Protein AF-0000000067511865 (afdb_homodimer)

Solvent-accessible surface area (backbone atoms only — not comparable to full-atom values): 41512 Å² total; per-residue (Å²): 137,79,81,76,77,80,75,75,76,64,61,72,59,68,72,46,49,68,58,39,79,61,38,37,38,50,24,30,25,44,46,56,54,15,34,46,28,30,48,46,25,30,57,17,45,14,31,28,53,20,11,53,32,47,61,48,27,24,49,44,41,24,45,54,22,56,47,18,50,12,46,25,36,45,42,26,54,44,46,17,48,11,30,15,61,11,76,57,53,48,68,36,25,24,68,71,24,46,66,44,37,89,55,41,61,48,48,52,75,34,23,37,29,37,40,53,52,44,40,54,36,34,52,49,17,41,30,46,28,50,26,46,39,13,40,58,73,38,52,27,65,73,41,46,54,54,40,41,35,48,41,33,46,70,41,42,15,31,44,37,4,18,51,74,31,67,6,50,42,28,74,69,60,42,69,51,51,51,27,5,50,55,30,26,25,26,23,7,33,30,10,46,44,46,13,64,74,71,45,56,55,92,49,62,93,76,48,88,85,54,54,63,33,62,68,39,21,47,50,9,37,52,40,32,57,60,9,40,41,18,43,35,14,34,52,54,64,35,71,46,69,51,14,51,45,7,33,52,21,57,56,40,4,16,52,29,5,30,51,46,42,41,50,50,30,34,72,74,71,68,50,68,51,70,68,56,46,33,49,22,37,52,25,8,44,31,18,35,27,13,22,22,42,28,35,48,63,68,52,26,30,48,50,7,39,57,41,32,51,65,23,53,52,45,46,60,50,39,72,76,50,84,62,39,40,69,61,42,28,29,29,34,26,17,46,10,4,49,49,13,26,43,48,28,11,35,52,17,27,33,94,64,42,74,75,46,40,1,38,81,64,75,26,57,62,37,30,54,40,24,47,50,49,48,49,52,37,44,54,47,25,35,52,46,42,49,52,46,52,53,54,46,44,76,76,38,68,46,59,49,50,74,66,42,44,68,72,13,40,12,48,70,45,23,71,42,67,42,61,46,85,76,80,42,60,69,46,71,67,78,63,75,67,70,78,67,72,78,72,68,76,74,81,76,78,128,137,84,81,74,80,78,73,73,80,64,80,70,66,73,74,66,81,72,75,42,78,63,37,36,69,32,23,36,52,36,45,57,52,15,33,56,28,31,48,47,26,30,62,17,44,15,31,28,52,22,11,52,32,47,59,49,29,23,49,44,42,25,45,52,23,55,46,19,59,53,48,25,36,52,42,26,54,42,45,18,47,10,28,14,60,11,76,55,52,49,66,36,24,24,70,70,24,44,69,43,39,91,55,43,66,50,47,51,76,34,22,36,30,45,55,53,53,53,40,55,36,34,53,51,17,39,30,45,26,51,26,48,38,12,40,57,72,35,52,26,65,72,40,46,53,56,40,41,36,48,40,32,46,68,42,42,15,28,45,37,5,19,50,66,29,49,6,51,42,30,74,68,61,44,70,52,52,50,26,4,51,53,30,26,24,25,23,8,34,30,9,46,43,48,12,63,75,72,43,55,57,91,49,62,94,54,34,42,82,51,41,24,28,44,63,38,22,46,50,9,39,46,41,31,56,49,10,41,42,19,44,35,13,34,51,39,66,34,33,33,41,34,14,36,44,5,30,37,18,56,56,40,5,17,14,26,4,29,40,46,42,41,50,50,30,34,73,74,71,64,28,45,38,69,68,57,44,33,48,22,38,52,24,9,45,31,20,34,25,13,22,20,41,29,36,49,61,67,52,27,30,49,50,8,37,57,40,32,53,64,24,54,52,44,46,60,51,40,74,74,49,83,64,37,39,68,60,40,29,29,28,35,26,18,46,11,5,48,48,13,25,41,48,28,12,35,51,17,27,33,94,64,38,75,73,47,39,2,37,80,64,76,26,56,63,36,31,53,40,25,47,51,49,47,49,52,37,46,52,50,25,34,53,47,43,48,51,45,51,53,53,47,44,72,76,37,68,47,57,50,50,71,66,40,43,70,71,14,39,12,47,70,73,65,72,43,73,74,74,79,85,74,79,66,74,74,72,69,64,76,67,74,68,74,77,68,73,76,76,69,79,78,76,75,88,121

pLDDT: mean 91.92, std 18.59, range [20.36, 99.0]

Foldseek 3Di:
DDPPPPPPPPPPPPPPDPQDPQADPQLAVLLVVLLVLLLLLLLLVLLQLLQFFDQLQSVVLSVLSVLLCPLLLVLLQQALVQQQAAPDAQQTGDCCCHNHPPQAQHDDRRGRSVSVSSSVSSLLSNLLSLLSLQVTLWFFSVLSSQLSNVCSRPQLSRLNNNCPRVHVLVVLVQFALQDLLSRQQLSLLLNQLNLVVRFAFPCQPPDDTGRPHLVSSLSSLVSNLSSLLSRQLCSVSGPDLLSVQLNLLSVQLLVLQLVLQQVVCCVPPVDGDSSSSSLSSLLSSSLCRRQSRFAGSVLSSVSSNVSNPQLVVVVVVCSVDRRCSPNSSNSRRNSSSLSSLLSSQAGGDCVRRVRDGHDPHPCPVNSVSSVVSSVVSSVSSNVVSNVSSVVSCVVDPGTDDPVCSVSHCCCVNPVDRPDDDDDDDPPPPPPPPPPPPPPPPDPDDD/DPPPPPPPPPPPPPPPDPQAPQADPQLQVLLVVLLVLLLLLLLLVLLQLLQFFDQLFSVVLSVLSVLLCPLLLVLLQQALVQQQAAPDAQQTGDCCCHNHHPQASHDDRRGRSVSVSSSVSSLLSNLLSLLSLQVTLWFFSVLSSQLSNVCSRPQLSRLSNNCPRVHDLVVLVQFALQDLQSRQQLSLLLNQLNLVVQFAFPCQPPDDGGRPHLVSSVSSLVSNLSSLLSRQLCSVSGPDLLSVQLNLLSVQQLVLQLVLQQVVCCVPPVDRDSSSSSLSSLLSSSLCRSQSSFAGSVLSSVSSNVSNPQLVVVVVVVSVDRRCSPNSSNSRRNSSSLSSLLSSQAGGDCVRRVRDGHPVHPCPVNSVSSVVSSVVSSVSSNVVSNVSSVVSCVVDPGTDDSVCSVSHCCCVNPVDGPDDDDDPPPPPPVPPPPPPPPPPPPDPPD

InterPro domains:
  IPR001905 Ammonium transporter [PTHR43029] (19-421)
  IPR001905 Ammonium transporter [TIGR00836] (27-419)
  IPR018047 Ammonium transporter, conserved site [PS01219] (176-201)
  IPR024041 Ammonium transporter AmtB-like domain [PF00909] (29-419)
  IPR029020 Ammonium/urea transporter [G3DSA:1.10.3430.10] (16-430)

Secondary structure (DSSP, 8-state):
------------------PPTT--HHHHHHHHHHHHHHHHHHHHHHHHHHHHS-GGGHHHHHHHHHHIIIIIHHHIIIIIHHHHHSS--SS---STTGGGTT-SSSEETTEEHHHHHHHHHHHHHHHHHHGGGGTTTTB-HHHHHHHHHHHIIIIIHHHHHHHHSS-HHHHHT---SSSIIIIIIHHHHHHHHHHHHH---TTTTTS----S-HHHHHHHHHHHHHHHHHHHHHTT-SSSHHHHHHHHHHHHHHHHHHHHHHHHHHHHHS---HHHHHHHHHHHHHHHTTTTTTS-HHHHHHHHHHHHHHHHHHHHHHTTSS---TT-HIIIIIIHHHHHHHHHHHH--HHHHSS---GGGT-HHHHHHHHHHHHHHHHHHHHHHHHHHHHHHHHS-SB--HHHHHH-HIIIIIS--SB--SS-----------------------/------------------PPTT--HHHHHHHHHHHHHHHHHHHHHHHHHHHHS-GGGHHHHHHHHHHIIIIIHHHIIIIIHHHHHSS--SSS--STTGGGTT-SSSEETTEEHHHHHHHHHHHHHHHHHHGGGGTTTTB-HHHHHHHHHHHIIIIIHHHHHHHTSS-HHHHHT---SSSIIIIIIHHHHHHHHHHHHH---TTTTTS----SBHHHHHHHHHHHHHHHHHHHHHTT-SSSHHHHHHHHHHHHHHHHHHHHHHHHHHHHHS---HHHHHHHHHHHHHHHTTTTTTS-HHHHHHHHHHHHHHHHHHHHHHTTSS---TT-HIIIIIIHHHHHHHHHHHH--HHHHSS---GGGT-THHHHHHHHHHHHHHHHHHHHHHHHHHHHHHHS-SB--HHHHHH-HIIIIIS--S---SS-----------------------

Nearest PDB structures (foldseek):
  2nuu-assembly2_D  TM=9.699E-01  e=5.573E-34  Escherichia coli
  1u77-assembly1_A  TM=9.489E-01  e=6.480E-30  Escherichia coli
  2nmr-assembly1_A  TM=9.582E-01  e=2.452E-29  Escherichia coli
  8qj4-assembly1_A  TM=8.995E-01  e=1.285E-23  Shewanella denitrificans OS217
  8qpf-assembly1_B  TM=8.823E-01  e=5.844E-23  Shewanella denitrificans

Radius of gyration: 29.56 Å; Cα contacts (8 Å, |Δi|>4): 1950; chains: 2; bounding box: 105×87×107 Å

Structure (mmCIF, N/CA/C/O backbone):
data_AF-0000000067511865-model_v1
#
loop_
_entity.id
_entity.type
_entity.pdbx_description
1 polymer 'Ammonium transporter'
#
loop_
_atom_site.group_PDB
_atom_site.id
_atom_site.type_symbol
_atom_site.label_atom_id
_atom_site.label_alt_id
_atom_site.label_comp_id
_atom_site.label_asym_id
_atom_site.label_entity_id
_atom_site.label_seq_id
_atom_site.pdbx_PDB_ins_code
_atom_site.Cartn_x
_atom_site.Cartn_y
_atom_site.Cartn_z
_atom_site.occupancy
_atom_site.B_iso_or_equiv
_atom_site.auth_seq_id
_atom_site.auth_comp_id
_atom_site.auth_asym_id
_atom_site.auth_atom_id
_atom_site.pdbx_PDB_model_num
ATOM 1 N N . MET A 1 1 ? -32.438 -49.469 -18.641 1 20.36 1 MET A N 1
ATOM 2 C CA . MET A 1 1 ? -31.125 -49.031 -19.094 1 20.36 1 MET A CA 1
ATOM 3 C C . MET A 1 1 ? -30.875 -47.594 -18.672 1 20.36 1 MET A C 1
ATOM 5 O O . MET A 1 1 ? -31.438 -46.656 -19.25 1 20.36 1 MET A O 1
ATOM 9 N N . ARG A 1 2 ? -30.734 -47.281 -17.375 1 21.78 2 ARG A N 1
ATOM 10 C CA . ARG A 1 2 ? -30.984 -46.156 -16.469 1 21.78 2 ARG A CA 1
ATOM 11 C C . ARG A 1 2 ? -29.938 -45.062 -16.656 1 21.78 2 ARG A C 1
ATOM 13 O O . ARG A 1 2 ? -28.75 -45.312 -16.469 1 21.78 2 ARG A O 1
ATOM 20 N N . LYS A 1 3 ? -30.234 -44.125 -17.609 1 24.47 3 LYS A N 1
ATOM 21 C CA . LYS A 1 3 ? -29.469 -42.969 -18.094 1 24.47 3 LYS A CA 1
ATOM 22 C C . LYS A 1 3 ? -28.875 -42.188 -16.922 1 24.47 3 LYS A C 1
ATOM 24 O O . LYS A 1 3 ? -29.625 -41.594 -16.141 1 24.47 3 LYS A O 1
ATOM 29 N N . GLY A 1 4 ? -27.828 -42.75 -16.297 1 24.19 4 GLY A N 1
ATOM 30 C CA . GLY A 1 4 ? -27.188 -42.219 -15.109 1 24.19 4 GLY A CA 1
ATOM 31 C C . GLY A 1 4 ? -26.688 -40.812 -15.297 1 24.19 4 GLY A C 1
ATOM 32 O O . GLY A 1 4 ? -25.859 -40.531 -16.172 1 24.19 4 GLY A O 1
ATOM 33 N N . THR A 1 5 ? -27.484 -39.75 -15.133 1 25.23 5 THR A N 1
ATOM 34 C CA . THR A 1 5 ? -27.406 -38.312 -15.273 1 25.23 5 THR A CA 1
ATOM 35 C C . THR A 1 5 ? -26.25 -37.75 -14.445 1 25.23 5 THR A C 1
ATOM 37 O O . THR A 1 5 ? -26.25 -37.875 -13.219 1 25.23 5 THR A O 1
ATOM 40 N N . LEU A 1 6 ? -24.984 -37.969 -14.875 1 26.02 6 LEU A N 1
ATOM 41 C CA . LEU A 1 6 ? -23.766 -37.438 -14.273 1 26.02 6 LEU A CA 1
ATOM 42 C C . LEU A 1 6 ? -23.859 -35.938 -14.031 1 26.02 6 LEU A C 1
ATOM 44 O O . LEU A 1 6 ? -23.969 -35.156 -14.977 1 26.02 6 LEU A O 1
ATOM 48 N N . ASN A 1 7 ? -24.609 -35.531 -12.984 1 25.77 7 ASN A N 1
ATOM 49 C CA . ASN A 1 7 ? -24.781 -34.188 -12.43 1 25.77 7 ASN A CA 1
ATOM 50 C C . ASN A 1 7 ? -23.438 -33.469 -12.305 1 25.77 7 ASN A C 1
ATOM 52 O O . ASN A 1 7 ? -22.5 -34 -11.695 1 25.77 7 ASN A O 1
ATOM 56 N N . GLY A 1 8 ? -22.938 -32.844 -13.344 1 25.5 8 GLY A N 1
ATOM 57 C CA . GLY A 1 8 ? -21.859 -31.891 -13.469 1 25.5 8 GLY A CA 1
ATOM 58 C C . GLY A 1 8 ? -21.703 -31 -12.242 1 25.5 8 GLY A C 1
ATOM 59 O O . GLY A 1 8 ? -22.641 -30.312 -11.844 1 25.5 8 GLY A O 1
ATOM 60 N N . ILE A 1 9 ? -20.938 -31.453 -11.258 1 26.92 9 ILE A N 1
ATOM 61 C CA . ILE A 1 9 ? -20.531 -30.688 -10.086 1 26.92 9 ILE A CA 1
ATOM 62 C C . ILE A 1 9 ? -20.031 -29.312 -10.523 1 26.92 9 ILE A C 1
ATOM 64 O O . ILE A 1 9 ? -19.016 -29.203 -11.203 1 26.92 9 ILE A O 1
ATOM 68 N N . ALA A 1 10 ? -20.828 -28.328 -10.969 1 27.38 10 ALA A N 1
ATOM 69 C CA . ALA A 1 10 ? -20.672 -26.891 -11.133 1 27.38 10 ALA A CA 1
ATOM 70 C C . ALA A 1 10 ? -19.672 -26.328 -10.133 1 27.38 10 ALA A C 1
ATOM 72 O O . ALA A 1 10 ? -19.516 -26.875 -9.039 1 27.38 10 ALA A O 1
ATOM 73 N N . ALA A 1 11 ? -18.562 -25.719 -10.617 1 32.41 11 ALA A N 1
ATOM 74 C CA . ALA A 1 11 ? -17.75 -24.75 -9.883 1 32.41 11 ALA A CA 1
ATOM 75 C C . ALA A 1 11 ? -18.562 -24.062 -8.797 1 32.41 11 ALA A C 1
ATOM 77 O O . ALA A 1 11 ? -19.469 -23.281 -9.094 1 32.41 11 ALA A O 1
ATOM 78 N N . LEU A 1 12 ? -19 -24.781 -7.785 1 32.34 12 LEU A N 1
ATOM 79 C CA . LEU A 1 12 ? -19.594 -24.156 -6.609 1 32.34 12 LEU A CA 1
ATOM 80 C C . LEU A 1 12 ? -18.906 -22.828 -6.301 1 32.34 12 LEU A C 1
ATOM 82 O O . LEU A 1 12 ? -17.75 -22.797 -5.898 1 32.34 12 LEU A O 1
ATOM 86 N N . GLY A 1 13 ? -18.984 -21.859 -7.184 1 36.5 13 GLY A N 1
ATOM 87 C CA . GLY A 1 13 ? -18.797 -20.5 -6.695 1 36.5 13 GLY A CA 1
ATOM 88 C C . GLY A 1 13 ? -18.984 -20.375 -5.195 1 36.5 13 GLY A C 1
ATOM 89 O O . GLY A 1 13 ? -19.984 -20.859 -4.648 1 36.5 13 GLY A O 1
ATOM 90 N N . LEU A 1 14 ? -17.938 -20.453 -4.48 1 38.44 14 LEU A N 1
ATOM 91 C CA . LEU A 1 14 ? -18.094 -20.094 -3.076 1 38.44 14 LEU A CA 1
ATOM 92 C C . LEU A 1 14 ? -19.266 -19.141 -2.887 1 38.44 14 LEU A C 1
ATOM 94 O O . LEU A 1 14 ? -19.281 -18.047 -3.459 1 38.44 14 LEU A O 1
ATOM 98 N N . SER A 1 15 ? -20.453 -19.672 -2.961 1 41.84 15 SER A N 1
ATOM 99 C CA . SER A 1 15 ? -21.516 -18.828 -2.441 1 41.84 15 SER A CA 1
ATOM 100 C C . SER A 1 15 ? -20.984 -17.891 -1.36 1 41.84 15 SER A C 1
ATOM 102 O O . SER A 1 15 ? -20.562 -18.328 -0.294 1 41.84 15 SER A O 1
ATOM 104 N N . GLY A 1 16 ? -20.281 -16.891 -1.847 1 51.94 16 GLY A N 1
ATOM 105 C CA . GLY A 1 16 ? -19.844 -15.875 -0.91 1 51.94 16 GLY A CA 1
ATOM 106 C C . GLY A 1 16 ? -20.828 -15.625 0.216 1 51.94 16 GLY A C 1
ATOM 107 O O . GLY A 1 16 ? -22.016 -15.93 0.086 1 51.94 16 GLY A O 1
ATOM 108 N N . LEU A 1 17 ? -20.438 -15.758 1.463 1 56 17 LEU A N 1
ATOM 109 C CA . LEU A 1 17 ? -21.281 -15.344 2.584 1 56 17 LEU A CA 1
ATOM 110 C C . LEU A 1 17 ? -22.125 -14.125 2.221 1 56 17 LEU A C 1
ATOM 112 O O . LEU A 1 17 ? -21.578 -13.117 1.746 1 56 17 LEU A O 1
ATOM 116 N N . ALA A 1 18 ? -23.5 -14.398 2.033 1 63.53 18 ALA A N 1
ATOM 117 C CA . ALA A 1 18 ? -24.453 -13.32 1.812 1 63.53 18 ALA A CA 1
ATOM 118 C C . ALA A 1 18 ? -24.234 -12.172 2.795 1 63.53 18 ALA A C 1
ATOM 120 O O . ALA A 1 18 ? -23.719 -12.383 3.895 1 63.53 18 ALA A O 1
ATOM 121 N N . LEU A 1 19 ? -24.438 -11.047 2.275 1 72.69 19 LEU A N 1
ATOM 122 C CA . LEU A 1 19 ? -24.375 -9.883 3.145 1 72.69 19 LEU A CA 1
ATOM 123 C C . LEU A 1 19 ? -25.281 -10.047 4.355 1 72.69 19 LEU A C 1
ATOM 125 O O . LEU A 1 19 ? -26.406 -10.547 4.234 1 72.69 19 LEU A O 1
ATOM 129 N N . ALA A 1 20 ? -24.625 -9.727 5.461 1 78.69 20 ALA A N 1
ATOM 130 C CA . ALA A 1 20 ? -25.406 -9.703 6.691 1 78.69 20 ALA A CA 1
ATOM 131 C C . ALA A 1 20 ? -26.562 -8.719 6.586 1 78.69 20 ALA A C 1
ATOM 133 O O . ALA A 1 20 ? -26.547 -7.82 5.734 1 78.69 20 ALA A O 1
ATOM 134 N N . GLU A 1 21 ? -27.531 -8.898 7.453 1 85.12 21 GLU A N 1
ATOM 135 C CA . GLU A 1 21 ? -28.641 -7.945 7.5 1 85.12 21 GLU A CA 1
ATOM 136 C C . GLU A 1 21 ? -28.141 -6.527 7.75 1 85.12 21 GLU A C 1
ATOM 138 O O . GLU A 1 21 ? -27.297 -6.305 8.617 1 85.12 21 GLU A O 1
ATOM 143 N N . GLY A 1 22 ? -28.516 -5.633 6.891 1 91 22 GLY A N 1
ATOM 144 C CA . GLY A 1 22 ? -28.156 -4.234 7.059 1 91 22 GLY A CA 1
ATOM 145 C C . GLY A 1 22 ? -26.984 -3.803 6.191 1 91 22 GLY A C 1
ATOM 146 O O . GLY A 1 22 ? -26.75 -2.605 6.023 1 91 22 GLY A O 1
ATOM 147 N N . VAL A 1 23 ? -26.297 -4.742 5.598 1 94.56 23 VAL A N 1
ATOM 148 C CA . VAL A 1 23 ? -25.156 -4.41 4.758 1 94.56 23 VAL A CA 1
ATOM 149 C C . VAL A 1 23 ? -25.625 -4.191 3.318 1 94.56 23 VAL A C 1
ATOM 151 O O . VAL A 1 23 ? -26.422 -4.965 2.795 1 94.56 23 VAL A O 1
ATOM 154 N N . ASP A 1 24 ? -25.141 -3.107 2.736 1 97.31 24 ASP A N 1
ATOM 155 C CA . ASP A 1 24 ? -25.5 -2.734 1.37 1 97.31 24 ASP A CA 1
ATOM 156 C C . ASP A 1 24 ? -24.328 -2.992 0.414 1 97.31 24 ASP A C 1
ATOM 158 O O . ASP A 1 24 ? -23.188 -2.631 0.705 1 97.31 24 ASP A O 1
ATOM 162 N N . GLY A 1 25 ? -24.656 -3.619 -0.767 1 97.12 25 GLY A N 1
ATOM 163 C CA . GLY A 1 25 ? -23.625 -3.992 -1.723 1 97.12 25 GLY A CA 1
ATOM 164 C C . GLY A 1 25 ? -22.906 -2.799 -2.311 1 97.12 25 GLY A C 1
ATOM 165 O O . GLY A 1 25 ? -21.672 -2.818 -2.445 1 97.12 25 GLY A O 1
ATOM 166 N N . ALA A 1 26 ? -23.641 -1.792 -2.678 1 97.81 26 ALA A N 1
ATOM 167 C CA . ALA A 1 26 ? -23.047 -0.608 -3.285 1 97.81 26 ALA A CA 1
ATOM 168 C C . ALA A 1 26 ? -22.141 0.125 -2.289 1 97.81 26 ALA A C 1
ATOM 170 O O . ALA A 1 26 ? -21.047 0.566 -2.637 1 97.81 26 ALA A O 1
ATOM 171 N N . ASP A 1 27 ? -22.672 0.258 -1.037 1 98.56 27 ASP A N 1
ATOM 172 C CA . ASP A 1 27 ? -21.875 0.878 0.018 1 98.56 27 ASP A CA 1
ATOM 173 C C . ASP A 1 27 ? -20.594 0.089 0.276 1 98.56 27 ASP A C 1
ATOM 175 O O . ASP A 1 27 ? -19.516 0.671 0.4 1 98.56 27 ASP A O 1
ATOM 179 N N . THR A 1 28 ? -20.734 -1.203 0.286 1 98.38 28 THR A N 1
ATOM 180 C CA . THR A 1 28 ? -19.594 -2.07 0.524 1 98.38 28 THR A CA 1
ATOM 181 C C . THR A 1 28 ? -18.562 -1.938 -0.604 1 98.38 28 THR A C 1
ATOM 183 O O . THR A 1 28 ? -17.375 -1.777 -0.352 1 98.38 28 THR A O 1
ATOM 186 N N . ALA A 1 29 ? -18.984 -1.932 -1.829 1 98.56 29 ALA A N 1
ATOM 187 C CA . ALA A 1 29 ? -18.078 -1.791 -2.971 1 98.56 29 ALA A CA 1
ATOM 188 C C . ALA A 1 29 ? -17.312 -0.481 -2.898 1 98.56 29 ALA A C 1
ATOM 190 O O . ALA A 1 29 ? -16.094 -0.464 -3.09 1 98.56 29 ALA A O 1
ATOM 191 N N . TRP A 1 30 ? -17.984 0.585 -2.578 1 98.69 30 TRP A N 1
ATOM 192 C CA . TRP A 1 30 ? -17.344 1.891 -2.502 1 98.69 30 TRP A CA 1
ATOM 193 C C . TRP A 1 30 ? -16.312 1.924 -1.375 1 98.69 30 TRP A C 1
ATOM 195 O O . TRP A 1 30 ? -15.211 2.453 -1.546 1 98.69 30 TRP A O 1
ATOM 205 N N . MET A 1 31 ? -16.656 1.324 -0.281 1 98.75 31 MET A N 1
ATOM 206 C CA . MET A 1 31 ? -15.766 1.375 0.87 1 98.75 31 MET A CA 1
ATOM 207 C C . MET A 1 31 ? -14.547 0.489 0.647 1 98.75 31 MET A C 1
ATOM 209 O O . MET A 1 31 ? -13.445 0.805 1.113 1 98.75 31 MET A O 1
ATOM 213 N N . LEU A 1 32 ? -14.719 -0.639 -0.098 1 98.75 32 LEU A N 1
ATOM 214 C CA . LEU A 1 32 ? -13.562 -1.434 -0.488 1 98.75 32 LEU A CA 1
ATOM 215 C C . LEU A 1 32 ? -12.586 -0.605 -1.323 1 98.75 32 LEU A C 1
ATOM 217 O O . LEU A 1 32 ? -11.398 -0.532 -1.009 1 98.75 32 LEU A O 1
ATOM 221 N N . VAL A 1 33 ? -13.086 0.104 -2.266 1 98.75 33 VAL A N 1
ATOM 222 C CA . VAL A 1 33 ? -12.266 0.914 -3.16 1 98.75 33 VAL A CA 1
ATOM 223 C C . VAL A 1 33 ? -11.625 2.059 -2.379 1 98.75 33 VAL A C 1
ATOM 225 O O . VAL A 1 33 ? -10.422 2.311 -2.506 1 98.75 33 VAL A O 1
ATOM 228 N N . SER A 1 34 ? -12.406 2.707 -1.564 1 98.88 34 SER A N 1
ATOM 229 C CA . SER A 1 34 ? -11.93 3.85 -0.796 1 98.88 34 SER A CA 1
ATOM 230 C C . SER A 1 34 ? -10.805 3.447 0.152 1 98.88 34 SER A C 1
ATOM 232 O O . SER A 1 34 ? -9.805 4.16 0.279 1 98.88 34 SER A O 1
ATOM 234 N N . THR A 1 35 ? -10.977 2.35 0.802 1 98.88 35 THR A N 1
ATOM 235 C CA . THR A 1 35 ? -9.961 1.886 1.747 1 98.88 35 THR A CA 1
ATOM 236 C C . THR A 1 35 ? -8.641 1.618 1.037 1 98.88 35 THR A C 1
ATOM 238 O O . THR A 1 35 ? -7.574 1.987 1.537 1 98.88 35 THR A O 1
ATOM 241 N N . ALA A 1 36 ? -8.68 1.009 -0.104 1 98.88 36 ALA A N 1
ATOM 242 C CA . ALA A 1 36 ? -7.473 0.757 -0.891 1 98.88 36 ALA A CA 1
ATOM 243 C C . ALA A 1 36 ? -6.793 2.064 -1.288 1 98.88 36 ALA A C 1
ATOM 245 O O . ALA A 1 36 ? -5.566 2.184 -1.215 1 98.88 36 ALA A O 1
ATOM 246 N N . LEU A 1 37 ? -7.594 2.998 -1.707 1 98.81 37 LEU A N 1
ATOM 247 C CA . LEU A 1 37 ? -7.074 4.301 -2.109 1 98.81 37 LEU A CA 1
ATOM 248 C C . LEU A 1 37 ? -6.352 4.98 -0.95 1 98.81 37 LEU A C 1
ATOM 250 O O . LEU A 1 37 ? -5.266 5.535 -1.129 1 98.81 37 LEU A O 1
ATOM 254 N N . VAL A 1 38 ? -6.938 4.91 0.215 1 98.88 38 VAL A N 1
ATOM 255 C CA . VAL A 1 38 ? -6.348 5.594 1.361 1 98.88 38 VAL A CA 1
ATOM 256 C C . VAL A 1 38 ? -5.059 4.887 1.778 1 98.88 38 VAL A C 1
ATOM 258 O O . VAL A 1 38 ? -4.078 5.535 2.148 1 98.88 38 VAL A O 1
ATOM 261 N N . LEU A 1 39 ? -5.027 3.596 1.73 1 98.81 39 LEU A N 1
ATOM 262 C CA . LEU A 1 39 ? -3.797 2.904 2.1 1 98.81 39 LEU A CA 1
ATOM 263 C C . LEU A 1 39 ? -2.654 3.295 1.167 1 98.81 39 LEU A C 1
ATOM 265 O O . LEU A 1 39 ? -1.503 3.395 1.598 1 98.81 39 LEU A O 1
ATOM 269 N N . LEU A 1 40 ? -2.934 3.541 -0.083 1 98.75 40 LEU A N 1
ATOM 270 C CA . LEU A 1 40 ? -1.941 3.93 -1.078 1 98.75 40 LEU A CA 1
ATOM 271 C C . LEU A 1 40 ? -1.312 5.273 -0.723 1 98.75 40 LEU A C 1
ATOM 273 O O . LEU A 1 40 ? -0.195 5.57 -1.15 1 98.75 40 LEU A O 1
ATOM 277 N N . MET A 1 41 ? -1.939 6.035 0.067 1 98.88 41 MET A N 1
ATOM 278 C CA . MET A 1 41 ? -1.468 7.375 0.398 1 98.88 41 MET A CA 1
ATOM 279 C C . MET A 1 41 ? -0.187 7.312 1.224 1 98.88 41 MET A C 1
ATOM 281 O O . MET A 1 41 ? 0.654 8.211 1.141 1 98.88 41 MET A O 1
ATOM 285 N N . THR A 1 42 ? -0.02 6.262 1.973 1 98.88 42 THR A N 1
ATOM 286 C CA . THR A 1 42 ? 1.161 6.195 2.824 1 98.88 42 THR A CA 1
ATOM 287 C C . THR A 1 42 ? 2.416 5.957 1.99 1 98.88 42 THR A C 1
ATOM 289 O O . THR A 1 42 ? 3.406 6.676 2.131 1 98.88 42 THR A O 1
ATOM 292 N N . PRO A 1 43 ? 2.428 4.992 1.075 1 98.88 43 PRO A N 1
ATOM 293 C CA . PRO A 1 43 ? 3.562 4.941 0.151 1 98.88 43 PRO A CA 1
ATOM 294 C C . PRO A 1 43 ? 3.691 6.203 -0.699 1 98.88 43 PRO A C 1
ATOM 296 O O . PRO A 1 43 ? 4.801 6.594 -1.065 1 98.88 43 PRO A O 1
ATOM 299 N N . ALA A 1 44 ? 2.562 6.801 -1.077 1 98.94 44 ALA A N 1
ATOM 300 C CA . ALA A 1 44 ? 2.611 8.062 -1.807 1 98.94 44 ALA A CA 1
ATOM 301 C C . ALA A 1 44 ? 3.361 9.125 -1.01 1 98.94 44 ALA A C 1
ATOM 303 O O . ALA A 1 44 ? 4.168 9.875 -1.568 1 98.94 44 ALA A O 1
ATOM 304 N N . LEU A 1 45 ? 3.111 9.148 0.242 1 98.94 45 LEU A N 1
ATOM 305 C CA . LEU A 1 45 ? 3.809 10.062 1.138 1 98.94 45 LEU A CA 1
ATOM 306 C C . LEU A 1 45 ? 5.305 9.781 1.149 1 98.94 45 LEU A C 1
ATOM 308 O O . LEU A 1 45 ? 6.117 10.703 1.2 1 98.94 45 LEU A O 1
ATOM 312 N N . ALA A 1 46 ? 5.648 8.523 1.133 1 98.94 46 ALA A N 1
ATOM 313 C CA . ALA A 1 46 ? 7.055 8.133 1.083 1 98.94 46 ALA A CA 1
ATOM 314 C C . ALA A 1 46 ? 7.762 8.766 -0.111 1 98.94 46 ALA A C 1
ATOM 316 O O . ALA A 1 46 ? 8.898 9.234 0.008 1 98.94 46 ALA A O 1
ATOM 317 N N . PHE A 1 47 ? 7.109 8.805 -1.189 1 98.88 47 PHE A N 1
ATOM 318 C CA . PHE A 1 47 ? 7.711 9.375 -2.389 1 98.88 47 PHE A CA 1
ATOM 319 C C . PHE A 1 47 ? 7.688 10.898 -2.332 1 98.88 47 PHE A C 1
ATOM 321 O O . PHE A 1 47 ? 8.633 11.555 -2.775 1 98.88 47 PHE A O 1
ATOM 328 N N . PHE A 1 48 ? 6.633 11.445 -1.796 1 98.88 48 PHE A N 1
ATOM 329 C CA . PHE A 1 48 ? 6.547 12.891 -1.623 1 98.88 48 PHE A CA 1
ATOM 330 C C . PHE A 1 48 ? 7.691 13.406 -0.757 1 98.88 48 PHE A C 1
ATOM 332 O O . PHE A 1 48 ? 8.453 14.273 -1.179 1 98.88 48 PHE A O 1
ATOM 339 N N . TYR A 1 49 ? 7.848 12.805 0.451 1 98.88 49 TYR A N 1
ATOM 340 C CA . TYR A 1 49 ? 8.898 13.203 1.385 1 98.88 49 TYR A CA 1
ATOM 341 C C . TYR A 1 49 ? 10.273 12.766 0.878 1 98.88 49 TYR A C 1
ATOM 343 O O . TYR A 1 49 ? 11.242 13.516 0.985 1 98.88 49 TYR A O 1
ATOM 351 N N . GLY A 1 50 ? 10.289 11.562 0.315 1 98.81 50 GLY A N 1
ATOM 352 C CA . GLY A 1 50 ? 11.562 11.023 -0.152 1 98.81 50 GLY A CA 1
ATOM 353 C C . GLY A 1 50 ? 12.219 11.883 -1.215 1 98.81 50 GLY A C 1
ATOM 354 O O . GLY A 1 50 ? 13.445 12.008 -1.245 1 98.81 50 GLY A O 1
ATOM 355 N N . GLY A 1 51 ? 11.406 12.438 -2.076 1 98.62 51 GLY A N 1
ATOM 356 C CA . GLY A 1 51 ? 11.938 13.289 -3.131 1 98.62 51 GLY A CA 1
ATOM 357 C C . GLY A 1 51 ? 12.469 14.609 -2.621 1 98.62 51 GLY A C 1
ATOM 358 O O . GLY A 1 51 ? 13.312 15.242 -3.268 1 98.62 51 GLY A O 1
ATOM 359 N N . LEU A 1 52 ? 12.102 15.031 -1.461 1 98.5 52 LEU A N 1
ATOM 360 C CA . LEU A 1 52 ? 12.383 16.375 -0.952 1 98.5 52 LEU A CA 1
ATOM 361 C C . LEU A 1 52 ? 13.664 16.375 -0.118 1 98.5 52 LEU A C 1
ATOM 363 O O . LEU A 1 52 ? 14.172 17.453 0.23 1 98.5 52 LEU A O 1
ATOM 367 N N . VAL A 1 53 ? 14.211 15.227 0.219 1 98.5 53 VAL A N 1
ATOM 368 C CA . VAL A 1 53 ? 15.406 15.164 1.06 1 98.5 53 VAL A CA 1
ATOM 369 C C . VAL A 1 53 ? 16.641 14.914 0.193 1 98.5 53 VAL A C 1
ATOM 371 O O . VAL A 1 53 ? 16.516 14.68 -1.011 1 98.5 53 VAL A O 1
ATOM 374 N N . ARG A 1 54 ? 17.812 15.047 0.85 1 97.44 54 ARG A N 1
ATOM 375 C CA . ARG A 1 54 ? 19.062 14.711 0.17 1 97.44 54 ARG A CA 1
ATOM 376 C C . ARG A 1 54 ? 19.141 13.219 -0.135 1 97.44 54 ARG A C 1
ATOM 378 O O . ARG A 1 54 ? 18.641 12.398 0.634 1 97.44 54 ARG A O 1
ATOM 385 N N . SER A 1 55 ? 19.766 12.852 -1.174 1 97.31 55 SER A N 1
ATOM 386 C CA . SER A 1 55 ? 19.797 11.484 -1.679 1 97.31 55 SER A CA 1
ATOM 387 C C . SER A 1 55 ? 20.312 10.516 -0.623 1 97.31 55 SER A C 1
ATOM 389 O O . SER A 1 55 ? 19.875 9.359 -0.556 1 97.31 55 SER A O 1
ATOM 391 N N . LYS A 1 56 ? 21.219 10.922 0.236 1 97.06 56 LYS A N 1
ATOM 392 C CA . LYS A 1 56 ? 21.828 10.062 1.238 1 97.06 56 LYS A CA 1
ATOM 393 C C . LYS A 1 56 ? 20.859 9.711 2.352 1 97.06 56 LYS A C 1
ATOM 395 O O . LYS A 1 56 ? 21.172 8.914 3.238 1 97.06 56 LYS A O 1
ATOM 400 N N . ASN A 1 57 ? 19.609 10.328 2.33 1 98.5 57 ASN A N 1
ATOM 401 C CA . ASN A 1 57 ? 18.578 10.102 3.348 1 98.5 57 ASN A CA 1
ATOM 402 C C . ASN A 1 57 ? 17.266 9.648 2.727 1 98.5 57 ASN A C 1
ATOM 404 O O . ASN A 1 57 ? 16.234 9.602 3.404 1 98.5 57 ASN A O 1
ATOM 408 N N . ALA A 1 58 ? 17.266 9.359 1.438 1 98.56 58 ALA A N 1
ATOM 409 C CA . ALA A 1 58 ? 16.031 9.055 0.703 1 98.56 58 ALA A CA 1
ATOM 410 C C . ALA A 1 58 ? 15.375 7.789 1.247 1 98.56 58 ALA A C 1
ATOM 412 O O . ALA A 1 58 ? 14.172 7.781 1.53 1 98.56 58 ALA A O 1
ATOM 413 N N . LEU A 1 59 ? 16.141 6.754 1.471 1 98.56 59 LEU A N 1
ATOM 414 C CA . LEU A 1 59 ? 15.578 5.48 1.903 1 98.56 59 LEU A CA 1
ATOM 415 C C . LEU A 1 59 ? 15.055 5.57 3.332 1 98.56 59 LEU A C 1
ATOM 417 O O . LEU A 1 59 ? 13.977 5.047 3.639 1 98.56 59 LEU A O 1
ATOM 421 N N . ASN A 1 60 ? 15.844 6.168 4.152 1 98.81 60 ASN A N 1
ATOM 422 C CA . ASN A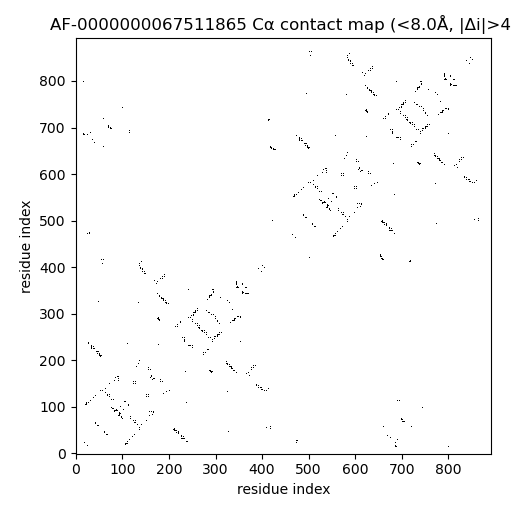 1 60 ? 15.375 6.336 5.527 1 98.81 60 ASN A CA 1
ATOM 423 C C . ASN A 1 60 ? 14.047 7.082 5.582 1 98.81 60 ASN A C 1
ATOM 425 O O . ASN A 1 60 ? 13.148 6.695 6.332 1 98.81 60 ASN A O 1
ATOM 429 N N . THR A 1 61 ? 13.977 8.133 4.844 1 98.88 61 THR A N 1
ATOM 430 C CA . THR A 1 61 ? 12.758 8.93 4.805 1 98.88 61 THR A CA 1
ATOM 431 C C . THR A 1 61 ? 11.578 8.094 4.316 1 98.88 61 THR A C 1
ATOM 433 O O . THR A 1 61 ? 10.5 8.133 4.906 1 98.88 61 THR A O 1
ATOM 436 N N . MET A 1 62 ? 11.773 7.34 3.275 1 98.88 62 MET A N 1
ATOM 437 C CA . MET A 1 62 ? 10.719 6.48 2.75 1 98.88 62 MET A CA 1
ATOM 438 C C . MET A 1 62 ? 10.344 5.395 3.754 1 98.88 62 MET A C 1
ATOM 440 O O . MET A 1 62 ? 9.164 5.117 3.971 1 98.88 62 MET A O 1
ATOM 444 N N . MET A 1 63 ? 11.32 4.832 4.359 1 98.81 63 MET A N 1
ATOM 445 C CA . MET A 1 63 ? 11.109 3.76 5.328 1 98.81 63 MET A CA 1
ATOM 446 C C . MET A 1 63 ? 10.297 4.258 6.52 1 98.81 63 MET A C 1
ATOM 448 O O . MET A 1 63 ? 9.539 3.498 7.121 1 98.81 63 MET A O 1
ATOM 452 N N . MET A 1 64 ? 10.438 5.484 6.879 1 98.88 64 MET A N 1
ATOM 453 C CA . MET A 1 64 ? 9.656 6.039 7.98 1 98.88 64 MET A CA 1
ATOM 454 C C . MET A 1 64 ? 8.164 6.016 7.66 1 98.88 64 MET A C 1
ATOM 456 O O . MET A 1 64 ? 7.336 5.816 8.547 1 98.88 64 MET A O 1
ATOM 460 N N . SER A 1 65 ? 7.809 6.188 6.406 1 98.81 65 SER A N 1
ATOM 461 C CA . SER A 1 65 ? 6.418 6.047 5.992 1 98.81 65 SER A CA 1
ATOM 462 C C . SER A 1 65 ? 5.984 4.586 5.988 1 98.81 65 SER A C 1
ATOM 464 O O . SER A 1 65 ? 4.926 4.242 6.52 1 98.81 65 SER A O 1
ATOM 466 N N . PHE A 1 66 ? 6.805 3.723 5.438 1 98.75 66 PHE A N 1
ATOM 467 C CA . PHE A 1 66 ? 6.457 2.311 5.336 1 98.75 66 PHE A CA 1
ATOM 468 C C . PHE A 1 66 ? 6.348 1.678 6.715 1 98.75 66 PHE A C 1
ATOM 470 O O . PHE A 1 66 ? 5.543 0.766 6.926 1 98.75 66 PHE A O 1
ATOM 477 N N . ALA A 1 67 ? 7.117 2.148 7.629 1 98.81 67 ALA A N 1
ATOM 478 C CA . ALA A 1 67 ? 7.066 1.644 9 1 98.81 67 ALA A CA 1
ATOM 479 C C . ALA A 1 67 ? 5.68 1.848 9.609 1 98.81 67 ALA A C 1
ATOM 481 O O . ALA A 1 67 ? 5.223 1.033 10.414 1 98.81 67 ALA A O 1
ATOM 482 N N . ALA A 1 68 ? 5.043 2.924 9.234 1 98.94 68 ALA A N 1
ATOM 483 C CA . ALA A 1 68 ? 3.711 3.207 9.766 1 98.94 68 ALA A CA 1
ATOM 484 C C . ALA A 1 68 ? 2.713 2.131 9.344 1 98.94 68 ALA A C 1
ATOM 486 O O . ALA A 1 68 ? 1.811 1.778 10.102 1 98.94 68 ALA A O 1
ATOM 487 N N . LEU A 1 69 ? 2.824 1.591 8.102 1 98.88 69 LEU A N 1
ATOM 488 C CA . LEU A 1 69 ? 1.95 0.524 7.625 1 98.88 69 LEU A CA 1
ATOM 489 C C . LEU A 1 69 ? 1.989 -0.671 8.57 1 98.88 69 LEU A C 1
ATOM 491 O O . LEU A 1 69 ? 0.964 -1.312 8.812 1 98.88 69 LEU A O 1
ATOM 495 N N . ALA A 1 70 ? 3.139 -0.891 9.125 1 98.81 70 ALA A N 1
ATOM 496 C CA . ALA A 1 70 ? 3.359 -2.074 9.953 1 98.81 70 ALA A CA 1
ATOM 497 C C . ALA A 1 70 ? 3.047 -1.784 11.422 1 98.81 70 ALA A C 1
ATOM 499 O O . ALA A 1 70 ? 2.111 -2.354 11.984 1 98.81 70 ALA A O 1
ATOM 500 N N . PHE A 1 71 ? 3.703 -0.865 12 1 98.88 71 PHE A N 1
ATOM 501 C CA . PHE A 1 71 ? 3.688 -0.67 13.438 1 98.88 71 PHE A CA 1
ATOM 502 C C . PHE A 1 71 ? 2.395 0.002 13.883 1 98.88 71 PHE A C 1
ATOM 504 O O . PHE A 1 71 ? 1.771 -0.42 14.859 1 98.88 71 PHE A O 1
ATOM 511 N N . VAL A 1 72 ? 2.01 1.006 13.156 1 98.94 72 VAL A N 1
ATOM 512 C CA . VAL A 1 72 ? 0.745 1.655 13.492 1 98.94 72 VAL A CA 1
ATOM 513 C C . VAL A 1 72 ? -0.42 0.768 13.055 1 98.94 72 VAL A C 1
ATOM 515 O O . VAL A 1 72 ? -1.438 0.688 13.75 1 98.94 72 VAL A O 1
ATOM 518 N N . GLY A 1 73 ? -0.281 0.1 11.836 1 98.88 73 GLY A N 1
ATOM 519 C CA . GLY A 1 73 ? -1.328 -0.793 11.367 1 98.88 73 GLY A CA 1
ATOM 520 C C . GLY A 1 73 ? -1.646 -1.907 12.352 1 98.88 73 GLY A C 1
ATOM 521 O O . GLY A 1 73 ? -2.809 -2.119 12.703 1 98.88 73 GLY A O 1
ATOM 522 N N . VAL A 1 74 ? -0.629 -2.58 12.82 1 98.94 74 VAL A N 1
ATOM 523 C CA . VAL A 1 74 ? -0.815 -3.678 13.758 1 98.94 74 VAL A CA 1
ATOM 524 C C . VAL A 1 74 ? -1.279 -3.129 15.109 1 98.94 74 VAL A C 1
ATOM 526 O O . VAL A 1 74 ? -2.174 -3.693 15.742 1 98.94 74 VAL A O 1
ATOM 529 N N . GLY A 1 75 ? -0.726 -1.987 15.547 1 98.94 75 GLY A N 1
ATOM 530 C CA . GLY A 1 75 ? -1.166 -1.352 16.781 1 98.94 75 GLY A CA 1
ATOM 531 C C . GLY A 1 75 ? -2.631 -0.954 16.75 1 98.94 75 GLY A C 1
ATOM 532 O O . GLY A 1 75 ? -3.332 -1.091 17.766 1 98.94 75 GLY A O 1
ATOM 533 N N . TRP A 1 76 ? -3.039 -0.46 15.617 1 98.88 76 TRP A N 1
ATOM 534 C CA . TRP A 1 76 ? -4.434 -0.075 15.438 1 98.88 76 TRP A CA 1
ATOM 535 C C . TRP A 1 76 ? -5.359 -1.271 15.633 1 98.88 76 TRP A C 1
ATOM 537 O O . TRP A 1 76 ? -6.344 -1.188 16.375 1 98.88 76 TRP A O 1
ATOM 547 N N . ALA A 1 77 ? -5.02 -2.359 15 1 98.88 77 ALA A N 1
ATOM 548 C CA . ALA A 1 77 ? -5.863 -3.551 15.047 1 98.88 77 ALA A CA 1
ATOM 549 C C . ALA A 1 77 ? -5.938 -4.125 16.453 1 98.88 77 ALA A C 1
ATOM 551 O O . ALA A 1 77 ? -7.012 -4.508 16.922 1 98.88 77 ALA A O 1
ATOM 552 N N . LEU A 1 78 ? -4.855 -4.117 17.156 1 98.81 78 LEU A N 1
ATOM 553 C CA . LEU A 1 78 ? -4.781 -4.84 18.422 1 98.81 78 LEU A CA 1
ATOM 554 C C . LEU A 1 78 ? -5.301 -3.982 19.578 1 98.81 78 LEU A C 1
ATOM 556 O O . LEU A 1 78 ? -5.824 -4.508 20.562 1 98.81 78 LEU A O 1
ATOM 560 N N . LEU A 1 79 ? -5.125 -2.639 19.438 1 98.88 79 LEU A N 1
ATOM 561 C CA . LEU A 1 79 ? -5.453 -1.81 20.594 1 98.88 79 LEU A CA 1
ATOM 562 C C . LEU A 1 79 ? -6.039 -0.472 20.156 1 98.88 79 LEU A C 1
ATOM 564 O O . LEU A 1 79 ? -6.973 0.037 20.781 1 98.88 79 LEU A O 1
ATOM 568 N N . GLY A 1 80 ? -5.574 0.137 19.156 1 98.94 80 GLY A N 1
ATOM 569 C CA . GLY A 1 80 ? -5.961 1.479 18.75 1 98.94 80 GLY A CA 1
ATOM 570 C C . GLY A 1 80 ? -7.434 1.6 18.406 1 98.94 80 GLY A C 1
ATOM 571 O O . GLY A 1 80 ? -8.086 2.576 18.781 1 98.94 80 GLY A O 1
ATOM 572 N N . TYR A 1 81 ? -7.945 0.574 17.734 1 98.88 81 TYR A N 1
ATOM 573 C CA . TYR A 1 81 ? -9.336 0.619 17.281 1 98.88 81 TYR A CA 1
ATOM 574 C C . TYR A 1 81 ? -10.281 0.739 18.469 1 98.88 81 TYR A C 1
ATOM 576 O O . TYR A 1 81 ? -11.203 1.561 18.453 1 98.88 81 TYR A O 1
ATOM 584 N N . THR A 1 82 ? -10.039 -0.08 19.484 1 98.88 82 THR A N 1
ATOM 585 C CA . THR A 1 82 ? -10.945 -0.078 20.641 1 98.88 82 THR A CA 1
ATOM 586 C C . THR A 1 82 ? -10.82 1.222 21.422 1 98.88 82 THR A C 1
ATOM 588 O O . THR A 1 82 ? -11.805 1.717 21.969 1 98.88 82 THR A O 1
ATOM 591 N N . LEU A 1 83 ? -9.656 1.834 21.422 1 98.88 83 LEU A N 1
ATOM 592 C CA . LEU A 1 83 ? -9.461 3.109 22.109 1 98.88 83 LEU A CA 1
ATOM 593 C C . LEU A 1 83 ? -10.203 4.227 21.391 1 98.88 83 LEU A C 1
ATOM 595 O O . LEU A 1 83 ? -10.656 5.188 22.016 1 98.88 83 LEU A O 1
ATOM 599 N N . ALA A 1 84 ? -10.375 4.098 20.125 1 98.88 84 ALA A N 1
ATOM 600 C CA . ALA A 1 84 ? -11 5.141 19.312 1 98.88 84 ALA A CA 1
ATOM 601 C C . ALA A 1 84 ? -12.508 4.926 19.203 1 98.88 84 ALA A C 1
ATOM 603 O O . ALA A 1 84 ? -13.281 5.879 19.297 1 98.88 84 ALA A O 1
ATOM 604 N N . PHE A 1 85 ? -12.953 3.594 19.047 1 98.56 85 PHE A N 1
ATOM 605 C CA . PHE A 1 85 ? -14.336 3.383 18.641 1 98.56 85 PHE A CA 1
ATOM 606 C C . PHE A 1 85 ? -15.047 2.42 19.578 1 98.56 85 PHE A C 1
ATOM 608 O O . PHE A 1 85 ? -16.219 2.098 19.391 1 98.56 85 PHE A O 1
ATOM 615 N N . GLY A 1 86 ? -14.305 1.915 20.594 1 98.25 86 GLY A N 1
ATOM 616 C CA . GLY A 1 86 ? -15 1.162 21.625 1 98.25 86 GLY A CA 1
ATOM 617 C C . GLY A 1 86 ? -15.945 2.012 22.453 1 98.25 86 GLY A C 1
ATOM 618 O O . GLY A 1 86 ? -15.727 3.215 22.609 1 98.25 86 GLY A O 1
ATOM 619 N N . GLU A 1 87 ? -16.984 1.373 22.953 1 96.94 87 GLU A N 1
ATOM 620 C CA . GLU A 1 87 ? -17.875 2.096 23.844 1 96.94 87 GLU A CA 1
ATOM 621 C C . GLU A 1 87 ? -17.156 2.539 25.109 1 96.94 87 GLU A C 1
ATOM 623 O O . GLU A 1 87 ? -16.562 1.719 25.812 1 96.94 87 GLU A O 1
ATOM 628 N N . GLY A 1 88 ? -17.156 3.865 25.234 1 96.5 88 GLY A N 1
ATOM 629 C CA . GLY A 1 88 ? -16.438 4.383 26.391 1 96.5 88 GLY A CA 1
ATOM 630 C C . GLY A 1 88 ? -16.953 5.734 26.859 1 96.5 88 GLY A C 1
ATOM 631 O O . GLY A 1 88 ? -18.125 6.051 26.672 1 96.5 88 GLY A O 1
ATOM 632 N N . GLY A 1 89 ? -16.062 6.457 27.609 1 96.88 89 GLY A N 1
ATOM 633 C CA . GLY A 1 89 ? -16.406 7.777 28.125 1 96.88 89 GLY A CA 1
ATOM 634 C C . GLY A 1 89 ? -16.109 8.891 27.125 1 96.88 89 GLY A C 1
ATOM 635 O O . GLY A 1 89 ? -15.805 8.625 25.969 1 96.88 89 GLY A O 1
ATOM 636 N N . PRO A 1 90 ? -16.234 10.07 27.562 1 97.88 90 PRO A N 1
ATOM 637 C CA . PRO A 1 90 ? -16.062 11.211 26.672 1 97.88 90 PRO A CA 1
ATOM 638 C C . PRO A 1 90 ? -14.609 11.391 26.219 1 97.88 90 PRO A C 1
ATOM 640 O O . PRO A 1 90 ? -14.352 12.008 25.188 1 97.88 90 PRO A O 1
ATOM 643 N N . LEU A 1 91 ? -13.703 10.805 26.922 1 98.19 91 LEU A N 1
ATOM 644 C CA . LEU A 1 91 ? -12.305 11.125 26.641 1 98.19 91 LEU A CA 1
ATOM 645 C C . LEU A 1 91 ? -11.602 9.945 25.984 1 98.19 91 LEU A C 1
ATOM 647 O O . LEU A 1 91 ? -10.547 10.117 25.359 1 98.19 91 LEU A O 1
ATOM 651 N N . LEU A 1 92 ? -12.156 8.758 26.109 1 98.25 92 LEU A N 1
ATOM 652 C CA . LEU A 1 92 ? -11.484 7.574 25.594 1 98.25 92 LEU A CA 1
ATOM 653 C C . LEU A 1 92 ? -12.469 6.43 25.391 1 98.25 92 LEU A C 1
ATOM 655 O O . LEU A 1 92 ? -13.414 6.27 26.156 1 98.25 92 LEU A O 1
ATOM 659 N N . GLY A 1 93 ? -12.211 5.664 24.344 1 97.81 93 GLY A N 1
ATOM 660 C CA . GLY A 1 93 ? -13.016 4.473 24.125 1 97.81 93 GLY A CA 1
ATOM 661 C C . GLY A 1 93 ? -12.688 3.35 25.094 1 97.81 93 GLY A C 1
ATOM 662 O O . GLY A 1 93 ? -11.617 3.336 25.688 1 97.81 93 GLY A O 1
ATOM 663 N N . GLY A 1 94 ? -13.617 2.42 25.234 1 97.5 94 GLY A N 1
ATOM 664 C CA . GLY A 1 94 ? -13.43 1.274 26.109 1 97.5 94 GLY A CA 1
ATOM 665 C C . GLY A 1 94 ? -12.641 0.153 25.469 1 97.5 94 GLY A C 1
ATOM 666 O O . GLY A 1 94 ? -12.188 0.282 24.328 1 97.5 94 GLY A O 1
ATOM 667 N N . LEU A 1 95 ? -12.422 -0.913 26.125 1 98.12 95 LEU A N 1
ATOM 668 C CA . LEU A 1 95 ? -11.578 -2.014 25.688 1 98.12 95 LEU A CA 1
ATOM 669 C C . LEU A 1 95 ? -12.414 -3.168 25.156 1 98.12 95 LEU A C 1
ATOM 671 O O . LEU A 1 95 ? -11.945 -4.309 25.094 1 98.12 95 LEU A O 1
ATOM 675 N N . GLY A 1 96 ? -13.633 -2.896 24.766 1 98.19 96 GLY A N 1
ATOM 676 C CA . GLY A 1 96 ? -14.562 -3.92 24.297 1 98.19 96 GLY A CA 1
ATOM 677 C C . GLY A 1 96 ? -14.109 -4.602 23.031 1 98.19 96 GLY A C 1
ATOM 678 O O . GLY A 1 96 ? -14.492 -5.742 22.766 1 98.19 96 GLY A O 1
ATOM 679 N N . HIS A 1 97 ? -13.305 -3.924 22.219 1 98.5 97 HIS A N 1
ATOM 680 C CA . HIS A 1 97 ? -12.836 -4.477 20.953 1 98.5 97 HIS A CA 1
ATOM 681 C C . HIS A 1 97 ? -11.352 -4.812 21.016 1 98.5 97 HIS A C 1
ATOM 683 O O . HIS A 1 97 ? -10.695 -4.969 19.984 1 98.5 97 HIS A O 1
ATOM 689 N N . LEU A 1 98 ? -10.82 -4.98 22.25 1 98.5 98 LEU A N 1
ATOM 690 C CA . LEU A 1 98 ? -9.422 -5.367 22.422 1 98.5 98 LEU A CA 1
ATOM 691 C C . LEU A 1 98 ? -9.117 -6.641 21.656 1 98.5 98 LEU A C 1
ATOM 693 O O . LEU A 1 98 ? -9.883 -7.605 21.703 1 98.5 98 LEU A O 1
ATOM 697 N N . PHE A 1 99 ? -8.008 -6.656 20.844 1 98.31 99 PHE A N 1
ATOM 698 C CA . PHE A 1 99 ? -7.59 -7.789 20.031 1 98.31 99 PHE A CA 1
ATOM 699 C C . PHE A 1 99 ? -8.68 -8.172 19.031 1 98.31 99 PHE A C 1
ATOM 701 O O . PHE A 1 99 ? -8.906 -9.359 18.781 1 98.31 99 PHE A O 1
ATOM 708 N N . LEU A 1 100 ? -9.508 -7.188 18.578 1 98.25 100 LEU A N 1
ATOM 709 C CA . LEU A 1 100 ? -10.484 -7.305 17.5 1 98.25 100 LEU A CA 1
ATOM 710 C C . LEU A 1 100 ? -11.703 -8.102 17.953 1 98.25 100 LEU A C 1
ATOM 712 O O . LEU A 1 100 ? -12.453 -8.625 17.125 1 98.25 100 LEU A O 1
ATOM 716 N N . ARG A 1 101 ? -11.875 -8.172 19.281 1 97.81 101 ARG A N 1
ATOM 717 C CA . ARG A 1 101 ? -13.078 -8.828 19.797 1 97.81 101 ARG A CA 1
ATOM 718 C C . ARG A 1 101 ? -14.336 -8.125 19.297 1 97.81 101 ARG A C 1
ATOM 720 O O . ARG A 1 101 ? -14.461 -6.906 19.406 1 97.81 101 ARG A O 1
ATOM 727 N N . GLY A 1 102 ? -15.211 -8.906 18.781 1 97 102 GLY A N 1
ATOM 728 C CA . GLY A 1 102 ? -16.5 -8.383 18.375 1 97 102 GLY A CA 1
ATOM 729 C C . GLY A 1 102 ? -16.453 -7.617 17.062 1 97 102 GLY A C 1
ATOM 730 O O . GLY A 1 102 ? -17.422 -6.953 16.688 1 97 102 GLY A O 1
ATOM 731 N N . VAL A 1 103 ? -15.383 -7.602 16.359 1 97.88 103 VAL A N 1
ATOM 732 C CA . VAL A 1 103 ? -15.25 -6.941 15.062 1 97.88 103 VAL A CA 1
ATOM 733 C C . VAL A 1 103 ? -15.328 -7.977 13.945 1 97.88 103 VAL A C 1
ATOM 735 O O . VAL A 1 103 ? -14.32 -8.586 13.578 1 97.88 103 VAL A O 1
ATOM 738 N N . GLY A 1 104 ? -16.594 -8.117 13.438 1 97 104 GLY A N 1
ATOM 739 C CA . GLY A 1 104 ? -16.797 -9.188 12.469 1 97 104 GLY A CA 1
ATOM 740 C C . GLY A 1 104 ? -17.469 -8.727 11.195 1 97 104 GLY A C 1
ATOM 741 O O . GLY A 1 104 ? -17.125 -7.672 10.656 1 97 104 GLY A O 1
ATOM 742 N N . LEU A 1 105 ? -18.297 -9.578 10.711 1 96.62 105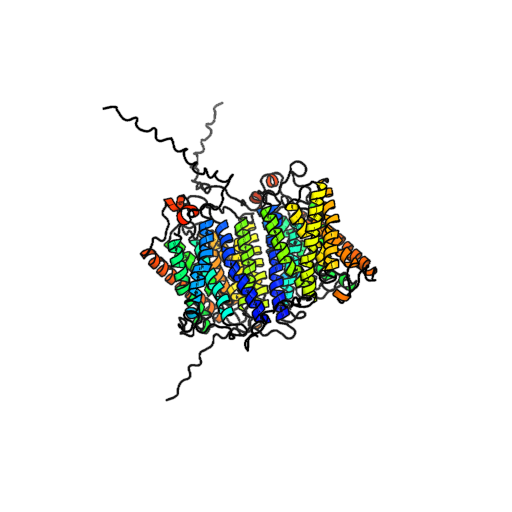 LEU A N 1
ATOM 743 C CA . LEU A 1 105 ? -18.906 -9.352 9.414 1 96.62 105 LEU A CA 1
ATOM 744 C C . LEU A 1 105 ? -20.297 -8.727 9.57 1 96.62 105 LEU A C 1
ATOM 746 O O . LEU A 1 105 ? -20.969 -8.438 8.578 1 96.62 105 LEU A O 1
ATOM 750 N N . GLU A 1 106 ? -20.641 -8.453 10.844 1 95.56 106 GLU A N 1
ATOM 751 C CA . GLU A 1 106 ? -21.906 -7.781 11.102 1 95.56 106 GLU A CA 1
ATOM 752 C C . GLU A 1 106 ? -21.875 -6.336 10.602 1 95.56 106 GLU A C 1
ATOM 754 O O . GLU A 1 106 ? -20.812 -5.789 10.344 1 95.56 106 GLU A O 1
ATOM 759 N N . ALA A 1 107 ? -23.047 -5.758 10.516 1 96 107 ALA A N 1
ATOM 760 C CA . ALA A 1 107 ? -23.172 -4.418 9.953 1 96 107 ALA A CA 1
ATOM 761 C C . ALA A 1 107 ? -22.688 -3.359 10.93 1 96 107 ALA A C 1
ATOM 763 O O . ALA A 1 107 ? -22.984 -3.42 12.125 1 96 107 ALA A O 1
ATOM 764 N N . GLN A 1 108 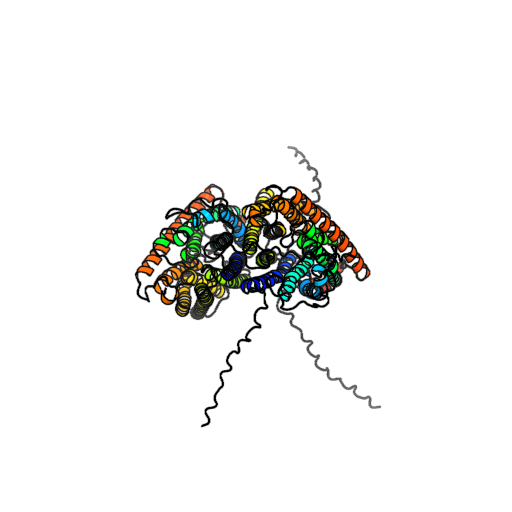? -21.906 -2.506 10.578 1 96.12 108 GLN A N 1
ATOM 765 C CA . GLN A 1 108 ? -21.594 -1.185 11.117 1 96.12 108 GLN A CA 1
ATOM 766 C C . GLN A 1 108 ? -22.078 -0.082 10.172 1 96.12 108 GLN A C 1
ATOM 768 O O . GLN A 1 108 ? -21.375 0.277 9.227 1 96.12 108 GLN A O 1
ATOM 773 N N . GLY A 1 109 ? -23.297 0.428 10.492 1 96 109 GLY A N 1
ATOM 774 C CA . GLY A 1 109 ? -24 1.148 9.445 1 96 109 GLY A CA 1
ATOM 775 C C . GLY A 1 109 ? -24.484 0.249 8.328 1 96 109 GLY A C 1
ATOM 776 O O . GLY A 1 109 ? -25.188 -0.735 8.57 1 96 109 GLY A O 1
ATOM 777 N N . THR A 1 110 ? -23.953 0.514 7.141 1 97.81 110 THR A N 1
ATOM 778 C CA . THR A 1 110 ? -24.406 -0.283 6.008 1 97.81 110 THR A CA 1
ATOM 779 C C . THR A 1 110 ? -23.25 -1.081 5.41 1 97.81 110 THR A C 1
ATOM 781 O O . THR A 1 110 ? -23.344 -1.56 4.277 1 97.81 110 THR A O 1
ATOM 784 N N . ILE A 1 111 ? -22.109 -1.178 6.156 1 98.06 111 ILE A N 1
ATOM 785 C CA . ILE A 1 111 ? -20.969 -1.955 5.676 1 98.06 111 ILE A CA 1
ATOM 786 C C . ILE A 1 111 ? -20.531 -2.939 6.754 1 98.06 111 ILE A C 1
ATOM 788 O O . ILE A 1 111 ? -20.844 -2.77 7.93 1 98.06 111 ILE A O 1
ATOM 792 N N . PRO A 1 112 ? -19.781 -3.977 6.367 1 98.12 112 PRO A N 1
ATOM 793 C CA . PRO A 1 112 ? -19.266 -4.891 7.395 1 98.12 112 PRO A CA 1
ATOM 794 C C . PRO A 1 112 ? -18.344 -4.199 8.391 1 98.12 112 PRO A C 1
ATOM 796 O O . PRO A 1 112 ? -17.531 -3.354 8 1 98.12 112 PRO A O 1
ATOM 799 N N . HIS A 1 113 ? -18.438 -4.582 9.664 1 98.31 113 HIS A N 1
ATOM 800 C CA . HIS A 1 113 ? -17.672 -3.979 10.75 1 98.31 113 HIS A CA 1
ATOM 801 C C . HIS A 1 113 ? -16.172 -4.094 10.492 1 98.31 113 HIS A C 1
ATOM 803 O O . HIS A 1 113 ? -15.414 -3.156 10.766 1 98.31 113 HIS A O 1
ATOM 809 N N . VAL A 1 114 ? -15.703 -5.176 9.898 1 98.5 114 VAL A N 1
ATOM 810 C CA . VAL A 1 114 ? -14.281 -5.395 9.633 1 98.5 114 VAL A CA 1
ATOM 811 C C . VAL A 1 114 ? -13.789 -4.398 8.594 1 98.5 114 VAL A C 1
ATOM 813 O O . VAL A 1 114 ? -12.641 -3.955 8.641 1 98.5 114 VAL A O 1
ATOM 816 N N . LEU A 1 115 ? -14.648 -4.066 7.68 1 98.69 115 LEU A N 1
ATOM 817 C CA . LEU A 1 115 ? -14.273 -3.09 6.664 1 98.69 115 LEU A CA 1
ATOM 818 C C . LEU A 1 115 ? -14.156 -1.694 7.266 1 98.69 115 LEU A C 1
ATOM 820 O O . LEU A 1 115 ? -13.281 -0.918 6.875 1 98.69 115 LEU A O 1
ATOM 824 N N . PHE A 1 116 ? -15.07 -1.351 8.211 1 98.75 116 PHE A N 1
ATOM 825 C CA . PHE A 1 116 ? -14.961 -0.086 8.93 1 98.75 116 PHE A CA 1
ATOM 826 C C . PHE A 1 116 ? -13.641 -0.003 9.695 1 98.75 116 PHE A C 1
ATOM 828 O O . PHE A 1 116 ? -12.977 1.032 9.672 1 98.75 116 PHE A O 1
ATOM 835 N N . LEU A 1 117 ? -13.25 -1.075 10.32 1 98.81 117 LEU A N 1
ATOM 836 C CA . LEU A 1 117 ? -11.969 -1.171 11.008 1 98.81 117 LEU A CA 1
ATOM 837 C C . LEU A 1 117 ? -10.812 -0.876 10.047 1 98.81 117 LEU A C 1
ATOM 839 O O . LEU A 1 117 ? -9.914 -0.105 10.375 1 98.81 117 LEU A O 1
ATOM 843 N N . ALA A 1 118 ? -10.852 -1.509 8.922 1 98.88 118 ALA A N 1
ATOM 844 C CA . ALA A 1 118 ? -9.781 -1.351 7.945 1 98.88 118 ALA A CA 1
ATOM 845 C C . ALA A 1 118 ? -9.703 0.087 7.441 1 98.88 118 ALA A C 1
ATOM 847 O O . ALA A 1 118 ? -8.625 0.671 7.367 1 98.88 118 ALA A O 1
ATOM 848 N N . PHE A 1 119 ? -10.883 0.616 7.105 1 98.88 119 PHE A N 1
ATOM 849 C CA . PHE A 1 119 ? -10.945 1.976 6.582 1 98.88 119 PHE A CA 1
ATOM 850 C C . PHE A 1 119 ? -10.375 2.969 7.586 1 98.88 119 PHE A C 1
ATOM 852 O O . PHE A 1 119 ? -9.484 3.76 7.25 1 98.88 119 PHE A O 1
ATOM 859 N N . GLN A 1 120 ? -10.773 2.918 8.805 1 98.88 120 GLN A N 1
ATOM 860 C CA . GLN A 1 120 ? -10.312 3.828 9.844 1 98.88 120 GLN A CA 1
ATOM 861 C C . GLN A 1 120 ? -8.836 3.592 10.172 1 98.88 120 GLN A C 1
ATOM 863 O O . GLN A 1 120 ? -8.117 4.523 10.531 1 98.88 120 GLN A O 1
ATOM 868 N N . GLY A 1 121 ? -8.43 2.348 10.008 1 98.94 121 GLY A N 1
ATOM 869 C CA . GLY A 1 121 ? -7.031 2.039 10.242 1 98.94 121 GLY A CA 1
ATOM 870 C C . GLY A 1 121 ? -6.09 2.762 9.297 1 98.94 121 GLY A C 1
ATOM 871 O O . GLY A 1 121 ? -4.98 3.139 9.68 1 98.94 121 GLY A O 1
ATOM 872 N N . THR A 1 122 ? -6.52 2.943 8.047 1 98.88 122 THR A N 1
ATOM 873 C CA . THR A 1 122 ? -5.684 3.65 7.086 1 98.88 122 THR A CA 1
ATOM 874 C C . THR A 1 122 ? -5.477 5.102 7.508 1 98.88 122 THR A C 1
ATOM 876 O O . THR A 1 122 ? -4.43 5.691 7.23 1 98.88 122 THR A O 1
ATOM 879 N N . PHE A 1 123 ? -6.441 5.699 8.258 1 98.88 123 PHE A N 1
ATOM 880 C CA . PHE A 1 123 ? -6.297 7.051 8.781 1 98.88 123 PHE A CA 1
ATOM 881 C C . PHE A 1 123 ? -5.242 7.094 9.883 1 98.88 123 PHE A C 1
ATOM 883 O O . PHE A 1 123 ? -4.402 7.992 9.914 1 98.88 123 PHE A O 1
ATOM 890 N N . ALA A 1 124 ? -5.324 6.117 10.734 1 98.94 124 ALA A N 1
ATOM 891 C CA . ALA A 1 124 ? -4.328 6.051 11.797 1 98.94 124 ALA A CA 1
ATOM 892 C C . ALA A 1 124 ? -2.918 5.941 11.227 1 98.94 124 ALA A C 1
ATOM 894 O O . ALA A 1 124 ? -2.006 6.645 11.672 1 98.94 124 ALA A O 1
ATOM 895 N N . ILE A 1 125 ? -2.768 5.109 10.25 1 98.94 125 ILE A N 1
ATOM 896 C CA . ILE A 1 125 ? -1.478 4.824 9.633 1 98.94 125 ILE A CA 1
ATOM 897 C C . ILE A 1 125 ? -0.917 6.094 9 1 98.94 125 ILE A C 1
ATOM 899 O O . ILE A 1 125 ? 0.198 6.516 9.32 1 98.94 125 ILE A O 1
ATOM 903 N N . ILE A 1 126 ? -1.665 6.73 8.164 1 98.88 126 ILE A N 1
ATOM 904 C CA . ILE A 1 126 ? -1.142 7.859 7.406 1 98.88 126 ILE A CA 1
ATOM 905 C C . ILE A 1 126 ? -0.92 9.047 8.336 1 98.88 126 ILE A C 1
ATOM 907 O O . ILE A 1 126 ? 0.018 9.828 8.148 1 98.88 126 ILE A O 1
ATOM 911 N N . THR A 1 127 ? -1.798 9.227 9.344 1 98.94 127 THR A N 1
ATOM 912 C CA . THR A 1 127 ? -1.645 10.344 10.258 1 98.94 127 THR A CA 1
ATOM 913 C C . THR A 1 127 ? -0.301 10.281 10.977 1 98.94 127 THR A C 1
ATOM 915 O O . THR A 1 127 ? 0.422 11.273 11.055 1 98.94 127 THR A O 1
ATOM 918 N N . ALA A 1 128 ? -0.022 9.117 11.461 1 98.94 128 ALA A N 1
ATOM 919 C CA . ALA A 1 128 ? 1.255 8.945 12.148 1 98.94 128 ALA A CA 1
ATOM 920 C C . ALA A 1 128 ? 2.426 9.172 11.195 1 98.94 128 ALA A C 1
ATOM 922 O O . ALA A 1 128 ? 3.436 9.773 11.57 1 98.94 128 ALA A O 1
ATOM 923 N N . ALA A 1 129 ? 2.312 8.703 10 1 98.94 129 ALA A N 1
ATOM 924 C CA . ALA A 1 129 ? 3.387 8.812 9.016 1 98.94 129 ALA A CA 1
ATOM 925 C C . ALA A 1 129 ? 3.672 10.266 8.672 1 98.94 129 ALA A C 1
ATOM 927 O O . ALA A 1 129 ? 4.812 10.633 8.375 1 98.94 129 ALA A O 1
ATOM 928 N N . LEU A 1 130 ? 2.648 11.117 8.711 1 98.94 130 LEU A N 1
ATOM 929 C CA . LEU A 1 130 ? 2.791 12.523 8.344 1 98.94 130 LEU A CA 1
ATOM 930 C C . LEU A 1 130 ? 3.846 13.203 9.203 1 98.94 130 LEU A C 1
ATOM 932 O O . LEU A 1 130 ? 4.59 14.062 8.727 1 98.94 130 LEU A O 1
ATOM 936 N N . VAL A 1 131 ? 3.994 12.805 10.406 1 98.94 131 VAL A N 1
ATOM 937 C CA . VAL A 1 131 ? 4.852 13.477 11.375 1 98.94 131 VAL A CA 1
ATOM 938 C C . VAL A 1 131 ? 6.309 13.375 10.938 1 98.94 131 VAL A C 1
ATOM 940 O O . VAL A 1 131 ? 7.105 14.281 11.188 1 98.94 131 VAL A O 1
ATOM 943 N N . SER A 1 132 ? 6.648 12.336 10.211 1 98.88 132 SER A N 1
ATOM 944 C CA . SER A 1 132 ? 8.039 12.039 9.859 1 98.88 132 SER A CA 1
ATOM 945 C C . SER A 1 132 ? 8.648 13.164 9.031 1 98.88 132 SER A C 1
ATOM 947 O O . SER A 1 132 ? 9.852 13.406 9.094 1 98.88 132 SER A O 1
ATOM 949 N N . GLY A 1 133 ? 7.824 13.93 8.312 1 98.81 133 GLY A N 1
ATOM 950 C CA . GLY A 1 133 ? 8.328 14.984 7.445 1 98.81 133 GLY A CA 1
ATOM 951 C C . GLY A 1 133 ? 9.133 16.031 8.188 1 98.81 133 GLY A C 1
ATOM 952 O O . GLY A 1 133 ? 10 16.688 7.605 1 98.81 133 GLY A O 1
ATOM 953 N N . ALA A 1 134 ? 8.875 16.188 9.461 1 98.75 134 ALA A N 1
ATOM 954 C CA . ALA A 1 134 ? 9.57 17.188 10.266 1 98.75 134 ALA A CA 1
ATOM 955 C C . ALA A 1 134 ? 10.812 16.594 10.922 1 98.75 134 ALA A C 1
ATOM 957 O O . ALA A 1 134 ? 11.672 17.344 11.406 1 98.75 134 ALA A O 1
ATOM 958 N N . LEU A 1 135 ? 10.953 15.281 10.906 1 98.75 135 LEU A N 1
ATOM 959 C CA . LEU A 1 135 ? 11.945 14.594 11.734 1 98.75 135 LEU A CA 1
ATOM 960 C C . LEU A 1 135 ? 13.039 13.984 10.867 1 98.75 135 LEU A C 1
ATOM 962 O O . LEU A 1 135 ? 14.078 13.562 11.375 1 98.75 135 LEU A O 1
ATOM 966 N N . VAL A 1 136 ? 12.938 14.008 9.602 1 98.62 136 VAL A N 1
ATOM 967 C CA . VAL A 1 136 ? 13.781 13.289 8.648 1 98.62 136 VAL A CA 1
ATOM 968 C C . VAL A 1 136 ? 15.211 13.797 8.727 1 98.62 136 VAL A C 1
ATOM 970 O O . VAL A 1 136 ? 15.453 14.922 9.188 1 98.62 136 VAL A O 1
ATOM 973 N N . GLU A 1 137 ? 16.156 13.031 8.352 1 98.19 137 GLU A N 1
ATOM 974 C CA . GLU A 1 137 ? 17.578 13.281 8.18 1 98.19 137 GLU A CA 1
ATOM 975 C C . GLU A 1 137 ? 18.281 13.414 9.523 1 98.19 137 GLU A C 1
ATOM 977 O O . GLU A 1 137 ? 19.484 13.68 9.578 1 98.19 137 GLU A O 1
ATOM 982 N N . ARG A 1 138 ? 17.516 13.164 10.703 1 97.62 138 ARG A N 1
ATOM 983 C CA . ARG A 1 138 ? 18.297 13.242 11.93 1 97.62 138 ARG A CA 1
ATOM 984 C C . ARG A 1 138 ? 17.703 12.344 13.016 1 97.62 138 ARG A C 1
ATOM 986 O O . ARG A 1 138 ? 18.406 11.969 13.961 1 97.62 138 ARG A O 1
ATOM 993 N N . MET A 1 139 ? 16.422 11.992 12.977 1 98.69 139 MET A N 1
ATOM 994 C CA . MET A 1 139 ? 15.883 11.086 13.992 1 98.69 139 MET A CA 1
ATOM 995 C C . MET A 1 139 ? 16.328 9.648 13.719 1 98.69 139 MET A C 1
ATOM 997 O O . MET A 1 139 ? 16.281 9.188 12.578 1 98.69 139 MET A O 1
ATOM 1001 N N . ARG A 1 140 ? 16.703 8.992 14.781 1 98.75 140 ARG A N 1
ATOM 1002 C CA . ARG A 1 140 ? 17.078 7.59 14.641 1 98.75 140 ARG A CA 1
ATOM 1003 C C . ARG A 1 140 ? 15.859 6.727 14.32 1 98.75 140 ARG A C 1
ATOM 1005 O O . ARG A 1 140 ? 14.781 6.93 14.883 1 98.75 140 ARG A O 1
ATOM 1012 N N . PHE A 1 141 ? 16.109 5.73 13.453 1 98.5 141 PHE A N 1
ATOM 1013 C CA . PHE A 1 141 ? 15 4.922 12.961 1 98.5 141 PHE A CA 1
ATOM 1014 C C . PHE A 1 141 ? 14.375 4.113 14.094 1 98.5 141 PHE A C 1
ATOM 1016 O O . PHE A 1 141 ? 13.156 4.074 14.242 1 98.5 141 PHE A O 1
ATOM 1023 N N . PRO A 1 142 ? 15.102 3.418 15.008 1 98.31 142 PRO A N 1
ATOM 1024 C CA . PRO A 1 142 ? 14.477 2.68 16.109 1 98.31 142 PRO A CA 1
ATOM 1025 C C . PRO A 1 142 ? 13.68 3.586 17.047 1 98.31 142 PRO A C 1
ATOM 1027 O O . PRO A 1 142 ? 12.625 3.184 17.562 1 98.31 142 PRO A O 1
ATOM 1030 N N . ALA A 1 143 ? 14.195 4.75 17.328 1 98.75 143 ALA A N 1
ATOM 1031 C CA . ALA A 1 143 ? 13.453 5.711 18.141 1 98.75 143 ALA A CA 1
ATOM 1032 C C . ALA A 1 143 ? 12.133 6.09 17.469 1 98.75 143 ALA A C 1
ATOM 1034 O O . ALA A 1 143 ? 11.102 6.195 18.141 1 98.75 143 ALA A O 1
ATOM 1035 N N . TYR A 1 144 ? 12.234 6.328 16.188 1 98.81 144 TYR A N 1
ATOM 1036 C CA . TYR A 1 144 ? 11.039 6.668 15.43 1 98.81 144 TYR A CA 1
ATOM 1037 C C . TYR A 1 144 ? 10 5.555 15.516 1 98.81 144 TYR A C 1
ATOM 1039 O O . TYR A 1 144 ? 8.805 5.82 15.664 1 98.81 144 TYR A O 1
ATOM 1047 N N . LEU A 1 145 ? 10.406 4.258 15.398 1 98.81 145 LEU A N 1
ATOM 1048 C CA . LEU A 1 145 ? 9.484 3.129 15.477 1 98.81 145 LEU A CA 1
ATOM 1049 C C . LEU A 1 145 ? 8.727 3.137 16.797 1 98.81 145 LEU A C 1
ATOM 1051 O O . LEU A 1 145 ? 7.512 2.955 16.828 1 98.81 145 LEU A O 1
ATOM 1055 N N . ALA A 1 146 ? 9.414 3.33 17.875 1 98.75 146 ALA A N 1
ATOM 1056 C CA . ALA A 1 146 ? 8.789 3.379 19.188 1 98.75 146 ALA A CA 1
ATOM 1057 C C . ALA A 1 146 ? 7.828 4.562 19.297 1 98.75 146 ALA A C 1
ATOM 1059 O O . ALA A 1 146 ? 6.699 4.41 19.766 1 98.75 146 ALA A O 1
ATOM 1060 N N . PHE A 1 147 ? 8.312 5.695 18.859 1 98.81 147 PHE A N 1
ATOM 1061 C CA . PHE A 1 147 ? 7.52 6.918 18.938 1 98.81 147 PHE A CA 1
ATOM 1062 C C . PHE A 1 147 ? 6.223 6.777 18.156 1 98.81 147 PHE A C 1
ATOM 1064 O O . PHE A 1 147 ? 5.141 7.066 18.672 1 98.81 147 PHE A O 1
ATOM 1071 N N . LEU A 1 148 ? 6.34 6.406 16.875 1 98.25 148 LEU A N 1
ATOM 1072 C CA . LEU A 1 148 ? 5.156 6.398 16.016 1 98.25 148 LEU A CA 1
ATOM 1073 C C . LEU A 1 148 ? 4.121 5.406 16.531 1 98.25 148 LEU A C 1
ATOM 1075 O O . LEU A 1 148 ? 2.916 5.645 16.422 1 98.25 148 LEU A O 1
ATOM 1079 N N . THR A 1 149 ? 4.566 4.203 17.062 1 98.69 149 THR A N 1
ATOM 1080 C CA . THR A 1 149 ? 3.658 3.203 17.609 1 98.69 149 THR A CA 1
ATOM 1081 C C . THR A 1 149 ? 2.879 3.771 18.797 1 98.69 149 THR A C 1
ATOM 1083 O O . THR A 1 149 ? 1.65 3.691 18.828 1 98.69 149 THR A O 1
ATOM 1086 N N . LEU A 1 150 ? 3.588 4.391 19.688 1 98.88 150 LEU A N 1
ATOM 1087 C CA . LEU A 1 150 ? 2.965 4.957 20.875 1 98.88 150 LEU A CA 1
ATOM 1088 C C . LEU A 1 150 ? 2.074 6.141 20.516 1 98.88 150 LEU A C 1
ATOM 1090 O O . LEU A 1 150 ? 0.994 6.305 21.078 1 98.88 150 LEU A O 1
ATOM 1094 N N . TRP A 1 151 ? 2.555 6.938 19.625 1 98.94 151 TRP A N 1
ATOM 1095 C CA . TRP A 1 151 ? 1.812 8.125 19.219 1 98.94 151 TRP A CA 1
ATOM 1096 C C . TRP A 1 151 ? 0.482 7.742 18.578 1 98.94 151 TRP A C 1
ATOM 1098 O O . TRP A 1 151 ? -0.542 8.383 18.828 1 98.94 151 TRP A O 1
ATOM 1108 N N . GLY A 1 152 ? 0.46 6.707 17.688 1 98.94 152 GLY A N 1
ATOM 1109 C CA . GLY A 1 152 ? -0.779 6.219 17.109 1 98.94 152 GLY A CA 1
ATOM 1110 C C . GLY A 1 152 ? -1.785 5.754 18.141 1 98.94 152 GLY A C 1
ATOM 1111 O O . GLY A 1 152 ? -2.988 5.977 17.984 1 98.94 152 GLY A O 1
ATOM 1112 N N . LEU A 1 153 ? -1.286 5.199 19.234 1 98.88 153 LEU A N 1
ATOM 1113 C CA . LEU A 1 153 ? -2.148 4.602 20.234 1 98.88 153 LEU A CA 1
ATOM 1114 C C . LEU A 1 153 ? -2.637 5.656 21.234 1 98.88 153 LEU A C 1
ATOM 1116 O O . LEU A 1 153 ? -3.803 5.648 21.625 1 98.88 153 LEU A O 1
ATOM 1120 N N . PHE A 1 154 ? -1.776 6.648 21.531 1 98.88 154 PHE A N 1
ATOM 1121 C CA . PHE A 1 154 ? -2.094 7.445 22.719 1 98.88 154 PHE A CA 1
ATOM 1122 C C . PHE A 1 154 ? -2.363 8.898 22.328 1 98.88 154 PHE A C 1
ATOM 1124 O O . PHE A 1 154 ? -2.797 9.695 23.172 1 98.88 154 PHE A O 1
ATOM 1131 N N . VAL A 1 155 ? -2.104 9.227 21.125 1 98.94 155 VAL A N 1
ATOM 1132 C CA . VAL A 1 155 ? -2.43 10.578 20.703 1 98.94 155 VAL A CA 1
ATOM 1133 C C . VAL A 1 155 ? -3.49 10.531 19.594 1 98.94 155 VAL A C 1
ATOM 1135 O O . VAL A 1 155 ? -4.555 11.133 19.734 1 98.94 155 VAL A O 1
ATOM 1138 N N . TYR A 1 156 ? -3.256 9.758 18.578 1 98.94 156 TYR A N 1
ATOM 1139 C CA . TYR A 1 156 ? -4.219 9.703 17.484 1 98.94 156 TYR A CA 1
ATOM 1140 C C . TYR A 1 156 ? -5.539 9.102 17.953 1 98.94 156 TYR A C 1
ATOM 1142 O O . TYR A 1 156 ? -6.605 9.672 17.719 1 98.94 156 TYR A O 1
ATOM 1150 N N . ALA A 1 157 ? -5.508 7.91 18.594 1 98.94 157 ALA A N 1
ATOM 1151 C CA . ALA A 1 157 ? -6.715 7.156 18.891 1 98.94 157 ALA A CA 1
ATOM 1152 C C . ALA A 1 157 ? -7.641 7.949 19.812 1 98.94 157 ALA A C 1
ATOM 1154 O O . ALA A 1 157 ? -8.844 8.047 19.562 1 98.94 157 ALA A O 1
ATOM 1155 N N . PRO A 1 158 ? -7.105 8.586 20.859 1 98.88 158 PRO A N 1
ATOM 1156 C CA . PRO A 1 158 ? -7.996 9.398 21.703 1 98.88 158 PRO A CA 1
ATOM 1157 C C . PRO A 1 158 ? -8.625 10.562 20.938 1 98.88 158 PRO A C 1
ATOM 1159 O O . PRO A 1 158 ? -9.812 10.844 21.109 1 98.88 158 PRO A O 1
ATOM 1162 N N . LEU A 1 159 ? -7.852 11.219 20.125 1 98.94 159 LEU A N 1
ATOM 1163 C CA . LEU A 1 159 ? -8.398 12.344 19.375 1 98.94 159 LEU A CA 1
ATOM 1164 C C . LEU A 1 159 ? -9.477 11.875 18.406 1 98.94 159 LEU A C 1
ATOM 1166 O O . LEU A 1 159 ? -10.477 12.57 18.188 1 98.94 159 LEU A O 1
ATOM 1170 N N . ALA A 1 160 ? -9.234 10.719 17.781 1 98.94 160 ALA A N 1
ATOM 1171 C CA . ALA A 1 160 ? -10.266 10.125 16.938 1 98.94 160 ALA A CA 1
ATOM 1172 C C . ALA A 1 160 ? -11.539 9.844 17.719 1 98.94 160 ALA A C 1
ATOM 1174 O O . ALA A 1 160 ? -12.648 10.07 17.234 1 98.94 160 ALA A O 1
ATOM 1175 N N . HIS A 1 161 ? -11.367 9.375 18.938 1 98.88 161 HIS A N 1
ATOM 1176 C CA . HIS A 1 161 ? -12.516 9.117 19.797 1 98.88 161 HIS A CA 1
ATOM 1177 C C . HIS A 1 161 ? -13.273 10.398 20.109 1 98.88 161 HIS A C 1
ATOM 1179 O O . HIS A 1 161 ? -14.508 10.414 20.094 1 98.88 161 HIS A O 1
ATOM 1185 N N . TRP A 1 162 ? -12.57 11.477 20.391 1 98.88 162 TRP A N 1
ATOM 1186 C CA . TRP A 1 162 ? -13.18 12.742 20.781 1 98.88 162 TRP A CA 1
ATOM 1187 C C . TRP A 1 162 ? -14.125 13.242 19.688 1 98.88 162 TRP A C 1
ATOM 1189 O O . TRP A 1 162 ? -15.172 13.828 20 1 98.88 162 TRP A O 1
ATOM 1199 N N . VAL A 1 163 ? -13.742 12.977 18.469 1 98.75 163 VAL A N 1
ATOM 1200 C CA . VAL A 1 163 ? -14.469 13.602 17.359 1 98.75 163 VAL A CA 1
ATOM 1201 C C . VAL A 1 163 ? -15.422 12.586 16.734 1 98.75 163 VAL A C 1
ATOM 1203 O O . VAL A 1 163 ? -16.578 12.898 16.469 1 98.75 163 VAL A O 1
ATOM 1206 N N . TRP A 1 164 ? -14.898 11.344 16.547 1 98.38 164 TRP A N 1
ATOM 1207 C CA . TRP A 1 164 ? -15.648 10.422 15.711 1 98.38 164 TRP A CA 1
ATOM 1208 C C . TRP A 1 164 ? -16.141 9.219 16.516 1 98.38 164 TRP A C 1
ATOM 1210 O O . TRP A 1 164 ? -17.016 8.477 16.062 1 98.38 164 TRP A O 1
ATOM 1220 N N . GLY A 1 165 ? -15.578 9.023 17.703 1 98.38 165 GLY A N 1
ATOM 1221 C CA . GLY A 1 165 ? -15.812 7.785 18.422 1 98.38 165 GLY A CA 1
ATOM 1222 C C . GLY A 1 165 ? -16.781 7.941 19.578 1 98.38 165 GLY A C 1
ATOM 1223 O O . GLY A 1 165 ? -16.781 7.121 20.5 1 98.38 165 GLY A O 1
ATOM 1224 N N . GLY A 1 166 ? -17.531 9.062 19.578 1 98 166 GLY A N 1
ATOM 1225 C CA . GLY A 1 166 ? -18.5 9.281 20.641 1 98 166 GLY A CA 1
ATOM 1226 C C . GLY A 1 166 ? -17.953 10.125 21.781 1 98 166 GLY A C 1
ATOM 1227 O O . GLY A 1 166 ? -18.484 10.094 22.891 1 98 166 GLY A O 1
ATOM 1228 N N . GLY A 1 167 ? -16.938 10.875 21.547 1 98.56 167 GLY A N 1
ATOM 1229 C CA . GLY A 1 167 ? -16.297 11.688 22.578 1 98.56 167 GLY A CA 1
ATOM 1230 C C . GLY A 1 167 ? -16.891 13.078 22.688 1 98.56 167 GLY A C 1
ATOM 1231 O O . GLY A 1 167 ? -17.938 13.359 22.094 1 98.56 167 GLY A O 1
ATOM 1232 N N . PHE A 1 168 ? -16.266 13.875 23.453 1 98.56 168 PHE A N 1
ATOM 1233 C CA . PHE A 1 168 ? -16.859 15.133 23.891 1 98.56 168 PHE A CA 1
ATOM 1234 C C . PHE A 1 168 ? -16.906 16.141 22.75 1 98.56 168 PHE A C 1
ATOM 1236 O O . PHE A 1 168 ? -17.812 16.984 22.703 1 98.56 168 PHE A O 1
ATOM 1243 N N . LEU A 1 169 ? -15.977 16.125 21.812 1 98.81 169 LEU A N 1
ATOM 1244 C CA . LEU A 1 169 ? -15.992 17.094 20.734 1 98.81 169 LEU A CA 1
ATOM 1245 C C . LEU A 1 169 ? -17.109 16.781 19.75 1 98.81 169 LEU A C 1
ATOM 1247 O O . LEU A 1 169 ? -17.766 17.688 19.219 1 98.81 169 LEU A O 1
ATOM 1251 N N . GLY A 1 170 ? -17.234 15.5 19.469 1 98.19 170 GLY A N 1
ATOM 1252 C CA . GLY A 1 170 ? -18.391 15.125 18.672 1 98.19 170 GLY A CA 1
ATOM 1253 C C . GLY A 1 170 ? -19.703 15.539 19.297 1 98.19 170 GLY A C 1
ATOM 1254 O O . GLY A 1 170 ? -20.594 16.047 18.609 1 98.19 170 GLY A O 1
ATOM 1255 N N . ALA A 1 171 ? -19.828 15.328 20.594 1 98 171 ALA A N 1
ATOM 1256 C CA . ALA A 1 171 ? -21.031 15.688 21.328 1 98 171 ALA A CA 1
ATOM 1257 C C . ALA A 1 171 ? -21.25 17.203 21.312 1 98 171 ALA A C 1
ATOM 1259 O O . ALA A 1 171 ? -22.391 17.672 21.297 1 98 171 ALA A O 1
ATOM 1260 N N . LEU A 1 172 ? -20.172 17.922 21.234 1 98.31 172 LEU A N 1
ATOM 1261 C CA . LEU A 1 172 ? -20.234 19.375 21.203 1 98.31 172 LEU A CA 1
ATOM 1262 C C . LEU A 1 172 ? -20.719 19.875 19.859 1 98.31 172 LEU A C 1
ATOM 1264 O O . LEU A 1 172 ? -21.172 21.016 19.719 1 98.31 172 LEU A O 1
ATOM 1268 N N . GLY A 1 173 ? -20.609 19.031 18.859 1 98.38 173 GLY A N 1
ATOM 1269 C CA . GLY A 1 173 ? -21.047 19.391 17.516 1 98.38 173 GLY A CA 1
ATOM 1270 C C . GLY A 1 173 ? -19.906 19.766 16.594 1 98.38 173 GLY A C 1
ATOM 1271 O O . GLY A 1 173 ? -20.125 20.453 15.586 1 98.38 173 GLY A O 1
ATOM 1272 N N . ALA A 1 174 ? -18.734 19.375 16.969 1 98.75 174 ALA A N 1
ATOM 1273 C CA . ALA A 1 174 ? -17.594 19.656 16.094 1 98.75 174 ALA A CA 1
ATOM 1274 C C . ALA A 1 174 ? -17.75 18.953 14.75 1 98.75 174 ALA A C 1
ATOM 1276 O O . ALA A 1 174 ? -18.125 17.781 14.68 1 98.75 174 ALA A O 1
ATOM 1277 N N . LEU A 1 175 ? -17.5 19.766 13.672 1 98.75 175 LEU A N 1
ATOM 1278 C CA . LEU A 1 175 ? -17.562 19.234 12.32 1 98.75 175 LEU A CA 1
ATOM 1279 C C . LEU A 1 175 ? -16.156 18.922 11.797 1 98.75 175 LEU A C 1
ATOM 1281 O O . LEU A 1 175 ? -15.344 19.828 11.617 1 98.75 175 LEU A O 1
ATOM 1285 N N . ASP A 1 176 ? -15.891 17.688 11.562 1 98.81 176 ASP A N 1
ATOM 1286 C CA . ASP A 1 176 ? -14.656 17.188 10.977 1 98.81 176 ASP A CA 1
ATOM 1287 C C . ASP A 1 176 ? -14.93 15.977 10.086 1 98.81 176 ASP A C 1
ATOM 1289 O O . ASP A 1 176 ? -14.797 14.828 10.523 1 98.81 176 ASP A O 1
ATOM 1293 N N . PHE A 1 177 ? -15.219 16.234 8.867 1 98.75 177 PHE A N 1
ATOM 1294 C CA . PHE A 1 177 ? -15.789 15.242 7.969 1 98.75 177 PHE A CA 1
ATOM 1295 C C . PHE A 1 177 ? -14.828 14.07 7.789 1 98.75 177 PHE A C 1
ATOM 1297 O O . PHE A 1 177 ? -15.25 12.906 7.812 1 98.75 177 PHE A O 1
ATOM 1304 N N . ALA A 1 178 ? -13.523 14.422 7.547 1 98.75 178 ALA A N 1
ATOM 1305 C CA . ALA A 1 178 ? -12.586 13.352 7.215 1 98.75 178 ALA A CA 1
ATOM 1306 C C . ALA A 1 178 ? -11.273 13.516 7.965 1 98.75 178 ALA A C 1
ATOM 1308 O O . ALA A 1 178 ? -10.359 12.695 7.82 1 98.75 178 ALA A O 1
ATOM 1309 N N . GLY A 1 179 ? -11.062 14.586 8.672 1 98.75 179 GLY A N 1
ATOM 1310 C CA . GLY A 1 179 ? -9.883 14.57 9.523 1 98.75 179 GLY A CA 1
ATOM 1311 C C . GLY A 1 179 ? -9.023 15.812 9.375 1 98.75 179 GLY A C 1
ATOM 1312 O O . GLY A 1 179 ? -7.797 15.719 9.328 1 98.75 179 GLY A O 1
ATOM 1313 N N . GLY A 1 180 ? -9.648 16.969 9.242 1 98.62 180 GLY A N 1
ATOM 1314 C CA . GLY A 1 180 ? -8.875 18.188 9.406 1 98.62 180 GLY A CA 1
ATOM 1315 C C . GLY A 1 180 ? -8.289 18.344 10.797 1 98.62 180 GLY A C 1
ATOM 1316 O O . GLY A 1 180 ? -7.121 18.703 10.953 1 98.62 180 GLY A O 1
ATOM 1317 N N . THR A 1 181 ? -9.078 18.047 11.75 1 98.69 181 THR A N 1
ATOM 1318 C CA . THR A 1 181 ? -8.695 18.141 13.156 1 98.69 181 THR A CA 1
ATOM 1319 C C . THR A 1 181 ? -7.988 16.875 13.609 1 98.69 181 THR A C 1
ATOM 1321 O O . THR A 1 181 ? -6.84 16.922 14.055 1 98.69 181 THR A O 1
ATOM 1324 N N . VAL A 1 182 ? -8.57 15.742 13.398 1 98.94 182 VAL A N 1
ATOM 1325 C CA . VAL A 1 182 ? -8.102 14.469 13.93 1 98.94 182 VAL A CA 1
ATOM 1326 C C . VAL A 1 182 ? -6.793 14.07 13.242 1 98.94 182 VAL A C 1
ATOM 1328 O O . VAL A 1 182 ? -5.902 13.492 13.875 1 98.94 182 VAL A O 1
ATOM 1331 N N . VAL A 1 183 ? -6.66 14.414 11.953 1 98.94 183 VAL A N 1
ATOM 1332 C CA . VAL A 1 183 ? -5.52 13.938 11.18 1 98.94 183 VAL A CA 1
ATOM 1333 C C . VAL A 1 183 ? -4.512 15.07 11 1 98.94 183 VAL A C 1
ATOM 1335 O O . VAL A 1 183 ? -3.389 15 11.5 1 98.94 183 VAL A O 1
ATOM 1338 N N . HIS A 1 184 ? -4.902 16.141 10.367 1 98.94 184 HIS A N 1
ATOM 1339 C CA . HIS A 1 184 ? -3.939 17.109 9.836 1 98.94 184 HIS A CA 1
ATOM 1340 C C . HIS A 1 184 ? -3.447 18.047 10.938 1 98.94 184 HIS A C 1
ATOM 1342 O O . HIS A 1 184 ? -2.24 18.25 11.094 1 98.94 184 HIS A O 1
ATOM 1348 N N . ILE A 1 185 ? -4.352 18.641 11.734 1 98.94 185 ILE A N 1
ATOM 1349 C CA . ILE A 1 185 ? -3.902 19.469 12.844 1 98.94 185 ILE A CA 1
ATOM 1350 C C . ILE A 1 185 ? -3.072 18.625 13.812 1 98.94 185 ILE A C 1
ATOM 1352 O O . ILE A 1 185 ? -2.008 19.062 14.258 1 98.94 185 ILE A O 1
ATOM 1356 N N . ASN A 1 186 ? -3.551 17.438 14.094 1 98.94 186 ASN A N 1
ATOM 1357 C CA . ASN A 1 186 ? -2.859 16.484 14.969 1 98.94 186 ASN A CA 1
ATOM 1358 C C . ASN A 1 186 ? -1.425 16.25 14.508 1 98.94 186 ASN A C 1
ATOM 1360 O O . ASN A 1 186 ? -0.475 16.578 15.219 1 98.94 186 ASN A O 1
ATOM 1364 N N . ALA A 1 187 ? -1.251 15.836 13.312 1 98.94 187 ALA A N 1
ATOM 1365 C CA . ALA A 1 187 ? 0.066 15.508 12.773 1 98.94 187 ALA A CA 1
ATOM 1366 C C . ALA A 1 187 ? 0.93 16.75 12.633 1 98.94 187 ALA A C 1
ATOM 1368 O O . ALA A 1 187 ? 2.139 16.703 12.867 1 98.94 187 ALA A O 1
ATOM 1369 N N . GLY A 1 188 ? 0.309 17.859 12.164 1 98.94 188 GLY A N 1
ATOM 1370 C CA . GLY A 1 188 ? 1.054 19.094 12.008 1 98.94 188 GLY A CA 1
ATOM 1371 C C . GLY A 1 188 ? 1.634 19.625 13.305 1 98.94 188 GLY A C 1
ATOM 1372 O O . GLY A 1 188 ? 2.793 20.047 13.352 1 98.94 188 GLY A O 1
ATOM 1373 N N . VAL A 1 189 ? 0.864 19.562 14.328 1 98.94 189 VAL A N 1
ATOM 1374 C CA . VAL A 1 189 ? 1.32 20.031 15.633 1 98.94 189 VAL A CA 1
ATOM 1375 C C . VAL A 1 189 ? 2.375 19.062 16.188 1 98.94 189 VAL A C 1
ATOM 1377 O O . VAL A 1 189 ? 3.379 19.5 16.75 1 98.94 189 VAL A O 1
ATOM 1380 N N . ALA A 1 190 ? 2.117 17.812 16.062 1 98.94 190 ALA A N 1
ATOM 1381 C CA . ALA A 1 190 ? 3.107 16.812 16.469 1 98.94 190 ALA A CA 1
ATOM 1382 C C . ALA A 1 190 ? 4.438 17.047 15.75 1 98.94 190 ALA A C 1
ATOM 1384 O O . ALA A 1 190 ? 5.504 16.922 16.359 1 98.94 190 ALA A O 1
ATOM 1385 N N . ALA A 1 191 ? 4.371 17.359 14.492 1 98.94 191 ALA A N 1
ATOM 1386 C CA . ALA A 1 191 ? 5.559 17.641 13.695 1 98.94 191 ALA A CA 1
ATOM 1387 C C . ALA A 1 19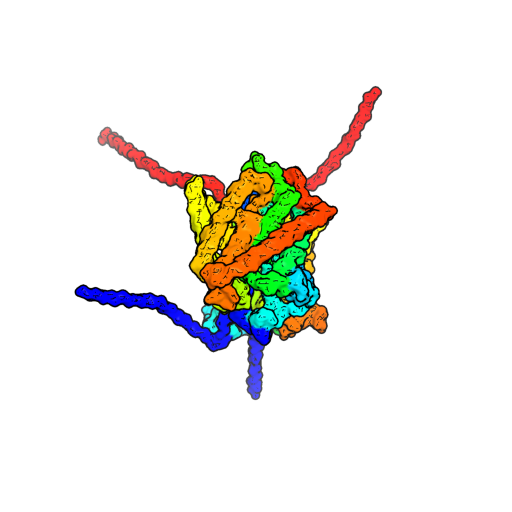1 ? 6.32 18.844 14.25 1 98.94 191 ALA A C 1
ATOM 1389 O O . ALA A 1 191 ? 7.547 18.812 14.359 1 98.94 191 ALA A O 1
ATOM 1390 N N . LEU A 1 192 ? 5.609 19.859 14.547 1 98.81 192 LEU A N 1
ATOM 1391 C CA . LEU A 1 192 ? 6.215 21.062 15.117 1 98.81 192 LEU A CA 1
ATOM 1392 C C . LEU A 1 192 ? 6.918 20.75 16.438 1 98.81 192 LEU A C 1
ATOM 1394 O O . LEU A 1 192 ? 8.07 21.141 16.641 1 98.81 192 LEU A O 1
ATOM 1398 N N . VAL A 1 193 ? 6.223 20.016 17.297 1 98.94 193 VAL A N 1
ATOM 1399 C CA . VAL A 1 193 ? 6.797 19.656 18.594 1 98.94 193 VAL A CA 1
ATOM 1400 C C . VAL A 1 193 ? 8.016 18.75 18.391 1 98.94 193 VAL A C 1
ATOM 1402 O O . VAL A 1 193 ? 9.039 18.906 19.047 1 98.94 193 VAL A O 1
ATOM 1405 N N . GLY A 1 194 ? 7.902 17.812 17.484 1 98.88 194 GLY A N 1
ATOM 1406 C CA . GLY A 1 194 ? 9.031 16.953 17.172 1 98.88 194 GLY A CA 1
ATOM 1407 C C . GLY A 1 194 ? 10.25 17.703 16.688 1 98.88 194 GLY A C 1
ATOM 1408 O O . GLY A 1 194 ? 11.367 17.438 17.125 1 98.88 194 GLY A O 1
ATOM 1409 N N . ALA A 1 195 ? 10.031 18.672 15.789 1 98.69 195 ALA A N 1
ATOM 1410 C CA . ALA A 1 195 ? 11.117 19.5 15.273 1 98.69 195 ALA A CA 1
ATOM 1411 C C . ALA A 1 195 ? 11.789 20.281 16.406 1 98.69 195 ALA A C 1
ATOM 1413 O O . ALA A 1 195 ? 13.008 20.422 16.422 1 98.69 195 ALA A O 1
ATOM 1414 N N . LEU A 1 196 ? 11.016 20.734 17.328 1 98.5 196 LEU A N 1
ATOM 1415 C CA . LEU A 1 196 ? 11.531 21.531 18.438 1 98.5 196 LEU A CA 1
ATOM 1416 C C . LEU A 1 196 ? 12.328 20.656 19.406 1 98.5 196 LEU A C 1
ATOM 1418 O O . LEU A 1 196 ? 13.375 21.078 19.906 1 98.5 196 LEU A O 1
ATOM 1422 N N . VAL A 1 197 ? 11.859 19.484 19.656 1 98.62 197 VAL A N 1
ATOM 1423 C CA . VAL A 1 197 ? 12.5 18.578 20.609 1 98.62 197 VAL A CA 1
ATOM 1424 C C . VAL A 1 197 ? 13.805 18.047 20 1 98.62 197 VAL A C 1
ATOM 1426 O O . VAL A 1 197 ? 14.82 17.969 20.703 1 98.62 197 VAL A O 1
ATOM 1429 N N . LEU A 1 198 ? 13.828 17.719 18.719 1 98.19 198 LEU A N 1
ATOM 1430 C CA . LEU A 1 198 ? 14.992 17.141 18.062 1 98.19 198 LEU A CA 1
ATOM 1431 C C . LEU A 1 198 ? 16.031 18.203 17.75 1 98.19 198 LEU A C 1
ATOM 1433 O O . LEU A 1 198 ? 17.219 17.906 17.656 1 98.19 198 LEU A O 1
ATOM 1437 N N . GLY A 1 199 ? 15.539 19.469 17.547 1 97.69 199 GLY A N 1
ATOM 1438 C CA . GLY A 1 199 ? 16.438 20.516 17.078 1 97.69 199 GLY A CA 1
ATOM 1439 C C . GLY A 1 199 ? 16.688 20.469 15.586 1 97.69 199 GLY A C 1
ATOM 1440 O O . GLY A 1 199 ? 16.266 19.531 14.906 1 97.69 199 GLY A O 1
ATOM 1441 N N . ALA A 1 200 ? 17.484 21.422 15.156 1 97.31 200 ALA A N 1
ATOM 1442 C CA . ALA A 1 200 ? 17.719 21.578 13.719 1 97.31 200 ALA A CA 1
ATOM 1443 C C . ALA A 1 200 ? 18.75 20.578 13.211 1 97.31 200 ALA A C 1
ATOM 1445 O O . ALA A 1 200 ? 19.656 20.188 13.945 1 97.31 200 ALA A O 1
ATOM 1446 N N . ARG A 1 201 ? 18.641 20.172 11.938 1 96.31 201 ARG A N 1
ATOM 1447 C CA . ARG A 1 201 ? 19.672 19.391 11.266 1 96.31 201 ARG A CA 1
ATOM 1448 C C . ARG A 1 201 ? 21.016 20.125 11.273 1 96.31 201 ARG A C 1
ATOM 1450 O O . ARG A 1 201 ? 21.047 21.359 11.273 1 96.31 201 ARG A O 1
ATOM 1457 N N . LYS A 1 202 ? 22 19.391 11.195 1 91.56 202 LYS A N 1
ATOM 1458 C CA . LYS A 1 202 ? 23.359 19.906 11.352 1 91.56 202 LYS A CA 1
ATOM 1459 C C . LYS A 1 202 ? 23.656 20.984 10.32 1 91.56 202 LYS A C 1
ATOM 1461 O O . LYS A 1 202 ? 24.312 21.984 10.633 1 91.56 202 LYS A O 1
ATOM 1466 N N . ASP A 1 203 ? 23.109 20.828 9.172 1 92.31 203 ASP A N 1
ATOM 1467 C CA . ASP A 1 203 ? 23.469 21.719 8.07 1 92.31 203 ASP A CA 1
ATOM 1468 C C . ASP A 1 203 ? 22.422 22.828 7.887 1 92.31 203 ASP A C 1
ATOM 1470 O O . ASP A 1 203 ? 22.594 23.703 7.047 1 92.31 203 ASP A O 1
ATOM 1474 N N . TYR A 1 204 ? 21.469 22.812 8.68 1 93.56 204 TYR A N 1
ATOM 1475 C CA . TYR A 1 204 ? 20.391 23.781 8.523 1 93.56 204 TYR A CA 1
ATOM 1476 C C . TYR A 1 204 ? 20.891 25.203 8.773 1 93.56 204 TYR A C 1
ATOM 1478 O O . TYR A 1 204 ? 21.516 25.469 9.797 1 93.56 204 TYR A O 1
ATOM 1486 N N . GLY A 1 205 ? 20.609 26.047 7.836 1 90.5 205 GLY A N 1
ATOM 1487 C CA . GLY A 1 205 ? 21.047 27.422 7.949 1 90.5 205 GLY A CA 1
ATOM 1488 C C . GLY A 1 205 ? 22.469 27.641 7.5 1 90.5 205 GLY A C 1
ATOM 1489 O O . GLY A 1 205 ? 22.922 28.781 7.363 1 90.5 205 GLY A O 1
ATOM 1490 N N . ARG A 1 206 ? 23.188 26.578 7.281 1 89 206 ARG A N 1
ATOM 1491 C CA . ARG A 1 206 ? 24.594 26.672 6.883 1 89 206 ARG A CA 1
ATOM 1492 C C . ARG A 1 206 ? 24.75 26.359 5.402 1 89 206 ARG A C 1
ATOM 1494 O O . ARG A 1 206 ? 25.578 26.969 4.719 1 89 206 ARG A O 1
ATOM 1501 N N . GLN A 1 207 ? 24.047 25.391 5.016 1 90.06 207 GLN A N 1
ATOM 1502 C CA . GLN A 1 207 ? 24.031 24.984 3.613 1 90.06 207 GLN A CA 1
ATOM 1503 C C . GLN A 1 207 ? 22.609 24.797 3.105 1 90.06 207 GLN A C 1
ATOM 1505 O O . GLN A 1 207 ? 21.703 24.484 3.881 1 90.06 207 GLN A O 1
ATOM 1510 N N . ALA A 1 208 ? 22.562 25 1.821 1 88.06 208 ALA A N 1
ATOM 1511 C CA . ALA A 1 208 ? 21.266 24.766 1.217 1 88.06 208 ALA A CA 1
ATOM 1512 C C . ALA A 1 208 ? 20.938 23.266 1.184 1 88.06 208 ALA A C 1
ATOM 1514 O O . ALA A 1 208 ? 21.75 22.453 0.745 1 88.06 208 ALA A O 1
ATOM 1515 N N . ILE A 1 209 ? 19.875 22.953 1.703 1 91.56 209 ILE A N 1
ATOM 1516 C CA . ILE A 1 209 ? 19.375 21.578 1.636 1 91.56 209 ILE A CA 1
ATOM 1517 C C . ILE A 1 209 ? 18.344 21.469 0.512 1 91.56 209 ILE A C 1
ATOM 1519 O O . ILE A 1 209 ? 17.219 21.969 0.625 1 91.56 209 ILE A O 1
ATOM 1523 N N . LEU A 1 210 ? 18.75 20.766 -0.596 1 93.5 210 LEU A N 1
ATOM 1524 C CA . LEU A 1 210 ? 17.938 20.75 -1.808 1 93.5 210 LEU A CA 1
ATOM 1525 C C . LEU A 1 210 ? 17.312 19.375 -2.027 1 93.5 210 LEU A C 1
ATOM 1527 O O . LEU A 1 210 ? 17.922 18.359 -1.723 1 93.5 210 LEU A O 1
ATOM 1531 N N . PRO A 1 211 ? 16.047 19.391 -2.574 1 97.19 211 PRO A N 1
ATOM 1532 C CA . PRO A 1 211 ? 15.453 18.109 -2.971 1 97.19 211 PRO A CA 1
ATOM 1533 C C . PRO A 1 211 ? 16.281 17.375 -4.016 1 97.19 211 PRO A C 1
ATOM 1535 O O . PRO A 1 211 ? 16.734 17.969 -4.992 1 97.19 211 PRO A O 1
ATOM 1538 N N . HIS A 1 212 ? 16.469 16.062 -3.861 1 97.25 212 HIS A N 1
ATOM 1539 C CA . HIS A 1 212 ? 17.328 15.328 -4.793 1 97.25 212 HIS A CA 1
ATOM 1540 C C . HIS A 1 212 ? 16.531 14.82 -5.992 1 97.25 212 HIS A C 1
ATOM 1542 O O . HIS A 1 212 ? 17.109 14.508 -7.035 1 97.25 212 HIS A O 1
ATOM 1548 N N . ASN A 1 213 ? 15.172 14.734 -5.855 1 98.25 213 ASN A N 1
ATOM 1549 C CA . ASN A 1 213 ? 14.352 14.141 -6.902 1 98.25 213 ASN A CA 1
ATOM 1550 C C . ASN A 1 213 ? 12.945 14.742 -6.918 1 98.25 213 ASN A C 1
ATOM 1552 O O . ASN A 1 213 ? 11.992 14.109 -6.465 1 98.25 213 ASN A O 1
ATOM 1556 N N . VAL A 1 214 ? 12.773 15.859 -7.539 1 98.38 214 VAL A N 1
ATOM 1557 C CA . VAL A 1 214 ? 11.523 16.625 -7.535 1 98.38 214 VAL A CA 1
ATOM 1558 C C . VAL A 1 214 ? 10.438 15.836 -8.273 1 98.38 214 VAL A C 1
ATOM 1560 O O . VAL A 1 214 ? 9.273 15.867 -7.879 1 98.38 214 VAL A O 1
ATOM 1563 N N . PRO A 1 215 ? 10.789 15.102 -9.32 1 98.19 215 PRO A N 1
ATOM 1564 C CA . PRO A 1 215 ? 9.773 14.258 -9.961 1 98.19 215 PRO A CA 1
ATOM 1565 C C . PRO A 1 215 ? 9.141 13.258 -8.992 1 98.19 215 PRO A C 1
ATOM 1567 O O . PRO A 1 215 ? 7.945 12.977 -9.094 1 98.19 215 PRO A O 1
ATOM 1570 N N . PHE A 1 216 ? 9.891 12.703 -8.016 1 98.56 216 PHE A N 1
ATOM 1571 C CA . PHE A 1 216 ? 9.32 11.836 -6.992 1 98.56 216 PHE A CA 1
ATOM 1572 C C . PHE A 1 216 ? 8.305 12.586 -6.145 1 98.56 216 PHE A C 1
ATOM 1574 O O . PHE A 1 216 ? 7.246 12.047 -5.801 1 98.56 216 PHE A O 1
ATOM 1581 N N . THR A 1 217 ? 8.641 13.805 -5.809 1 98.75 217 THR A N 1
ATOM 1582 C CA . THR A 1 217 ? 7.727 14.641 -5.039 1 98.75 217 THR A CA 1
ATOM 1583 C C . THR A 1 217 ? 6.422 14.859 -5.801 1 98.75 217 THR A C 1
ATOM 1585 O O . THR A 1 217 ? 5.336 14.758 -5.227 1 98.75 217 THR A O 1
ATOM 1588 N N . LEU A 1 218 ? 6.531 15.109 -7.086 1 98.75 218 LEU A N 1
ATOM 1589 C CA . LEU A 1 218 ? 5.348 15.297 -7.918 1 98.75 218 LEU A CA 1
ATOM 1590 C C . LEU A 1 218 ? 4.539 14 -8.008 1 98.75 218 LEU A C 1
ATOM 1592 O O . LEU A 1 218 ? 3.307 14.031 -7.977 1 98.75 218 LEU A O 1
ATOM 1596 N N . LEU A 1 219 ? 5.246 12.875 -8.117 1 98.62 219 LEU A N 1
ATOM 1597 C CA . LEU A 1 219 ? 4.57 11.586 -8.102 1 98.62 219 LEU A CA 1
ATOM 1598 C C . LEU A 1 219 ? 3.805 11.391 -6.793 1 98.62 219 LEU A C 1
ATOM 1600 O O . LEU A 1 219 ? 2.639 10.992 -6.809 1 98.62 219 LEU A O 1
ATOM 1604 N N . GLY A 1 220 ? 4.5 11.656 -5.723 1 98.81 220 GLY A N 1
ATOM 1605 C CA . GLY A 1 220 ? 3.857 11.555 -4.426 1 98.81 220 GLY A CA 1
ATOM 1606 C C . GLY A 1 220 ? 2.619 12.422 -4.301 1 98.81 220 GLY A C 1
ATOM 1607 O O . GLY A 1 220 ? 1.574 11.953 -3.84 1 98.81 220 GLY A O 1
ATOM 1608 N N . ALA A 1 221 ? 2.727 13.633 -4.727 1 98.81 221 ALA A N 1
ATOM 1609 C CA . ALA A 1 221 ? 1.591 14.547 -4.664 1 98.81 221 ALA A CA 1
ATOM 1610 C C . ALA A 1 221 ? 0.423 14.031 -5.496 1 98.81 221 ALA A C 1
ATOM 1612 O O . ALA A 1 221 ? -0.732 14.094 -5.07 1 98.81 221 ALA A O 1
ATOM 1613 N N . ALA A 1 222 ? 0.717 13.539 -6.691 1 98.75 222 ALA A N 1
ATOM 1614 C CA . ALA A 1 222 ? -0.308 13 -7.582 1 98.75 222 ALA A CA 1
ATOM 1615 C C . ALA A 1 222 ? -1.011 11.805 -6.949 1 98.75 222 ALA A C 1
ATOM 1617 O O . ALA A 1 222 ? -2.24 11.719 -6.973 1 98.75 222 ALA A O 1
ATOM 1618 N N . LEU A 1 223 ? -0.258 10.898 -6.367 1 98.81 223 LEU A N 1
ATOM 1619 C CA . LEU A 1 223 ? -0.838 9.703 -5.766 1 98.81 223 LEU A CA 1
ATOM 1620 C C . LEU A 1 223 ? -1.566 10.039 -4.473 1 98.81 223 LEU A C 1
ATOM 1622 O O . LEU A 1 223 ? -2.568 9.406 -4.133 1 98.81 223 LEU A O 1
ATOM 1626 N N . LEU A 1 224 ? -1.077 11.016 -3.771 1 98.88 224 LEU A N 1
ATOM 1627 C CA . LEU A 1 224 ? -1.818 11.508 -2.611 1 98.88 224 LEU A CA 1
ATOM 1628 C C . LEU A 1 224 ? -3.186 12.039 -3.027 1 98.88 224 LEU A C 1
ATOM 1630 O O . LEU A 1 224 ? -4.203 11.695 -2.422 1 98.88 224 LEU A O 1
ATOM 1634 N N . TRP A 1 225 ? -3.213 12.898 -4.051 1 98.88 225 TRP A N 1
ATOM 1635 C CA . TRP A 1 225 ? -4.484 13.43 -4.527 1 98.88 225 TRP A CA 1
ATOM 1636 C C . TRP A 1 225 ? -5.414 12.297 -4.965 1 98.88 225 TRP A C 1
ATOM 1638 O O . TRP A 1 225 ? -6.598 12.289 -4.621 1 98.88 225 TRP A O 1
ATOM 1648 N N . PHE A 1 226 ? -4.871 11.305 -5.648 1 98.81 226 PHE A N 1
ATOM 1649 C CA . PHE A 1 226 ? -5.621 10.133 -6.082 1 98.81 226 PHE A CA 1
ATOM 1650 C C . PHE A 1 226 ? -6.219 9.398 -4.891 1 98.81 226 PHE A C 1
ATOM 1652 O O . PHE A 1 226 ? -7.41 9.086 -4.879 1 98.81 226 PHE A O 1
ATOM 1659 N N . GLY A 1 227 ? -5.41 9.148 -3.873 1 98.88 227 GLY A N 1
ATOM 1660 C CA . GLY A 1 227 ? -5.879 8.461 -2.678 1 98.88 227 GLY A CA 1
ATOM 1661 C C . GLY A 1 227 ? -6.859 9.289 -1.862 1 98.88 227 GLY A C 1
ATOM 1662 O O . GLY A 1 227 ? -7.746 8.742 -1.206 1 98.88 227 GLY A O 1
ATOM 1663 N N . TRP A 1 228 ? -6.773 10.602 -1.955 1 98.88 228 TRP A N 1
ATOM 1664 C CA . TRP A 1 228 ? -7.578 11.508 -1.143 1 98.88 228 TRP A CA 1
ATOM 1665 C C . TRP A 1 228 ? -9.047 11.453 -1.556 1 98.88 228 TRP A C 1
ATOM 1667 O O . TRP A 1 228 ? -9.93 11.828 -0.781 1 98.88 228 TRP A O 1
ATOM 1677 N N . PHE A 1 229 ? -9.32 10.992 -2.799 1 98.88 229 PHE A N 1
ATOM 1678 C CA . PHE A 1 229 ? -10.703 10.789 -3.211 1 98.88 229 PHE A CA 1
ATOM 1679 C C . PHE A 1 229 ? -11.383 9.742 -2.338 1 98.88 229 PHE A C 1
ATOM 1681 O O . PHE A 1 229 ? -12.57 9.859 -2.027 1 98.88 229 PHE A O 1
ATOM 1688 N N . GLY A 1 230 ? -10.609 8.703 -2.023 1 98.88 230 GLY A N 1
ATOM 1689 C CA . GLY A 1 230 ? -11.125 7.734 -1.073 1 98.88 230 GLY A CA 1
ATOM 1690 C C . GLY A 1 230 ? -11.164 8.25 0.352 1 98.88 230 GLY A C 1
ATOM 1691 O O . GLY A 1 230 ? -12.086 7.949 1.108 1 98.88 230 GLY A O 1
ATOM 1692 N N . PHE A 1 231 ? -10.195 9.031 0.691 1 98.81 231 PHE A N 1
ATOM 1693 C CA . PHE A 1 231 ? -10.047 9.594 2.031 1 98.81 231 PHE A CA 1
ATOM 1694 C C . PHE A 1 231 ? -11.258 10.438 2.396 1 98.81 231 PHE A C 1
ATOM 1696 O O . PHE A 1 231 ? -11.961 10.141 3.367 1 98.81 231 PHE A O 1
ATOM 1703 N N . ASN A 1 232 ? -11.562 11.43 1.561 1 98.88 232 ASN A N 1
ATOM 1704 C CA . ASN A 1 232 ? -12.711 12.297 1.811 1 98.88 232 ASN A CA 1
ATOM 1705 C C . ASN A 1 232 ? -14.016 11.625 1.393 1 98.88 232 ASN A C 1
ATOM 1707 O O . ASN A 1 232 ? -14.961 11.562 2.178 1 98.88 232 ASN A O 1
ATOM 1711 N N . GLY A 1 233 ? -14.086 11.086 0.187 1 98.88 233 GLY A N 1
ATOM 1712 C CA . GLY A 1 233 ? -15.305 10.453 -0.295 1 98.88 233 GLY A CA 1
ATOM 1713 C C . GLY A 1 233 ? -15.734 9.266 0.543 1 98.88 233 GLY A C 1
ATOM 1714 O O . GLY A 1 233 ? -16.938 9.062 0.781 1 98.88 233 GLY A O 1
ATOM 1715 N N . GLY A 1 234 ? -14.758 8.508 0.963 1 98.88 234 GLY A N 1
ATOM 1716 C CA . GLY A 1 234 ? -15.047 7.328 1.762 1 98.88 234 GLY A CA 1
ATOM 1717 C C . GLY A 1 234 ? -15.531 7.66 3.162 1 98.88 234 GLY A C 1
ATOM 1718 O O . GLY A 1 234 ? -16.172 6.836 3.812 1 98.88 234 GLY A O 1
ATOM 1719 N N . SER A 1 235 ? -15.273 8.836 3.609 1 98.75 235 SER A N 1
ATOM 1720 C CA . SER A 1 235 ? -15.672 9.234 4.957 1 98.75 235 SER A CA 1
ATOM 1721 C C . SER A 1 235 ? -17.172 9.461 5.047 1 98.75 235 SER A C 1
ATOM 1723 O O . SER A 1 235 ? -17.719 9.656 6.137 1 98.75 235 SER A O 1
ATOM 1725 N N . ALA A 1 236 ? -17.906 9.344 3.889 1 98.5 236 ALA A N 1
ATOM 1726 C CA . ALA A 1 236 ? -19.359 9.266 3.891 1 98.5 236 ALA A CA 1
ATOM 1727 C C . ALA A 1 236 ? -19.828 7.883 4.312 1 98.5 236 ALA A C 1
ATOM 1729 O O . ALA A 1 236 ? -21.016 7.691 4.625 1 98.5 236 ALA A O 1
ATOM 1730 N N . LEU A 1 237 ? -18.953 6.906 4.238 1 98.19 237 LEU A N 1
ATOM 1731 C CA . LEU A 1 237 ? -19.156 5.52 4.652 1 98.19 237 LEU A CA 1
ATOM 1732 C C . LEU A 1 237 ? -20.25 4.855 3.82 1 98.19 237 LEU A C 1
ATOM 1734 O O . LEU A 1 237 ? -20.891 3.902 4.273 1 98.19 237 LEU A O 1
ATOM 1738 N N . ALA A 1 238 ? -20.562 5.395 2.645 1 98 238 ALA A N 1
ATOM 1739 C CA . ALA A 1 238 ? -21.578 4.875 1.729 1 98 238 ALA A CA 1
ATOM 1740 C C . ALA A 1 238 ? -21.406 5.465 0.333 1 98 238 ALA A C 1
ATOM 1742 O O . ALA A 1 238 ? -20.75 6.492 0.162 1 98 238 ALA A O 1
ATOM 1743 N N . ALA A 1 239 ? -21.938 4.777 -0.603 1 98.31 239 ALA A N 1
ATOM 1744 C CA . ALA A 1 239 ? -22.062 5.328 -1.95 1 98.31 239 ALA A CA 1
ATOM 1745 C C . ALA A 1 239 ? -23.312 6.203 -2.066 1 98.31 239 ALA A C 1
ATOM 1747 O O . ALA A 1 239 ? -24.297 5.805 -2.686 1 98.31 239 ALA A O 1
ATOM 1748 N N . ASN A 1 240 ? -23.281 7.375 -1.55 1 98 240 ASN A N 1
ATOM 1749 C CA . ASN A 1 240 ? -24.469 8.234 -1.444 1 98 240 ASN A CA 1
ATOM 1750 C C . ASN A 1 240 ? -24.141 9.672 -1.844 1 98 240 ASN A C 1
ATOM 1752 O O . ASN A 1 240 ? -23.094 9.938 -2.43 1 98 240 ASN A O 1
ATOM 1756 N N . ALA A 1 241 ? -25.062 10.523 -1.607 1 97.94 241 ALA A N 1
ATOM 1757 C CA . ALA A 1 241 ? -24.953 11.922 -2.008 1 97.94 241 ALA A CA 1
ATOM 1758 C C . ALA A 1 241 ? -23.812 12.617 -1.271 1 97.94 241 ALA A C 1
ATOM 1760 O O . ALA A 1 241 ? -23.109 13.445 -1.848 1 97.94 241 ALA A O 1
ATOM 1761 N N . SER A 1 242 ? -23.641 12.344 -0.029 1 98.25 242 SER A N 1
ATOM 1762 C CA . SER A 1 242 ? -22.562 12.93 0.753 1 98.25 242 SER A CA 1
ATOM 1763 C C . SER A 1 242 ? -21.203 12.531 0.194 1 98.25 242 SER A C 1
ATOM 1765 O O . SER A 1 242 ? -20.266 13.344 0.17 1 98.25 242 SER A O 1
ATOM 1767 N N . ALA A 1 243 ? -21.062 11.312 -0.189 1 98.75 243 ALA A N 1
ATOM 1768 C CA . ALA A 1 243 ? -19.828 10.844 -0.813 1 98.75 243 ALA A CA 1
ATOM 1769 C C . ALA A 1 243 ? -19.531 11.609 -2.102 1 98.75 243 ALA A C 1
ATOM 1771 O O . ALA A 1 243 ? -18.406 12.016 -2.35 1 98.75 243 ALA A O 1
ATOM 1772 N N . ALA A 1 244 ? -20.578 11.781 -2.902 1 98.75 244 ALA A N 1
ATOM 1773 C CA . ALA A 1 244 ? -20.422 12.5 -4.164 1 98.75 244 ALA A CA 1
ATOM 1774 C C . ALA A 1 244 ? -19.984 13.945 -3.926 1 98.75 244 ALA A C 1
ATOM 1776 O O . ALA A 1 244 ? -19.125 14.461 -4.633 1 98.75 244 ALA A O 1
ATOM 1777 N N . LEU A 1 245 ? -20.578 14.539 -2.959 1 98.81 245 LEU A N 1
ATOM 1778 C CA . LEU A 1 245 ? -20.234 15.914 -2.611 1 98.81 245 LEU A CA 1
ATOM 1779 C C . LEU A 1 245 ? -18.781 16 -2.148 1 98.81 245 LEU A C 1
ATOM 1781 O O . LEU A 1 245 ? -18.031 16.859 -2.623 1 98.81 245 LEU A O 1
ATOM 1785 N N . ALA A 1 246 ? -18.438 15.164 -1.204 1 98.94 246 ALA A N 1
ATOM 1786 C CA . ALA A 1 246 ? -17.078 15.164 -0.679 1 98.94 246 ALA A CA 1
ATOM 1787 C C . ALA A 1 246 ? -16.062 14.906 -1.789 1 98.94 246 ALA A C 1
ATOM 1789 O O . ALA A 1 246 ? -14.992 15.508 -1.807 1 98.94 246 ALA A O 1
ATOM 1790 N N . PHE A 1 247 ? -16.422 14.016 -2.693 1 98.81 247 PHE A N 1
ATOM 1791 C CA . PHE A 1 247 ? -15.57 13.664 -3.828 1 98.81 247 PHE A CA 1
ATOM 1792 C C . PHE A 1 247 ? -15.344 14.875 -4.73 1 98.81 247 PHE A C 1
ATOM 1794 O O . PHE A 1 247 ? -14.203 15.18 -5.09 1 98.81 247 PHE A O 1
ATOM 1801 N N . ALA A 1 248 ? -16.375 15.578 -5.078 1 98.88 248 ALA A N 1
ATOM 1802 C CA . ALA A 1 248 ? -16.297 16.75 -5.934 1 98.88 248 ALA A CA 1
ATOM 1803 C C . ALA A 1 248 ? -15.469 17.859 -5.273 1 98.88 248 ALA A C 1
ATOM 1805 O O . ALA A 1 248 ? -14.633 18.5 -5.926 1 98.88 248 ALA A O 1
ATOM 1806 N N . ASN A 1 249 ? -15.68 18.047 -4.02 1 98.94 249 ASN A N 1
ATOM 1807 C CA . ASN A 1 249 ? -14.969 19.094 -3.289 1 98.94 249 ASN A CA 1
ATOM 1808 C C . ASN A 1 249 ? -13.484 18.766 -3.162 1 98.94 249 ASN A C 1
ATOM 1810 O O . ASN A 1 249 ? -12.648 19.656 -3.105 1 98.94 249 ASN A O 1
ATOM 1814 N N . THR A 1 250 ? -13.172 17.469 -3.113 1 98.88 250 THR A N 1
ATOM 1815 C CA . THR A 1 250 ? -11.781 17.016 -3.066 1 98.88 250 THR A CA 1
ATOM 1816 C C . THR A 1 250 ? -11.078 17.297 -4.391 1 98.88 250 THR A C 1
ATOM 1818 O O . THR A 1 250 ? -9.852 17.422 -4.43 1 98.88 250 THR A O 1
ATOM 1821 N N . MET A 1 251 ? -11.805 17.438 -5.445 1 98.88 251 MET A N 1
ATOM 1822 C CA . MET A 1 251 ? -11.25 17.812 -6.738 1 98.88 251 MET A CA 1
ATOM 1823 C C . MET A 1 251 ? -11.078 19.328 -6.824 1 98.88 251 MET A C 1
ATOM 1825 O O . MET A 1 251 ? -10.023 19.812 -7.25 1 98.88 251 MET A O 1
ATOM 1829 N N . LEU A 1 252 ? -12.023 20.047 -6.332 1 98.94 252 LEU A N 1
ATOM 1830 C CA . LEU A 1 252 ? -12.141 21.469 -6.609 1 98.94 252 LEU A CA 1
ATOM 1831 C C . LEU A 1 252 ? -11.234 22.281 -5.684 1 98.94 252 LEU A C 1
ATOM 1833 O O . LEU A 1 252 ? -10.594 23.234 -6.121 1 98.94 252 LEU A O 1
ATOM 1837 N N . ALA A 1 253 ? -11.164 21.938 -4.465 1 98.94 253 ALA A N 1
ATOM 1838 C CA . ALA A 1 253 ? -10.445 22.75 -3.492 1 98.94 253 ALA A CA 1
ATOM 1839 C C . ALA A 1 253 ? -8.945 22.766 -3.799 1 98.94 253 ALA A C 1
ATOM 1841 O O . ALA A 1 253 ? -8.344 23.844 -3.9 1 98.94 253 ALA A O 1
ATOM 1842 N N . PRO A 1 254 ? -8.305 21.656 -3.951 1 98.94 254 PRO A N 1
ATOM 1843 C CA . PRO A 1 254 ? -6.879 21.719 -4.266 1 98.94 254 PRO A CA 1
ATOM 1844 C C . PRO A 1 254 ? -6.598 22.391 -5.602 1 98.94 254 PRO A C 1
ATOM 1846 O O . PRO A 1 254 ? -5.551 23.031 -5.77 1 98.94 254 PRO A O 1
ATOM 1849 N N . ALA A 1 255 ? -7.484 22.281 -6.562 1 98.94 255 ALA A N 1
ATOM 1850 C CA . ALA A 1 255 ? -7.332 23 -7.82 1 98.94 255 ALA A CA 1
ATOM 1851 C C . ALA A 1 255 ? -7.246 24.516 -7.574 1 98.94 255 ALA A C 1
ATOM 1853 O O . ALA A 1 255 ? -6.398 25.188 -8.156 1 98.94 255 ALA A O 1
ATOM 1854 N N . ALA A 1 256 ? -8.086 24.938 -6.727 1 98.94 256 ALA A N 1
ATOM 1855 C CA . ALA A 1 256 ? -8.094 26.359 -6.395 1 98.94 256 ALA A CA 1
ATOM 1856 C C . ALA A 1 256 ? -6.832 26.75 -5.633 1 98.94 256 ALA A C 1
ATOM 1858 O O . ALA A 1 256 ? -6.27 27.828 -5.863 1 98.94 256 ALA A O 1
ATOM 1859 N N . THR A 1 257 ? -6.406 25.953 -4.695 1 98.94 257 THR A N 1
ATOM 1860 C CA . THR A 1 257 ? -5.191 26.234 -3.939 1 98.94 257 THR A CA 1
ATOM 1861 C C . THR A 1 257 ? -3.98 26.297 -4.863 1 98.94 257 THR A C 1
ATOM 1863 O O . THR A 1 257 ? -3.145 27.188 -4.75 1 98.94 257 THR A O 1
ATOM 1866 N N . LEU A 1 258 ? -3.879 25.312 -5.738 1 98.88 258 LEU A N 1
ATOM 1867 C CA . LEU A 1 258 ? -2.781 25.25 -6.699 1 98.88 258 LEU A CA 1
ATOM 1868 C C . LEU A 1 258 ? -2.766 26.5 -7.586 1 98.88 258 LEU A C 1
ATOM 1870 O O . LEU A 1 258 ? -1.7 27.047 -7.875 1 98.88 258 LEU A O 1
ATOM 1874 N N . LEU A 1 259 ? -3.939 26.922 -8 1 98.88 259 LEU A N 1
ATOM 1875 C CA . LEU A 1 259 ? -4.062 28.125 -8.812 1 98.88 259 LEU A CA 1
ATOM 1876 C C . LEU A 1 259 ? -3.539 29.344 -8.062 1 98.88 259 LEU A C 1
ATOM 1878 O O . LEU A 1 259 ? -2.672 30.062 -8.562 1 98.88 259 LEU A O 1
ATOM 1882 N N . VAL A 1 260 ? -3.988 29.562 -6.883 1 98.94 260 VAL A N 1
ATOM 1883 C CA . VAL A 1 260 ? -3.619 30.734 -6.102 1 98.94 260 VAL A CA 1
ATOM 1884 C C . VAL A 1 260 ? -2.137 30.672 -5.742 1 98.94 260 VAL A C 1
ATOM 1886 O O . VAL A 1 260 ? -1.431 31.688 -5.82 1 98.94 260 VAL A O 1
ATOM 1889 N N . TRP A 1 261 ? -1.682 29.547 -5.363 1 98.81 261 TRP A N 1
ATOM 1890 C CA . TRP A 1 261 ? -0.282 29.359 -4.996 1 98.81 261 TRP A CA 1
ATOM 1891 C C . TRP A 1 261 ? 0.636 29.688 -6.168 1 98.81 261 TRP A C 1
ATOM 1893 O O . TRP A 1 261 ? 1.657 30.359 -5.996 1 98.81 261 TRP A O 1
ATOM 1903 N N . THR A 1 262 ? 0.267 29.188 -7.32 1 98.75 262 THR A N 1
ATOM 1904 C CA . THR A 1 262 ? 1.041 29.453 -8.531 1 98.75 262 THR A CA 1
ATOM 1905 C C . THR A 1 262 ? 1.09 30.953 -8.82 1 98.75 262 THR A C 1
ATOM 1907 O O . THR A 1 262 ? 2.145 31.484 -9.172 1 98.75 262 THR A O 1
ATOM 1910 N N . LEU A 1 263 ? 0.014 31.594 -8.688 1 98.75 263 LEU A N 1
ATOM 1911 C CA . LEU A 1 263 ? -0.031 33.031 -8.906 1 98.75 263 LEU A CA 1
ATOM 1912 C C . LEU A 1 263 ? 0.811 33.781 -7.863 1 98.75 263 LEU A C 1
ATOM 1914 O O . LEU A 1 263 ? 1.484 34.75 -8.18 1 98.75 263 LEU A O 1
ATOM 1918 N N . LEU A 1 264 ? 0.773 33.344 -6.641 1 98.56 264 LEU A N 1
ATOM 1919 C CA . LEU A 1 264 ? 1.602 33.938 -5.598 1 98.56 264 LEU A CA 1
ATOM 1920 C C . LEU A 1 264 ? 3.082 33.781 -5.934 1 98.56 264 LEU A C 1
ATOM 1922 O O . LEU A 1 264 ? 3.852 34.75 -5.777 1 98.56 264 LEU A O 1
ATOM 1926 N N . ASP A 1 265 ? 3.471 32.625 -6.398 1 97.88 265 ASP A N 1
ATOM 1927 C CA . ASP A 1 265 ? 4.852 32.406 -6.812 1 97.88 265 ASP A CA 1
ATOM 1928 C C . ASP A 1 265 ? 5.258 33.375 -7.93 1 97.88 265 ASP A C 1
ATOM 1930 O O . ASP A 1 265 ? 6.32 34 -7.863 1 97.88 265 ASP A O 1
ATOM 1934 N N . LEU A 1 266 ? 4.41 33.469 -8.906 1 98.19 266 LEU A N 1
ATOM 1935 C CA . LEU A 1 266 ? 4.703 34.312 -10.062 1 98.19 266 LEU A CA 1
ATOM 1936 C C . LEU A 1 266 ? 4.781 35.781 -9.672 1 98.19 266 LEU A C 1
ATOM 1938 O O . LEU A 1 266 ? 5.66 36.5 -10.141 1 98.19 266 LEU A O 1
ATOM 1942 N N . LEU A 1 267 ? 3.938 36.188 -8.875 1 98.12 267 LEU A N 1
ATOM 1943 C CA . LEU A 1 267 ? 3.883 37.594 -8.477 1 98.12 267 LEU A CA 1
ATOM 1944 C C . LEU A 1 267 ? 5.059 37.938 -7.574 1 98.12 267 LEU A C 1
ATOM 1946 O O . LEU A 1 267 ? 5.598 39.031 -7.656 1 98.12 267 LEU A O 1
ATOM 1950 N N . ARG A 1 268 ? 5.445 37.031 -6.777 1 97.31 268 ARG A N 1
ATOM 1951 C CA . ARG A 1 268 ? 6.492 37.312 -5.801 1 97.31 268 ARG A CA 1
ATOM 1952 C C . ARG A 1 268 ? 7.875 37.125 -6.41 1 97.31 268 ARG A C 1
ATOM 1954 O O . ARG A 1 268 ? 8.781 37.938 -6.16 1 97.31 268 ARG A O 1
ATOM 1961 N N . THR A 1 269 ? 8.094 36.094 -7.191 1 96.75 269 THR A N 1
ATOM 1962 C CA . THR A 1 269 ? 9.445 35.75 -7.602 1 96.75 269 THR A CA 1
ATOM 1963 C C . THR A 1 269 ? 9.555 35.688 -9.117 1 96.75 269 THR A C 1
ATOM 1965 O O . THR A 1 269 ? 10.656 35.594 -9.664 1 96.75 269 THR A O 1
ATOM 1968 N N . GLY A 1 270 ? 8.43 35.719 -9.758 1 98.06 270 GLY A N 1
ATOM 1969 C CA . GLY A 1 270 ? 8.43 35.625 -11.211 1 98.06 270 GLY A CA 1
ATOM 1970 C C . GLY A 1 270 ? 8.539 34.188 -11.711 1 98.06 270 GLY A C 1
ATOM 1971 O O . GLY A 1 270 ? 8.555 33.938 -12.922 1 98.06 270 GLY A O 1
ATOM 1972 N N . LYS A 1 271 ? 8.578 33.219 -10.766 1 98.12 271 LYS A N 1
ATOM 1973 C CA . LYS A 1 271 ? 8.75 31.828 -11.141 1 98.12 271 LYS A CA 1
ATOM 1974 C C . LYS A 1 271 ? 7.816 30.938 -10.344 1 98.12 271 LYS A C 1
ATOM 1976 O O . LYS A 1 271 ? 7.785 30.984 -9.109 1 98.12 271 LYS A O 1
ATOM 1981 N N . ALA A 1 272 ? 7.102 30.078 -11.039 1 98.06 272 ALA A N 1
ATOM 1982 C CA . ALA A 1 272 ? 6.32 29.016 -10.398 1 98.06 272 ALA A CA 1
ATOM 1983 C C . ALA A 1 272 ? 7.156 27.75 -10.227 1 98.06 272 ALA A C 1
ATOM 1985 O O . ALA A 1 272 ? 7.766 27.266 -11.18 1 98.06 272 ALA A O 1
ATOM 1986 N N . THR A 1 273 ? 7.207 27.234 -9.094 1 97.88 273 THR A N 1
ATOM 1987 C CA . THR A 1 273 ? 8.102 26.109 -8.805 1 97.88 273 THR A CA 1
ATOM 1988 C C . THR A 1 273 ? 7.324 24.797 -8.727 1 97.88 273 THR A C 1
ATOM 1990 O O . THR A 1 273 ? 6.148 24.797 -8.352 1 97.88 273 THR A O 1
ATOM 1993 N N . ALA A 1 274 ? 7.934 23.656 -9.047 1 98.44 274 ALA A N 1
ATOM 1994 C CA . ALA A 1 274 ? 7.324 22.344 -8.977 1 98.44 274 ALA A CA 1
ATOM 1995 C C . ALA A 1 274 ? 7.082 21.922 -7.527 1 98.44 274 ALA A C 1
ATOM 1997 O O . ALA A 1 274 ? 6.039 21.344 -7.207 1 98.44 274 ALA A O 1
ATOM 1998 N N . VAL A 1 275 ? 8 22.203 -6.691 1 98.06 275 VAL A N 1
ATOM 1999 C CA . VAL A 1 275 ? 7.848 21.875 -5.281 1 98.06 275 VAL A CA 1
ATOM 2000 C C . VAL A 1 275 ? 6.688 22.656 -4.684 1 98.06 275 VAL A C 1
ATOM 2002 O O . VAL A 1 275 ? 5.902 22.125 -3.896 1 98.06 275 VAL A O 1
ATOM 2005 N N . GLY A 1 276 ? 6.625 23.938 -5.062 1 98.12 276 GLY A N 1
ATOM 2006 C CA . GLY A 1 276 ? 5.492 24.734 -4.641 1 98.12 276 GLY A CA 1
ATOM 2007 C C . GLY A 1 276 ? 4.156 24.172 -5.086 1 98.12 276 GLY A C 1
ATOM 2008 O O . GLY A 1 276 ? 3.201 24.141 -4.309 1 98.12 276 GLY A O 1
ATOM 2009 N N . ALA A 1 277 ? 4.074 23.781 -6.316 1 98.62 277 ALA A N 1
ATOM 2010 C CA . ALA A 1 277 ? 2.85 23.203 -6.855 1 98.62 277 ALA A CA 1
ATOM 2011 C C . ALA A 1 277 ? 2.455 21.938 -6.086 1 98.62 277 ALA A C 1
ATOM 2013 O O . ALA A 1 277 ? 1.283 21.75 -5.75 1 98.62 277 ALA A O 1
ATOM 2014 N N . ALA A 1 278 ? 3.438 21.078 -5.852 1 98.81 278 ALA A N 1
ATOM 2015 C CA . ALA A 1 278 ? 3.176 19.859 -5.09 1 98.81 278 ALA A CA 1
ATOM 2016 C C . ALA A 1 278 ? 2.674 20.188 -3.688 1 98.81 278 ALA A C 1
ATOM 2018 O O . ALA A 1 278 ? 1.732 19.547 -3.195 1 98.81 278 ALA A O 1
ATOM 2019 N N . THR A 1 279 ? 3.229 21.125 -3.053 1 98.75 279 THR A N 1
ATOM 2020 C CA . THR A 1 279 ? 2.834 21.562 -1.72 1 98.75 279 THR A CA 1
ATOM 2021 C C . THR A 1 279 ? 1.42 22.141 -1.736 1 98.75 279 THR A C 1
ATOM 2023 O O . THR A 1 279 ? 0.619 21.859 -0.843 1 98.75 279 THR A O 1
ATOM 2026 N N . ALA A 1 280 ? 1.161 22.906 -2.727 1 98.88 280 ALA A N 1
ATOM 2027 C CA . ALA A 1 280 ? -0.153 23.531 -2.865 1 98.88 280 ALA A CA 1
ATOM 2028 C C . ALA A 1 280 ? -1.252 22.469 -2.963 1 98.88 280 ALA A C 1
ATOM 2030 O O . ALA A 1 280 ? -2.326 22.641 -2.377 1 98.88 280 ALA A O 1
ATOM 2031 N N . ILE A 1 281 ? -0.996 21.453 -3.738 1 98.94 281 ILE A N 1
ATOM 2032 C CA . ILE A 1 281 ? -1.952 20.359 -3.865 1 98.94 281 ILE A CA 1
ATOM 2033 C C . ILE A 1 281 ? -2.266 19.781 -2.484 1 98.94 281 ILE A C 1
ATOM 2035 O O . ILE A 1 281 ? -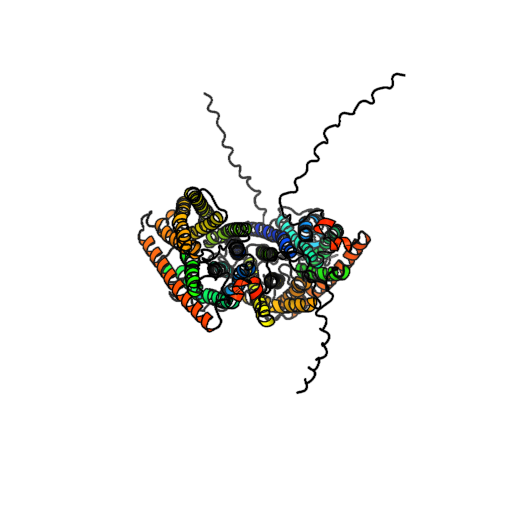3.434 19.656 -2.109 1 98.94 281 ILE A O 1
ATOM 2039 N N . VAL A 1 282 ? -1.289 19.516 -1.698 1 98.94 282 VAL A N 1
ATOM 2040 C CA . VAL A 1 282 ? -1.462 18.906 -0.383 1 98.94 282 VAL A CA 1
ATOM 2041 C C . VAL A 1 282 ? -2.193 19.875 0.542 1 98.94 282 VAL A C 1
ATOM 2043 O O . VAL A 1 282 ? -3.121 19.484 1.254 1 98.94 282 VAL A O 1
ATOM 2046 N N . VAL A 1 283 ? -1.823 21.125 0.503 1 98.94 283 VAL A N 1
ATOM 2047 C CA . VAL A 1 283 ? -2.449 22.125 1.357 1 98.94 283 VAL A CA 1
ATOM 2048 C C . VAL A 1 283 ? -3.941 22.219 1.04 1 98.94 283 VAL A C 1
ATOM 2050 O O . VAL A 1 283 ? -4.773 22.297 1.949 1 98.94 283 VAL A O 1
ATOM 2053 N N . GLY A 1 284 ? -4.273 22.297 -0.22 1 98.94 284 GLY A N 1
ATOM 2054 C CA . GLY A 1 284 ? -5.672 22.344 -0.614 1 98.94 284 GLY A CA 1
ATOM 2055 C C . GLY A 1 284 ? -6.469 21.141 -0.164 1 98.94 284 GLY A C 1
ATOM 2056 O O . GLY A 1 284 ? -7.609 21.266 0.288 1 98.94 284 GLY A O 1
ATOM 2057 N N . LEU A 1 285 ? -5.891 19.969 -0.346 1 98.94 285 LEU A N 1
ATOM 2058 C CA . LEU A 1 285 ? -6.523 18.734 0.108 1 98.94 285 LEU A CA 1
ATOM 2059 C C . LEU A 1 285 ? -6.738 18.75 1.618 1 98.94 285 LEU A C 1
ATOM 2061 O O . LEU A 1 285 ? -7.809 18.391 2.104 1 98.94 285 LEU A O 1
ATOM 2065 N N . VAL A 1 286 ? -5.73 19.203 2.355 1 98.94 286 VAL A N 1
ATOM 2066 C CA . VAL A 1 286 ? -5.781 19.297 3.812 1 98.94 286 VAL A CA 1
ATOM 2067 C C . VAL A 1 286 ? -6.895 20.266 4.23 1 98.94 286 VAL A C 1
ATOM 2069 O O . VAL A 1 286 ? -7.699 19.938 5.109 1 98.94 286 VAL A O 1
ATOM 2072 N N . ALA A 1 287 ? -7.008 21.312 3.59 1 98.94 287 ALA A N 1
ATOM 2073 C CA . ALA A 1 287 ? -7.918 22.375 3.988 1 98.94 287 ALA A CA 1
ATOM 2074 C C . ALA A 1 287 ? -9.375 21.969 3.779 1 98.94 287 ALA A C 1
ATOM 2076 O O . ALA A 1 287 ? -10.25 22.359 4.551 1 98.94 287 ALA A O 1
ATOM 2077 N N . VAL A 1 288 ? -9.633 21.203 2.76 1 98.94 288 VAL A N 1
ATOM 2078 C CA . VAL A 1 288 ? -11.023 20.891 2.451 1 98.94 288 VAL A CA 1
ATOM 2079 C C . VAL A 1 288 ? -11.453 19.641 3.229 1 98.94 288 VAL A C 1
ATOM 2081 O O . VAL A 1 288 ? -12.648 19.375 3.352 1 98.94 288 VAL A O 1
ATOM 2084 N N . THR A 1 289 ? -10.562 18.922 3.816 1 98.94 289 THR A N 1
ATOM 2085 C CA . THR A 1 289 ? -10.789 17.625 4.422 1 98.94 289 THR A CA 1
ATOM 2086 C C . THR A 1 289 ? -11.828 17.719 5.531 1 98.94 289 THR A C 1
ATOM 2088 O O . THR A 1 289 ? -12.773 16.922 5.574 1 98.94 289 THR A O 1
ATOM 2091 N N . PRO A 1 290 ? -11.797 18.703 6.438 1 98.88 290 PRO A N 1
ATOM 2092 C CA . PRO A 1 290 ? -12.836 18.766 7.465 1 98.88 290 PRO A CA 1
ATOM 2093 C C . PRO A 1 290 ? -14.188 19.219 6.91 1 98.88 290 PRO A C 1
ATOM 2095 O O . PRO A 1 290 ? -15.227 19 7.543 1 98.88 290 PRO A O 1
ATOM 2098 N N . ALA A 1 291 ? -14.25 19.781 5.754 1 98.88 291 ALA A N 1
ATOM 2099 C CA . ALA A 1 291 ? -15.438 20.438 5.207 1 98.88 291 ALA A CA 1
ATOM 2100 C C . ALA A 1 291 ? -16 19.656 4.027 1 98.88 291 ALA A C 1
ATOM 2102 O O . ALA A 1 291 ? -17.094 19.953 3.541 1 98.88 291 ALA A O 1
ATOM 2103 N N . ALA A 1 292 ? -15.312 18.625 3.584 1 98.88 292 ALA A N 1
ATOM 2104 C CA . ALA A 1 292 ? -15.516 18.016 2.27 1 98.88 292 ALA A CA 1
ATOM 2105 C C . ALA A 1 292 ? -16.969 17.625 2.068 1 98.88 292 ALA A C 1
ATOM 2107 O O . ALA A 1 292 ? -17.5 17.734 0.959 1 98.88 292 ALA A O 1
ATOM 2108 N N . GLY A 1 293 ? -17.656 17.219 3.082 1 98.75 293 GLY A N 1
ATOM 2109 C CA . GLY A 1 293 ? -19.047 16.812 2.975 1 98.75 293 GLY A CA 1
ATOM 2110 C C . GLY A 1 293 ? -20 17.812 3.588 1 98.75 293 GLY A C 1
ATOM 2111 O O . GLY A 1 293 ? -21.203 17.531 3.701 1 98.75 293 GLY A O 1
ATOM 2112 N N . PHE A 1 294 ? -19.516 19 3.957 1 98.81 294 PHE A N 1
ATOM 2113 C CA . PHE A 1 294 ? -20.359 19.906 4.727 1 98.81 294 PHE A CA 1
ATOM 2114 C C . PHE A 1 294 ? -20.625 21.188 3.955 1 98.81 294 PHE A C 1
ATOM 2116 O O . PHE A 1 294 ? -21.469 21.984 4.348 1 98.81 294 PHE A O 1
ATOM 2123 N N . VAL A 1 295 ? -19.922 21.359 2.822 1 98.88 295 VAL A N 1
ATOM 2124 C CA . VAL A 1 295 ? -20 22.672 2.162 1 98.88 295 VAL A CA 1
ATOM 2125 C C . VAL A 1 295 ? -20.359 22.469 0.688 1 98.88 295 VAL A C 1
ATOM 2127 O O . VAL A 1 295 ? -20.141 21.391 0.126 1 98.88 295 VAL A O 1
ATOM 2130 N N . SER A 1 296 ? -20.844 23.531 0.081 1 98.81 296 SER A N 1
ATOM 2131 C CA . SER A 1 296 ? -21.125 23.5 -1.349 1 98.81 296 SER A CA 1
ATOM 2132 C C . SER A 1 296 ? -19.844 23.484 -2.174 1 98.81 296 SER A C 1
ATOM 2134 O O . SER A 1 296 ? -18.781 23.844 -1.671 1 98.81 296 SER A O 1
ATOM 2136 N N . PRO A 1 297 ? -19.906 23.109 -3.412 1 98.81 297 PRO A N 1
ATOM 2137 C CA . PRO A 1 297 ? -18.719 23.109 -4.281 1 98.81 297 PRO A CA 1
ATOM 2138 C C . PRO A 1 297 ? -18.109 24.5 -4.434 1 98.81 297 PRO A C 1
ATOM 2140 O O . PRO A 1 297 ? -16.891 24.641 -4.477 1 98.81 297 PRO A O 1
ATOM 2143 N N . LEU A 1 298 ? -18.953 25.516 -4.523 1 98.81 298 LEU A N 1
ATOM 2144 C CA . LEU A 1 298 ? -18.406 26.875 -4.602 1 98.81 298 LEU A CA 1
ATOM 2145 C C . LEU A 1 298 ? -17.641 27.219 -3.33 1 98.81 298 LEU A C 1
ATOM 2147 O O . LEU A 1 298 ? -16.578 27.844 -3.396 1 98.81 298 LEU A O 1
ATOM 2151 N N . SER A 1 299 ? -18.234 26.906 -2.201 1 98.88 299 SER A N 1
ATOM 2152 C CA . SER A 1 299 ? -17.547 27.141 -0.933 1 98.88 299 SER A CA 1
ATOM 2153 C C . SER A 1 299 ? -16.234 26.375 -0.863 1 98.88 299 SER A C 1
ATOM 2155 O O . SER A 1 299 ? -15.258 26.844 -0.281 1 98.88 299 SER A O 1
ATOM 2157 N N . ALA A 1 300 ? -16.188 25.172 -1.403 1 98.94 300 ALA A N 1
ATOM 2158 C CA . ALA A 1 300 ? -14.953 24.391 -1.436 1 98.94 300 ALA A CA 1
ATOM 2159 C C . ALA A 1 300 ? -13.875 25.094 -2.25 1 98.94 300 ALA A C 1
ATOM 2161 O O . ALA A 1 300 ? -12.703 25.094 -1.872 1 98.94 300 ALA A O 1
ATOM 2162 N N . LEU A 1 301 ? -14.227 25.656 -3.4 1 98.94 301 LEU A N 1
ATOM 2163 C CA . LEU A 1 301 ? -13.297 26.453 -4.188 1 98.94 301 LEU A CA 1
ATOM 2164 C C . LEU A 1 301 ? -12.734 27.609 -3.361 1 98.94 301 LEU A C 1
ATOM 2166 O O . LEU A 1 301 ? -11.539 27.875 -3.402 1 98.94 301 LEU A O 1
ATOM 2170 N N . LEU A 1 302 ? -13.57 28.234 -2.625 1 98.94 302 LEU A N 1
ATOM 2171 C CA . LEU A 1 302 ? -13.156 29.375 -1.813 1 98.94 302 LEU A CA 1
ATOM 2172 C C . LEU A 1 302 ? -12.242 28.922 -0.681 1 98.94 302 LEU A C 1
ATOM 2174 O O . LEU A 1 302 ? -11.242 29.594 -0.387 1 98.94 302 LEU A O 1
ATOM 2178 N N . ILE A 1 303 ? -12.625 27.859 -0.036 1 98.94 303 ILE A N 1
ATOM 2179 C CA . ILE A 1 303 ? -11.773 27.312 1.017 1 98.94 303 ILE A CA 1
ATOM 2180 C C . ILE A 1 303 ? -10.391 27 0.457 1 98.94 303 ILE A C 1
ATOM 2182 O O . ILE A 1 303 ? -9.375 27.359 1.062 1 98.94 303 ILE A O 1
ATOM 2186 N N . GLY A 1 304 ? -10.344 26.344 -0.711 1 98.94 304 GLY A N 1
ATOM 2187 C CA . GLY A 1 304 ? -9.07 26.062 -1.354 1 98.94 304 GLY A CA 1
ATOM 2188 C C . GLY A 1 304 ? -8.266 27.312 -1.65 1 98.94 304 GLY A C 1
ATOM 2189 O O . GLY A 1 304 ? -7.07 27.375 -1.343 1 98.94 304 GLY A O 1
ATOM 2190 N N . ALA A 1 305 ? -8.883 28.281 -2.201 1 98.94 305 ALA A N 1
ATOM 2191 C CA . ALA A 1 305 ? -8.211 29.531 -2.555 1 98.94 305 ALA A CA 1
ATOM 2192 C C . ALA A 1 305 ? -7.676 30.234 -1.313 1 98.94 305 ALA A C 1
ATOM 2194 O O . ALA A 1 305 ? -6.523 30.688 -1.292 1 98.94 305 ALA A O 1
ATOM 2195 N N . LEU A 1 306 ? -8.453 30.297 -0.301 1 98.88 306 LEU A N 1
ATOM 2196 C CA . LEU A 1 306 ? -8.109 31.031 0.911 1 98.88 306 LEU A CA 1
ATOM 2197 C C . LEU A 1 306 ? -7.023 30.312 1.695 1 98.88 306 LEU A C 1
ATOM 2199 O O . LEU A 1 306 ? -6.191 30.938 2.35 1 98.88 306 LEU A O 1
ATOM 2203 N N . ALA A 1 307 ? -7.062 29.016 1.613 1 98.62 307 ALA A N 1
ATOM 2204 C CA . ALA A 1 307 ? -6.145 28.203 2.41 1 98.62 307 ALA A CA 1
ATOM 2205 C C . ALA A 1 307 ? -4.703 28.375 1.934 1 98.62 307 ALA A C 1
ATOM 2207 O O . ALA A 1 307 ? -3.762 28.125 2.686 1 98.62 307 ALA A O 1
ATOM 2208 N N . ALA A 1 308 ? -4.516 28.781 0.73 1 98.88 308 ALA A N 1
ATOM 2209 C CA . ALA A 1 308 ? -3.176 29 0.19 1 98.88 308 ALA A CA 1
ATOM 2210 C C . ALA A 1 308 ? -2.408 30.031 1.007 1 98.88 308 ALA A C 1
ATOM 2212 O O . ALA A 1 308 ? -1.212 29.875 1.26 1 98.88 308 ALA A O 1
ATOM 2213 N N . PHE A 1 309 ? -3.012 31.016 1.488 1 98.81 309 PHE A N 1
ATOM 2214 C CA . PHE A 1 309 ? -2.359 32.188 2.039 1 98.81 309 PHE A CA 1
ATOM 2215 C C . PHE A 1 309 ? -1.691 31.875 3.371 1 98.81 309 PHE A C 1
ATOM 2217 O O . PHE A 1 309 ? -0.484 32.062 3.529 1 98.81 309 PHE A O 1
ATOM 2224 N N . PRO A 1 310 ? -2.404 31.375 4.387 1 98.88 310 PRO A N 1
ATOM 2225 C CA . PRO A 1 310 ? -1.712 31.141 5.656 1 98.88 310 PRO A CA 1
ATOM 2226 C C . PRO A 1 310 ? -0.544 30.172 5.516 1 98.88 310 PRO A C 1
ATOM 2228 O O . PRO A 1 310 ? 0.536 30.406 6.062 1 98.88 310 PRO A O 1
ATOM 2231 N N . SER A 1 311 ? -0.769 29.062 4.828 1 98.81 311 SER A N 1
ATOM 2232 C CA . SER A 1 311 ? 0.295 28.078 4.672 1 98.81 311 SER A CA 1
ATOM 2233 C C . SER A 1 311 ? 1.476 28.656 3.896 1 98.81 311 SER A C 1
ATOM 2235 O O . SER A 1 311 ? 2.631 28.438 4.266 1 98.81 311 SER A O 1
ATOM 2237 N N . TYR A 1 312 ? 1.233 29.406 2.809 1 98.69 312 TYR A N 1
ATOM 2238 C CA . TYR A 1 312 ? 2.262 30.016 1.973 1 98.69 312 TYR A CA 1
ATOM 2239 C C . TYR A 1 312 ? 3.15 30.953 2.791 1 98.69 312 TYR A C 1
ATOM 2241 O O . TYR A 1 312 ? 4.379 30.859 2.732 1 98.69 312 TYR A O 1
ATOM 2249 N N . TYR A 1 313 ? 2.586 31.75 3.582 1 98.44 313 TYR A N 1
ATOM 2250 C CA . TYR A 1 313 ? 3.35 32.781 4.281 1 98.44 313 TYR A CA 1
ATOM 2251 C C . TYR A 1 313 ? 4.008 32.188 5.531 1 98.44 313 TYR A C 1
ATOM 2253 O O . TYR A 1 313 ? 5.062 32.688 5.961 1 98.44 313 TYR A O 1
ATOM 2261 N N . VAL A 1 314 ? 3.414 31.172 6.133 1 98.56 314 VAL A N 1
ATOM 2262 C CA . VAL A 1 314 ? 4.09 30.5 7.238 1 98.56 314 VAL A CA 1
ATOM 2263 C C . VAL A 1 314 ? 5.324 29.766 6.723 1 98.56 314 VAL A C 1
ATOM 2265 O O . VAL A 1 314 ? 6.355 29.719 7.395 1 98.56 314 VAL A O 1
ATOM 2268 N N . LEU A 1 315 ? 5.188 29.234 5.57 1 97.31 315 LEU A N 1
ATOM 2269 C CA . LEU A 1 315 ? 6.34 28.594 4.953 1 97.31 315 LEU A CA 1
ATOM 2270 C C . LEU A 1 315 ? 7.473 29.578 4.738 1 97.31 315 LEU A C 1
ATOM 2272 O O . LEU A 1 315 ? 8.633 29.281 5.023 1 97.31 315 LEU A O 1
ATOM 2276 N N . LEU A 1 316 ? 7.156 30.75 4.227 1 96.5 316 LEU A N 1
ATOM 2277 C CA . LEU A 1 316 ? 8.148 31.781 3.99 1 96.5 316 LEU A CA 1
ATOM 2278 C C . LEU A 1 316 ? 8.758 32.281 5.305 1 96.5 316 LEU A C 1
ATOM 2280 O O . LEU A 1 316 ? 9.961 32.5 5.391 1 96.5 316 LEU A O 1
ATOM 2284 N N . TRP A 1 317 ? 7.898 32.406 6.262 1 97.12 317 TRP A N 1
ATOM 2285 C CA . TRP A 1 317 ? 8.352 32.875 7.57 1 97.12 317 TRP A CA 1
ATOM 2286 C C . TRP A 1 317 ? 9.289 31.859 8.211 1 97.12 317 TRP A C 1
ATOM 2288 O O . TRP A 1 317 ? 10.352 32.219 8.734 1 97.12 317 TRP A O 1
ATOM 2298 N N . ARG A 1 318 ? 8.906 30.641 8.219 1 95.62 318 ARG A N 1
ATOM 2299 C CA . ARG A 1 318 ? 9.664 29.562 8.844 1 95.62 318 ARG A CA 1
ATOM 2300 C C . ARG A 1 318 ? 11.078 29.484 8.266 1 95.62 318 ARG A C 1
ATOM 2302 O O . ARG A 1 318 ? 12.039 29.266 9.008 1 95.62 318 ARG A O 1
ATOM 2309 N N . ALA A 1 319 ? 11.172 29.703 6.996 1 92.44 319 ALA A N 1
ATOM 2310 C CA . ALA A 1 319 ? 12.461 29.609 6.312 1 92.44 319 ALA A CA 1
ATOM 2311 C C . ALA A 1 319 ? 13.438 30.656 6.848 1 92.44 319 ALA A C 1
ATOM 2313 O O . ALA A 1 319 ? 14.656 30.516 6.68 1 92.44 319 ALA A O 1
ATOM 2314 N N . ARG A 1 320 ? 12.922 31.625 7.582 1 93.69 320 ARG A N 1
ATOM 2315 C CA . ARG A 1 320 ? 13.75 32.688 8.109 1 93.69 320 ARG A CA 1
ATOM 2316 C C . ARG A 1 320 ? 14.023 32.5 9.602 1 93.69 320 ARG A C 1
ATOM 2318 O O . ARG A 1 320 ? 14.68 33.344 10.234 1 93.69 320 ARG A O 1
ATOM 2325 N N . THR A 1 321 ? 13.555 31.422 10.078 1 95.81 321 THR A N 1
ATOM 2326 C CA . THR A 1 321 ? 13.719 31.141 11.5 1 95.81 321 THR A CA 1
ATOM 2327 C C . THR A 1 321 ? 14.656 29.953 11.711 1 95.81 321 THR A C 1
ATOM 2329 O O . THR A 1 321 ? 15.164 29.375 10.75 1 95.81 321 THR A O 1
ATOM 2332 N N . ARG A 1 322 ? 14.836 29.656 13 1 94.94 322 ARG A N 1
ATOM 2333 C CA . ARG A 1 322 ? 15.703 28.531 13.352 1 94.94 322 ARG A CA 1
ATOM 2334 C C . ARG A 1 322 ? 14.906 27.25 13.484 1 94.94 322 ARG A C 1
ATOM 2336 O O . ARG A 1 322 ? 15.469 26.188 13.789 1 94.94 322 ARG A O 1
ATOM 2343 N N . LEU A 1 323 ? 13.664 27.344 13.188 1 97.25 323 LEU A N 1
ATOM 2344 C CA . LEU A 1 323 ? 12.789 26.172 13.242 1 97.25 323 LEU A CA 1
ATOM 2345 C C . LEU A 1 323 ? 12.961 25.297 12 1 97.25 323 LEU A C 1
ATOM 2347 O O . LEU A 1 323 ? 12.617 25.719 10.891 1 97.25 323 LEU A O 1
ATOM 2351 N N . ASP A 1 324 ? 13.492 24.078 12.234 1 97.31 324 ASP A N 1
ATOM 2352 C CA . ASP A 1 324 ? 13.734 23.156 11.125 1 97.31 324 ASP A CA 1
ATOM 2353 C C . ASP A 1 324 ? 12.625 22.109 11.039 1 97.31 324 ASP A C 1
ATOM 2355 O O . ASP A 1 324 ? 12.875 20.906 11.234 1 97.31 324 ASP A O 1
ATOM 2359 N N . ASP A 1 325 ? 11.445 22.562 10.742 1 97.5 325 ASP A N 1
ATOM 2360 C CA . ASP A 1 325 ? 10.406 21.672 10.242 1 97.5 325 ASP A CA 1
ATOM 2361 C C . ASP A 1 325 ? 10.711 21.219 8.812 1 97.5 325 ASP A C 1
ATOM 2363 O O . ASP A 1 325 ? 10.211 21.812 7.848 1 97.5 325 ASP A O 1
ATOM 2367 N N . SER A 1 326 ? 11.469 20.188 8.664 1 97.19 326 SER A N 1
ATOM 2368 C CA . SER A 1 326 ? 12.32 19.859 7.527 1 97.19 326 SER A CA 1
ATOM 2369 C C . SER A 1 326 ? 11.547 19.922 6.215 1 97.19 326 SER A C 1
ATOM 2371 O O . SER A 1 326 ? 12.07 20.375 5.199 1 97.19 326 SER A O 1
ATOM 2373 N N . LEU A 1 327 ? 10.328 19.359 6.277 1 98.38 327 LEU A N 1
ATOM 2374 C CA . LEU A 1 327 ? 9.57 19.328 5.035 1 98.38 327 LEU A CA 1
ATOM 2375 C C . LEU A 1 327 ? 8.266 20.109 5.176 1 98.38 327 LEU A C 1
ATOM 2377 O O . LEU A 1 327 ? 7.27 19.781 4.527 1 98.38 327 LEU A O 1
ATOM 2381 N N . ASP A 1 328 ? 8.203 21.031 6.141 1 98.31 328 ASP A N 1
ATOM 2382 C CA . ASP A 1 328 ? 7.145 22.016 6.332 1 98.31 328 ASP A CA 1
ATOM 2383 C C . ASP A 1 328 ? 5.812 21.344 6.645 1 98.31 328 ASP A C 1
ATOM 2385 O O . ASP A 1 328 ? 4.789 21.656 6.035 1 98.31 328 ASP A O 1
ATOM 2389 N N . VAL A 1 329 ? 5.812 20.359 7.52 1 98.88 329 VAL A N 1
ATOM 2390 C CA . VAL A 1 329 ? 4.617 19.625 7.898 1 98.88 329 VAL A CA 1
ATOM 2391 C C . VAL A 1 329 ? 3.658 20.531 8.664 1 98.88 329 VAL A C 1
ATOM 2393 O O . VAL A 1 329 ? 2.441 20.453 8.469 1 98.88 329 VAL A O 1
ATOM 2396 N N . PHE A 1 330 ? 4.211 21.375 9.516 1 98.81 330 PHE A N 1
ATOM 2397 C CA . PHE A 1 330 ? 3.344 22.281 10.273 1 98.81 330 PHE A CA 1
ATOM 2398 C C . PHE A 1 330 ? 2.662 23.281 9.352 1 98.81 330 PHE A C 1
ATOM 2400 O O . PHE A 1 330 ? 1.456 23.516 9.453 1 98.81 330 PHE A O 1
ATOM 2407 N N . ALA A 1 331 ? 3.361 23.891 8.484 1 98.56 331 ALA A N 1
ATOM 2408 C CA . ALA A 1 331 ? 2.783 24.844 7.543 1 98.56 331 ALA A CA 1
ATOM 2409 C C . ALA A 1 331 ? 1.743 24.188 6.648 1 98.56 331 ALA A C 1
ATOM 2411 O O . ALA A 1 331 ? 0.703 24.766 6.348 1 98.56 331 ALA A O 1
ATOM 2412 N N . GLY A 1 332 ? 2.029 23 6.184 1 98.62 332 GLY A N 1
ATOM 2413 C CA . GLY A 1 332 ? 1.153 22.297 5.254 1 98.62 332 GLY A CA 1
ATOM 2414 C C . GLY A 1 332 ? -0.051 21.672 5.922 1 98.62 332 GLY A C 1
ATOM 2415 O O . GLY A 1 332 ? -1.19 21.906 5.52 1 98.62 332 GLY A O 1
ATOM 2416 N N . HIS A 1 333 ? 0.213 20.891 6.941 1 98.94 333 HIS A N 1
ATOM 2417 C CA . HIS A 1 333 ? -0.85 20.125 7.59 1 98.94 333 HIS A CA 1
ATOM 2418 C C . HIS A 1 333 ? -1.39 20.859 8.812 1 98.94 333 HIS A C 1
ATOM 2420 O O . HIS A 1 333 ? -2.605 20.938 9.008 1 98.94 333 HIS A O 1
ATOM 2426 N N . GLY A 1 334 ? -0.509 21.406 9.656 1 98.94 334 GLY A N 1
ATOM 2427 C CA . GLY A 1 334 ? -0.96 22.125 10.836 1 98.94 334 GLY A CA 1
ATOM 2428 C C . GLY A 1 334 ? -1.763 23.359 10.508 1 98.94 334 GLY A C 1
ATOM 2429 O O . GLY A 1 334 ? -2.959 23.438 10.797 1 98.94 334 GLY A O 1
ATOM 2430 N N . VAL A 1 335 ? -1.098 24.266 9.859 1 98.94 335 VAL A N 1
ATOM 2431 C CA . VAL A 1 335 ? -1.727 25.531 9.5 1 98.94 335 VAL A CA 1
ATOM 2432 C C . VAL A 1 335 ? -2.857 25.281 8.5 1 98.94 335 VAL A C 1
ATOM 2434 O O . VAL A 1 335 ? -3.938 25.859 8.617 1 98.94 335 VAL A O 1
ATOM 2437 N N . GLY A 1 336 ? -2.629 24.406 7.531 1 98.88 336 GLY A N 1
ATOM 2438 C CA . GLY A 1 336 ? -3.682 24.047 6.594 1 98.88 336 GLY A CA 1
ATOM 2439 C C . GLY A 1 336 ? -4.902 23.453 7.266 1 98.88 336 GLY A C 1
ATOM 2440 O O . GLY A 1 336 ? -6.035 23.812 6.941 1 98.88 336 GLY A O 1
ATOM 2441 N N . GLY A 1 337 ? -4.648 22.531 8.195 1 98.94 337 GLY A N 1
ATOM 2442 C CA . GLY A 1 337 ? -5.73 21.906 8.938 1 98.94 337 GLY A CA 1
ATOM 2443 C C . GLY A 1 337 ? -6.512 22.891 9.789 1 98.94 337 GLY A C 1
ATOM 2444 O O . GLY A 1 337 ? -7.742 22.828 9.844 1 98.94 337 GLY A O 1
ATOM 2445 N N . ILE A 1 338 ? -5.805 23.781 10.453 1 98.94 338 ILE A N 1
ATOM 2446 C CA . ILE A 1 338 ? -6.441 24.812 11.281 1 98.94 338 ILE A CA 1
ATOM 2447 C C . ILE A 1 338 ? -7.305 25.719 10.406 1 98.94 338 ILE A C 1
ATOM 2449 O O . ILE A 1 338 ? -8.469 25.969 10.734 1 98.94 338 ILE A O 1
ATOM 2453 N N . THR A 1 339 ? -6.73 26.141 9.312 1 98.94 339 THR A N 1
ATOM 2454 C CA . THR A 1 339 ? -7.469 26.984 8.375 1 98.94 339 THR A CA 1
ATOM 2455 C C . THR A 1 339 ? -8.727 26.266 7.879 1 98.94 339 THR A C 1
ATOM 2457 O O . THR A 1 339 ? -9.812 26.844 7.871 1 98.94 339 THR A O 1
ATOM 2460 N N . GLY A 1 340 ? -8.594 25.016 7.465 1 98.94 340 GLY A N 1
ATOM 2461 C CA . GLY A 1 340 ? -9.719 24.234 6.984 1 98.94 340 GLY A CA 1
ATOM 2462 C C . GLY A 1 340 ? -10.805 24.047 8.031 1 98.94 340 GLY A C 1
ATOM 2463 O O . GLY A 1 340 ? -11.992 24.172 7.738 1 98.94 340 GLY A O 1
ATOM 2464 N N . ALA A 1 341 ? -10.398 23.75 9.25 1 98.94 341 ALA A N 1
ATOM 2465 C CA . ALA A 1 341 ? -11.344 23.516 10.336 1 98.94 341 ALA A CA 1
ATOM 2466 C C . ALA A 1 341 ? -12.148 24.766 10.648 1 98.94 341 ALA A C 1
ATOM 2468 O O . ALA A 1 341 ? -13.367 24.703 10.828 1 98.94 341 ALA A O 1
ATOM 2469 N N . LEU A 1 342 ? -11.477 25.875 10.727 1 98.94 342 LEU A N 1
ATOM 2470 C CA . LEU A 1 342 ? -12.164 27.125 11.023 1 98.94 342 LEU A CA 1
ATOM 2471 C C . LEU A 1 342 ? -13.07 27.531 9.875 1 98.94 342 LEU A C 1
ATOM 2473 O O . LEU A 1 342 ? -14.203 27.969 10.094 1 98.94 342 LEU A O 1
ATOM 2477 N N . LEU A 1 343 ? -12.633 27.359 8.648 1 98.94 343 LEU A N 1
ATOM 2478 C CA . LEU A 1 343 ? -13.445 27.719 7.488 1 98.94 343 LEU A CA 1
ATOM 2479 C C . LEU A 1 343 ? -14.641 26.781 7.355 1 98.94 343 LEU A C 1
ATOM 2481 O O . LEU A 1 343 ? -15.672 27.156 6.793 1 98.94 343 LEU A O 1
ATOM 2485 N N . THR A 1 344 ? -14.539 25.562 7.848 1 98.88 344 THR A N 1
ATOM 2486 C CA . THR A 1 344 ? -15.703 24.688 7.93 1 98.88 344 THR A CA 1
ATOM 2487 C C . THR A 1 344 ? -16.812 25.328 8.766 1 98.88 344 THR A C 1
ATOM 2489 O O . THR A 1 344 ? -17.984 25.297 8.398 1 98.88 344 THR A O 1
ATOM 2492 N N . GLY A 1 345 ? -16.406 25.984 9.891 1 98.81 345 GLY A N 1
ATOM 2493 C CA . GLY A 1 345 ? -17.359 26.672 10.734 1 98.81 345 GLY A CA 1
ATOM 2494 C C . GLY A 1 345 ? -17.969 27.906 10.078 1 98.81 345 GLY A C 1
ATOM 2495 O O . GLY A 1 345 ? -19.047 28.359 10.461 1 98.81 345 GLY A O 1
ATOM 2496 N N . VAL A 1 346 ? -17.297 28.375 9.078 1 98.88 346 VAL A N 1
ATOM 2497 C CA . VAL A 1 346 ? -17.766 29.562 8.367 1 98.88 346 VAL A CA 1
ATOM 2498 C C . VAL A 1 346 ? -18.688 29.156 7.227 1 98.88 346 VAL A C 1
ATOM 2500 O O . VAL A 1 346 ? -19.766 29.734 7.043 1 98.88 346 VAL A O 1
ATOM 2503 N N . PHE A 1 347 ? -18.391 28.047 6.484 1 98.88 347 PHE A N 1
ATOM 2504 C CA . PHE A 1 347 ? -19 27.828 5.176 1 98.88 347 PHE A CA 1
ATOM 2505 C C . PHE A 1 347 ? -19.969 26.641 5.219 1 98.88 347 PHE A C 1
ATOM 2507 O O . PHE A 1 347 ? -20.688 26.375 4.254 1 98.88 347 PHE A O 1
ATOM 2514 N N . ALA A 1 348 ? -19.984 25.922 6.336 1 98.88 348 ALA A N 1
ATOM 2515 C CA . ALA A 1 348 ? -20.906 24.781 6.395 1 98.88 348 ALA A CA 1
ATOM 2516 C C . ALA A 1 348 ? -22.328 25.219 6.074 1 98.88 348 ALA A C 1
ATOM 2518 O O . ALA A 1 348 ? -22.766 26.312 6.484 1 98.88 348 ALA A O 1
ATOM 2519 N N . GLU A 1 349 ? -23 24.344 5.348 1 98.56 349 GLU A N 1
ATOM 2520 C CA . GLU A 1 349 ? -24.359 24.672 4.91 1 98.56 349 GLU A CA 1
ATOM 2521 C C . GLU A 1 349 ? -25.281 23.469 5.059 1 98.56 349 GLU A C 1
ATOM 2523 O O . GLU A 1 349 ? -25.141 22.469 4.348 1 98.56 349 GLU A O 1
ATOM 2528 N N . LYS A 1 350 ? -26.297 23.641 5.863 1 97.62 350 LYS A N 1
ATOM 2529 C CA . LYS A 1 350 ? -27.219 22.547 6.172 1 97.62 350 LYS A CA 1
ATOM 2530 C C . LYS A 1 350 ? -27.922 22.031 4.91 1 97.62 350 LYS A C 1
ATOM 2532 O O . LYS A 1 350 ? -28.203 20.844 4.789 1 97.62 350 LYS A O 1
ATOM 2537 N N . ALA A 1 351 ? -28.141 22.859 3.969 1 96.88 351 ALA A N 1
ATOM 2538 C CA . ALA A 1 351 ? -28.781 22.484 2.709 1 96.88 351 ALA A CA 1
ATOM 2539 C C . ALA A 1 351 ? -27.953 21.422 1.972 1 96.88 351 ALA A C 1
ATOM 2541 O O . ALA A 1 351 ? -28.5 20.641 1.2 1 96.88 351 ALA A O 1
ATOM 2542 N N . TRP A 1 352 ? -26.656 21.359 2.232 1 97.38 352 TRP A N 1
ATOM 2543 C CA . TRP A 1 352 ? -25.75 20.438 1.542 1 97.38 352 TRP A CA 1
ATOM 2544 C C . TRP A 1 352 ? -25.391 19.266 2.436 1 97.38 352 TRP A C 1
ATOM 2546 O O . TRP A 1 352 ? -25.062 18.172 1.94 1 97.38 352 TRP A O 1
ATOM 2556 N N . ASN A 1 353 ? -25.453 19.453 3.74 1 96.62 353 ASN A N 1
ATOM 2557 C CA . ASN A 1 353 ? -24.891 18.422 4.594 1 96.62 353 ASN A CA 1
ATOM 2558 C C . ASN A 1 353 ? -25.938 17.828 5.531 1 96.62 353 ASN A C 1
ATOM 2560 O O . ASN A 1 353 ? -25.703 16.766 6.125 1 96.62 353 ASN A O 1
ATOM 2564 N N . GLY A 1 354 ? -27.062 18.5 5.684 1 95.81 354 GLY A N 1
ATOM 2565 C CA . GLY A 1 354 ? -28.156 18 6.504 1 95.81 354 GLY A CA 1
ATOM 2566 C C . GLY A 1 354 ? -27.859 18.062 7.988 1 95.81 354 GLY A C 1
ATOM 2567 O O . GLY A 1 354 ? -28.609 17.5 8.797 1 95.81 354 GLY A O 1
ATOM 2568 N N . VAL A 1 355 ? -26.828 18.734 8.398 1 95 355 VAL A N 1
ATOM 2569 C CA . VAL A 1 355 ? -26.406 18.641 9.789 1 95 355 VAL A CA 1
ATOM 2570 C C . VAL A 1 355 ? -26.344 20.031 10.414 1 95 355 VAL A C 1
ATOM 2572 O O . VAL A 1 355 ? -26.984 20.281 11.438 1 95 355 VAL A O 1
ATOM 2575 N N . ALA A 1 356 ? -25.625 20.953 9.727 1 96.38 356 ALA A N 1
ATOM 2576 C CA . ALA A 1 356 ? -25.391 22.219 10.414 1 96.38 356 ALA A CA 1
ATOM 2577 C C . ALA A 1 356 ? -25.078 23.344 9.414 1 96.38 356 ALA A C 1
ATOM 2579 O O . ALA A 1 356 ? -24.625 23.078 8.297 1 96.38 356 ALA A O 1
ATOM 2580 N N . ASP A 1 357 ? -25.328 24.547 9.891 1 98.38 357 ASP A N 1
ATOM 2581 C CA . ASP A 1 357 ? -24.922 25.75 9.188 1 98.38 357 ASP A CA 1
ATOM 2582 C C . ASP A 1 357 ? -23.703 26.391 9.859 1 98.38 357 ASP A C 1
ATOM 2584 O O . ASP A 1 357 ? -23.469 26.203 11.055 1 98.38 357 ASP A O 1
ATOM 2588 N N . GLY A 1 358 ? -22.922 27.094 9.023 1 98.5 358 GLY A N 1
ATOM 2589 C CA . GLY A 1 358 ? -21.812 27.891 9.531 1 98.5 358 GLY A CA 1
ATOM 2590 C C . GLY A 1 358 ? -22.172 29.359 9.703 1 98.5 358 GLY A C 1
ATOM 2591 O O . GLY A 1 358 ? -23.344 29.734 9.617 1 98.5 358 GLY A O 1
ATOM 2592 N N . LEU A 1 359 ? -21.156 30.078 9.945 1 98.56 359 LEU A N 1
ATOM 2593 C CA . LEU A 1 359 ? -21.297 31.5 10.25 1 98.56 359 LEU A CA 1
ATOM 2594 C C . LEU A 1 359 ? -22.031 32.219 9.117 1 98.56 359 LEU A C 1
ATOM 2596 O O . LEU A 1 359 ? -22.984 32.969 9.367 1 98.56 359 LEU A O 1
ATOM 2600 N N . LEU A 1 360 ? -21.719 31.938 7.836 1 98.38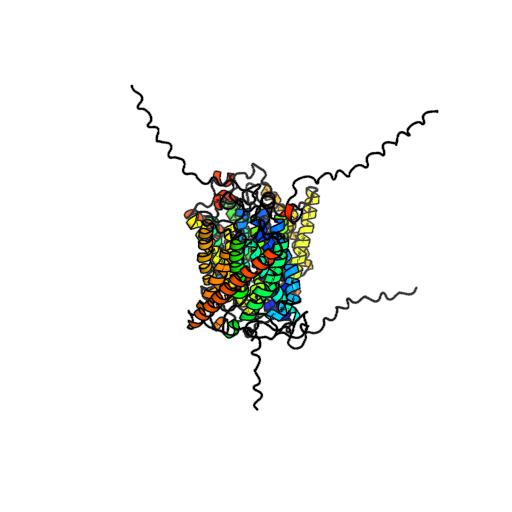 360 LEU A N 1
ATOM 2601 C CA . LEU A 1 360 ? -22.234 32.688 6.691 1 98.38 360 LEU A CA 1
ATOM 2602 C C . LEU A 1 360 ? -23.672 32.25 6.379 1 98.38 360 LEU A C 1
ATOM 2604 O O . LEU A 1 360 ? -24.375 32.938 5.617 1 98.38 360 LEU A O 1
ATOM 2608 N N . PHE A 1 361 ? -24.109 31.25 7 1 98.12 361 PHE A N 1
ATOM 2609 C CA . PHE A 1 361 ? -25.438 30.734 6.695 1 98.12 361 PHE A CA 1
ATOM 2610 C C . PHE A 1 361 ? -26.312 30.766 7.938 1 98.12 361 PHE A C 1
ATOM 2612 O O . PHE A 1 361 ? -27.312 30.031 8.008 1 98.12 361 PHE A O 1
ATOM 2619 N N . GLY A 1 362 ? -25.828 31.5 9.008 1 97.44 362 GLY A N 1
ATOM 2620 C CA . GLY A 1 362 ? -26.766 31.844 10.078 1 97.44 362 GLY A CA 1
ATOM 2621 C C . GLY A 1 362 ? -26.391 31.234 11.406 1 97.44 362 GLY A C 1
ATOM 2622 O O . GLY A 1 362 ? -27.125 31.375 12.391 1 97.44 362 GLY A O 1
ATOM 2623 N N . ASN A 1 363 ? -25.328 30.484 11.578 1 98.19 363 ASN A N 1
ATOM 2624 C CA . ASN A 1 363 ? -24.953 29.859 12.844 1 98.19 363 ASN A CA 1
ATOM 2625 C C . ASN A 1 363 ? -23.516 30.203 13.242 1 98.19 363 ASN A C 1
ATOM 2627 O O . ASN A 1 363 ? -22.625 29.359 13.133 1 98.19 363 ASN A O 1
ATOM 2631 N N . PRO A 1 364 ? -23.312 31.344 13.812 1 97.75 364 PRO A N 1
ATOM 2632 C CA . PRO A 1 364 ? -21.969 31.766 14.219 1 97.75 364 PRO A CA 1
ATOM 2633 C C . PRO A 1 364 ? -21.375 30.859 15.297 1 97.75 364 PRO A C 1
ATOM 2635 O O . PRO A 1 364 ? -20.156 30.797 15.438 1 97.75 364 PRO A O 1
ATOM 2638 N N . MET A 1 365 ? -22.188 30.172 16.031 1 98.19 365 MET A N 1
ATOM 2639 C CA . MET A 1 365 ? -21.719 29.312 17.109 1 98.19 365 MET A CA 1
ATOM 2640 C C . MET A 1 365 ? -20.875 28.172 16.562 1 98.19 365 MET A C 1
ATOM 2642 O O . MET A 1 365 ? -19.969 27.688 17.234 1 98.19 365 MET A O 1
ATOM 2646 N N . GLN A 1 366 ? -21.156 27.781 15.344 1 98.62 366 GLN A N 1
ATOM 2647 C CA . GLN A 1 366 ? -20.391 26.688 14.75 1 98.62 366 GLN A CA 1
ATOM 2648 C C . GLN A 1 366 ? -18.922 27.047 14.656 1 98.62 366 GLN A C 1
ATOM 2650 O O . GLN A 1 366 ? -18.047 26.188 14.828 1 98.62 366 GLN A O 1
ATOM 2655 N N . LEU A 1 367 ? -18.625 28.25 14.297 1 98.81 367 LEU A N 1
ATOM 2656 C CA . LEU A 1 367 ? -17.234 28.688 14.258 1 98.81 367 LEU A CA 1
ATOM 2657 C C . LEU A 1 367 ? -16.594 28.578 15.633 1 98.81 367 LEU A C 1
ATOM 2659 O O . LEU A 1 367 ? -15.422 28.203 15.75 1 98.81 367 LEU A O 1
ATOM 2663 N N . GLY A 1 368 ? -17.328 28.984 16.672 1 98.69 368 GLY A N 1
ATOM 2664 C CA . GLY A 1 368 ? -16.828 28.828 18.031 1 98.69 368 GLY A CA 1
ATOM 2665 C C . GLY A 1 368 ? -16.531 27.375 18.391 1 98.69 368 GLY A C 1
ATOM 2666 O O . GLY A 1 368 ? -15.508 27.094 19.016 1 98.69 368 GLY A O 1
ATOM 2667 N N . ILE A 1 369 ? -17.438 26.469 18.031 1 98.75 369 ILE A N 1
ATOM 2668 C CA . ILE A 1 369 ? -17.266 25.047 18.297 1 98.75 369 ILE A CA 1
ATOM 2669 C C . ILE A 1 369 ? -16.016 24.547 17.578 1 98.75 369 ILE A C 1
ATOM 2671 O O . ILE A 1 369 ? -15.219 23.812 18.156 1 98.75 369 ILE A O 1
ATOM 2675 N N . GLN A 1 370 ? -15.891 24.984 16.297 1 98.88 370 GLN A N 1
ATOM 2676 C CA . GLN A 1 370 ? -14.695 24.609 15.555 1 98.88 370 GLN A CA 1
ATOM 2677 C C . GLN A 1 370 ? -13.43 25.125 16.25 1 98.88 370 GLN A C 1
ATOM 2679 O O . GLN A 1 370 ? -12.414 24.422 16.297 1 98.88 370 GLN A O 1
ATOM 2684 N N . ALA A 1 371 ? -13.422 26.297 16.75 1 98.88 371 ALA A N 1
ATOM 2685 C CA . ALA A 1 371 ? -12.266 26.875 17.438 1 98.88 371 ALA A CA 1
ATOM 2686 C C . ALA A 1 371 ? -11.906 26.047 18.672 1 98.88 371 ALA A C 1
ATOM 2688 O O . ALA A 1 371 ? -10.727 25.844 18.953 1 98.88 371 ALA A O 1
ATOM 2689 N N . VAL A 1 372 ? -12.898 25.641 19.406 1 98.81 372 VAL A N 1
ATOM 2690 C CA . VAL A 1 372 ? -12.68 24.812 20.594 1 98.81 372 VAL A CA 1
ATOM 2691 C C . VAL A 1 372 ? -12.039 23.484 20.188 1 98.81 372 VAL A C 1
ATOM 2693 O O . VAL A 1 372 ? -11.102 23.016 20.844 1 98.81 372 VAL A O 1
ATOM 2696 N N . ALA A 1 373 ? -12.578 22.922 19.125 1 98.88 373 ALA A N 1
ATOM 2697 C CA . ALA A 1 373 ? -12.031 21.656 18.641 1 98.88 373 ALA A CA 1
ATOM 2698 C C . ALA A 1 373 ? -10.57 21.828 18.219 1 98.88 373 ALA A C 1
ATOM 2700 O O . ALA A 1 373 ? -9.734 20.969 18.531 1 98.88 373 ALA A O 1
ATOM 2701 N N . VAL A 1 374 ? -10.266 22.875 17.5 1 98.94 374 VAL A N 1
ATOM 2702 C CA . VAL A 1 374 ? -8.906 23.172 17.062 1 98.94 374 VAL A CA 1
ATOM 2703 C C . VAL A 1 374 ? -7.996 23.312 18.281 1 98.94 374 VAL A C 1
ATOM 2705 O O . VAL A 1 374 ? -6.922 22.719 18.344 1 98.94 374 VAL A O 1
ATOM 2708 N N . LEU A 1 375 ? -8.398 24.047 19.234 1 98.88 375 LEU A N 1
ATOM 2709 C CA . LEU A 1 375 ? -7.59 24.297 20.422 1 98.88 375 LEU A CA 1
ATOM 2710 C C . LEU A 1 375 ? -7.34 23.016 21.203 1 98.88 375 LEU A C 1
ATOM 2712 O O . LEU A 1 375 ? -6.223 22.766 21.656 1 98.88 375 LEU A O 1
ATOM 2716 N N . ALA A 1 376 ? -8.391 22.25 21.375 1 98.88 376 ALA A N 1
ATOM 2717 C CA . ALA A 1 376 ? -8.258 20.969 22.078 1 98.88 376 ALA A CA 1
ATOM 2718 C C . ALA A 1 376 ? -7.25 20.062 21.375 1 98.88 376 ALA A C 1
ATOM 2720 O O . ALA A 1 376 ? -6.406 19.438 22.031 1 98.88 376 ALA A O 1
ATOM 2721 N N . ALA A 1 377 ? -7.367 19.984 20.031 1 98.94 377 ALA A N 1
ATOM 2722 C CA . ALA A 1 377 ? -6.461 19.156 19.266 1 98.94 377 ALA A CA 1
ATOM 2723 C C . ALA A 1 377 ? -5.023 19.656 19.359 1 98.94 377 ALA A C 1
ATOM 2725 O O . ALA A 1 377 ? -4.086 18.859 19.5 1 98.94 377 ALA A O 1
ATOM 2726 N N . VAL A 1 378 ? -4.828 20.969 19.25 1 98.94 378 VAL A N 1
ATOM 2727 C CA . VAL A 1 378 ? -3.5 21.562 19.312 1 98.94 378 VAL A CA 1
ATOM 2728 C C . VAL A 1 378 ? -2.865 21.266 20.672 1 98.94 378 VAL A C 1
ATOM 2730 O O . VAL A 1 378 ? -1.721 20.812 20.734 1 98.94 378 VAL A O 1
ATOM 2733 N N . VAL A 1 379 ? -3.584 21.453 21.719 1 98.94 379 VAL A N 1
ATOM 2734 C CA . VAL A 1 379 ? -3.055 21.297 23.078 1 98.94 379 VAL A CA 1
ATOM 2735 C C . VAL A 1 379 ? -2.75 19.812 23.344 1 98.94 379 VAL A C 1
ATOM 2737 O O . VAL A 1 379 ? -1.667 19.484 23.828 1 98.94 379 VAL A O 1
ATOM 2740 N N . TYR A 1 380 ? -3.641 18.969 22.984 1 98.88 380 TYR A N 1
ATOM 2741 C CA . TYR A 1 380 ? -3.467 17.547 23.266 1 98.88 380 TYR A CA 1
ATOM 2742 C C . TYR A 1 380 ? -2.322 16.969 22.438 1 98.88 380 TYR A C 1
ATOM 2744 O O . TYR A 1 380 ? -1.492 16.219 22.953 1 98.88 380 TYR A O 1
ATOM 2752 N N . SER A 1 381 ? -2.328 17.281 21.156 1 98.94 381 SER A N 1
ATOM 2753 C CA . SER A 1 381 ? -1.268 16.781 20.297 1 98.94 381 SER A CA 1
ATOM 2754 C C . SER A 1 381 ? 0.1 17.281 20.75 1 98.94 381 SER A C 1
ATOM 2756 O O . SER A 1 381 ? 1.071 16.531 20.766 1 98.94 381 SER A O 1
ATOM 2758 N N . ALA A 1 382 ? 0.171 18.578 21.109 1 98.94 382 ALA A N 1
ATOM 2759 C CA . ALA A 1 382 ? 1.439 19.156 21.547 1 98.94 382 ALA A CA 1
ATOM 2760 C C . ALA A 1 382 ? 1.946 18.484 22.812 1 98.94 382 ALA A C 1
ATOM 2762 O O . ALA A 1 382 ? 3.092 18.031 22.875 1 98.94 382 ALA A O 1
ATOM 2763 N N . LEU A 1 383 ? 1.13 18.359 23.828 1 98.88 383 LEU A N 1
ATOM 2764 C CA . LEU A 1 383 ? 1.529 17.812 25.109 1 98.88 383 LEU A CA 1
ATOM 2765 C C . LEU A 1 383 ? 1.806 16.312 24.984 1 98.88 383 LEU A C 1
ATOM 2767 O O . LEU A 1 383 ? 2.789 15.812 25.547 1 98.88 383 LEU A O 1
ATOM 2771 N N . GLY A 1 384 ? 0.881 15.609 24.297 1 98.94 384 GLY A N 1
ATOM 2772 C CA . GLY A 1 384 ? 1.077 14.18 24.109 1 98.94 384 GLY A CA 1
ATOM 2773 C C . GLY A 1 384 ? 2.35 13.852 23.359 1 98.94 384 GLY A C 1
ATOM 2774 O O . GLY A 1 384 ? 3.08 12.93 23.734 1 98.94 384 GLY A O 1
ATOM 2775 N N . THR A 1 385 ? 2.611 14.602 22.281 1 98.94 385 THR A N 1
ATOM 2776 C CA . THR A 1 385 ? 3.809 14.375 21.484 1 98.94 385 THR A CA 1
ATOM 2777 C C . THR A 1 385 ? 5.066 14.656 22.297 1 98.94 385 THR A C 1
ATOM 2779 O O . THR A 1 385 ? 6.023 13.883 22.266 1 98.94 385 THR A O 1
ATOM 2782 N N . PHE A 1 386 ? 5.027 15.781 22.984 1 98.88 386 PHE A N 1
ATOM 2783 C CA . PHE A 1 386 ? 6.168 16.141 23.828 1 98.88 386 PHE A CA 1
ATOM 2784 C C . PHE A 1 386 ? 6.445 15.047 24.859 1 98.88 386 PHE A C 1
ATOM 2786 O O . PHE A 1 386 ? 7.586 14.602 25.016 1 98.88 386 PHE A O 1
ATOM 2793 N N . ALA A 1 387 ? 5.449 14.57 25.562 1 98.94 387 ALA A N 1
ATOM 2794 C CA . ALA A 1 387 ? 5.586 13.547 26.594 1 98.94 387 ALA A CA 1
ATOM 2795 C C . ALA A 1 387 ? 6.125 12.242 26.016 1 98.94 387 ALA A C 1
ATOM 2797 O O . ALA A 1 387 ? 6.992 11.609 26.625 1 98.94 387 ALA A O 1
ATOM 2798 N N . LEU A 1 388 ? 5.637 11.859 24.875 1 98.94 388 LEU A N 1
ATOM 2799 C CA . LEU A 1 388 ? 6.031 10.594 24.266 1 98.94 388 LEU A CA 1
ATOM 2800 C C . LEU A 1 388 ? 7.465 10.656 23.75 1 98.94 388 LEU A C 1
ATOM 2802 O O . LEU A 1 388 ? 8.203 9.68 23.844 1 98.94 388 LEU A O 1
ATOM 2806 N N . LEU A 1 389 ? 7.828 11.797 23.125 1 98.88 389 LEU A N 1
ATOM 2807 C CA . LEU A 1 389 ? 9.211 11.945 22.688 1 98.88 389 LEU A CA 1
ATOM 2808 C C . LEU A 1 389 ? 10.164 11.898 23.875 1 98.88 389 LEU A C 1
ATOM 2810 O O . LEU A 1 389 ? 11.234 11.297 23.797 1 98.88 389 LEU A O 1
ATOM 2814 N N . LYS A 1 390 ? 9.789 12.539 25.016 1 98.69 390 LYS A N 1
ATOM 2815 C CA . LYS A 1 390 ? 10.602 12.477 26.219 1 98.69 390 LYS A CA 1
ATOM 2816 C C . LYS A 1 390 ? 10.688 11.055 26.75 1 98.69 390 LYS A C 1
ATOM 2818 O O . LYS A 1 390 ? 11.758 10.609 27.188 1 98.69 390 LYS A O 1
ATOM 2823 N N . LEU A 1 391 ? 9.633 10.367 26.719 1 98.75 391 LEU A N 1
ATOM 2824 C CA . LEU A 1 391 ? 9.602 8.984 27.188 1 98.75 391 LEU A CA 1
ATOM 2825 C C . LEU A 1 391 ? 10.508 8.102 26.344 1 98.75 391 LEU A C 1
ATOM 2827 O O . LEU A 1 391 ? 11.297 7.32 26.875 1 98.75 391 LEU A O 1
ATOM 2831 N N . VAL A 1 392 ? 10.422 8.172 25.016 1 98.75 392 VAL A N 1
ATOM 2832 C CA . VAL A 1 392 ? 11.258 7.383 24.125 1 98.75 392 VAL A CA 1
ATOM 2833 C C . VAL A 1 392 ? 12.727 7.77 24.312 1 98.75 392 VAL A C 1
ATOM 2835 O O . VAL A 1 392 ? 13.609 6.91 24.266 1 98.75 392 VAL A O 1
ATOM 2838 N N . GLY A 1 393 ? 12.93 9.086 24.531 1 98.31 393 GLY A N 1
ATOM 2839 C CA . GLY A 1 393 ? 14.273 9.586 24.75 1 98.31 393 GLY A CA 1
ATOM 2840 C C . GLY A 1 393 ? 14.945 9 25.969 1 98.31 393 GLY A C 1
ATOM 2841 O O . GLY A 1 393 ? 16.172 8.969 26.062 1 98.31 393 GLY A O 1
ATOM 2842 N N . LEU A 1 394 ? 14.188 8.547 27 1 98 394 LEU A N 1
ATOM 2843 C CA . LEU A 1 394 ? 14.719 7.891 28.188 1 98 394 LEU A CA 1
ATOM 2844 C C . LEU A 1 394 ? 15.195 6.48 27.875 1 98 394 LEU A C 1
ATOM 2846 O O . LEU A 1 394 ? 16.062 5.938 28.562 1 98 394 LEU A O 1
ATOM 2850 N N . LEU A 1 395 ? 14.656 5.926 26.766 1 96.56 395 LEU A N 1
ATOM 2851 C CA . LEU A 1 395 ? 14.938 4.531 26.438 1 96.56 395 LEU A CA 1
ATOM 2852 C C . LEU A 1 395 ? 16.047 4.43 25.391 1 96.56 395 LEU A C 1
ATOM 2854 O O . LEU A 1 395 ? 16.812 3.463 25.391 1 96.56 395 LEU A O 1
ATOM 2858 N N . THR A 1 396 ? 16.047 5.344 24.5 1 96.62 396 THR A N 1
ATOM 2859 C CA . THR A 1 396 ? 17.031 5.359 23.406 1 96.62 396 THR A CA 1
ATOM 2860 C C . THR A 1 396 ? 17.266 6.785 22.922 1 96.62 396 THR A C 1
ATOM 2862 O O . THR A 1 396 ? 16.391 7.641 23.031 1 96.62 396 THR A O 1
ATOM 2865 N N . PRO A 1 397 ? 18.484 7 22.438 1 97.69 397 PRO A N 1
ATOM 2866 C CA . PRO A 1 397 ? 18.688 8.328 21.859 1 97.69 397 PRO A CA 1
ATOM 2867 C C . PRO A 1 397 ? 17.719 8.633 20.719 1 97.69 397 PRO A C 1
ATOM 2869 O O . PRO A 1 397 ? 17.5 7.781 19.859 1 97.69 397 PRO A O 1
ATOM 2872 N N . LEU A 1 398 ? 17.203 9.781 20.688 1 98.62 398 LEU A N 1
ATOM 2873 C CA . LEU A 1 398 ? 16.219 10.172 19.672 1 98.62 398 LEU A CA 1
ATOM 2874 C C . LEU A 1 398 ? 16.906 10.516 18.359 1 98.62 398 LEU A C 1
ATOM 2876 O O . LEU A 1 398 ? 16.406 10.188 17.281 1 98.62 398 LEU A O 1
ATOM 2880 N N . ARG A 1 399 ? 18.094 11.156 18.484 1 98.12 399 ARG A N 1
ATOM 2881 C CA . ARG A 1 399 ? 18.766 11.766 17.328 1 98.12 399 ARG A CA 1
ATOM 2882 C C . ARG A 1 399 ? 20.016 10.977 16.953 1 98.12 399 ARG A C 1
ATOM 2884 O O . ARG A 1 399 ? 20.688 10.422 17.828 1 98.12 399 ARG A O 1
ATOM 2891 N N . ALA A 1 400 ? 20.266 10.945 15.672 1 97.81 400 ALA A N 1
ATOM 2892 C CA . ALA A 1 400 ? 21.531 10.398 15.18 1 97.81 400 ALA A CA 1
ATOM 2893 C C . ALA A 1 400 ? 22.703 11.312 15.539 1 97.81 400 ALA A C 1
ATOM 2895 O O . ALA A 1 400 ? 22.531 12.531 15.656 1 97.81 400 ALA A O 1
ATOM 2896 N N . GLY A 1 401 ? 23.891 10.742 15.656 1 97 401 GLY A N 1
ATOM 2897 C CA . GLY A 1 401 ? 25.078 11.547 15.906 1 97 401 GLY A CA 1
ATOM 2898 C C . GLY A 1 401 ? 25.484 12.391 14.711 1 97 401 GLY A C 1
ATOM 2899 O O . GLY A 1 401 ? 25.047 12.148 13.594 1 97 401 GLY A O 1
ATOM 2900 N N . PRO A 1 402 ? 26.297 13.344 15.047 1 95.19 402 PRO A N 1
ATOM 2901 C CA . PRO A 1 402 ? 26.734 14.227 13.961 1 95.19 402 PRO A CA 1
ATOM 2902 C C . PRO A 1 402 ? 27.391 13.469 12.812 1 95.19 402 PRO A C 1
ATOM 2904 O O . PRO A 1 402 ? 27.203 13.812 11.648 1 95.19 402 PRO A O 1
ATOM 2907 N N . LYS A 1 403 ? 28.125 12.484 13.141 1 96.31 403 LYS A N 1
ATOM 2908 C CA . LYS A 1 403 ? 28.797 11.695 12.109 1 96.31 403 LYS A CA 1
ATOM 2909 C C . LYS A 1 403 ? 27.781 10.906 11.281 1 96.31 403 LYS A C 1
ATOM 2911 O O . LYS A 1 403 ? 27.906 10.828 10.055 1 96.31 403 LYS A O 1
ATOM 2916 N N . GLU A 1 404 ? 26.859 10.359 11.977 1 96.88 404 GLU A N 1
ATOM 2917 C CA . GLU A 1 404 ? 25.812 9.609 11.297 1 96.88 404 GLU A CA 1
ATOM 2918 C C . GLU A 1 404 ? 25 10.508 10.367 1 96.88 404 GLU A C 1
ATOM 2920 O O . GLU A 1 404 ? 24.688 10.133 9.234 1 96.88 404 GLU A O 1
ATOM 2925 N N . GLU A 1 405 ? 24.672 11.672 10.836 1 96.62 405 GLU A N 1
ATOM 2926 C CA . GLU A 1 405 ? 23.938 12.641 10.023 1 96.62 405 GLU A CA 1
ATOM 2927 C C . GLU A 1 405 ? 24.75 13.062 8.805 1 96.62 405 GLU A C 1
ATOM 2929 O O . GLU A 1 405 ? 24.203 13.281 7.723 1 96.62 405 GLU A O 1
ATOM 2934 N N . GLY A 1 406 ? 26.078 13.219 8.977 1 95.69 406 GLY A N 1
ATOM 2935 C CA . GLY A 1 406 ? 26.953 13.609 7.887 1 95.69 406 GLY A CA 1
ATOM 2936 C C . GLY A 1 406 ? 27.031 12.57 6.785 1 95.69 406 GLY A C 1
ATOM 2937 O O . GLY A 1 406 ? 27 12.914 5.602 1 95.69 406 GLY A O 1
ATOM 2938 N N . VAL A 1 407 ? 27.125 11.344 7.164 1 96.38 407 VAL A N 1
ATOM 2939 C CA . VAL A 1 407 ? 27.219 10.234 6.215 1 96.38 407 VAL A CA 1
ATOM 2940 C C . VAL A 1 407 ? 25.859 10.023 5.535 1 96.38 407 VAL A C 1
ATOM 2942 O O . VAL A 1 407 ? 25.797 9.734 4.336 1 96.38 407 VAL A O 1
ATOM 2945 N N . GLY A 1 408 ? 24.844 10.164 6.273 1 97.5 408 GLY A N 1
ATOM 2946 C CA . GLY A 1 408 ? 23.484 9.898 5.809 1 97.5 408 GLY A CA 1
ATOM 2947 C C . GLY A 1 408 ? 22.828 8.734 6.52 1 97.5 408 GLY A C 1
ATOM 2948 O O . GLY A 1 408 ? 23.484 7.738 6.832 1 97.5 408 GLY A O 1
ATOM 2949 N N . LEU A 1 409 ? 21.594 8.852 6.707 1 98.38 409 LEU A N 1
ATOM 2950 C CA . LEU A 1 409 ? 20.891 7.863 7.523 1 98.38 409 LEU A CA 1
ATOM 2951 C C . LEU A 1 409 ? 20.562 6.621 6.707 1 98.38 409 LEU A C 1
ATOM 2953 O O . LEU A 1 409 ? 20.234 5.574 7.27 1 98.38 409 LEU A O 1
ATOM 2957 N N . ASP A 1 410 ? 20.609 6.719 5.371 1 98.31 410 ASP A N 1
ATOM 2958 C CA . ASP A 1 410 ? 20.422 5.516 4.566 1 98.31 410 ASP A CA 1
ATOM 2959 C C . ASP A 1 410 ? 21.453 4.445 4.941 1 98.31 410 ASP A C 1
ATOM 2961 O O . ASP A 1 410 ? 21.094 3.32 5.285 1 98.31 410 ASP A O 1
ATOM 2965 N N . VAL A 1 411 ? 22.656 4.848 4.949 1 97.56 411 VAL A N 1
ATOM 2966 C CA . VAL A 1 411 ? 23.734 3.9 5.203 1 97.56 411 VAL A CA 1
ATOM 2967 C C . VAL A 1 411 ? 23.828 3.602 6.699 1 97.56 411 VAL A C 1
ATOM 2969 O O . VAL A 1 411 ? 23.984 2.447 7.098 1 97.56 411 VAL A O 1
ATOM 2972 N N . THR A 1 412 ? 23.672 4.555 7.531 1 97.75 412 THR A N 1
ATOM 2973 C CA . THR A 1 412 ? 23.953 4.391 8.953 1 97.75 412 THR A CA 1
ATOM 2974 C C . THR A 1 412 ? 22.812 3.666 9.648 1 97.75 412 THR A C 1
ATOM 2976 O O . THR A 1 412 ? 23.031 2.936 10.617 1 97.75 412 THR A O 1
ATOM 2979 N N . GLN A 1 413 ? 21.547 3.855 9.195 1 97.75 413 GLN A N 1
ATOM 2980 C CA . GLN A 1 413 ? 20.391 3.26 9.859 1 97.75 413 GLN A CA 1
ATOM 2981 C C . GLN A 1 413 ? 19.891 2.035 9.102 1 97.75 413 GLN A C 1
ATOM 2983 O O . GLN A 1 413 ? 19.25 1.161 9.68 1 97.75 413 GLN A O 1
ATOM 2988 N N . HIS A 1 414 ? 20.25 1.914 7.77 1 98.19 414 HIS A N 1
ATOM 2989 C CA . HIS A 1 414 ? 19.625 0.877 6.961 1 98.19 414 HIS A CA 1
ATOM 2990 C C . HIS A 1 414 ? 20.672 0.039 6.227 1 98.19 414 HIS A C 1
ATOM 2992 O O . HIS A 1 414 ? 20.344 -1.014 5.672 1 98.19 414 HIS A O 1
ATOM 2998 N N . GLY A 1 415 ? 21.891 0.483 6.164 1 96.75 415 GLY A N 1
ATOM 2999 C CA . GLY A 1 415 ? 22.938 -0.276 5.512 1 96.75 415 GLY A CA 1
ATOM 3000 C C . GLY A 1 415 ? 22.781 -0.356 4.008 1 96.75 415 GLY A C 1
ATOM 3001 O O . GLY A 1 415 ? 23.234 -1.314 3.377 1 96.75 415 GLY A O 1
ATOM 3002 N N . GLU A 1 416 ? 21.984 0.528 3.475 1 95.69 416 GLU A N 1
ATOM 3003 C CA . GLU A 1 416 ? 21.672 0.551 2.049 1 95.69 416 GLU A CA 1
ATOM 3004 C C . GLU A 1 416 ? 21.828 1.957 1.475 1 95.69 416 GLU A C 1
ATOM 3006 O O . GLU A 1 416 ? 21.797 2.941 2.215 1 95.69 416 GLU A O 1
ATOM 3011 N N . GLU A 1 417 ? 22.125 2.004 0.156 1 95.81 417 GLU A N 1
ATOM 3012 C CA . GLU A 1 417 ? 22.047 3.248 -0.601 1 95.81 417 GLU A CA 1
ATOM 3013 C C . GLU A 1 417 ? 20.844 3.232 -1.557 1 95.81 417 GLU A C 1
ATOM 3015 O O . GLU A 1 417 ? 20.516 2.189 -2.123 1 95.81 417 GLU A O 1
ATOM 3020 N N . ALA A 1 418 ? 20.297 4.363 -1.781 1 97.06 418 ALA A N 1
ATOM 3021 C CA . ALA A 1 418 ? 19.094 4.457 -2.619 1 97.06 418 ALA A CA 1
ATOM 3022 C C . ALA A 1 418 ? 19.422 4.121 -4.074 1 97.06 418 ALA A C 1
ATOM 3024 O O . ALA A 1 418 ? 18.594 3.539 -4.781 1 97.06 418 ALA A O 1
ATOM 3025 N N . TYR A 1 419 ? 20.594 4.547 -4.504 1 95.44 419 TYR A N 1
ATOM 3026 C CA . TYR A 1 419 ? 21.031 4.406 -5.891 1 95.44 419 TYR A CA 1
ATOM 3027 C C . TYR A 1 419 ? 22.453 3.867 -5.965 1 95.44 419 TYR A C 1
ATOM 3029 O O . TYR A 1 419 ? 23.312 4.242 -5.16 1 95.44 419 TYR A O 1
ATOM 3037 N N . THR A 1 420 ? 22.656 2.979 -6.844 1 90.31 420 THR A N 1
ATOM 3038 C CA . THR A 1 420 ? 24.016 2.48 -7.086 1 90.31 420 THR A CA 1
ATOM 3039 C C . THR A 1 420 ? 24.375 2.598 -8.562 1 90.31 420 THR A C 1
ATOM 3041 O O . THR A 1 420 ? 23.531 2.346 -9.438 1 90.31 420 THR A O 1
ATOM 3044 N N . SER A 1 421 ? 25.578 3.451 -8.586 1 75.75 421 SER A N 1
ATOM 3045 C CA . SER A 1 421 ? 26.094 3.598 -9.938 1 75.75 421 SER A CA 1
ATOM 3046 C C . SER A 1 421 ? 27.172 2.551 -10.234 1 75.75 421 SER A C 1
ATOM 3048 O O . SER A 1 421 ? 27.891 2.127 -9.328 1 75.75 421 SER A O 1
ATOM 3050 N N . GLY A 1 422 ? 27.188 1.882 -11.203 1 62.31 422 GLY A N 1
ATOM 3051 C CA . GLY A 1 422 ? 28.344 1.104 -11.625 1 62.31 422 GLY A CA 1
ATOM 3052 C C . GLY A 1 422 ? 28.156 -0.39 -11.438 1 62.31 422 GLY A C 1
ATOM 3053 O O . GLY A 1 422 ? 27.078 -0.842 -11.055 1 62.31 422 GLY A O 1
ATOM 3054 N N . GLU A 1 423 ? 29.219 -1.117 -11.867 1 53.06 423 GLU A N 1
ATOM 3055 C CA . GLU A 1 423 ? 29.328 -2.572 -11.859 1 53.06 423 GLU A CA 1
ATOM 3056 C C . GLU A 1 423 ? 29.766 -3.08 -10.484 1 53.06 423 GLU A C 1
ATOM 3058 O O . GLU A 1 423 ? 30.781 -2.615 -9.938 1 53.06 423 GLU A O 1
ATOM 3063 N N . GLY A 1 424 ? 28.859 -3.486 -9.789 1 48.12 424 GLY A N 1
ATOM 3064 C CA . GLY A 1 424 ? 28.969 -4.176 -8.508 1 48.12 424 GLY A CA 1
ATOM 3065 C C . GLY A 1 424 ? 30.359 -4.113 -7.906 1 48.12 424 GLY A C 1
ATOM 3066 O O . GLY A 1 424 ? 31.344 -3.973 -8.625 1 48.12 424 GLY A O 1
ATOM 3067 N N . ALA A 1 425 ? 30.516 -3.641 -6.75 1 40.38 425 ALA A N 1
ATOM 3068 C CA . ALA A 1 425 ? 31.781 -3.723 -6.023 1 40.38 425 ALA A CA 1
ATOM 3069 C C . ALA A 1 425 ? 32.312 -5.156 -5.996 1 40.38 425 ALA A C 1
ATOM 3071 O O . ALA A 1 425 ? 31.531 -6.105 -5.93 1 40.38 425 ALA A O 1
ATOM 3072 N N . ILE A 1 426 ? 33.531 -5.324 -6.449 1 33.38 426 ILE A N 1
ATOM 3073 C CA . ILE A 1 426 ? 34.25 -6.605 -6.355 1 33.38 426 ILE A CA 1
ATOM 3074 C C . ILE A 1 426 ? 34.188 -7.113 -4.914 1 33.38 426 ILE A C 1
ATOM 3076 O O . ILE A 1 426 ? 34.656 -6.43 -3.994 1 33.38 426 ILE A O 1
ATOM 3080 N N . LEU A 1 427 ? 33.25 -7.766 -4.645 1 34.72 427 LEU A N 1
ATOM 3081 C CA . LEU A 1 427 ? 33.281 -8.414 -3.34 1 34.72 427 LEU A CA 1
ATOM 3082 C C . LEU A 1 427 ? 34.594 -9.125 -3.113 1 34.72 427 LEU A C 1
ATOM 3084 O O . LEU A 1 427 ? 34.969 -10.031 -3.867 1 34.72 427 LEU A O 1
ATOM 3088 N N . VAL A 1 428 ? 35.688 -8.445 -2.689 1 30.64 428 VAL A N 1
ATOM 3089 C CA . VAL A 1 428 ? 36.875 -9.156 -2.236 1 30.64 428 VAL A CA 1
ATOM 3090 C C . VAL A 1 428 ? 36.5 -10.227 -1.224 1 30.64 428 VAL A C 1
ATOM 3092 O O . VAL A 1 428 ? 35.969 -9.914 -0.151 1 30.64 428 VAL A O 1
ATOM 3095 N N . LEU A 1 429 ? 36.156 -11.305 -1.783 1 33 429 LEU A N 1
ATOM 3096 C CA . LEU A 1 429 ? 36.156 -12.422 -0.85 1 33 429 LEU A CA 1
ATOM 3097 C C . LEU A 1 429 ? 37.281 -12.305 0.161 1 33 429 LEU A C 1
ATOM 3099 O O . LEU A 1 429 ? 38.406 -11.969 -0.204 1 33 429 LEU A O 1
ATOM 3103 N N . SER A 1 430 ? 36.938 -11.883 1.324 1 30.64 430 SER A N 1
ATOM 3104 C CA . SER A 1 430 ? 37.906 -11.891 2.402 1 30.64 430 SER A CA 1
ATOM 3105 C C . SER A 1 430 ? 38.844 -13.094 2.289 1 30.64 430 SER A C 1
ATOM 3107 O O . SER A 1 430 ? 38.406 -14.242 2.449 1 30.64 430 SER A O 1
ATOM 3109 N N . GLU A 1 431 ? 39.688 -13.086 1.303 1 27.45 431 GLU A N 1
ATOM 3110 C CA . GLU A 1 431 ? 40.781 -14.023 1.612 1 27.45 431 GLU A CA 1
ATOM 3111 C C . GLU A 1 431 ? 41.281 -13.82 3.037 1 27.45 431 GLU A C 1
ATOM 3113 O O . GLU A 1 431 ? 41.344 -12.695 3.533 1 27.45 431 GLU A O 1
ATOM 3118 N N . LYS A 1 432 ? 41.25 -14.867 3.738 1 32.12 432 LYS A N 1
ATOM 3119 C CA . LYS A 1 432 ? 41.969 -14.875 5.012 1 32.12 432 LYS A CA 1
ATOM 3120 C C . LYS A 1 432 ? 43.312 -14.148 4.902 1 32.12 432 LYS A C 1
ATOM 3122 O O . LYS A 1 432 ? 44.125 -14.461 4.027 1 32.12 432 LYS A O 1
ATOM 3127 N N . ALA A 1 433 ? 43.281 -12.906 5.367 1 31.23 433 ALA A N 1
ATOM 3128 C CA . ALA A 1 433 ? 44.594 -12.289 5.531 1 31.23 433 ALA A CA 1
ATOM 3129 C C . ALA A 1 433 ? 45.656 -13.336 5.902 1 31.23 433 ALA A C 1
ATOM 3131 O O . ALA A 1 433 ? 45.469 -14.109 6.836 1 31.23 433 ALA A O 1
ATOM 3132 N N . PRO A 1 434 ? 46.438 -13.781 5.051 1 28.53 434 PRO A N 1
ATOM 3133 C CA . PRO A 1 434 ? 47.469 -14.625 5.668 1 28.53 434 PRO A CA 1
ATOM 3134 C C . PRO A 1 434 ? 48 -14.023 6.965 1 28.53 434 PRO A C 1
ATOM 3136 O O . PRO A 1 434 ? 48 -12.805 7.133 1 28.53 434 PRO A O 1
ATOM 3139 N N . ALA A 1 435 ? 47.75 -14.828 8.086 1 31.58 435 ALA A N 1
ATOM 3140 C CA . ALA A 1 435 ? 48.375 -14.438 9.359 1 31.58 435 ALA A CA 1
ATOM 3141 C C . ALA A 1 435 ? 49.75 -13.859 9.148 1 31.58 435 ALA A C 1
ATOM 3143 O O . ALA A 1 435 ? 50.625 -14.516 8.562 1 31.58 435 ALA A O 1
ATOM 3144 N N . VAL A 1 436 ? 49.781 -12.594 8.789 1 29.58 436 VAL A N 1
ATOM 3145 C CA . VAL A 1 436 ? 51.094 -11.961 8.828 1 29.58 436 VAL A CA 1
ATOM 3146 C C . VAL A 1 436 ? 51.875 -12.461 10.039 1 29.58 436 VAL A C 1
ATOM 3148 O O . VAL A 1 436 ? 51.344 -12.453 11.156 1 29.58 436 VAL A O 1
ATOM 3151 N N . PRO A 1 437 ? 52.75 -13.328 9.859 1 32.16 437 PRO A N 1
ATOM 3152 C CA . PRO A 1 437 ? 53.594 -13.797 10.984 1 32.16 437 PRO A CA 1
ATOM 3153 C C . PRO A 1 437 ? 54 -12.656 11.906 1 32.16 437 PRO A C 1
ATOM 3155 O O . PRO A 1 437 ? 54.156 -11.516 11.461 1 32.16 437 PRO A O 1
ATOM 3158 N N . SER A 1 438 ? 53.406 -12.656 13.141 1 30.77 438 SER A N 1
ATOM 3159 C CA . SER A 1 438 ? 53.781 -11.734 14.211 1 30.77 438 SER A CA 1
ATOM 3160 C C . SER A 1 438 ? 55.25 -11.414 14.164 1 30.77 438 SER A C 1
ATOM 3162 O O . SER A 1 438 ? 56.094 -12.312 14.32 1 30.77 438 SER A O 1
ATOM 3164 N N . LEU A 1 439 ? 55.656 -10.664 13.164 1 29.67 439 LEU A N 1
ATOM 3165 C CA . LEU A 1 439 ? 57.031 -10.227 13.289 1 29.67 439 LEU A CA 1
ATOM 3166 C C . LEU A 1 439 ? 57.344 -9.734 14.703 1 29.67 439 LEU A C 1
ATOM 3168 O O . LEU A 1 439 ? 56.656 -8.828 15.195 1 29.67 439 LEU A O 1
ATOM 3172 N N . ARG A 1 440 ? 57.719 -10.672 15.609 1 30.77 440 ARG A N 1
ATOM 3173 C CA . ARG A 1 440 ? 58.25 -10.391 16.938 1 30.77 440 ARG A CA 1
ATOM 3174 C C . ARG A 1 440 ? 59.219 -9.211 16.906 1 30.77 440 ARG A C 1
ATOM 3176 O O . ARG A 1 440 ? 60.125 -9.164 16.062 1 30.77 440 ARG A O 1
ATOM 3183 N N . PRO A 1 441 ? 58.594 -8.016 17.281 1 29.73 441 PRO A N 1
ATOM 3184 C CA . PRO A 1 441 ? 59.594 -6.934 17.406 1 29.73 441 PRO A CA 1
ATOM 3185 C C . PRO A 1 441 ? 60.906 -7.406 18.016 1 29.73 441 PRO A C 1
ATOM 3187 O O . PRO A 1 441 ? 60.906 -8.273 18.891 1 29.73 441 PRO A O 1
ATOM 3190 N N . GLN A 1 442 ? 61.969 -7.613 17.266 1 30.2 442 GLN A N 1
ATOM 3191 C CA . GLN A 1 442 ? 63.312 -7.824 17.75 1 30.2 442 GLN A CA 1
ATOM 3192 C C . GLN A 1 442 ? 63.625 -6.887 18.906 1 30.2 442 GLN A C 1
ATOM 3194 O O . GLN A 1 442 ? 63.281 -5.711 18.891 1 30.2 442 GLN A O 1
ATOM 3199 N N . GLY A 1 443 ? 63.688 -7.41 20.203 1 27.67 443 GLY A N 1
ATOM 3200 C CA . GLY A 1 443 ? 64.188 -6.859 21.453 1 27.67 443 GLY A CA 1
ATOM 3201 C C . GLY A 1 443 ? 65.438 -5.996 21.266 1 27.67 443 GLY A C 1
ATOM 3202 O O . GLY A 1 443 ? 66.438 -6.469 20.781 1 27.67 443 GLY A O 1
ATOM 3203 N N . GLY A 1 444 ? 65.25 -4.789 20.719 1 22.22 444 GLY A N 1
ATOM 3204 C CA . GLY A 1 444 ? 66.375 -3.859 20.719 1 22.22 444 GLY A CA 1
ATOM 3205 C C . GLY A 1 444 ? 67.125 -3.861 22.016 1 22.22 444 GLY A C 1
ATOM 3206 O O . GLY A 1 444 ? 66.562 -4.09 23.094 1 22.22 444 GLY A O 1
ATOM 3207 N N . GLU A 1 445 ? 68.375 -4.258 22.016 1 24.95 445 GLU A N 1
ATOM 3208 C CA . GLU A 1 445 ? 69.562 -4.059 22.875 1 24.95 445 GLU A CA 1
ATOM 3209 C C . GLU A 1 445 ? 69.688 -2.611 23.344 1 24.95 445 GLU A C 1
ATOM 3211 O O . GLU A 1 445 ? 69.562 -1.686 22.531 1 24.95 445 GLU A O 1
ATOM 3216 N N . ALA A 1 446 ? 69.562 -2.447 24.594 1 20.58 446 ALA A N 1
ATOM 3217 C CA . ALA A 1 446 ? 70.375 -1.485 25.328 1 20.58 446 ALA A CA 1
ATOM 3218 C C . ALA A 1 446 ? 71.812 -1.872 25.266 1 20.58 446 ALA A C 1
ATOM 3220 O O . ALA A 1 446 ? 72.188 -3.055 25.328 1 20.58 446 ALA A O 1
ATOM 3221 N N . MET B 1 1 ? -34.969 35.969 -41.562 1 26.56 1 MET B N 1
ATOM 3222 C CA . MET B 1 1 ? -34 35.719 -40.5 1 26.56 1 MET B CA 1
ATOM 3223 C C . MET B 1 1 ? -34.25 34.344 -39.844 1 26.56 1 MET B C 1
ATOM 3225 O O . MET B 1 1 ? -35.219 34.156 -39.094 1 26.56 1 MET B O 1
ATOM 3229 N N . ARG B 1 2 ? -34 33.188 -40.531 1 29.56 2 ARG B N 1
ATOM 3230 C CA . ARG B 1 2 ? -34.312 31.766 -40.281 1 29.56 2 ARG B CA 1
ATOM 3231 C C . ARG B 1 2 ? -33.531 31.25 -39.094 1 29.56 2 ARG B C 1
ATOM 3233 O O . ARG B 1 2 ? -32.281 31.203 -39.125 1 29.56 2 ARG B O 1
ATOM 3240 N N . LYS B 1 3 ? -34 31.469 -37.812 1 33.84 3 LYS B N 1
ATOM 3241 C CA . LYS B 1 3 ? -33.5 31.016 -36.5 1 33.84 3 LYS B CA 1
ATOM 3242 C C . LYS B 1 3 ? -33.188 29.516 -36.531 1 33.84 3 LYS B C 1
ATOM 3244 O O . LYS B 1 3 ? -34.125 28.703 -36.656 1 33.84 3 LYS B O 1
ATOM 3249 N N . GLY B 1 4 ? -32.125 29.078 -37.188 1 34.75 4 GLY B N 1
ATOM 3250 C CA . GLY B 1 4 ? -31.703 27.688 -37.25 1 34.75 4 GLY B CA 1
ATOM 3251 C C . GLY B 1 4 ? -31.625 27.016 -35.875 1 34.75 4 GLY B C 1
ATOM 3252 O O . GLY B 1 4 ? -31.078 27.594 -34.938 1 34.75 4 GLY B O 1
ATOM 3253 N N . THR B 1 5 ? -32.625 26.172 -35.531 1 35.47 5 THR B N 1
ATOM 3254 C CA . THR B 1 5 ? -32.844 25.312 -34.375 1 35.47 5 THR B CA 1
ATOM 3255 C C . THR B 1 5 ? -31.594 24.469 -34.094 1 35.47 5 THR B C 1
ATOM 3257 O O . THR B 1 5 ? -31.203 23.641 -34.906 1 35.47 5 THR B O 1
ATOM 3260 N N . LEU B 1 6 ? -30.484 25.047 -33.562 1 36.47 6 LEU B N 1
ATOM 3261 C CA . LEU B 1 6 ? -29.359 24.25 -33.062 1 36.47 6 LEU B CA 1
ATOM 3262 C C . LEU B 1 6 ? -29.844 23.109 -32.188 1 36.47 6 LEU B C 1
ATOM 3264 O O . LEU B 1 6 ? -30.359 23.359 -31.078 1 36.47 6 LEU B O 1
ATOM 3268 N N . ASN B 1 7 ? -30.453 22.078 -32.75 1 33.84 7 ASN B N 1
ATOM 3269 C CA . ASN B 1 7 ? -30.797 20.828 -32.062 1 33.84 7 ASN B CA 1
ATOM 3270 C C . ASN B 1 7 ? -29.688 20.375 -31.141 1 33.84 7 ASN B C 1
ATOM 3272 O O . ASN B 1 7 ? -28.516 20.391 -31.516 1 33.84 7 ASN B O 1
ATOM 3276 N N . GLY B 1 8 ? -29.828 20.578 -29.875 1 34 8 GLY B N 1
ATOM 3277 C CA . GLY B 1 8 ? -29.047 20.141 -28.734 1 34 8 GLY B CA 1
ATOM 3278 C C . GLY B 1 8 ? -28.578 18.703 -28.844 1 34 8 GLY B C 1
ATOM 3279 O O . GLY B 1 8 ? -29.391 17.797 -29.047 1 34 8 GLY B O 1
ATOM 3280 N N . ILE B 1 9 ? -27.484 18.375 -29.5 1 35.03 9 ILE B N 1
ATOM 3281 C CA . ILE B 1 9 ? -26.859 17.078 -29.375 1 35.03 9 ILE B CA 1
ATOM 3282 C C . ILE B 1 9 ? -26.969 16.594 -27.922 1 35.03 9 ILE B C 1
ATOM 3284 O O . ILE B 1 9 ? -26.328 17.156 -27.031 1 35.03 9 ILE B O 1
ATOM 3288 N N . ALA B 1 10 ? -28.172 16.297 -27.438 1 33.84 10 ALA B N 1
ATOM 3289 C CA . ALA B 1 10 ? -28.312 15.578 -26.188 1 33.84 10 ALA B CA 1
ATOM 3290 C C . ALA B 1 10 ? -27.234 14.5 -26.047 1 33.84 10 ALA B C 1
ATOM 3292 O O . ALA B 1 10 ? -26.953 13.766 -27.016 1 33.84 10 ALA B O 1
ATOM 3293 N N . ALA B 1 11 ? -26.281 14.617 -25.203 1 41.03 11 ALA B N 1
ATOM 3294 C CA . ALA B 1 11 ? -25.438 13.516 -24.734 1 41.03 11 ALA B CA 1
ATOM 3295 C C . ALA B 1 11 ? -26.219 12.211 -24.703 1 41.03 11 ALA B C 1
ATOM 3297 O O . ALA B 1 11 ? -27.141 12.039 -23.891 1 41.03 11 ALA B O 1
ATOM 3298 N N . LEU B 1 12 ? -26.781 11.695 -25.75 1 39.62 12 LEU B N 1
ATOM 3299 C CA . LEU B 1 12 ? -27.297 10.336 -25.828 1 39.62 12 LEU B CA 1
ATOM 3300 C C . LEU B 1 12 ? -26.5 9.406 -24.922 1 39.62 12 LEU B C 1
ATOM 3302 O O . LEU B 1 12 ? -25.344 9.07 -25.219 1 39.62 12 LEU B O 1
ATOM 3306 N N . GLY B 1 13 ? -26.453 9.648 -23.672 1 42 13 GLY B N 1
ATOM 3307 C CA . GLY B 1 13 ? -25.953 8.578 -22.828 1 42 13 GLY B CA 1
ATOM 3308 C C . GLY B 1 13 ? -26.25 7.195 -23.359 1 42 13 GLY B C 1
ATOM 3309 O O . GLY B 1 13 ? -27.391 6.922 -23.781 1 42 13 GLY B O 1
ATOM 3310 N N . LEU B 1 14 ? -25.453 6.559 -24.219 1 44.16 14 LEU B N 1
ATOM 3311 C CA . LEU B 1 14 ? -25.531 5.141 -24.547 1 44.16 14 LEU B CA 1
ATOM 3312 C C . LEU B 1 14 ? -26.312 4.375 -23.484 1 44.16 14 LEU B C 1
ATOM 3314 O O . LEU B 1 14 ? -25.906 4.355 -22.312 1 44.16 14 LEU B O 1
ATOM 3318 N N . SER B 1 15 ? -27.531 4.594 -23.453 1 47.16 15 SER B N 1
ATOM 3319 C CA . SER B 1 15 ? -28.328 3.699 -22.609 1 47.16 15 SER B CA 1
ATOM 3320 C C . SER B 1 15 ? -27.688 2.312 -22.531 1 47.16 15 SER B C 1
ATOM 3322 O O . SER B 1 15 ? -27.5 1.645 -23.547 1 47.16 15 SER B O 1
ATOM 3324 N N . GLY B 1 16 ? -26.719 2.152 -21.719 1 52.59 16 GLY B N 1
ATOM 3325 C CA . GLY B 1 16 ? -25.984 0.938 -21.422 1 52.59 16 GLY B CA 1
ATOM 3326 C C . GLY B 1 16 ? -26.844 -0.309 -21.438 1 52.59 16 GLY B C 1
ATOM 3327 O O . GLY B 1 16 ? -28.062 -0.23 -21.266 1 52.59 16 GLY B O 1
ATOM 3328 N N . LEU B 1 17 ? -26.672 -1.289 -22.281 1 59.16 17 LEU B N 1
ATOM 3329 C CA . LEU B 1 17 ? -27.25 -2.625 -22.219 1 59.16 17 LEU B CA 1
ATOM 3330 C C . LEU B 1 17 ? -27.562 -3.027 -20.781 1 59.16 17 LEU B C 1
ATOM 3332 O O . LEU B 1 17 ? -26.719 -2.879 -19.906 1 59.16 17 LEU B O 1
ATOM 3336 N N . ALA B 1 18 ? -28.844 -2.996 -20.453 1 63.25 18 ALA B N 1
ATOM 3337 C CA . ALA B 1 18 ? -29.312 -3.475 -19.156 1 63.25 18 ALA B CA 1
ATOM 3338 C C . ALA B 1 18 ? -28.562 -4.738 -18.734 1 63.25 18 ALA B C 1
ATOM 3340 O O . ALA B 1 18 ? -28.141 -5.523 -19.578 1 63.25 18 ALA B O 1
ATOM 3341 N N . LEU B 1 19 ? -28.359 -4.812 -17.422 1 69.62 19 LEU B N 1
ATOM 3342 C CA . LEU B 1 19 ? -27.719 -5.996 -16.859 1 69.62 19 LEU B CA 1
ATOM 3343 C C . LEU B 1 19 ? -28.531 -7.25 -17.172 1 69.62 19 LEU B C 1
ATOM 3345 O O . LEU B 1 19 ? -29.766 -7.234 -17.094 1 69.62 19 LEU B O 1
ATOM 3349 N N . ALA B 1 20 ? -27.812 -8.18 -17.703 1 78.81 20 ALA B N 1
ATOM 3350 C CA . ALA B 1 20 ? -28.438 -9.484 -17.922 1 78.81 20 ALA B CA 1
ATOM 3351 C C . ALA B 1 20 ? -29.062 -10.023 -16.641 1 78.81 20 ALA B C 1
ATOM 3353 O O . ALA B 1 20 ? -28.688 -9.609 -15.539 1 78.81 20 ALA B O 1
ATOM 3354 N N . GLU B 1 21 ? -30.062 -10.898 -16.766 1 86.94 21 GLU B N 1
ATOM 3355 C CA . GLU B 1 21 ? -30.672 -11.523 -15.602 1 86.94 21 GLU B CA 1
ATOM 3356 C C . GLU B 1 21 ? -29.625 -12.219 -14.734 1 86.94 21 GLU B C 1
ATOM 3358 O O . GLU B 1 21 ? -28.734 -12.914 -15.242 1 86.94 21 GLU B O 1
ATOM 3363 N N . GLY B 1 22 ? -29.609 -11.906 -13.484 1 91.69 22 GLY B N 1
ATOM 3364 C CA . GLY B 1 22 ? -28.703 -12.547 -12.547 1 91.69 22 GLY B CA 1
ATOM 3365 C C . GLY B 1 22 ? -27.469 -11.703 -12.242 1 91.69 22 GLY B C 1
ATOM 3366 O O . GLY B 1 22 ? -26.766 -11.969 -11.273 1 91.69 22 GLY B O 1
ATOM 3367 N N . VAL B 1 23 ? -27.266 -10.75 -13.023 1 93.69 23 VAL B N 1
ATOM 3368 C CA . VAL B 1 23 ? -26.094 -9.891 -12.828 1 93.69 23 VAL B CA 1
ATOM 3369 C C . VAL B 1 23 ? -26.422 -8.781 -11.828 1 93.69 23 VAL B C 1
ATOM 3371 O O . VAL B 1 23 ? -27.484 -8.164 -11.914 1 93.69 23 VAL B O 1
ATOM 3374 N N . ASP B 1 24 ? -25.547 -8.57 -10.836 1 96.44 24 ASP B N 1
ATOM 3375 C CA . ASP B 1 24 ? -25.719 -7.559 -9.805 1 96.44 24 ASP B CA 1
ATOM 3376 C C . ASP B 1 24 ? -24.797 -6.359 -10.062 1 96.44 24 ASP B C 1
ATOM 3378 O O . ASP B 1 24 ? -23.609 -6.527 -10.344 1 96.44 24 ASP B O 1
ATOM 3382 N N . GLY B 1 25 ? -25.422 -5.152 -9.945 1 96.19 25 GLY B N 1
ATOM 3383 C CA . GLY B 1 25 ? -24.688 -3.938 -10.258 1 96.19 25 GLY B CA 1
ATOM 3384 C C . GLY B 1 25 ? -23.516 -3.697 -9.328 1 96.19 25 GLY B C 1
ATOM 3385 O O . GLY B 1 25 ? -22.438 -3.307 -9.773 1 96.19 25 GLY B O 1
ATOM 3386 N N . ALA B 1 26 ? -23.719 -3.893 -8.031 1 97.25 26 ALA B N 1
ATOM 3387 C CA . ALA B 1 26 ? -22.672 -3.674 -7.047 1 97.25 26 ALA B CA 1
ATOM 3388 C C . ALA B 1 26 ? -21.531 -4.676 -7.227 1 97.25 26 ALA B C 1
ATOM 3390 O O . ALA B 1 26 ? -20.359 -4.305 -7.168 1 97.25 26 ALA B O 1
ATOM 3391 N N . ASP B 1 27 ? -21.906 -5.926 -7.484 1 97.88 27 ASP B N 1
ATOM 3392 C CA . ASP B 1 27 ? -20.906 -6.957 -7.746 1 97.88 27 ASP B CA 1
ATOM 3393 C C . ASP B 1 27 ? -20.094 -6.637 -9 1 97.88 27 ASP B C 1
ATOM 3395 O O . ASP B 1 27 ? -18.875 -6.742 -8.992 1 97.88 27 ASP B O 1
ATOM 3399 N N . THR B 1 28 ? -20.812 -6.238 -10 1 97.88 28 THR B N 1
ATOM 3400 C CA . THR B 1 28 ? -20.156 -5.91 -11.266 1 97.88 28 THR B CA 1
ATOM 3401 C C . THR B 1 28 ? -19.203 -4.73 -11.094 1 97.88 28 THR B C 1
ATOM 3403 O O . THR B 1 28 ? -18.078 -4.766 -11.57 1 97.88 28 THR B O 1
ATOM 3406 N N . ALA B 1 29 ? -19.641 -3.697 -10.367 1 98 29 ALA B N 1
ATOM 3407 C CA . ALA B 1 29 ? -18.797 -2.525 -10.141 1 98 29 ALA B CA 1
ATOM 3408 C C . ALA B 1 29 ? -17.516 -2.908 -9.406 1 98 29 ALA B C 1
ATOM 3410 O O . ALA B 1 29 ? -16.422 -2.502 -9.805 1 98 29 ALA B O 1
ATOM 3411 N N . TRP B 1 30 ? -17.625 -3.674 -8.352 1 98.44 30 TRP B N 1
ATOM 3412 C CA . TRP B 1 30 ? -16.469 -4.098 -7.582 1 98.44 30 TRP B CA 1
ATOM 3413 C C . TRP B 1 30 ? -15.508 -4.922 -8.445 1 98.44 30 TRP B C 1
ATOM 3415 O O . TRP B 1 30 ? -14.289 -4.734 -8.391 1 98.44 30 TRP B O 1
ATOM 3425 N N . MET B 1 31 ? -16.031 -5.781 -9.273 1 98.69 31 MET B N 1
ATOM 3426 C CA . MET B 1 31 ? -15.195 -6.66 -10.086 1 98.69 31 MET B CA 1
ATOM 3427 C C . MET B 1 31 ? -14.492 -5.879 -11.188 1 98.69 31 MET B C 1
ATOM 3429 O O . MET B 1 31 ? -13.367 -6.203 -11.562 1 98.69 31 MET B O 1
ATOM 3433 N N . LEU B 1 32 ? -15.18 -4.848 -11.758 1 98.56 32 LEU B N 1
ATOM 3434 C CA . LEU B 1 32 ? -14.508 -3.973 -12.711 1 98.56 32 LEU B CA 1
ATOM 3435 C C . LEU B 1 32 ? -13.281 -3.324 -12.086 1 98.56 32 LEU B C 1
ATOM 3437 O O . LEU B 1 32 ? -12.188 -3.355 -12.664 1 98.56 32 LEU B O 1
ATOM 3441 N N . VAL B 1 33 ? -13.414 -2.818 -10.867 1 98.75 33 VAL B N 1
ATOM 3442 C CA . VAL B 1 33 ? -12.32 -2.148 -10.172 1 98.75 33 VAL B CA 1
ATOM 3443 C C . VAL B 1 33 ? -11.242 -3.166 -9.812 1 98.75 33 VAL B C 1
ATOM 3445 O O . VAL B 1 33 ? -10.055 -2.914 -10.016 1 98.75 33 VAL B O 1
ATOM 3448 N N . SER B 1 34 ? -11.664 -4.293 -9.297 1 98.81 34 SER B N 1
ATOM 3449 C CA . SER B 1 34 ? -10.727 -5.328 -8.891 1 98.81 34 SER B CA 1
ATOM 3450 C C . SER B 1 34 ? -9.867 -5.793 -10.07 1 98.81 34 SER B C 1
ATOM 3452 O O . SER B 1 34 ? -8.656 -5.977 -9.93 1 98.81 34 SER B O 1
ATOM 3454 N N . THR B 1 35 ? -10.484 -5.984 -11.188 1 98.88 35 THR B N 1
ATOM 3455 C CA . THR B 1 35 ? -9.766 -6.426 -12.375 1 98.88 35 THR B CA 1
ATOM 3456 C C . THR B 1 35 ? -8.703 -5.414 -12.773 1 98.88 35 THR B C 1
ATOM 3458 O O . THR B 1 35 ? -7.566 -5.785 -13.086 1 98.88 35 THR B O 1
ATOM 3461 N N . ALA B 1 36 ? -9.078 -4.152 -12.758 1 98.81 36 ALA B N 1
ATOM 3462 C CA . ALA B 1 36 ? -8.125 -3.092 -13.07 1 98.81 36 ALA B CA 1
ATOM 3463 C C . ALA B 1 36 ? -6.961 -3.092 -12.078 1 98.81 36 ALA B C 1
ATOM 3465 O O . ALA B 1 36 ? -5.801 -2.932 -12.477 1 98.81 36 ALA B O 1
ATOM 3466 N N . LEU B 1 37 ? -7.238 -3.258 -10.805 1 98.81 37 LEU B N 1
ATOM 3467 C CA . LEU B 1 37 ? -6.215 -3.281 -9.766 1 98.81 37 LEU B CA 1
ATOM 3468 C C . LEU B 1 37 ? -5.25 -4.441 -9.977 1 98.81 37 LEU B C 1
ATOM 3470 O O . LEU B 1 37 ? -4.031 -4.27 -9.859 1 98.81 37 LEU B O 1
ATOM 3474 N N . VAL B 1 38 ? -5.766 -5.598 -10.273 1 98.88 38 VAL B N 1
ATOM 3475 C CA . VAL B 1 38 ? -4.914 -6.773 -10.438 1 98.88 38 VAL B CA 1
ATOM 3476 C C . VAL B 1 38 ? -4.035 -6.602 -11.68 1 98.88 38 VAL B C 1
ATOM 3478 O O . VAL B 1 38 ? -2.855 -6.965 -11.664 1 98.88 38 VAL B O 1
ATOM 3481 N N . LEU B 1 39 ? -4.539 -6.082 -12.75 1 98.81 39 LEU B N 1
ATOM 3482 C CA . LEU B 1 39 ? -3.721 -5.887 -13.938 1 98.81 39 LEU B CA 1
ATOM 3483 C C . LEU B 1 39 ? -2.553 -4.949 -13.648 1 98.81 39 LEU B C 1
ATOM 3485 O O . LEU B 1 39 ? -1.46 -5.129 -14.195 1 98.81 39 LEU B O 1
ATOM 3489 N N . LEU B 1 40 ? -2.762 -3.973 -12.812 1 98.75 40 LEU B N 1
ATOM 3490 C CA . LEU B 1 40 ? -1.727 -3.021 -12.422 1 98.75 40 LEU B CA 1
ATOM 3491 C C . LEU B 1 40 ? -0.567 -3.73 -11.734 1 98.75 40 LEU B C 1
ATOM 3493 O O . LEU B 1 40 ? 0.568 -3.25 -11.766 1 98.75 40 LEU B O 1
ATOM 3497 N N . MET B 1 41 ? -0.777 -4.855 -11.195 1 98.88 41 MET B N 1
ATOM 3498 C CA . MET B 1 41 ? 0.242 -5.578 -10.43 1 98.88 41 MET B CA 1
ATOM 3499 C C . MET B 1 41 ? 1.383 -6.023 -11.344 1 98.88 41 MET B C 1
ATOM 3501 O O . MET B 1 41 ? 2.531 -6.117 -10.906 1 98.88 41 MET B O 1
ATOM 3505 N N . THR B 1 42 ? 1.09 -6.238 -12.594 1 98.88 42 THR B N 1
ATOM 3506 C CA . THR B 1 42 ? 2.143 -6.711 -13.484 1 98.88 42 THR B CA 1
ATOM 3507 C C . THR B 1 42 ? 3.143 -5.598 -13.781 1 98.88 42 THR B C 1
ATOM 3509 O O . THR B 1 42 ? 4.352 -5.781 -13.625 1 98.88 42 THR B O 1
ATOM 3512 N N . PRO B 1 43 ? 2.699 -4.391 -14.188 1 98.81 43 PRO B N 1
ATOM 3513 C CA . PRO B 1 43 ? 3.666 -3.295 -14.266 1 98.81 43 PRO B CA 1
ATOM 3514 C C . PRO B 1 43 ? 4.312 -2.98 -12.914 1 98.81 43 PRO B C 1
ATOM 3516 O O . PRO B 1 43 ? 5.473 -2.562 -12.867 1 98.81 43 PRO B O 1
ATOM 3519 N N . ALA B 1 44 ? 3.582 -3.111 -11.828 1 98.88 44 ALA B N 1
ATOM 3520 C CA . ALA B 1 44 ? 4.16 -2.922 -10.5 1 98.88 44 ALA B CA 1
ATOM 3521 C C . ALA B 1 44 ? 5.309 -3.896 -10.258 1 98.88 44 ALA B C 1
ATOM 3523 O O . ALA B 1 44 ? 6.348 -3.518 -9.711 1 98.88 44 ALA B O 1
ATOM 3524 N N . LEU B 1 45 ? 5.113 -5.082 -10.695 1 98.94 45 LEU B N 1
ATOM 3525 C CA . LEU B 1 45 ? 6.156 -6.098 -10.609 1 98.94 45 LEU B CA 1
ATOM 3526 C C . LEU B 1 45 ? 7.383 -5.68 -11.414 1 98.94 45 LEU B C 1
ATOM 3528 O O . LEU B 1 45 ? 8.516 -5.914 -10.992 1 98.94 45 LEU B O 1
ATOM 3532 N N . ALA B 1 46 ? 7.145 -5.098 -12.57 1 98.88 46 ALA B N 1
ATOM 3533 C CA . ALA B 1 46 ? 8.234 -4.605 -13.406 1 98.88 46 ALA B CA 1
ATOM 3534 C C . ALA B 1 46 ? 9.117 -3.631 -12.633 1 98.88 46 ALA B C 1
ATOM 3536 O O . ALA B 1 46 ? 10.352 -3.697 -12.719 1 98.88 46 ALA B O 1
ATOM 3537 N N . PHE B 1 47 ? 8.508 -2.805 -11.875 1 98.81 47 PHE B N 1
ATOM 3538 C CA . PHE B 1 47 ? 9.273 -1.845 -11.086 1 98.81 47 PHE B CA 1
ATOM 3539 C C . PHE B 1 47 ? 9.93 -2.525 -9.891 1 98.81 47 PHE B C 1
ATOM 3541 O O . PHE B 1 47 ? 11.086 -2.236 -9.555 1 98.81 47 PHE B O 1
ATOM 3548 N N . PHE B 1 48 ? 9.273 -3.43 -9.258 1 98.88 48 PHE B N 1
ATOM 3549 C CA . PHE B 1 48 ? 9.812 -4.168 -8.125 1 98.88 48 PHE B CA 1
ATOM 3550 C C . PHE B 1 48 ? 11.078 -4.918 -8.523 1 98.88 48 PHE B C 1
ATOM 3552 O O . PHE B 1 48 ? 12.125 -4.75 -7.898 1 98.88 48 PHE B O 1
ATOM 3559 N N . TYR B 1 49 ? 10.977 -5.707 -9.617 1 98.81 49 TYR B N 1
ATOM 3560 C CA . TYR B 1 49 ? 12.117 -6.477 -10.109 1 98.81 49 TYR B CA 1
ATOM 3561 C C . TYR B 1 49 ? 13.156 -5.566 -10.75 1 98.81 49 TYR B C 1
ATOM 3563 O O . TYR B 1 49 ? 14.359 -5.742 -10.539 1 98.81 49 TYR B O 1
ATOM 3571 N N . GLY B 1 50 ? 12.672 -4.578 -11.492 1 98.62 50 GLY B N 1
ATOM 3572 C CA . GLY B 1 50 ? 13.57 -3.689 -12.203 1 98.62 50 GLY B CA 1
ATOM 3573 C C . GLY B 1 50 ? 14.508 -2.928 -11.289 1 98.62 50 GLY B C 1
ATOM 3574 O O . GLY B 1 50 ? 15.672 -2.703 -11.633 1 98.62 50 GLY B O 1
ATOM 3575 N N . GLY B 1 51 ? 13.984 -2.533 -10.141 1 98.31 51 GLY B N 1
ATOM 3576 C CA . GLY B 1 51 ? 14.812 -1.801 -9.195 1 98.31 51 GLY B CA 1
ATOM 3577 C C . GLY B 1 51 ? 15.883 -2.658 -8.555 1 98.31 51 GLY B C 1
ATOM 3578 O O . GLY B 1 51 ? 16.891 -2.141 -8.078 1 98.31 51 GLY B O 1
ATOM 3579 N N . LEU B 1 52 ? 15.758 -3.955 -8.586 1 98.19 52 LEU B N 1
ATOM 3580 C CA . LEU B 1 52 ? 16.609 -4.871 -7.828 1 98.19 52 LEU B CA 1
ATOM 3581 C C . LEU B 1 52 ? 17.781 -5.348 -8.672 1 98.19 52 LEU B C 1
ATOM 3583 O O . LEU B 1 52 ? 18.719 -5.949 -8.156 1 98.19 52 LEU B O 1
ATOM 3587 N N . VAL B 1 53 ? 17.75 -5.082 -9.969 1 97.75 53 VAL B N 1
ATOM 3588 C CA . VAL B 1 53 ? 18.812 -5.562 -10.844 1 97.75 53 VAL B CA 1
ATOM 3589 C C . VAL B 1 53 ? 19.797 -4.434 -11.133 1 97.75 53 VAL B C 1
ATOM 3591 O O . VAL B 1 53 ? 19.562 -3.283 -10.758 1 97.75 53 VAL B O 1
ATOM 3594 N N . ARG B 1 54 ? 20.938 -4.832 -11.797 1 95.75 54 ARG B N 1
ATOM 3595 C CA . ARG B 1 54 ? 21.906 -3.832 -12.242 1 95.75 54 ARG B CA 1
ATOM 3596 C C . ARG B 1 54 ? 21.312 -2.949 -13.336 1 95.75 54 ARG B C 1
ATOM 3598 O O . ARG B 1 54 ? 20.5 -3.41 -14.141 1 95.75 54 ARG B O 1
ATOM 3605 N N . SER B 1 55 ? 21.672 -1.747 -13.406 1 96 55 SER B N 1
ATOM 3606 C CA . SER B 1 55 ? 21.094 -0.75 -14.297 1 96 55 SER B CA 1
ATOM 3607 C C . SER B 1 55 ? 21.141 -1.209 -15.75 1 96 55 SER B C 1
ATOM 3609 O O . SER B 1 55 ? 20.234 -0.906 -16.531 1 96 55 SER B O 1
ATOM 3611 N N . LYS B 1 56 ? 22.172 -1.983 -16.156 1 94.88 56 LYS B N 1
ATOM 3612 C CA . LYS B 1 56 ? 22.359 -2.416 -17.547 1 94.88 56 LYS B CA 1
ATOM 3613 C C . LYS B 1 56 ? 21.344 -3.486 -17.922 1 94.88 56 LYS B C 1
ATOM 3615 O O . LYS B 1 56 ? 21.281 -3.9 -19.078 1 94.88 56 LYS B O 1
ATOM 3620 N N . ASN B 1 57 ? 20.5 -3.939 -16.969 1 97.44 57 ASN B N 1
ATOM 3621 C CA . ASN B 1 57 ? 19.5 -4.984 -17.188 1 97.44 57 ASN B CA 1
ATOM 3622 C C . ASN B 1 57 ? 18.109 -4.527 -16.781 1 97.44 57 ASN B C 1
ATOM 3624 O O . ASN B 1 57 ? 17.188 -5.336 -16.703 1 97.44 57 ASN B O 1
ATOM 3628 N N . ALA B 1 58 ? 17.953 -3.264 -16.438 1 97.69 58 ALA B N 1
ATOM 3629 C CA . ALA B 1 58 ? 16.703 -2.74 -15.898 1 97.69 58 ALA B CA 1
ATOM 3630 C C . ALA B 1 58 ? 15.562 -2.883 -16.906 1 97.69 58 ALA B C 1
ATOM 3632 O O . ALA B 1 58 ? 14.484 -3.387 -16.562 1 97.69 58 ALA B O 1
ATOM 3633 N N . LEU B 1 59 ? 15.781 -2.51 -18.141 1 98 59 LEU B N 1
ATOM 3634 C CA . LEU B 1 59 ? 14.742 -2.525 -19.172 1 98 59 LEU B CA 1
ATOM 3635 C C . LEU B 1 59 ? 14.336 -3.955 -19.516 1 98 59 LEU B C 1
ATOM 3637 O O . LEU B 1 59 ? 13.141 -4.254 -19.641 1 98 59 LEU B O 1
ATOM 3641 N N . ASN B 1 60 ? 15.328 -4.758 -19.703 1 98.62 60 ASN B N 1
ATOM 3642 C CA . ASN B 1 60 ? 15.016 -6.152 -20 1 98.62 60 ASN B CA 1
ATOM 3643 C C . ASN B 1 60 ? 14.164 -6.781 -18.906 1 98.62 60 ASN B C 1
ATOM 3645 O O . ASN B 1 60 ? 13.195 -7.488 -19.188 1 98.62 60 ASN B O 1
ATOM 3649 N N . THR B 1 61 ? 14.539 -6.555 -17.703 1 98.75 61 THR B N 1
ATOM 3650 C CA . THR B 1 61 ? 13.797 -7.09 -16.562 1 98.75 61 THR B CA 1
ATOM 3651 C C . THR B 1 61 ? 12.359 -6.582 -16.578 1 98.75 61 THR B C 1
ATOM 3653 O O . THR B 1 61 ? 11.414 -7.359 -16.391 1 98.75 61 THR B O 1
ATOM 3656 N N . MET B 1 62 ? 12.156 -5.305 -16.766 1 98.81 62 MET B N 1
ATOM 3657 C CA . MET B 1 62 ? 10.82 -4.719 -16.812 1 98.81 62 MET B CA 1
ATOM 3658 C C . MET B 1 62 ? 10.031 -5.27 -18 1 98.81 62 MET B C 1
ATOM 3660 O O . MET B 1 62 ? 8.844 -5.582 -17.875 1 98.81 62 MET B O 1
ATOM 3664 N N . MET B 1 63 ? 10.688 -5.406 -19.109 1 98.69 63 MET B N 1
ATOM 3665 C CA . MET B 1 63 ? 10.047 -5.906 -20.312 1 98.69 63 MET B CA 1
ATOM 3666 C C . MET B 1 63 ? 9.57 -7.344 -20.125 1 98.69 63 MET B C 1
ATOM 3668 O O . MET B 1 63 ? 8.555 -7.746 -20.703 1 98.69 63 MET B O 1
ATOM 3672 N N . MET B 1 64 ? 10.242 -8.102 -19.375 1 98.75 64 MET B N 1
ATOM 3673 C CA . MET B 1 64 ? 9.82 -9.477 -19.109 1 98.75 64 MET B CA 1
ATOM 3674 C C . MET B 1 64 ? 8.461 -9.5 -18.406 1 98.75 64 MET B C 1
ATOM 3676 O O . MET B 1 64 ? 7.648 -10.391 -18.656 1 98.75 64 MET B O 1
ATOM 3680 N N . SER B 1 65 ? 8.164 -8.539 -17.547 1 98.75 65 SER B N 1
ATOM 3681 C CA . SER B 1 65 ? 6.844 -8.414 -16.953 1 98.75 65 SER B CA 1
ATOM 3682 C C . SER B 1 65 ? 5.812 -7.945 -17.969 1 98.75 65 SER B C 1
ATOM 3684 O O . SER B 1 65 ? 4.719 -8.5 -18.062 1 98.75 65 SER B O 1
ATOM 3686 N N . PHE B 1 66 ? 6.191 -6.93 -18.766 1 98.62 66 PHE B N 1
ATOM 3687 C CA . PHE B 1 66 ? 5.258 -6.359 -19.719 1 98.62 66 PHE B CA 1
ATOM 3688 C C . PHE B 1 66 ? 4.914 -7.375 -20.812 1 98.62 66 PHE B C 1
ATOM 3690 O O . PHE B 1 66 ? 3.797 -7.379 -21.328 1 98.62 66 PHE B O 1
ATOM 3697 N N . ALA B 1 67 ? 5.84 -8.227 -21.125 1 98.81 67 ALA B N 1
ATOM 3698 C CA . ALA B 1 67 ? 5.602 -9.273 -22.125 1 98.81 67 ALA B CA 1
ATOM 3699 C C . ALA B 1 67 ? 4.465 -10.195 -21.688 1 98.81 67 ALA B C 1
ATOM 3701 O O . ALA B 1 67 ? 3.709 -10.695 -22.516 1 98.81 67 ALA B O 1
ATOM 3702 N N . ALA B 1 68 ? 4.379 -10.422 -20.422 1 98.81 68 ALA B N 1
ATOM 3703 C CA . ALA B 1 68 ? 3.314 -11.281 -19.906 1 98.81 68 ALA B CA 1
ATOM 3704 C C . ALA B 1 68 ? 1.94 -10.695 -20.219 1 98.81 68 ALA B C 1
ATOM 3706 O O . ALA B 1 68 ? 0.992 -11.438 -20.5 1 98.81 68 ALA B O 1
ATOM 3707 N N . LEU B 1 69 ? 1.772 -9.352 -20.172 1 98.75 69 LEU B N 1
ATOM 3708 C CA . LEU B 1 69 ? 0.511 -8.695 -20.5 1 98.75 69 LEU B CA 1
ATOM 3709 C C . LEU B 1 69 ? 0.05 -9.07 -21.906 1 98.75 69 LEU B C 1
ATOM 3711 O O . LEU B 1 69 ? -1.143 -9.289 -22.125 1 98.75 69 LEU B O 1
ATOM 3715 N N . ALA B 1 70 ? 1.004 -9.195 -22.766 1 98.69 70 ALA B N 1
ATOM 3716 C CA . ALA B 1 70 ? 0.685 -9.453 -24.156 1 98.69 70 ALA B CA 1
ATOM 3717 C C . ALA B 1 70 ? 0.566 -10.953 -24.438 1 98.69 70 ALA B C 1
ATOM 3719 O O . ALA B 1 70 ? -0.502 -11.438 -24.812 1 98.69 70 ALA B O 1
ATOM 3720 N N . PHE B 1 71 ? 1.579 -11.719 -24.188 1 98.75 71 PHE B N 1
ATOM 3721 C CA . PHE B 1 71 ? 1.675 -13.102 -24.641 1 98.75 71 PHE B CA 1
ATOM 3722 C C . PHE B 1 71 ? 0.801 -14.016 -23.797 1 98.75 71 PHE B C 1
ATOM 3724 O O . PHE B 1 71 ? 0.079 -14.859 -24.328 1 98.75 71 PHE B O 1
ATOM 3731 N N . VAL B 1 72 ? 0.857 -13.844 -22.516 1 98.88 72 VAL B N 1
ATOM 3732 C CA . VAL B 1 72 ? 0.015 -14.648 -21.641 1 98.88 72 VAL B CA 1
ATOM 3733 C C . VAL B 1 72 ? -1.432 -14.164 -21.719 1 98.88 72 VAL B C 1
ATOM 3735 O O . VAL B 1 72 ? -2.365 -14.969 -21.688 1 98.88 72 VAL B O 1
ATOM 3738 N N . GLY B 1 73 ? -1.633 -12.805 -21.797 1 98.81 73 GLY B N 1
ATOM 3739 C CA . GLY B 1 73 ? -2.977 -12.266 -21.922 1 98.81 73 GLY B CA 1
ATOM 3740 C C . GLY B 1 73 ? -3.729 -12.797 -23.125 1 98.81 73 GLY B C 1
ATOM 3741 O O . GLY B 1 73 ? -4.855 -13.281 -23 1 98.81 73 GLY B O 1
ATOM 3742 N N . VAL B 1 74 ? -3.074 -12.734 -24.266 1 98.81 74 VAL B N 1
ATOM 3743 C CA . VAL B 1 74 ? -3.705 -13.219 -25.484 1 98.81 74 VAL B CA 1
ATOM 3744 C C . VAL B 1 74 ? -3.842 -14.734 -25.438 1 98.81 74 VAL B C 1
ATOM 3746 O O . VAL B 1 74 ? -4.883 -15.289 -25.812 1 98.81 74 VAL B O 1
ATOM 3749 N N . GLY B 1 75 ? -2.832 -15.453 -24.953 1 98.88 75 GLY B N 1
ATOM 3750 C CA . GLY B 1 75 ? -2.91 -16.891 -24.797 1 98.88 75 GLY B CA 1
ATOM 3751 C C . GLY B 1 75 ? -4.043 -17.328 -23.891 1 98.88 75 GLY B C 1
ATOM 3752 O O . GLY B 1 75 ? -4.707 -18.344 -24.156 1 98.88 75 GLY B O 1
ATOM 3753 N N . TRP B 1 76 ? -4.238 -16.578 -22.859 1 98.81 76 TRP B N 1
ATOM 3754 C CA . TRP B 1 76 ? -5.32 -16.859 -21.922 1 98.81 76 TRP B CA 1
ATOM 3755 C C . TRP B 1 76 ? -6.676 -16.797 -22.609 1 98.81 76 TRP B C 1
ATOM 3757 O O . TRP B 1 76 ? -7.488 -17.719 -22.484 1 98.81 76 TRP B O 1
ATOM 3767 N N . ALA B 1 77 ? -6.867 -15.75 -23.375 1 98.75 77 ALA B N 1
ATOM 3768 C CA . ALA B 1 77 ? -8.148 -15.523 -24.031 1 98.75 77 ALA B CA 1
ATOM 3769 C C . ALA B 1 77 ? -8.43 -16.594 -25.078 1 98.75 77 ALA B C 1
ATOM 3771 O O . ALA B 1 77 ? -9.547 -17.094 -25.188 1 98.75 77 ALA B O 1
ATOM 3772 N N . LEU B 1 78 ? -7.434 -17 -25.781 1 98.75 78 LEU B N 1
ATOM 3773 C CA . LEU B 1 78 ? -7.645 -17.859 -26.938 1 98.75 78 LEU B CA 1
ATOM 3774 C C . LEU B 1 78 ? -7.711 -19.328 -26.531 1 98.75 78 LEU B C 1
ATOM 3776 O O . LEU B 1 78 ? -8.406 -20.125 -27.156 1 98.75 78 LEU B O 1
ATOM 3780 N N . LEU B 1 79 ? -6.98 -19.672 -25.484 1 98.81 79 LEU B N 1
ATOM 3781 C CA . LEU B 1 79 ? -6.883 -21.094 -25.188 1 98.81 79 LEU B CA 1
ATOM 3782 C C . LEU B 1 79 ? -6.824 -21.328 -23.672 1 98.81 79 LEU B C 1
ATOM 3784 O O . LEU B 1 79 ? -7.41 -22.297 -23.172 1 98.81 79 LEU B O 1
ATOM 3788 N N . GLY B 1 80 ? -6.152 -20.547 -22.938 1 98.88 80 GLY B N 1
ATOM 3789 C CA . GLY B 1 80 ? -5.922 -20.766 -21.516 1 98.88 80 GLY B CA 1
ATOM 3790 C C . GLY B 1 80 ? -7.203 -20.812 -20.703 1 98.88 80 GLY B C 1
ATOM 3791 O O . GLY B 1 80 ? -7.352 -21.672 -19.828 1 98.88 80 GLY B O 1
ATOM 3792 N N . TYR B 1 81 ? -8.117 -19.938 -21.047 1 98.81 81 TYR B N 1
ATOM 3793 C CA . TYR B 1 81 ? -9.352 -19.844 -20.281 1 98.81 81 TYR B CA 1
ATOM 3794 C C . TYR B 1 81 ? -10.125 -21.156 -20.344 1 98.81 81 TYR B C 1
ATOM 3796 O O . TYR B 1 81 ? -10.594 -21.656 -19.312 1 98.81 81 TYR B O 1
ATOM 3804 N N . THR B 1 82 ? -10.25 -21.719 -21.562 1 98.75 82 THR B N 1
ATOM 3805 C CA . THR B 1 82 ? -11.039 -22.938 -21.719 1 98.75 82 THR B CA 1
ATOM 3806 C C . THR B 1 82 ? -10.336 -24.125 -21.047 1 98.75 82 THR B C 1
ATOM 3808 O O . THR B 1 82 ? -10.984 -25.016 -20.516 1 98.75 82 THR B O 1
ATOM 3811 N N . LEU B 1 83 ? -9.008 -24.125 -20.984 1 98.81 83 LEU B N 1
ATOM 3812 C CA . LEU B 1 83 ? -8.258 -25.172 -20.312 1 98.81 83 LEU B CA 1
ATOM 3813 C C . LEU B 1 83 ? -8.445 -25.109 -18.812 1 98.81 83 LEU B C 1
ATOM 3815 O O . LEU B 1 83 ? -8.406 -26.141 -18.125 1 98.81 83 LEU B O 1
ATOM 3819 N N . ALA B 1 84 ? -8.68 -23.953 -18.297 1 98.81 84 ALA B N 1
ATOM 3820 C CA . ALA B 1 84 ? -8.805 -23.75 -16.859 1 98.81 84 ALA B CA 1
ATOM 3821 C C . ALA B 1 84 ? -10.258 -23.891 -16.406 1 98.81 84 ALA B C 1
ATOM 3823 O O . ALA B 1 84 ? -10.531 -24.5 -15.367 1 98.81 84 ALA B O 1
ATOM 3824 N N . PHE B 1 85 ? -11.234 -23.328 -17.234 1 98.31 85 PHE B N 1
ATOM 3825 C CA . PHE B 1 85 ? -12.586 -23.172 -16.688 1 98.31 85 PHE B CA 1
ATOM 3826 C C . PHE B 1 85 ? -13.617 -23.812 -17.609 1 98.31 85 PHE B C 1
ATOM 3828 O O . PHE B 1 85 ? -14.812 -23.781 -17.328 1 98.31 85 PHE B O 1
ATOM 3835 N N . GLY B 1 86 ? -13.148 -24.406 -18.734 1 97.75 86 GLY B N 1
ATOM 3836 C CA . GLY B 1 86 ? -14.07 -25.188 -19.531 1 97.75 86 GLY B CA 1
ATOM 3837 C C . GLY B 1 86 ? -14.516 -26.469 -18.828 1 97.75 86 GLY B C 1
ATOM 3838 O O . GLY B 1 86 ? -13.773 -27.031 -18.016 1 97.75 86 GLY B O 1
ATOM 3839 N N . GLU B 1 87 ? -15.727 -26.844 -19.203 1 96.19 87 GLU B N 1
ATOM 3840 C CA . GLU B 1 87 ? -16.203 -28.125 -18.656 1 96.19 87 GLU B CA 1
ATOM 3841 C C . GLU B 1 87 ? -15.328 -29.281 -19.141 1 96.19 87 GLU B C 1
ATOM 3843 O O . GLU B 1 87 ? -15.125 -29.453 -20.344 1 96.19 87 GLU B O 1
ATOM 3848 N N . GLY B 1 88 ? -14.711 -29.906 -18.109 1 95.75 88 GLY B N 1
ATOM 3849 C CA . GLY B 1 88 ? -13.82 -31 -18.469 1 95.75 88 GLY B CA 1
ATOM 3850 C C . GLY B 1 88 ? -13.656 -32.031 -17.375 1 95.75 88 GLY B C 1
ATOM 3851 O O . GLY B 1 88 ? -14.57 -32.25 -16.578 1 95.75 88 GLY B O 1
ATOM 3852 N N . GLY B 1 89 ? -12.516 -32.781 -17.469 1 96.25 89 GLY B N 1
ATOM 3853 C CA . GLY B 1 89 ? -12.227 -33.812 -16.484 1 96.25 89 GLY B CA 1
ATOM 3854 C C . GLY B 1 89 ? -11.508 -33.281 -15.25 1 96.25 89 GLY B C 1
ATOM 3855 O O . GLY B 1 89 ? -11.383 -32.062 -15.078 1 96.25 89 GLY B O 1
ATOM 3856 N N . PRO B 1 90 ? -11.094 -34.156 -14.445 1 97.75 90 PRO B N 1
ATOM 3857 C CA . PRO B 1 90 ? -10.461 -33.75 -13.188 1 97.75 90 PRO B CA 1
ATOM 3858 C C . PRO B 1 90 ? -9.094 -33.094 -13.398 1 97.75 90 PRO B C 1
ATOM 3860 O O . PRO B 1 90 ? -8.625 -32.344 -12.547 1 97.75 90 PRO B O 1
ATOM 3863 N N . LEU B 1 91 ? -8.516 -33.312 -14.531 1 98.06 91 LEU B N 1
ATOM 3864 C CA . LEU B 1 91 ? -7.129 -32.875 -14.688 1 98.06 91 LEU B CA 1
ATOM 3865 C C . LEU B 1 91 ? -7.031 -31.672 -15.625 1 98.06 91 LEU B C 1
ATOM 3867 O O . LEU B 1 91 ? -6.039 -30.938 -15.609 1 98.06 91 LEU B O 1
ATOM 3871 N N . LEU B 1 92 ? -8.039 -31.5 -16.422 1 98.06 92 LEU B N 1
ATOM 3872 C CA . LEU B 1 92 ? -7.969 -30.438 -17.422 1 98.06 92 LEU B CA 1
ATOM 3873 C C . LEU B 1 92 ? -9.367 -30.031 -17.875 1 98.06 92 LEU B C 1
ATOM 3875 O O . LEU B 1 92 ? -10.258 -30.875 -17.984 1 98.06 92 LEU B O 1
ATOM 3879 N N . GLY B 1 93 ? -9.523 -28.75 -18.156 1 97.44 93 GLY B N 1
ATOM 3880 C CA . GLY B 1 93 ? -10.773 -28.266 -18.719 1 97.44 93 GLY B CA 1
ATOM 3881 C C . GLY B 1 93 ? -10.945 -28.641 -20.172 1 97.44 93 GLY B C 1
ATOM 3882 O O . GLY B 1 93 ? -9.977 -28.969 -20.859 1 97.44 93 GLY B O 1
ATOM 3883 N N . GLY B 1 94 ? -12.172 -28.594 -20.641 1 97.06 94 GLY B N 1
ATOM 3884 C CA . GLY B 1 94 ? -12.477 -28.906 -22.016 1 97.06 94 GLY B CA 1
ATOM 3885 C C . GLY B 1 94 ? -12.273 -27.734 -22.953 1 97.06 94 GLY B C 1
ATOM 3886 O O . GLY B 1 94 ? -11.836 -26.672 -22.531 1 97.06 94 GLY B O 1
ATOM 3887 N N . LEU B 1 95 ? -12.531 -27.891 -24.203 1 97.94 95 LEU B N 1
ATOM 3888 C CA . LEU B 1 95 ? -12.266 -26.891 -25.234 1 97.94 95 LEU B CA 1
ATOM 3889 C C . LEU B 1 95 ? -13.539 -26.141 -25.609 1 97.94 95 LEU B C 1
ATOM 3891 O O . LEU B 1 95 ? -13.625 -25.547 -26.688 1 97.94 95 LEU B O 1
ATOM 3895 N N . GLY B 1 96 ? -14.531 -26.172 -24.75 1 97.81 96 GLY B N 1
ATOM 3896 C CA . GLY B 1 96 ? -15.82 -25.562 -25.016 1 97.81 96 GLY B CA 1
ATOM 3897 C C . GLY B 1 96 ? -15.75 -24.062 -25.188 1 97.81 96 GLY B C 1
ATOM 3898 O O . GLY B 1 96 ? -16.594 -23.453 -25.859 1 97.81 96 GLY B O 1
ATOM 3899 N N . HIS B 1 97 ? -14.766 -23.453 -24.578 1 98.38 97 HIS B N 1
ATOM 3900 C CA . HIS B 1 97 ? -14.633 -22 -24.656 1 98.38 97 HIS B CA 1
ATOM 3901 C C . HIS B 1 97 ? -13.445 -21.609 -25.547 1 98.38 97 HIS B C 1
ATOM 3903 O O . HIS B 1 97 ? -12.961 -20.484 -25.469 1 98.38 97 HIS B O 1
ATOM 3909 N N . LEU B 1 98 ? -13.031 -22.531 -26.391 1 98.38 98 LEU B N 1
ATOM 3910 C CA . LEU B 1 98 ? -11.953 -22.234 -27.328 1 98.38 98 LEU B CA 1
ATOM 3911 C C . LEU B 1 98 ? -12.258 -20.984 -28.141 1 98.38 98 LEU B C 1
ATOM 3913 O O . LEU B 1 98 ? -13.383 -20.812 -28.641 1 98.38 98 LEU B O 1
ATOM 3917 N N . PHE B 1 99 ? -11.297 -20.016 -28.266 1 98.38 99 PHE B N 1
ATOM 3918 C CA . PHE B 1 99 ? -11.445 -18.766 -28.984 1 98.38 99 PHE B CA 1
ATOM 3919 C C . PHE B 1 99 ? -12.617 -17.953 -28.438 1 98.38 99 PHE B C 1
ATOM 3921 O O . PHE B 1 99 ? -13.344 -17.312 -29.203 1 98.38 99 PHE B O 1
ATOM 3928 N N . LEU B 1 100 ? -12.969 -18.156 -27.141 1 98.12 100 LEU B N 1
ATOM 3929 C CA . LEU B 1 100 ? -13.922 -17.359 -26.359 1 98.12 100 LEU B CA 1
ATOM 3930 C C . LEU B 1 100 ? -15.359 -17.719 -26.75 1 98.12 100 LEU B C 1
ATOM 3932 O O . LEU B 1 100 ? -16.266 -16.906 -26.594 1 98.12 100 LEU B O 1
ATOM 3936 N N . ARG B 1 101 ? -15.492 -18.875 -27.266 1 98.06 101 ARG B N 1
ATOM 3937 C CA . ARG B 1 101 ? -16.844 -19.344 -27.562 1 98.06 101 ARG B CA 1
ATOM 3938 C C . ARG B 1 101 ? -17.688 -19.422 -26.297 1 98.06 101 ARG B C 1
ATOM 3940 O O . ARG B 1 101 ? -17.25 -20 -25.297 1 98.06 101 ARG B O 1
ATOM 3947 N N . GLY B 1 102 ? -18.812 -18.797 -26.391 1 97.31 102 GLY B N 1
ATOM 3948 C CA . GLY B 1 102 ? -19.766 -18.891 -25.281 1 97.31 102 GLY B CA 1
ATOM 3949 C C . GLY B 1 102 ? -19.406 -17.984 -24.125 1 97.31 102 GLY B C 1
ATOM 3950 O O . GLY B 1 102 ? -20 -18.094 -23.047 1 97.31 102 GLY B O 1
ATOM 3951 N N . VAL B 1 103 ? -18.469 -17.188 -24.219 1 97.81 103 VAL B N 1
ATOM 3952 C CA . VAL B 1 103 ? -18.094 -16.25 -23.188 1 97.81 103 VAL B CA 1
ATOM 3953 C C . VAL B 1 103 ? -18.656 -14.867 -23.5 1 97.81 103 VAL B C 1
ATOM 3955 O O . VAL B 1 103 ? -18.062 -14.102 -24.266 1 97.81 103 VAL B O 1
ATOM 3958 N N . GLY B 1 104 ? -19.828 -14.57 -22.922 1 96.31 104 GLY B N 1
ATOM 3959 C CA . GLY B 1 104 ? -20.516 -13.336 -23.297 1 96.31 104 GLY B CA 1
ATOM 3960 C C . GLY B 1 104 ? -20.938 -12.508 -22.094 1 96.31 104 GLY B C 1
ATOM 3961 O O . GLY B 1 104 ? -20.203 -12.406 -21.109 1 96.31 104 GLY B O 1
ATOM 3962 N N . LEU B 1 105 ? -22.078 -11.914 -22.234 1 96.12 105 LEU B N 1
ATOM 3963 C CA . LEU B 1 105 ? -22.562 -10.961 -21.234 1 96.12 105 LEU B CA 1
ATOM 3964 C C . LEU B 1 105 ? -23.516 -11.633 -20.25 1 96.12 105 LEU B C 1
ATOM 3966 O O . LEU B 1 105 ? -24.016 -10.992 -19.328 1 96.12 105 LEU B O 1
ATOM 3970 N N . GLU B 1 106 ? -23.703 -12.969 -20.484 1 94.31 106 GLU B N 1
ATOM 3971 C CA . GLU B 1 106 ? -24.547 -13.727 -19.562 1 94.31 106 GLU B CA 1
ATOM 3972 C C . GLU B 1 106 ? -23.906 -13.828 -18.172 1 94.31 106 GLU B C 1
ATOM 3974 O O . GLU B 1 106 ? -22.688 -13.617 -18.031 1 94.31 106 GLU B O 1
ATOM 3979 N N . ALA B 1 107 ? -24.719 -14.172 -17.234 1 95.19 107 ALA B N 1
ATOM 3980 C CA . ALA B 1 107 ? -24.266 -14.195 -15.852 1 95.19 107 ALA B CA 1
ATOM 3981 C C . ALA B 1 107 ? -23.344 -15.383 -15.594 1 95.19 107 ALA B C 1
ATOM 3983 O O . ALA B 1 107 ? -23.625 -16.5 -16.031 1 95.19 107 ALA B O 1
ATOM 3984 N N . GLN B 1 108 ? -22.281 -15.227 -15.07 1 95.19 108 GLN B N 1
ATOM 3985 C CA . GLN B 1 108 ? -21.422 -16.156 -14.344 1 95.19 108 GLN B CA 1
ATOM 3986 C C . GLN B 1 108 ? -21.391 -15.82 -12.852 1 95.19 108 GLN B C 1
ATOM 3988 O O . GLN B 1 108 ? -20.609 -14.961 -12.43 1 95.19 108 GLN B O 1
ATOM 3993 N N . GLY B 1 109 ? -22.234 -16.547 -12.102 1 94.56 109 GLY B N 1
ATOM 3994 C CA . GLY B 1 109 ? -22.578 -16.031 -10.781 1 94.56 109 GLY B CA 1
ATOM 3995 C C . GLY B 1 109 ? -23.422 -14.766 -10.844 1 94.56 109 GLY B C 1
ATOM 3996 O O . GLY B 1 109 ? -24.469 -14.75 -11.484 1 94.56 109 GLY B O 1
ATOM 3997 N N . THR B 1 110 ? -22.828 -13.711 -10.297 1 96.81 110 THR B N 1
ATOM 3998 C CA . THR B 1 110 ? -23.594 -12.477 -10.281 1 96.81 110 THR B CA 1
ATOM 3999 C C . THR B 1 110 ? -22.922 -11.406 -11.133 1 96.81 110 THR B C 1
ATOM 4001 O O . THR B 1 110 ? -23.234 -10.219 -11.023 1 96.81 110 THR B O 1
ATOM 4004 N N . ILE B 1 111 ? -21.906 -11.82 -11.992 1 97.88 111 ILE B N 1
ATOM 4005 C CA . ILE B 1 111 ? -21.234 -10.867 -12.859 1 97.88 111 ILE B CA 1
ATOM 4006 C C . ILE B 1 111 ? -21.234 -11.383 -14.305 1 97.88 111 ILE B C 1
ATOM 4008 O O . ILE B 1 111 ? -21.453 -12.57 -14.539 1 97.88 111 ILE B O 1
ATOM 4012 N N . PRO B 1 112 ? -21.031 -10.492 -15.273 1 97.62 112 PRO B N 1
ATOM 4013 C CA . PRO B 1 112 ? -20.953 -10.977 -16.656 1 97.62 112 PRO B CA 1
ATOM 4014 C C . PRO B 1 112 ? -19.781 -11.945 -16.875 1 97.62 112 PRO B C 1
ATOM 4016 O O . PRO B 1 112 ? -18.703 -11.742 -16.344 1 97.62 112 PRO B O 1
ATOM 4019 N N . HIS B 1 113 ? -20.047 -12.961 -17.641 1 97.94 113 HIS B N 1
ATOM 4020 C CA . HIS B 1 113 ? -19.062 -14 -17.922 1 97.94 113 HIS B CA 1
ATOM 4021 C C . HIS B 1 113 ? -17.781 -13.398 -18.484 1 97.94 113 HIS B C 1
ATOM 4023 O O . HIS B 1 113 ? -16.688 -13.836 -18.141 1 97.94 113 HIS B O 1
ATOM 4029 N N . VAL B 1 114 ? -17.859 -12.375 -19.297 1 98.38 114 VAL B N 1
ATOM 4030 C CA . VAL B 1 114 ? -16.688 -11.75 -19.922 1 98.38 114 VAL B CA 1
ATOM 4031 C C . VAL B 1 114 ? -15.836 -11.07 -18.844 1 98.38 114 VAL B C 1
ATOM 4033 O O . VAL B 1 114 ? -14.609 -11.023 -18.969 1 98.38 114 VAL B O 1
ATOM 4036 N N . LEU B 1 115 ? -16.5 -10.57 -17.812 1 98.62 115 LEU B N 1
ATOM 4037 C CA . LEU B 1 115 ? -15.758 -9.945 -16.719 1 98.62 115 LEU B CA 1
ATOM 4038 C C . LEU B 1 115 ? -15.016 -10.992 -15.898 1 98.62 115 LEU B C 1
ATOM 4040 O O . LEU B 1 115 ? -13.891 -10.758 -15.453 1 98.62 115 LEU B O 1
ATOM 4044 N N . PHE B 1 116 ? -15.625 -12.133 -15.742 1 98.62 116 PHE B N 1
ATOM 4045 C CA . PHE B 1 116 ? -14.953 -13.234 -15.07 1 98.62 116 PHE B CA 1
ATOM 4046 C C . PHE B 1 116 ? -13.719 -13.672 -15.844 1 98.62 116 PHE B C 1
ATOM 4048 O O . PHE B 1 116 ? -12.656 -13.898 -15.258 1 98.62 116 PHE B O 1
ATOM 4055 N N . LEU B 1 117 ? -13.828 -13.758 -17.109 1 98.75 117 LEU B N 1
ATOM 4056 C CA . LEU B 1 117 ? -12.703 -14.062 -18 1 98.75 117 LEU B CA 1
ATOM 4057 C C . LEU B 1 117 ? -11.57 -13.062 -17.797 1 98.75 117 LEU B C 1
ATOM 4059 O O . LEU B 1 117 ? -10.406 -13.461 -17.656 1 98.75 117 LEU B O 1
ATOM 4063 N N . ALA B 1 118 ? -11.891 -11.812 -17.812 1 98.88 118 ALA B N 1
ATOM 4064 C CA . ALA B 1 118 ? -10.883 -10.758 -17.688 1 98.88 118 ALA B CA 1
ATOM 4065 C C . ALA B 1 118 ? -10.195 -10.82 -16.328 1 98.88 118 ALA B C 1
ATOM 4067 O O . ALA B 1 118 ? -8.969 -10.734 -16.234 1 98.88 118 ALA B O 1
ATOM 4068 N N . PHE B 1 119 ? -11.039 -10.984 -15.297 1 98.81 119 PHE B N 1
ATOM 4069 C CA . PHE B 1 119 ? -10.508 -11.039 -13.938 1 98.81 119 PHE B CA 1
ATOM 4070 C C . PHE B 1 119 ? -9.531 -12.203 -13.789 1 98.81 119 PHE B C 1
ATOM 4072 O O . PHE B 1 119 ? -8.398 -12.016 -13.336 1 98.81 119 PHE B O 1
ATOM 4079 N N . GLN B 1 120 ? -9.891 -13.352 -14.188 1 98.88 120 GLN B N 1
ATOM 4080 C CA . GLN B 1 120 ? -9.055 -14.539 -14.086 1 98.88 120 GLN B CA 1
ATOM 4081 C C . GLN B 1 120 ? -7.824 -14.422 -14.984 1 98.88 120 GLN B C 1
ATOM 4083 O O . GLN B 1 120 ? -6.758 -14.945 -14.656 1 98.88 120 GLN B O 1
ATOM 4088 N N . GLY B 1 121 ? -7.98 -13.742 -16.062 1 98.88 121 GLY B N 1
ATOM 4089 C CA . GLY B 1 121 ? -6.852 -13.539 -16.953 1 98.88 121 GLY B CA 1
ATOM 4090 C C . GLY B 1 121 ? -5.719 -12.75 -16.328 1 98.88 121 GLY B C 1
ATOM 4091 O O . GLY B 1 121 ? -4.547 -13 -16.609 1 98.88 121 GLY B O 1
ATOM 4092 N N . THR B 1 122 ? -6.078 -11.797 -15.461 1 98.88 122 THR B N 1
ATOM 4093 C CA . THR B 1 122 ? -5.043 -11.016 -14.789 1 98.88 122 THR B CA 1
ATOM 4094 C C . THR B 1 122 ? -4.203 -11.914 -13.883 1 98.88 122 THR B C 1
ATOM 4096 O O . THR B 1 122 ? -3.01 -11.664 -13.695 1 98.88 122 THR B O 1
ATOM 4099 N N . PHE B 1 123 ? -4.777 -13.023 -13.359 1 98.88 123 PHE B N 1
ATOM 4100 C CA . PHE B 1 123 ? -4.039 -13.977 -12.547 1 98.88 123 PHE B CA 1
ATOM 4101 C C . PHE B 1 123 ? -3.041 -14.758 -13.391 1 98.88 123 PHE B C 1
ATOM 4103 O O . PHE B 1 123 ? -1.892 -14.945 -12.992 1 98.88 123 PHE B O 1
ATOM 4110 N N . ALA B 1 124 ? -3.52 -15.164 -14.516 1 98.94 124 ALA B N 1
ATOM 4111 C CA . ALA B 1 124 ? -2.627 -15.883 -15.422 1 98.94 124 ALA B CA 1
ATOM 4112 C C . ALA B 1 124 ? -1.423 -15.031 -15.805 1 98.94 124 ALA B C 1
ATOM 4114 O O . ALA B 1 124 ? -0.284 -15.5 -15.773 1 98.94 124 ALA B O 1
ATOM 4115 N N . ILE B 1 125 ? -1.678 -13.797 -16.109 1 98.94 125 ILE B N 1
ATOM 4116 C CA . ILE B 1 125 ? -0.658 -12.859 -16.578 1 98.94 125 ILE B CA 1
ATOM 4117 C C . ILE B 1 125 ? 0.389 -12.664 -15.477 1 98.94 125 ILE B C 1
ATOM 4119 O O . ILE B 1 125 ? 1.582 -12.883 -15.703 1 98.94 125 ILE B O 1
ATOM 4123 N N . ILE B 1 126 ? -0.039 -12.32 -14.32 1 98.94 126 ILE B N 1
ATOM 4124 C CA . ILE B 1 126 ? 0.911 -11.961 -13.273 1 98.94 126 ILE B CA 1
ATOM 4125 C C . ILE B 1 126 ? 1.648 -13.211 -12.797 1 98.94 126 ILE B C 1
ATOM 4127 O O . ILE B 1 126 ? 2.828 -13.148 -12.438 1 98.94 126 ILE B O 1
ATOM 4131 N N . THR B 1 127 ? 0.977 -14.336 -12.734 1 98.94 127 THR B N 1
ATOM 4132 C CA . THR B 1 127 ? 1.624 -15.562 -12.281 1 98.94 127 THR B CA 1
ATOM 4133 C C . THR B 1 127 ? 2.822 -15.898 -13.164 1 98.94 127 THR B C 1
ATOM 4135 O O . THR B 1 127 ? 3.906 -16.203 -12.656 1 98.94 127 THR B O 1
ATOM 4138 N N . ALA B 1 128 ? 2.59 -15.844 -14.422 1 98.88 128 ALA B N 1
ATOM 4139 C CA . ALA B 1 128 ? 3.682 -16.125 -15.352 1 98.88 128 ALA B CA 1
ATOM 4140 C C . ALA B 1 128 ? 4.809 -15.109 -15.203 1 98.88 128 ALA B C 1
ATOM 4142 O O . ALA B 1 128 ? 5.988 -15.469 -15.25 1 98.88 128 ALA B O 1
ATOM 4143 N N . ALA B 1 129 ? 4.434 -13.883 -15.023 1 98.94 129 ALA B N 1
ATOM 4144 C CA . ALA B 1 129 ? 5.422 -12.812 -14.922 1 98.94 129 ALA B CA 1
ATOM 4145 C C . ALA B 1 129 ? 6.309 -13 -13.695 1 98.94 129 ALA B C 1
ATOM 4147 O O . ALA B 1 129 ? 7.488 -12.633 -13.711 1 98.94 129 ALA B O 1
ATOM 4148 N N . LEU B 1 130 ? 5.789 -13.57 -12.625 1 98.94 130 LEU B N 1
ATOM 4149 C CA . LEU B 1 130 ? 6.523 -13.75 -11.383 1 98.94 130 LEU B CA 1
ATOM 4150 C C . LEU B 1 130 ? 7.789 -14.57 -11.602 1 98.94 130 LEU B C 1
ATOM 4152 O O . LEU B 1 130 ? 8.82 -14.305 -10.984 1 98.94 130 LEU B O 1
ATOM 4156 N N . VAL B 1 131 ? 7.789 -15.453 -12.5 1 98.94 131 VAL B N 1
ATOM 4157 C CA . VAL B 1 131 ? 8.875 -16.406 -12.719 1 98.94 131 VAL B CA 1
ATOM 4158 C C . VAL B 1 131 ? 10.133 -15.656 -13.164 1 98.94 131 VAL B C 1
ATOM 4160 O O . VAL B 1 131 ? 11.25 -16.062 -12.836 1 98.94 131 VAL B O 1
ATOM 4163 N N . SER B 1 132 ? 9.961 -14.555 -13.828 1 98.88 132 SER B N 1
ATOM 4164 C CA . SER B 1 132 ? 11.07 -13.836 -14.445 1 98.88 132 SER B CA 1
ATOM 4165 C C . SER B 1 132 ? 12.094 -13.391 -13.398 1 98.88 132 SER B C 1
ATOM 4167 O O . SER B 1 132 ? 13.281 -13.273 -13.695 1 98.88 132 SER B O 1
ATOM 4169 N N . GLY B 1 133 ? 11.664 -13.195 -12.148 1 98.81 133 GLY B N 1
ATOM 4170 C CA . GLY B 1 133 ? 12.547 -12.703 -11.102 1 98.81 133 GLY B CA 1
ATOM 4171 C C . GLY B 1 133 ? 13.75 -13.602 -10.875 1 98.81 133 GLY B C 1
ATOM 4172 O O . GLY B 1 133 ? 14.805 -13.141 -10.43 1 98.81 133 GLY B O 1
ATOM 4173 N N . ALA B 1 134 ? 13.617 -14.859 -11.211 1 98.75 134 ALA B N 1
ATOM 4174 C CA . ALA B 1 134 ? 14.695 -15.812 -11.008 1 98.75 134 ALA B CA 1
ATOM 4175 C C . ALA B 1 134 ? 15.586 -15.914 -12.25 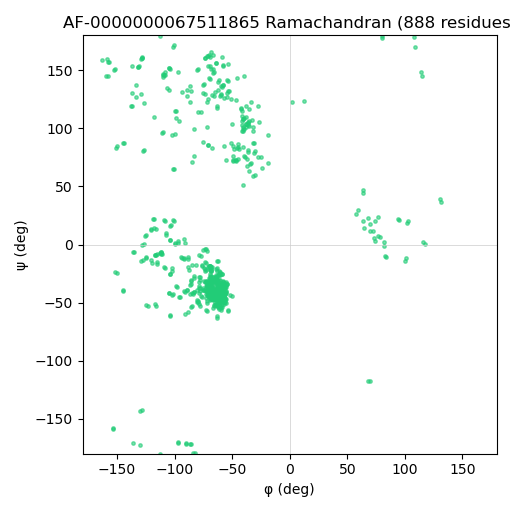1 98.75 134 ALA B C 1
ATOM 4177 O O . ALA B 1 134 ? 16.688 -16.453 -12.188 1 98.75 134 ALA B O 1
ATOM 4178 N N . LEU B 1 135 ? 15.164 -15.359 -13.344 1 98.69 135 LEU B N 1
ATOM 4179 C CA . LEU B 1 135 ? 15.773 -15.633 -14.641 1 98.69 135 LEU B CA 1
ATOM 4180 C C . LEU B 1 135 ? 16.469 -14.391 -15.18 1 98.69 135 LEU B C 1
ATOM 4182 O O . LEU B 1 135 ? 17.234 -14.469 -16.141 1 98.69 135 LEU B O 1
ATOM 4186 N N . VAL B 1 136 ? 16.344 -13.281 -14.57 1 98.56 136 VAL B N 1
ATOM 4187 C CA . VAL B 1 136 ? 16.766 -11.977 -15.07 1 98.56 136 VAL B CA 1
ATOM 4188 C C . VAL B 1 136 ? 18.281 -11.945 -15.234 1 98.56 136 VAL B C 1
ATOM 4190 O O . VAL B 1 136 ? 19 -12.727 -14.602 1 98.56 136 VAL B O 1
ATOM 4193 N N . GLU B 1 137 ? 18.766 -11.094 -16.078 1 97.69 137 GLU B N 1
ATOM 4194 C CA . GLU B 1 137 ? 20.156 -10.727 -16.328 1 97.69 137 GLU B CA 1
ATOM 4195 C C . GLU B 1 137 ? 20.891 -11.836 -17.094 1 97.69 137 GLU B C 1
ATOM 4197 O O . GLU B 1 137 ? 22.094 -11.727 -17.344 1 97.69 137 GLU B O 1
ATOM 4202 N N . ARG B 1 138 ? 20.109 -12.984 -17.5 1 97.31 138 ARG B N 1
ATOM 4203 C CA . ARG B 1 138 ? 20.875 -13.953 -18.281 1 97.31 138 ARG B CA 1
ATOM 4204 C C . ARG B 1 138 ? 19.984 -14.703 -19.266 1 97.31 138 ARG B C 1
ATOM 4206 O O . ARG B 1 138 ? 20.469 -15.281 -20.234 1 97.31 138 ARG B O 1
ATOM 4213 N N . MET B 1 139 ? 18.688 -14.812 -19.031 1 98.69 139 MET B N 1
ATOM 4214 C CA . MET B 1 139 ? 17.828 -15.5 -20 1 98.69 139 MET B CA 1
ATOM 4215 C C . MET B 1 139 ? 17.594 -14.617 -21.234 1 98.69 139 MET B C 1
ATOM 4217 O O . MET B 1 139 ? 17.312 -13.422 -21.094 1 98.69 139 MET B O 1
ATOM 4221 N N . ARG B 1 140 ? 17.656 -15.258 -22.359 1 98.69 140 ARG B N 1
ATOM 4222 C CA . ARG B 1 140 ? 17.359 -14.523 -23.594 1 98.69 140 ARG B CA 1
ATOM 4223 C C . ARG B 1 140 ? 15.891 -14.164 -23.688 1 98.69 140 ARG B C 1
ATOM 4225 O O . ARG B 1 140 ? 15.023 -14.969 -23.344 1 98.69 140 ARG B O 1
ATOM 4232 N N . PHE B 1 141 ? 15.617 -12.969 -24.234 1 98.56 141 PHE B N 1
ATOM 4233 C CA . PHE B 1 141 ? 14.25 -12.461 -24.25 1 98.56 141 PHE B CA 1
ATOM 4234 C C . PHE B 1 141 ? 13.375 -13.305 -25.172 1 98.56 141 PHE B C 1
ATOM 4236 O O . PHE B 1 141 ? 12.242 -13.648 -24.812 1 98.56 141 PHE B O 1
ATOM 4243 N N . PRO B 1 142 ? 13.812 -13.75 -26.391 1 98.56 142 PRO B N 1
ATOM 4244 C CA . PRO B 1 142 ? 12.969 -14.602 -27.234 1 98.56 142 PRO B CA 1
ATOM 4245 C C . PRO B 1 142 ? 12.656 -15.945 -26.578 1 98.56 142 PRO B C 1
ATOM 4247 O O . PRO B 1 142 ? 11.547 -16.469 -26.719 1 98.56 142 PRO B O 1
ATOM 4250 N N . ALA B 1 143 ? 13.633 -16.484 -25.969 1 98.81 143 ALA B N 1
ATOM 4251 C CA . ALA B 1 143 ? 13.406 -17.75 -25.25 1 98.81 143 ALA B CA 1
ATOM 4252 C C . ALA B 1 143 ? 12.367 -17.562 -24.141 1 98.81 143 ALA B C 1
ATOM 4254 O O . ALA B 1 143 ? 11.508 -18.422 -23.938 1 98.81 143 ALA B O 1
ATOM 4255 N N . TYR B 1 144 ? 12.461 -16.469 -23.453 1 98.75 144 TYR B N 1
ATOM 4256 C CA . TYR B 1 144 ? 11.516 -16.156 -22.375 1 98.75 144 TYR B CA 1
ATOM 4257 C C . TYR B 1 144 ? 10.094 -16.031 -22.922 1 98.75 144 TYR B C 1
ATOM 4259 O O . TYR B 1 144 ? 9.141 -16.516 -22.312 1 98.75 144 TYR B O 1
ATOM 4267 N N . LEU B 1 145 ? 9.914 -15.383 -24.062 1 98.81 145 LEU B N 1
ATOM 4268 C CA . LEU B 1 145 ? 8.594 -15.211 -24.672 1 98.81 145 LEU B CA 1
ATOM 4269 C C . LEU B 1 145 ? 7.949 -16.562 -24.953 1 98.81 145 LEU B C 1
ATOM 4271 O O . LEU B 1 145 ? 6.77 -16.766 -24.641 1 98.81 145 LEU B O 1
ATOM 4275 N N . ALA B 1 146 ? 8.727 -17.438 -25.516 1 98.75 146 ALA B N 1
ATOM 4276 C CA . ALA B 1 146 ? 8.219 -18.781 -25.812 1 98.75 146 ALA B CA 1
ATOM 4277 C C . ALA B 1 146 ? 7.871 -19.531 -24.516 1 98.75 146 ALA B C 1
ATOM 4279 O O . ALA B 1 146 ? 6.801 -20.125 -24.422 1 98.75 146 ALA B O 1
ATOM 4280 N N . PHE B 1 147 ? 8.75 -19.469 -23.609 1 98.75 147 PHE B N 1
ATOM 4281 C CA . PHE B 1 147 ? 8.57 -20.172 -22.344 1 98.75 147 PHE B CA 1
ATOM 4282 C C . PHE B 1 147 ? 7.324 -19.672 -21.625 1 98.75 147 PHE B C 1
ATOM 4284 O O . PHE B 1 147 ? 6.484 -20.469 -21.203 1 98.75 147 PHE B O 1
ATOM 4291 N N . LEU B 1 148 ? 7.246 -18.359 -21.422 1 98.31 148 LEU B N 1
ATOM 4292 C CA . LEU B 1 148 ? 6.16 -17.812 -20.609 1 98.31 148 LEU B CA 1
ATOM 4293 C C . LEU B 1 148 ? 4.805 -18.125 -21.25 1 98.31 148 LEU B C 1
ATOM 4295 O O . LEU B 1 148 ? 3.83 -18.375 -20.531 1 98.31 148 LEU B O 1
ATOM 4299 N N . THR B 1 149 ? 4.711 -18.047 -22.609 1 98.62 149 THR B N 1
ATOM 4300 C CA . THR B 1 149 ? 3.473 -18.344 -23.312 1 98.62 149 THR B CA 1
ATOM 4301 C C . THR B 1 149 ? 3.057 -19.797 -23.062 1 98.62 149 THR B C 1
ATOM 4303 O O . THR B 1 149 ? 1.919 -20.062 -22.672 1 98.62 149 THR B O 1
ATOM 4306 N N . LEU B 1 150 ? 3.977 -20.688 -23.219 1 98.88 150 LEU B N 1
ATOM 4307 C CA . LEU B 1 150 ? 3.691 -22.109 -23.031 1 98.88 150 LEU B CA 1
ATOM 4308 C C . LEU B 1 150 ? 3.4 -22.422 -21.578 1 98.88 150 LEU B C 1
ATOM 4310 O O . LEU B 1 150 ? 2.525 -23.234 -21.266 1 98.88 150 LEU B O 1
ATOM 4314 N N . TRP B 1 151 ? 4.145 -21.812 -20.734 1 98.94 151 TRP B N 1
ATOM 4315 C CA . TRP B 1 151 ? 3.984 -22.047 -19.297 1 98.94 151 TRP B CA 1
ATOM 4316 C C . TRP B 1 151 ? 2.604 -21.609 -18.828 1 98.94 151 TRP B C 1
ATOM 4318 O O . TRP B 1 151 ? 1.97 -22.297 -18.031 1 98.94 151 TRP B O 1
ATOM 4328 N N . GLY B 1 152 ? 2.125 -20.422 -19.266 1 98.88 152 GLY B N 1
ATOM 4329 C CA . GLY B 1 152 ? 0.782 -19.969 -18.922 1 98.88 152 GLY B CA 1
ATOM 4330 C C . GLY B 1 152 ? -0.296 -20.938 -19.375 1 98.88 152 GLY B C 1
ATOM 4331 O O . GLY B 1 152 ? -1.285 -21.141 -18.672 1 98.88 152 GLY B O 1
ATOM 4332 N N . LEU B 1 153 ? -0.051 -21.625 -20.5 1 98.81 153 LEU B N 1
ATOM 4333 C CA . LEU B 1 153 ? -1.057 -22.5 -21.094 1 98.81 153 LEU B CA 1
ATOM 4334 C C . LEU B 1 153 ? -0.998 -23.891 -20.484 1 98.81 153 LEU B C 1
ATOM 4336 O O . LEU B 1 153 ? -2.035 -24.5 -20.203 1 98.81 153 LEU B O 1
ATOM 4340 N N . PHE B 1 154 ? 0.187 -24.359 -20.141 1 98.81 154 PHE B N 1
ATOM 4341 C CA . PHE B 1 154 ? 0.287 -25.797 -19.891 1 98.81 154 PHE B CA 1
ATOM 4342 C C . PHE B 1 154 ? 0.667 -26.062 -18.438 1 98.81 154 PHE B C 1
ATOM 4344 O O . PHE B 1 154 ? 0.642 -27.203 -17.984 1 98.81 154 PHE B O 1
ATOM 4351 N N . VAL B 1 155 ? 1.011 -25.031 -17.75 1 98.94 155 VAL B N 1
ATOM 4352 C CA . VAL B 1 155 ? 1.298 -25.234 -16.328 1 98.94 155 VAL B CA 1
ATOM 4353 C C . VAL B 1 155 ? 0.291 -24.453 -15.484 1 98.94 155 VAL B C 1
ATOM 4355 O O . VAL B 1 155 ? -0.395 -25.016 -14.641 1 98.94 155 VAL B O 1
ATOM 4358 N N . TYR B 1 156 ? 0.149 -23.172 -15.758 1 98.94 156 TYR B N 1
ATOM 4359 C CA . TYR B 1 156 ? -0.772 -22.375 -14.961 1 98.94 156 TYR B CA 1
ATOM 4360 C C . TYR B 1 156 ? -2.209 -22.844 -15.148 1 98.94 156 TYR B C 1
ATOM 4362 O O . TYR B 1 156 ? -2.926 -23.078 -14.18 1 98.94 156 TYR B O 1
ATOM 4370 N N . ALA B 1 157 ? -2.688 -22.984 -16.406 1 98.94 157 ALA B N 1
ATOM 4371 C CA . ALA B 1 157 ? -4.098 -23.234 -16.688 1 98.94 157 ALA B CA 1
ATOM 4372 C C . ALA B 1 157 ? -4.551 -24.562 -16.094 1 98.94 157 ALA B C 1
ATOM 4374 O O . ALA B 1 157 ? -5.594 -24.625 -15.438 1 98.94 157 ALA B O 1
ATOM 4375 N N . PRO B 1 158 ? -3.764 -25.625 -16.25 1 98.88 158 PRO B N 1
ATOM 4376 C CA . PRO B 1 158 ? -4.184 -26.875 -15.609 1 98.88 158 PRO B CA 1
ATOM 4377 C C . PRO B 1 158 ? -4.266 -26.766 -14.086 1 98.88 158 PRO B C 1
ATOM 4379 O O . PRO B 1 158 ? -5.203 -27.297 -13.477 1 98.88 158 PRO B O 1
ATOM 4382 N N . LEU B 1 159 ? -3.311 -26.109 -13.477 1 98.94 159 LEU B N 1
ATOM 4383 C CA . LEU B 1 159 ? -3.328 -25.984 -12.023 1 98.94 159 LEU B CA 1
ATOM 4384 C C . LEU B 1 159 ? -4.523 -25.172 -11.562 1 98.94 159 LEU B C 1
ATOM 4386 O O . LEU B 1 159 ? -5.121 -25.453 -10.531 1 98.94 159 LEU B O 1
ATOM 4390 N N . ALA B 1 160 ? -4.797 -24.109 -12.336 1 98.88 160 ALA B N 1
ATOM 4391 C CA . ALA B 1 160 ? -6 -23.344 -12.047 1 98.88 160 ALA B CA 1
ATOM 4392 C C . ALA B 1 160 ? -7.246 -24.219 -12.133 1 98.88 160 ALA B C 1
ATOM 4394 O O . ALA B 1 160 ? -8.156 -24.094 -11.305 1 98.88 160 ALA B O 1
ATOM 4395 N N . HIS B 1 161 ? -7.301 -25.125 -13.094 1 98.88 161 HIS B N 1
ATOM 4396 C CA . HIS B 1 161 ? -8.422 -26.047 -13.242 1 98.88 161 HIS B CA 1
ATOM 4397 C C . HIS B 1 161 ? -8.523 -26.969 -12.039 1 98.88 161 HIS B C 1
ATOM 4399 O O . HIS B 1 161 ? -9.617 -27.234 -11.539 1 98.88 161 HIS B O 1
ATOM 4405 N N . TRP B 1 162 ? -7.406 -27.453 -11.602 1 98.88 162 TRP B N 1
ATOM 4406 C CA . TRP B 1 162 ? -7.383 -28.406 -10.5 1 98.88 162 TRP B CA 1
ATOM 4407 C C . TRP B 1 162 ? -8.039 -27.828 -9.258 1 98.88 162 TRP B C 1
ATOM 4409 O O . TRP B 1 162 ? -8.711 -28.547 -8.508 1 98.88 162 TRP B O 1
ATOM 4419 N N . VAL B 1 163 ? -7.836 -26.531 -9.062 1 98.69 163 VAL B N 1
ATOM 4420 C CA . VAL B 1 163 ? -8.25 -25.938 -7.797 1 98.69 163 VAL B CA 1
ATOM 4421 C C . VAL B 1 163 ? -9.562 -25.188 -7.977 1 98.69 163 VAL B C 1
ATOM 4423 O O . VAL B 1 163 ? -10.484 -25.312 -7.168 1 98.69 163 VAL B O 1
ATOM 4426 N N . TRP B 1 164 ? -9.633 -24.438 -9.117 1 98.12 164 TRP B N 1
ATOM 4427 C CA . TRP B 1 164 ? -10.734 -23.484 -9.211 1 98.12 164 TRP B CA 1
ATOM 4428 C C . TRP B 1 164 ? -11.68 -23.859 -10.344 1 98.12 164 TRP B C 1
ATOM 4430 O O . TRP B 1 164 ? -12.812 -23.375 -10.414 1 98.12 164 TRP B O 1
ATOM 4440 N N . GLY B 1 165 ? -11.219 -24.719 -11.25 1 98.19 165 GLY B N 1
ATOM 4441 C CA . GLY B 1 165 ? -11.961 -24.953 -12.484 1 98.19 165 GLY B CA 1
ATOM 4442 C C . GLY B 1 165 ? -12.727 -26.266 -12.484 1 98.19 165 GLY B C 1
ATOM 4443 O O . GLY B 1 165 ? -13.078 -26.781 -13.539 1 98.19 165 GLY B O 1
ATOM 4444 N N . GLY B 1 166 ? -12.93 -26.859 -11.289 1 97.69 166 GLY B N 1
ATOM 4445 C CA . GLY B 1 166 ? -13.68 -28.109 -11.195 1 97.69 166 GLY B CA 1
ATOM 4446 C C . GLY B 1 166 ? -12.797 -29.344 -11.219 1 97.69 166 GLY B C 1
ATOM 4447 O O . GLY B 1 166 ? -13.258 -30.438 -11.516 1 97.69 166 GLY B O 1
ATOM 4448 N N . GLY B 1 167 ? -11.586 -29.188 -10.883 1 98.44 167 GLY B N 1
ATOM 4449 C CA . GLY B 1 167 ? -10.625 -30.281 -10.914 1 98.44 167 GLY B CA 1
ATOM 4450 C C . GLY B 1 167 ? -10.547 -31.047 -9.609 1 98.44 167 GLY B C 1
ATOM 4451 O O . GLY B 1 167 ? -11.375 -30.844 -8.719 1 98.44 167 GLY B O 1
ATOM 4452 N N . PHE B 1 168 ? -9.602 -31.891 -9.523 1 98.44 168 PHE B N 1
ATOM 4453 C CA . PHE B 1 168 ? -9.57 -32.906 -8.477 1 98.44 168 PHE B CA 1
ATOM 4454 C C . PHE B 1 168 ? -9.195 -32.281 -7.137 1 98.44 168 PHE B C 1
ATOM 4456 O O . PHE B 1 168 ? -9.633 -32.719 -6.082 1 98.44 168 PHE B O 1
ATOM 4463 N N . LEU B 1 169 ? -8.383 -31.219 -7.09 1 98.75 169 LEU B N 1
ATOM 4464 C CA . LEU B 1 169 ? -8 -30.609 -5.82 1 98.75 169 LEU B CA 1
ATOM 4465 C C . LEU B 1 169 ? -9.172 -29.859 -5.207 1 98.75 169 LEU B C 1
ATOM 4467 O O . LEU B 1 169 ? -9.367 -29.875 -3.99 1 98.75 169 LEU B O 1
ATOM 4471 N N . GLY B 1 170 ? -9.836 -29.141 -6.094 1 98.06 170 GLY B N 1
ATOM 4472 C CA . GLY B 1 170 ? -11.062 -28.531 -5.602 1 98.06 170 GLY B CA 1
ATOM 4473 C C . GLY B 1 170 ? -12.047 -29.531 -5.031 1 98.06 170 GLY B C 1
ATOM 4474 O O . GLY B 1 170 ? -12.633 -29.312 -3.975 1 98.06 170 GLY B O 1
ATOM 4475 N N . ALA B 1 171 ? -12.211 -30.656 -5.738 1 97.81 171 ALA B N 1
ATOM 4476 C CA . ALA B 1 171 ? -13.117 -31.719 -5.297 1 97.81 171 ALA B CA 1
ATOM 4477 C C . ALA B 1 171 ? -12.648 -32.312 -3.975 1 97.81 171 ALA B C 1
ATOM 4479 O O . ALA B 1 171 ? -13.469 -32.719 -3.145 1 97.81 171 ALA B O 1
ATOM 4480 N N . LEU B 1 172 ? -11.383 -32.281 -3.785 1 98.25 172 LEU B N 1
ATOM 4481 C CA . LEU B 1 172 ? -10.797 -32.812 -2.562 1 98.25 172 LEU B CA 1
ATOM 4482 C C . LEU B 1 172 ? -11.055 -31.891 -1.382 1 98.25 172 LEU B C 1
ATOM 4484 O O . LEU B 1 172 ? -10.953 -32.312 -0.226 1 98.25 172 LEU B O 1
ATOM 4488 N N . GLY B 1 173 ? -11.344 -30.656 -1.658 1 98.31 173 GLY B N 1
ATOM 4489 C CA . GLY B 1 173 ? -11.617 -29.688 -0.61 1 98.31 173 GLY B CA 1
ATOM 4490 C C . GLY B 1 173 ? -10.445 -28.75 -0.337 1 98.31 173 GLY B C 1
ATOM 4491 O O . GLY B 1 173 ? -10.367 -28.141 0.733 1 98.31 173 GLY B O 1
ATOM 4492 N N . ALA B 1 174 ? -9.578 -28.656 -1.284 1 98.69 174 ALA B N 1
ATOM 4493 C CA . ALA B 1 174 ? -8.445 -27.75 -1.118 1 98.69 174 ALA B CA 1
ATOM 4494 C C . ALA B 1 174 ? -8.922 -26.297 -1.045 1 98.69 174 ALA B C 1
ATOM 4496 O O . ALA B 1 174 ? -9.773 -25.875 -1.834 1 98.69 174 ALA B O 1
ATOM 4497 N N . LEU B 1 175 ? -8.383 -25.594 0.006 1 98.69 175 LEU B N 1
ATOM 4498 C CA . LEU B 1 175 ? -8.695 -24.188 0.177 1 98.69 175 LEU B CA 1
ATOM 4499 C C . LEU B 1 175 ? -7.582 -23.312 -0.387 1 98.69 175 LEU B C 1
ATOM 4501 O O . LEU B 1 175 ? -6.457 -23.328 0.12 1 98.69 175 LEU B O 1
ATOM 4505 N N . ASP B 1 176 ? -7.887 -22.594 -1.392 1 98.81 176 ASP B N 1
ATOM 4506 C CA . ASP B 1 176 ? -7.016 -21.594 -2.023 1 98.81 176 ASP B CA 1
ATOM 4507 C C . ASP B 1 176 ? -7.816 -20.391 -2.518 1 98.81 176 ASP B C 1
ATOM 4509 O O . ASP B 1 176 ? -8.195 -20.328 -3.689 1 98.81 176 ASP B O 1
ATOM 4513 N N . PHE B 1 177 ? -7.992 -19.469 -1.643 1 98.62 177 PHE B N 1
ATOM 4514 C CA . PHE B 1 177 ? -8.961 -18.406 -1.843 1 98.62 177 PHE B CA 1
ATOM 4515 C C . PHE B 1 177 ? -8.633 -17.594 -3.092 1 98.62 177 PHE B C 1
ATOM 4517 O O . PHE B 1 177 ? -9.516 -17.25 -3.873 1 98.62 177 PHE B O 1
ATOM 4524 N N . ALA B 1 178 ? -7.305 -17.219 -3.191 1 98.69 178 ALA B N 1
ATOM 4525 C CA . ALA B 1 178 ? -6.953 -16.312 -4.281 1 98.69 178 ALA B CA 1
ATOM 4526 C C . ALA B 1 178 ? -5.672 -16.781 -4.98 1 98.69 178 ALA B C 1
ATOM 4528 O O . ALA B 1 178 ? -5.23 -16.156 -5.945 1 98.69 178 ALA B O 1
ATOM 4529 N N . GLY B 1 179 ? -4.996 -17.781 -4.5 1 98.75 179 GLY B N 1
ATOM 4530 C CA . GLY B 1 179 ? -3.922 -18.281 -5.344 1 98.75 179 GLY B CA 1
ATOM 4531 C C . GLY B 1 179 ? -2.609 -18.453 -4.598 1 98.75 179 GLY B C 1
ATOM 4532 O O . GLY B 1 179 ? -1.546 -18.109 -5.121 1 98.75 179 GLY B O 1
ATOM 4533 N N . GLY B 1 180 ? -2.65 -18.875 -3.338 1 98.56 180 GLY B N 1
ATOM 4534 C CA . GLY B 1 180 ? -1.415 -19.328 -2.717 1 98.56 180 GLY B CA 1
ATOM 4535 C C . GLY B 1 180 ? -0.792 -20.516 -3.424 1 98.56 180 GLY B C 1
ATOM 4536 O O . GLY B 1 180 ? 0.419 -20.547 -3.654 1 98.56 180 GLY B O 1
ATOM 4537 N N . THR B 1 181 ? -1.613 -21.438 -3.795 1 98.69 181 THR B N 1
ATOM 4538 C CA . THR B 1 181 ? -1.195 -22.656 -4.48 1 98.69 181 THR B CA 1
ATOM 4539 C C . THR B 1 181 ? -1.103 -22.422 -5.988 1 98.69 181 THR B C 1
ATOM 4541 O O . THR B 1 181 ? -0.038 -22.594 -6.582 1 98.69 181 THR B O 1
ATOM 4544 N N . VAL B 1 182 ? -2.127 -21.938 -6.566 1 98.94 182 VAL B N 1
ATOM 4545 C CA . VAL B 1 182 ? -2.248 -21.828 -8.016 1 98.94 182 VAL B CA 1
ATOM 4546 C C . VAL B 1 182 ? -1.266 -20.781 -8.539 1 98.94 182 VAL B C 1
ATOM 4548 O O . VAL B 1 182 ? -0.705 -20.938 -9.625 1 98.94 182 VAL B O 1
ATOM 4551 N N . VAL B 1 183 ? -1.049 -19.734 -7.766 1 98.94 183 VAL B N 1
ATOM 4552 C CA . VAL B 1 183 ? -0.252 -18.625 -8.258 1 98.94 183 VAL B CA 1
ATOM 4553 C C . VAL B 1 183 ? 1.146 -18.672 -7.641 1 98.94 183 VAL B C 1
ATOM 4555 O O . VAL B 1 183 ? 2.135 -18.875 -8.352 1 98.94 183 VAL B O 1
ATOM 4558 N N . HIS B 1 184 ? 1.263 -18.578 -6.336 1 98.94 184 HIS B N 1
ATOM 4559 C CA . HIS B 1 184 ? 2.533 -18.266 -5.691 1 98.94 184 HIS B CA 1
ATOM 4560 C C . HIS B 1 184 ? 3.42 -19.5 -5.59 1 98.94 184 HIS B C 1
ATOM 4562 O O . HIS B 1 184 ? 4.594 -19.453 -5.965 1 98.94 184 HIS B O 1
ATOM 4568 N N . ILE B 1 185 ? 2.891 -20.625 -5.137 1 98.94 185 ILE B N 1
ATOM 4569 C CA . ILE B 1 185 ? 3.686 -21.844 -5.121 1 98.94 185 ILE B CA 1
ATOM 4570 C C . ILE B 1 185 ? 4.086 -22.219 -6.547 1 98.94 185 ILE B C 1
ATOM 4572 O O . ILE B 1 185 ? 5.246 -22.562 -6.801 1 98.94 185 ILE B O 1
ATOM 4576 N N . ASN B 1 186 ? 3.141 -22.125 -7.445 1 98.94 186 ASN B N 1
ATOM 4577 C CA . ASN B 1 186 ? 3.377 -22.406 -8.852 1 98.94 186 ASN B CA 1
ATOM 4578 C C . ASN B 1 186 ? 4.547 -21.594 -9.406 1 98.94 186 ASN B C 1
ATOM 4580 O O . ASN B 1 186 ? 5.566 -22.172 -9.805 1 98.94 186 ASN B O 1
ATOM 4584 N N . ALA B 1 187 ? 4.465 -20.328 -9.289 1 98.94 187 ALA B N 1
ATOM 4585 C CA . ALA B 1 187 ? 5.492 -19.438 -9.828 1 98.94 187 ALA B CA 1
ATOM 4586 C C . ALA B 1 187 ? 6.812 -19.609 -9.078 1 98.94 187 ALA B C 1
ATOM 4588 O O . ALA B 1 187 ? 7.887 -19.547 -9.68 1 98.94 187 ALA B O 1
ATOM 4589 N N . GLY B 1 188 ? 6.734 -19.734 -7.73 1 98.94 188 GLY B N 1
ATOM 4590 C CA . GLY B 1 188 ? 7.941 -19.906 -6.934 1 98.94 188 GLY B CA 1
ATOM 4591 C C . GLY B 1 188 ? 8.727 -21.156 -7.297 1 98.94 188 GLY B C 1
ATOM 4592 O O . GLY B 1 188 ? 9.953 -21.109 -7.418 1 98.94 188 GLY B O 1
ATOM 4593 N N . VAL B 1 189 ? 8.055 -22.219 -7.512 1 98.94 189 VAL B N 1
ATOM 4594 C CA . VAL B 1 189 ? 8.703 -23.469 -7.879 1 98.94 189 VAL B CA 1
ATOM 4595 C C . VAL B 1 189 ? 9.242 -23.375 -9.305 1 98.94 189 VAL B C 1
ATOM 4597 O O . VAL B 1 189 ? 10.352 -23.844 -9.586 1 98.94 189 VAL B O 1
ATOM 4600 N N . ALA B 1 190 ? 8.461 -22.828 -10.172 1 98.94 190 ALA B N 1
ATOM 4601 C CA . ALA B 1 190 ? 8.922 -22.609 -11.531 1 98.94 190 ALA B CA 1
ATOM 4602 C C . ALA B 1 190 ? 10.195 -21.781 -11.555 1 98.94 190 ALA B C 1
ATOM 4604 O O . ALA B 1 190 ? 11.117 -22.047 -12.328 1 98.94 190 ALA B O 1
ATOM 4605 N N . ALA B 1 191 ? 10.234 -20.766 -10.727 1 98.94 191 ALA B N 1
ATOM 4606 C CA . ALA B 1 191 ? 11.406 -19.891 -10.617 1 98.94 191 ALA B CA 1
ATOM 4607 C C . ALA B 1 191 ? 12.625 -20.688 -10.164 1 98.94 191 ALA B C 1
ATOM 4609 O O . ALA B 1 191 ? 13.719 -20.516 -10.711 1 98.94 191 ALA B O 1
ATOM 4610 N N . LEU B 1 192 ? 12.438 -21.5 -9.203 1 98.81 192 LEU B N 1
ATOM 4611 C CA . LEU B 1 192 ? 13.523 -22.344 -8.703 1 98.81 192 LEU B CA 1
ATOM 4612 C C . LEU B 1 192 ? 14.055 -23.266 -9.805 1 98.81 192 LEU B C 1
ATOM 4614 O O . LEU B 1 192 ? 15.266 -23.344 -10.008 1 98.81 192 LEU B O 1
ATOM 4618 N N . VAL B 1 193 ? 13.141 -23.922 -10.492 1 98.94 193 VAL B N 1
ATOM 4619 C CA . VAL B 1 193 ? 13.523 -24.828 -11.57 1 98.94 193 VAL B CA 1
ATOM 4620 C C . VAL B 1 193 ? 14.219 -24.047 -12.68 1 98.94 193 VAL B C 1
ATOM 4622 O O . VAL B 1 193 ? 15.234 -24.484 -13.227 1 98.94 193 VAL B O 1
ATOM 4625 N N . GLY B 1 194 ? 13.672 -22.891 -13.023 1 98.88 194 GLY B N 1
ATOM 4626 C CA . GLY B 1 194 ? 14.305 -22.047 -14.031 1 98.88 194 GLY B CA 1
ATOM 4627 C C . GLY B 1 194 ? 15.719 -21.641 -13.664 1 98.88 194 GLY B C 1
ATOM 4628 O O . GLY B 1 194 ? 16.625 -21.688 -14.5 1 98.88 194 GLY B O 1
ATOM 4629 N N . ALA B 1 195 ? 15.922 -21.234 -12.406 1 98.69 195 ALA B N 1
ATOM 4630 C CA . ALA B 1 195 ? 17.25 -20.844 -11.93 1 98.69 195 ALA B CA 1
ATOM 4631 C C . ALA B 1 195 ? 18.234 -22.016 -12.031 1 98.69 195 ALA B C 1
ATOM 4633 O O . ALA B 1 195 ? 19.391 -21.828 -12.383 1 98.69 195 ALA B O 1
ATOM 4634 N N . LEU B 1 196 ? 17.75 -23.203 -11.773 1 98.5 196 LEU B N 1
ATOM 4635 C CA . LEU B 1 196 ? 18.594 -24.406 -11.812 1 98.5 196 LEU B CA 1
ATOM 4636 C C . LEU B 1 196 ? 18.938 -24.766 -13.25 1 98.5 196 LEU B C 1
ATOM 4638 O O . LEU B 1 196 ? 20.078 -25.156 -13.531 1 98.5 196 LEU B O 1
ATOM 4642 N N . VAL B 1 197 ? 18.016 -24.641 -14.125 1 98.56 197 VAL B N 1
ATOM 4643 C CA . VAL B 1 197 ? 18.219 -25.016 -15.523 1 98.56 197 VAL B CA 1
ATOM 4644 C C . VAL B 1 197 ? 19.141 -24 -16.203 1 98.56 197 VAL B C 1
ATOM 4646 O O . VAL B 1 197 ? 20.047 -24.391 -16.953 1 98.56 197 VAL B O 1
ATOM 4649 N N . LEU B 1 198 ? 18.969 -22.719 -15.898 1 98.12 198 LEU B N 1
ATOM 4650 C CA . LEU B 1 198 ? 19.75 -21.672 -16.547 1 98.12 198 LEU B CA 1
ATOM 4651 C C . LEU B 1 198 ? 21.156 -21.578 -15.93 1 98.12 198 LEU B C 1
ATOM 4653 O O . LEU B 1 198 ? 22.094 -21.125 -16.594 1 98.12 198 LEU B O 1
ATOM 4657 N N . GLY B 1 199 ? 21.219 -21.969 -14.641 1 97.56 199 GLY B N 1
ATOM 4658 C CA . GLY B 1 199 ? 22.469 -21.766 -13.922 1 97.56 199 GLY B CA 1
ATOM 4659 C C . GLY B 1 199 ? 22.656 -20.344 -13.414 1 97.56 199 GLY B C 1
ATOM 4660 O O . GLY B 1 199 ? 21.844 -19.469 -13.719 1 97.56 199 GLY B O 1
ATOM 4661 N N . ALA B 1 200 ? 23.75 -20.141 -12.719 1 97.19 200 ALA B N 1
ATOM 4662 C CA . ALA B 1 200 ? 23.984 -18.875 -12.047 1 97.19 200 ALA B CA 1
ATOM 4663 C C . ALA B 1 200 ? 24.484 -17.812 -13.039 1 97.19 200 ALA B C 1
ATOM 4665 O O . ALA B 1 200 ? 25.141 -18.141 -14.031 1 97.19 200 ALA B O 1
ATOM 4666 N N . ARG B 1 201 ? 24.203 -16.5 -12.797 1 95.5 201 ARG B N 1
ATOM 4667 C CA . ARG B 1 201 ? 24.781 -15.375 -13.539 1 95.5 201 ARG B CA 1
ATOM 4668 C C . ARG B 1 201 ? 26.297 -15.391 -13.461 1 95.5 201 ARG B C 1
ATOM 4670 O O . ARG B 1 201 ? 26.875 -15.828 -12.461 1 95.5 201 ARG B O 1
ATOM 4677 N N . LYS B 1 202 ? 26.875 -14.852 -14.398 1 89.94 202 LYS B N 1
ATOM 4678 C CA . LYS B 1 202 ? 28.312 -14.906 -14.562 1 89.94 202 LYS B CA 1
ATOM 4679 C C . LYS B 1 202 ? 29.031 -14.328 -13.344 1 89.94 202 LYS B C 1
ATOM 4681 O O . LYS B 1 202 ? 30.062 -14.859 -12.906 1 89.94 202 LYS B O 1
ATOM 4686 N N . ASP B 1 203 ? 28.453 -13.344 -12.758 1 91.06 203 ASP B N 1
ATOM 4687 C CA . ASP B 1 203 ? 29.141 -12.617 -11.688 1 91.06 203 ASP B CA 1
ATOM 4688 C C . ASP B 1 203 ? 28.672 -13.094 -10.312 1 91.06 203 ASP B C 1
ATOM 4690 O O . ASP B 1 203 ? 29.203 -12.648 -9.289 1 91.06 203 ASP B O 1
ATOM 4694 N N . TYR B 1 204 ? 27.812 -14.039 -10.305 1 92.94 204 TYR B N 1
ATOM 4695 C CA . TYR B 1 204 ? 27.25 -14.484 -9.031 1 92.94 204 TYR B CA 1
ATOM 4696 C C . TYR B 1 204 ? 28.328 -15.164 -8.18 1 92.94 204 TYR B C 1
ATOM 4698 O O . TYR B 1 204 ? 29.016 -16.062 -8.641 1 92.94 204 TYR B O 1
ATOM 4706 N N . GLY B 1 205 ? 28.422 -14.703 -6.945 1 89.62 205 GLY B N 1
ATOM 4707 C CA . GLY B 1 205 ? 29.406 -15.25 -6.035 1 89.62 205 GLY B CA 1
ATOM 4708 C C . GLY B 1 205 ? 30.781 -14.633 -6.211 1 89.62 205 GLY B C 1
ATOM 4709 O O . GLY B 1 205 ? 31.672 -14.844 -5.387 1 89.62 205 GLY B O 1
ATOM 4710 N N . ARG B 1 206 ? 30.969 -13.859 -7.266 1 87 206 ARG B N 1
ATOM 4711 C CA . ARG B 1 206 ? 32.25 -13.242 -7.555 1 87 206 ARG B CA 1
ATOM 4712 C C . ARG B 1 206 ? 32.25 -11.75 -7.227 1 87 206 ARG B C 1
ATOM 4714 O O . ARG B 1 206 ? 33.219 -11.211 -6.715 1 87 206 ARG B O 1
ATOM 4721 N N . GLN B 1 207 ? 31.141 -11.164 -7.598 1 87.12 207 GLN B N 1
ATOM 4722 C CA . GLN B 1 207 ? 30.922 -9.75 -7.316 1 87.12 207 GLN B CA 1
ATOM 4723 C C . GLN B 1 207 ? 29.547 -9.523 -6.68 1 87.12 207 GLN B C 1
ATOM 4725 O O . GLN B 1 207 ? 28.625 -10.297 -6.898 1 87.12 207 GLN B O 1
ATOM 4730 N N . ALA B 1 208 ? 29.562 -8.398 -5.918 1 86.69 208 ALA B N 1
ATOM 4731 C CA . ALA B 1 208 ? 28.266 -8.039 -5.344 1 86.69 208 ALA B CA 1
ATOM 4732 C C . ALA B 1 208 ? 27.312 -7.516 -6.418 1 86.69 208 ALA B C 1
ATOM 4734 O O . ALA B 1 208 ? 27.672 -6.617 -7.184 1 86.69 208 ALA B O 1
ATOM 4735 N N . ILE B 1 209 ? 26.25 -8.141 -6.512 1 90.5 209 ILE B N 1
ATOM 4736 C CA . ILE B 1 209 ? 25.203 -7.66 -7.398 1 90.5 209 ILE B CA 1
ATOM 4737 C C . ILE B 1 209 ? 24.188 -6.832 -6.598 1 90.5 209 ILE B C 1
ATOM 4739 O O . ILE B 1 209 ? 23.406 -7.375 -5.812 1 90.5 209 ILE B O 1
ATOM 4743 N N . LEU B 1 210 ? 24.234 -5.5 -6.789 1 92.88 210 LEU B N 1
ATOM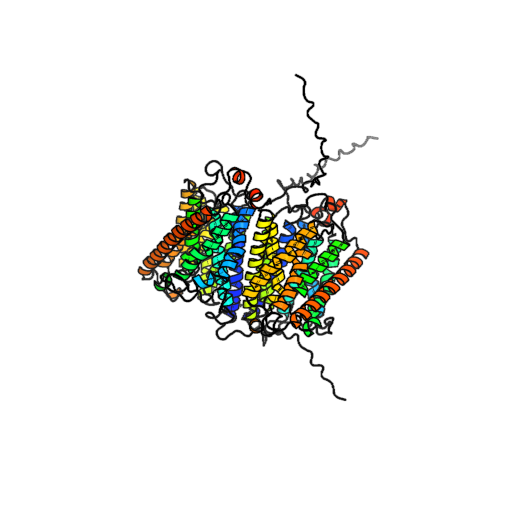 4744 C CA . LEU B 1 210 ? 23.469 -4.59 -5.949 1 92.88 210 LEU B CA 1
ATOM 4745 C C . LEU B 1 210 ? 22.297 -3.992 -6.73 1 92.88 210 LEU B C 1
ATOM 4747 O O . LEU B 1 210 ? 22.406 -3.744 -7.934 1 92.88 210 LEU B O 1
ATOM 4751 N N . PRO B 1 211 ? 21.172 -3.758 -6.016 1 96.38 211 PRO B N 1
ATOM 4752 C CA . PRO B 1 211 ? 20.078 -3.02 -6.652 1 96.38 211 PRO B CA 1
ATOM 4753 C C . PRO B 1 211 ? 20.5 -1.627 -7.117 1 96.38 211 PRO B C 1
ATOM 4755 O O . PRO B 1 211 ? 21.172 -0.9 -6.375 1 96.38 211 PRO B O 1
ATOM 4758 N N . HIS B 1 212 ? 20.109 -1.227 -8.328 1 96.62 212 HIS B N 1
ATOM 4759 C CA . HIS B 1 212 ? 20.562 0.063 -8.836 1 96.62 212 HIS B CA 1
ATOM 4760 C C . HIS B 1 212 ? 19.625 1.188 -8.398 1 96.62 212 HIS B C 1
ATOM 4762 O O . HIS B 1 212 ? 20.016 2.357 -8.398 1 96.62 212 HIS B O 1
ATOM 4768 N N . ASN B 1 213 ? 18.359 0.821 -8.047 1 98 213 ASN B N 1
ATOM 4769 C CA . ASN B 1 213 ? 17.328 1.809 -7.746 1 98 213 ASN B CA 1
ATOM 4770 C C . ASN B 1 213 ? 16.312 1.275 -6.734 1 98 213 ASN B C 1
ATOM 4772 O O . ASN B 1 213 ? 15.211 0.876 -7.105 1 98 213 ASN B O 1
ATOM 4776 N N . VAL B 1 214 ? 16.578 1.376 -5.473 1 98.44 214 VAL B N 1
ATOM 4777 C CA . VAL B 1 214 ? 15.781 0.778 -4.41 1 98.44 214 VAL B CA 1
ATOM 4778 C C . VAL B 1 214 ? 14.445 1.498 -4.305 1 98.44 214 VAL B C 1
ATOM 4780 O O . VAL B 1 214 ? 13.414 0.871 -4.047 1 98.44 214 VAL B O 1
ATOM 4783 N N . PRO B 1 215 ? 14.367 2.807 -4.551 1 98.56 215 PRO B N 1
ATOM 4784 C CA . PRO B 1 215 ? 13.07 3.479 -4.562 1 98.56 215 PRO B CA 1
ATOM 4785 C C . PRO B 1 215 ? 12.102 2.869 -5.574 1 98.56 215 PRO B C 1
ATOM 4787 O O . PRO B 1 215 ? 10.898 2.795 -5.312 1 98.56 215 PRO B O 1
ATOM 4790 N N . PHE B 1 216 ? 12.578 2.369 -6.73 1 98.5 216 PHE B N 1
ATOM 4791 C CA . PHE B 1 216 ? 11.711 1.675 -7.676 1 98.5 216 PHE B CA 1
ATOM 4792 C C . PHE B 1 216 ? 11.125 0.414 -7.051 1 98.5 216 PHE B C 1
ATOM 4794 O O . PHE B 1 216 ? 9.945 0.11 -7.242 1 98.5 216 PHE B O 1
ATOM 4801 N N . THR B 1 217 ? 11.969 -0.266 -6.348 1 98.75 217 THR B N 1
ATOM 4802 C CA . THR B 1 217 ? 11.523 -1.479 -5.676 1 98.75 217 THR B CA 1
ATOM 4803 C C . THR B 1 217 ? 10.43 -1.161 -4.652 1 98.75 217 THR B C 1
ATOM 4805 O O . THR B 1 217 ? 9.43 -1.874 -4.562 1 98.75 217 THR B O 1
ATOM 4808 N N . LEU B 1 218 ? 10.609 -0.08 -3.92 1 98.81 218 LEU B N 1
ATOM 4809 C CA . LEU B 1 218 ? 9.602 0.339 -2.951 1 98.81 218 LEU B CA 1
ATOM 4810 C C . LEU B 1 218 ? 8.312 0.754 -3.65 1 98.81 218 LEU B C 1
ATOM 4812 O O . LEU B 1 218 ? 7.219 0.46 -3.166 1 98.81 218 LEU B O 1
ATOM 4816 N N . LEU B 1 219 ? 8.453 1.406 -4.785 1 98.75 219 LEU B N 1
ATOM 4817 C CA . LEU B 1 219 ? 7.277 1.759 -5.57 1 98.75 219 LEU B CA 1
ATOM 4818 C C . LEU B 1 219 ? 6.527 0.509 -6.016 1 98.75 219 LEU B C 1
ATOM 4820 O O . LEU B 1 219 ? 5.305 0.437 -5.895 1 98.75 219 LEU B O 1
ATOM 4824 N N . GLY B 1 220 ? 7.293 -0.418 -6.566 1 98.88 220 GLY B N 1
ATOM 4825 C CA . GLY B 1 220 ? 6.695 -1.679 -6.977 1 98.88 220 GLY B CA 1
ATOM 4826 C C . GLY B 1 220 ? 5.969 -2.391 -5.848 1 98.88 220 GLY B C 1
ATOM 4827 O O . GLY B 1 220 ? 4.84 -2.848 -6.023 1 98.88 220 GLY B O 1
ATOM 4828 N N . ALA B 1 221 ? 6.602 -2.482 -4.703 1 98.88 221 ALA B N 1
ATOM 4829 C CA . ALA B 1 221 ? 5.992 -3.145 -3.551 1 98.88 221 ALA B CA 1
ATOM 4830 C C . ALA B 1 221 ? 4.691 -2.453 -3.148 1 98.88 221 ALA B C 1
ATOM 4832 O O . ALA B 1 221 ? 3.701 -3.115 -2.828 1 98.88 221 ALA B O 1
ATOM 4833 N N . ALA B 1 222 ? 4.684 -1.157 -3.168 1 98.81 222 ALA B N 1
ATOM 4834 C CA . ALA B 1 222 ? 3.512 -0.367 -2.809 1 98.81 222 ALA B CA 1
ATOM 4835 C C . ALA B 1 222 ? 2.363 -0.616 -3.783 1 98.81 222 ALA B C 1
ATOM 4837 O O . ALA B 1 222 ? 1.222 -0.828 -3.365 1 98.81 222 ALA B O 1
ATOM 4838 N N . LEU B 1 223 ? 2.658 -0.583 -5.047 1 98.81 223 LEU B N 1
ATOM 4839 C CA . LEU B 1 223 ? 1.624 -0.765 -6.062 1 98.81 223 LEU B CA 1
ATOM 4840 C C . LEU B 1 223 ? 1.151 -2.215 -6.102 1 98.81 223 LEU B C 1
ATOM 4842 O O . LEU B 1 223 ? -0.016 -2.484 -6.391 1 98.81 223 LEU B O 1
ATOM 4846 N N . LEU B 1 224 ? 2.045 -3.107 -5.801 1 98.94 224 LEU B N 1
ATOM 4847 C CA . LEU B 1 224 ? 1.616 -4.492 -5.633 1 98.94 224 LEU B CA 1
ATOM 4848 C C . LEU B 1 224 ? 0.618 -4.617 -4.488 1 98.94 224 LEU B C 1
ATOM 4850 O O . LEU B 1 224 ? -0.43 -5.25 -4.641 1 98.94 224 LEU B O 1
ATOM 4854 N N . TRP B 1 225 ? 0.968 -4.023 -3.369 1 98.88 225 TRP B N 1
ATOM 4855 C CA . TRP B 1 225 ? 0.053 -4.062 -2.232 1 98.88 225 TRP B CA 1
ATOM 4856 C C . TRP B 1 225 ? -1.296 -3.453 -2.6 1 98.88 225 TRP B C 1
ATOM 4858 O O . TRP B 1 225 ? -2.346 -4.02 -2.287 1 98.88 225 TRP B O 1
ATOM 4868 N N . PHE B 1 226 ? -1.3 -2.367 -3.322 1 98.88 226 PHE B N 1
ATOM 4869 C CA . PHE B 1 226 ? -2.506 -1.695 -3.789 1 98.88 226 PHE B CA 1
ATOM 4870 C C . PHE B 1 226 ? -3.32 -2.611 -4.695 1 98.88 226 PHE B C 1
ATOM 4872 O O . PHE B 1 226 ? -4.531 -2.75 -4.52 1 98.88 226 PHE B O 1
ATOM 4879 N N . GLY B 1 227 ? -2.682 -3.26 -5.633 1 98.94 227 GLY B N 1
ATOM 4880 C CA . GLY B 1 227 ? -3.35 -4.184 -6.535 1 98.94 227 GLY B CA 1
ATOM 4881 C C . GLY B 1 227 ? -3.848 -5.438 -5.844 1 98.94 227 GLY B C 1
ATOM 4882 O O . GLY B 1 227 ? -4.871 -6.008 -6.238 1 98.94 227 GLY B O 1
ATOM 4883 N N . TRP B 1 228 ? -3.186 -5.855 -4.797 1 98.94 228 TRP B N 1
ATOM 4884 C CA . TRP B 1 228 ? -3.486 -7.105 -4.105 1 98.94 228 TRP B CA 1
ATOM 4885 C C . TRP B 1 228 ? -4.832 -7.023 -3.396 1 98.94 228 TRP B C 1
ATOM 4887 O O . TRP B 1 228 ? -5.441 -8.055 -3.088 1 98.94 228 TRP B O 1
ATOM 4897 N N . PHE B 1 229 ? -5.281 -5.777 -3.111 1 98.88 229 PHE B N 1
ATOM 4898 C CA . PHE B 1 229 ? -6.625 -5.625 -2.566 1 98.88 229 PHE B CA 1
ATOM 4899 C C . PHE B 1 229 ? -7.672 -6.152 -3.541 1 98.88 229 PHE B C 1
ATOM 4901 O O . PHE B 1 229 ? -8.68 -6.73 -3.127 1 98.88 229 PHE B O 1
ATOM 4908 N N . GLY B 1 230 ? -7.43 -5.855 -4.852 1 98.88 230 GLY B N 1
ATOM 4909 C CA . GLY B 1 230 ? -8.289 -6.449 -5.863 1 98.88 230 GLY B CA 1
ATOM 4910 C C . GLY B 1 230 ? -8.062 -7.938 -6.043 1 98.88 230 GLY B C 1
ATOM 4911 O O . GLY B 1 230 ? -9.016 -8.695 -6.258 1 98.88 230 GLY B O 1
ATOM 4912 N N . PHE B 1 231 ? -6.848 -8.312 -5.898 1 98.81 231 PHE B N 1
ATOM 4913 C CA . PHE B 1 231 ? -6.445 -9.703 -6.082 1 98.81 231 PHE B CA 1
ATOM 4914 C C . PHE B 1 231 ? -7.156 -10.609 -5.082 1 98.81 231 PHE B C 1
ATOM 4916 O O . PHE B 1 231 ? -7.895 -11.516 -5.469 1 98.81 231 PHE B O 1
ATOM 4923 N N . ASN B 1 232 ? -7.012 -10.297 -3.801 1 98.88 232 ASN B N 1
ATOM 4924 C CA . ASN B 1 232 ? -7.66 -11.094 -2.762 1 98.88 232 ASN B CA 1
ATOM 4925 C C . ASN B 1 232 ? -9.133 -10.727 -2.615 1 98.88 232 ASN B C 1
ATOM 4927 O O . ASN B 1 232 ? -10 -11.609 -2.637 1 98.88 232 ASN B O 1
ATOM 4931 N N . GLY B 1 233 ? -9.461 -9.445 -2.516 1 98.81 233 GLY B N 1
ATOM 4932 C CA . GLY B 1 233 ? -10.836 -9.023 -2.342 1 98.81 233 GLY B CA 1
ATOM 4933 C C . GLY B 1 233 ? -11.734 -9.414 -3.506 1 98.81 233 GLY B C 1
ATOM 4934 O O . GLY B 1 233 ? -12.883 -9.812 -3.305 1 98.81 233 GLY B O 1
ATOM 4935 N N . GLY B 1 234 ? -11.156 -9.289 -4.711 1 98.75 234 GLY B N 1
ATOM 4936 C CA . GLY B 1 234 ? -11.914 -9.625 -5.906 1 98.75 234 GLY B CA 1
ATOM 4937 C C . GLY B 1 234 ? -12.188 -11.109 -6.047 1 98.75 234 GLY B C 1
ATOM 4938 O O . GLY B 1 234 ? -13.117 -11.516 -6.75 1 98.75 234 GLY B O 1
ATOM 4939 N N . SER B 1 235 ? -11.453 -11.891 -5.359 1 98.69 235 SER B N 1
ATOM 4940 C CA . SER B 1 235 ? -11.617 -13.336 -5.469 1 98.69 235 SER B CA 1
ATOM 4941 C C . SER B 1 235 ? -12.859 -13.812 -4.727 1 98.69 235 SER B C 1
ATOM 4943 O O . SER B 1 235 ? -13.234 -14.984 -4.824 1 98.69 235 SER B O 1
ATOM 4945 N N . ALA B 1 236 ? -13.555 -12.859 -4.012 1 97.94 236 ALA B N 1
ATOM 4946 C CA . ALA B 1 236 ? -14.898 -13.133 -3.508 1 97.94 236 ALA B CA 1
ATOM 4947 C C . ALA B 1 236 ? -15.93 -13.062 -4.633 1 97.94 236 ALA B C 1
ATOM 4949 O O . ALA B 1 236 ? -17.062 -13.516 -4.465 1 97.94 236 ALA B O 1
ATOM 4950 N N . LEU B 1 237 ? -15.586 -12.438 -5.766 1 97.69 237 LEU B N 1
ATOM 4951 C CA . LEU B 1 237 ? -16.359 -12.32 -7 1 97.69 237 LEU B CA 1
ATOM 4952 C C . LEU B 1 237 ? -17.625 -11.523 -6.77 1 97.69 237 LEU B C 1
ATOM 4954 O O . LEU B 1 237 ? -18.594 -11.648 -7.531 1 97.69 237 LEU B O 1
ATOM 4958 N N . ALA B 1 238 ? -17.766 -10.805 -5.66 1 97.31 238 ALA B N 1
ATOM 4959 C CA . ALA B 1 238 ? -18.906 -9.977 -5.305 1 97.31 238 ALA B CA 1
ATOM 4960 C C . ALA B 1 238 ? -18.531 -8.93 -4.262 1 97.31 238 ALA B C 1
ATOM 4962 O O . ALA B 1 238 ? -17.5 -9.055 -3.59 1 97.31 238 ALA B O 1
ATOM 4963 N N . ALA B 1 239 ? -19.297 -7.914 -4.156 1 97.56 239 ALA B N 1
ATOM 4964 C CA . ALA B 1 239 ? -19.172 -6.938 -3.074 1 97.56 239 ALA B CA 1
ATOM 4965 C C . ALA B 1 239 ? -19.922 -7.406 -1.825 1 97.56 239 ALA B C 1
ATOM 4967 O O . ALA B 1 239 ? -20.922 -6.809 -1.43 1 97.56 239 ALA B O 1
ATOM 4968 N N . ASN B 1 240 ? -19.406 -8.406 -1.169 1 96.06 240 ASN B N 1
ATOM 4969 C CA . ASN B 1 240 ? -20.078 -9.078 -0.059 1 96.06 240 ASN B CA 1
ATOM 4970 C C . ASN B 1 240 ? -19.156 -9.195 1.157 1 96.06 240 ASN B C 1
ATOM 4972 O O . ASN B 1 240 ? -18.125 -8.531 1.229 1 96.06 240 ASN B O 1
ATOM 4976 N N . ALA B 1 241 ? -19.609 -9.891 2.107 1 95.75 241 ALA B N 1
ATOM 4977 C CA . ALA B 1 241 ? -18.891 -10.039 3.369 1 95.75 241 ALA B CA 1
ATOM 4978 C C . ALA B 1 241 ? -17.547 -10.727 3.156 1 95.75 241 ALA B C 1
ATOM 4980 O O . ALA B 1 241 ? -16.547 -10.391 3.811 1 95.75 241 ALA B O 1
ATOM 4981 N N . SER B 1 242 ? -17.516 -11.688 2.299 1 97.19 242 SER B N 1
ATOM 4982 C CA . SER B 1 242 ? -16.266 -12.398 2.008 1 97.19 242 SER B CA 1
ATOM 4983 C C . SER B 1 242 ? -15.227 -11.461 1.403 1 97.19 242 SER B C 1
ATOM 4985 O O . SER B 1 242 ? -14.039 -11.57 1.706 1 97.19 242 SER B O 1
ATOM 4987 N N . ALA B 1 243 ? -15.68 -10.594 0.543 1 98.5 243 ALA B N 1
ATOM 4988 C CA . ALA B 1 243 ? -14.773 -9.602 -0.032 1 98.5 243 ALA B CA 1
ATOM 4989 C C . ALA B 1 243 ? -14.203 -8.695 1.049 1 98.5 243 ALA B C 1
ATOM 4991 O O . ALA B 1 243 ? -13 -8.406 1.059 1 98.5 243 ALA B O 1
ATOM 4992 N N . ALA B 1 244 ? -15.07 -8.266 1.958 1 98.56 244 ALA B N 1
ATOM 4993 C CA . ALA B 1 244 ? -14.633 -7.391 3.043 1 98.56 244 ALA B CA 1
ATOM 4994 C C . ALA B 1 244 ? -13.625 -8.094 3.943 1 98.56 244 ALA B C 1
ATOM 4996 O O . ALA B 1 244 ? -12.633 -7.488 4.363 1 98.56 244 ALA B O 1
ATOM 4997 N N . LEU B 1 245 ? -13.867 -9.312 4.207 1 98.56 245 LEU B N 1
ATOM 4998 C CA . LEU B 1 245 ? -12.961 -10.094 5.039 1 98.56 245 LEU B CA 1
ATOM 4999 C C . LEU B 1 245 ? -11.602 -10.25 4.363 1 98.56 245 LEU B C 1
ATOM 5001 O O . LEU B 1 245 ? -10.562 -9.992 4.977 1 98.56 245 LEU B O 1
ATOM 5005 N N . ALA B 1 246 ? -11.648 -10.703 3.117 1 98.88 246 ALA B N 1
ATOM 5006 C CA . ALA B 1 246 ? -10.414 -10.891 2.365 1 98.88 246 ALA B CA 1
ATOM 5007 C C . ALA B 1 246 ? -9.625 -9.586 2.271 1 98.88 246 ALA B C 1
ATOM 5009 O O . ALA B 1 246 ? -8.391 -9.594 2.359 1 98.88 246 ALA B O 1
ATOM 5010 N N . PHE B 1 247 ? -10.352 -8.57 2.094 1 98.69 247 PHE B N 1
ATOM 5011 C CA . PHE B 1 247 ? -9.758 -7.238 1.97 1 98.69 247 PHE B CA 1
ATOM 5012 C C . PHE B 1 247 ? -9.055 -6.84 3.26 1 98.69 247 PHE B C 1
ATOM 5014 O O . PHE B 1 247 ? -7.895 -6.418 3.236 1 98.69 247 PHE B O 1
ATOM 5021 N N . ALA B 1 248 ? -9.734 -6.934 4.387 1 98.81 248 ALA B N 1
ATOM 5022 C CA . ALA B 1 248 ? -9.156 -6.582 5.684 1 98.81 248 ALA B CA 1
ATOM 5023 C C . ALA B 1 248 ? -7.926 -7.43 5.988 1 98.81 248 ALA B C 1
ATOM 5025 O O . ALA B 1 248 ? -6.918 -6.914 6.48 1 98.81 248 ALA B O 1
ATOM 5026 N N . ASN B 1 249 ? -7.992 -8.672 5.676 1 98.94 249 ASN B N 1
ATOM 5027 C CA . ASN B 1 249 ? -6.871 -9.578 5.918 1 98.94 249 ASN B CA 1
ATOM 5028 C C . ASN B 1 249 ? -5.68 -9.242 5.023 1 98.94 249 ASN B C 1
ATOM 5030 O O . ASN B 1 249 ? -4.531 -9.445 5.414 1 98.94 249 ASN B O 1
ATOM 5034 N N . THR B 1 250 ? -5.949 -8.727 3.812 1 98.94 250 THR B N 1
ATOM 5035 C CA . THR B 1 250 ? -4.91 -8.297 2.885 1 98.94 250 THR B CA 1
ATOM 5036 C C . THR B 1 250 ? -4.203 -7.047 3.402 1 98.94 250 THR B C 1
ATOM 5038 O O . THR B 1 250 ? -3.086 -6.738 2.98 1 98.94 250 THR B O 1
ATOM 5041 N N . MET B 1 251 ? -4.832 -6.32 4.246 1 98.88 251 MET B N 1
ATOM 5042 C CA . MET B 1 251 ? -4.195 -5.18 4.895 1 98.88 251 MET B CA 1
ATOM 5043 C C . MET B 1 251 ? -3.396 -5.625 6.117 1 98.88 251 MET B C 1
ATOM 5045 O O . MET B 1 251 ? -2.248 -5.211 6.297 1 98.88 251 MET B O 1
ATOM 5049 N N . LEU B 1 252 ? -3.934 -6.516 6.902 1 98.94 252 LEU B N 1
ATOM 5050 C CA . LEU B 1 252 ? -3.414 -6.824 8.227 1 98.94 252 LEU B CA 1
ATOM 5051 C C . LEU B 1 252 ? -2.23 -7.777 8.141 1 98.94 252 LEU B C 1
ATOM 5053 O O . LEU B 1 252 ? -1.243 -7.617 8.867 1 98.94 252 LEU B O 1
ATOM 5057 N N . ALA B 1 253 ? -2.279 -8.727 7.281 1 98.94 253 ALA B N 1
ATOM 5058 C CA . ALA B 1 253 ? -1.249 -9.766 7.238 1 98.94 253 ALA B CA 1
ATOM 5059 C C . ALA B 1 253 ? 0.096 -9.18 6.812 1 98.94 253 ALA B C 1
ATOM 5061 O O . ALA B 1 253 ? 1.104 -9.367 7.5 1 98.94 253 ALA B O 1
ATOM 5062 N N . PRO B 1 254 ? 0.172 -8.508 5.699 1 98.94 254 PRO B N 1
ATOM 5063 C CA . PRO B 1 254 ? 1.48 -7.957 5.34 1 98.94 254 PRO B CA 1
ATOM 5064 C C . PRO B 1 254 ? 1.987 -6.934 6.359 1 98.94 254 PRO B C 1
ATOM 5066 O O . PRO B 1 254 ? 3.199 -6.801 6.551 1 98.94 254 PRO B O 1
ATOM 5069 N N . ALA B 1 255 ? 1.082 -6.18 7.016 1 98.94 255 ALA B N 1
ATOM 5070 C CA . ALA B 1 255 ? 1.513 -5.297 8.094 1 98.94 255 ALA B CA 1
ATOM 5071 C C . ALA B 1 255 ? 2.248 -6.074 9.18 1 98.94 255 ALA B C 1
ATOM 5073 O O . ALA B 1 255 ? 3.303 -5.645 9.656 1 98.94 255 ALA B O 1
ATOM 5074 N N . ALA B 1 256 ? 1.723 -7.18 9.523 1 98.94 256 ALA B N 1
ATOM 5075 C CA . ALA B 1 256 ? 2.34 -8.023 10.547 1 98.94 256 ALA B CA 1
ATOM 5076 C C . ALA B 1 256 ? 3.666 -8.594 10.055 1 98.94 256 ALA B C 1
ATOM 5078 O O . ALA B 1 256 ? 4.637 -8.664 10.812 1 98.94 256 ALA B O 1
ATOM 5079 N N . THR B 1 257 ? 3.721 -9.055 8.828 1 99 257 THR B N 1
ATOM 5080 C CA . THR B 1 257 ? 4.961 -9.586 8.273 1 99 257 THR B CA 1
ATOM 5081 C C . THR B 1 257 ? 6.047 -8.508 8.258 1 99 257 THR B C 1
ATOM 5083 O O . THR B 1 257 ? 7.195 -8.781 8.625 1 99 257 THR B O 1
ATOM 5086 N N . LEU B 1 258 ? 5.691 -7.328 7.797 1 98.94 258 LEU B N 1
ATOM 5087 C CA . LEU B 1 258 ? 6.625 -6.203 7.742 1 98.94 258 LEU B CA 1
ATOM 5088 C C . LEU B 1 258 ? 7.145 -5.863 9.133 1 98.94 258 LEU B C 1
ATOM 5090 O O . LEU B 1 258 ? 8.328 -5.574 9.305 1 98.94 258 LEU B O 1
ATOM 5094 N N . LEU B 1 259 ? 6.266 -5.906 10.117 1 98.94 259 LEU B N 1
ATOM 5095 C CA . LEU B 1 259 ? 6.656 -5.645 11.5 1 98.94 259 LEU B CA 1
ATOM 5096 C C . LEU B 1 259 ? 7.684 -6.664 11.977 1 98.94 259 LEU B C 1
ATOM 5098 O O . LEU B 1 259 ? 8.766 -6.297 12.438 1 98.94 259 LEU B O 1
ATOM 5102 N N . VAL B 1 260 ? 7.391 -7.922 11.797 1 98.94 260 VAL B N 1
ATOM 5103 C CA . VAL B 1 260 ? 8.258 -8.992 12.273 1 98.94 260 VAL B CA 1
ATOM 5104 C C . VAL B 1 260 ? 9.57 -8.977 11.492 1 98.94 260 VAL B C 1
ATOM 5106 O O . VAL B 1 260 ? 10.648 -9.133 12.078 1 98.94 260 VAL B O 1
ATOM 5109 N N . TRP B 1 261 ? 9.516 -8.781 10.227 1 98.88 261 TRP B N 1
ATOM 5110 C CA . TRP B 1 261 ? 10.703 -8.734 9.383 1 98.88 261 TRP B CA 1
ATOM 5111 C C . TRP B 1 261 ? 11.633 -7.605 9.805 1 98.88 261 TRP B C 1
ATOM 5113 O O . TRP B 1 261 ? 12.844 -7.789 9.883 1 98.88 261 TRP B O 1
ATOM 5123 N N . THR B 1 262 ? 11.031 -6.422 10.07 1 98.81 262 THR B N 1
ATOM 5124 C CA . THR B 1 262 ? 11.805 -5.273 10.523 1 98.81 262 THR B CA 1
ATOM 5125 C C . THR B 1 262 ? 12.5 -5.574 11.844 1 98.81 262 THR B C 1
ATOM 5127 O O . THR B 1 262 ? 13.68 -5.262 12.016 1 98.81 262 THR B O 1
ATOM 5130 N N . LEU B 1 263 ? 11.828 -6.203 12.734 1 98.75 263 LEU B N 1
ATOM 5131 C CA . LEU B 1 263 ? 12.414 -6.559 14.023 1 98.75 263 LEU B CA 1
ATOM 5132 C C . LEU B 1 263 ? 13.508 -7.602 13.852 1 98.75 263 LEU B C 1
ATOM 5134 O O . LEU B 1 263 ? 14.531 -7.551 14.539 1 98.75 263 LEU B O 1
ATOM 5138 N N . LEU B 1 264 ? 13.328 -8.57 12.93 1 98.62 264 LEU B N 1
ATOM 5139 C CA . LEU B 1 264 ? 14.359 -9.555 12.648 1 98.62 264 LEU B CA 1
ATOM 5140 C C . LEU B 1 264 ? 15.625 -8.883 12.109 1 98.62 264 LEU B C 1
ATOM 5142 O O . LEU B 1 264 ? 16.734 -9.219 12.531 1 98.62 264 LEU B O 1
ATOM 5146 N N . ASP B 1 265 ? 15.461 -7.922 11.219 1 98.12 265 ASP B N 1
ATOM 5147 C CA . ASP B 1 265 ? 16.594 -7.168 10.68 1 98.12 265 ASP B CA 1
ATOM 5148 C C . ASP B 1 265 ? 17.344 -6.434 11.797 1 98.12 265 ASP B C 1
ATOM 5150 O O . ASP B 1 265 ? 18.562 -6.508 11.883 1 98.12 265 ASP B O 1
ATOM 5154 N N . LEU B 1 266 ? 16.609 -5.789 12.633 1 98 266 LEU B N 1
ATOM 5155 C CA . LEU B 1 266 ? 17.203 -4.984 13.688 1 98 266 LEU B CA 1
ATOM 5156 C C . LEU B 1 266 ? 17.922 -5.867 14.703 1 98 266 LEU B C 1
ATOM 5158 O O . LEU B 1 266 ? 19.016 -5.527 15.164 1 98 266 LEU B O 1
ATOM 5162 N N . LEU B 1 267 ? 17.344 -6.98 15.031 1 97.81 267 LEU B N 1
ATOM 5163 C CA . LEU B 1 267 ? 17.922 -7.875 16.031 1 97.81 267 LEU B CA 1
ATOM 5164 C C . LEU B 1 267 ? 19.172 -8.555 15.477 1 97.81 267 LEU B C 1
ATOM 5166 O O . LEU B 1 267 ? 20.141 -8.766 16.203 1 97.81 267 LEU B O 1
ATOM 5170 N N . ARG B 1 268 ? 19.188 -8.82 14.234 1 97.19 268 ARG B N 1
ATOM 5171 C CA . ARG B 1 268 ? 20.281 -9.578 13.641 1 97.19 268 ARG B CA 1
ATOM 5172 C C . ARG B 1 268 ? 21.438 -8.656 13.234 1 97.19 268 ARG B C 1
ATOM 5174 O O . ARG B 1 268 ? 22.609 -8.984 13.43 1 97.19 268 ARG B O 1
ATOM 5181 N N . THR B 1 269 ? 21.109 -7.465 12.625 1 96.62 269 THR B N 1
ATOM 5182 C CA . THR B 1 269 ? 22.156 -6.684 11.992 1 96.62 269 THR B CA 1
ATOM 5183 C C . THR B 1 269 ? 22.188 -5.262 12.547 1 96.62 269 THR B C 1
ATOM 5185 O O . THR B 1 269 ? 23.109 -4.492 12.25 1 96.62 269 THR B O 1
ATOM 5188 N N . GLY B 1 270 ? 21.141 -4.945 13.281 1 97 270 GLY B N 1
ATOM 5189 C CA . GLY B 1 270 ? 21.047 -3.594 13.812 1 97 270 GLY B CA 1
ATOM 5190 C C . GLY B 1 270 ? 20.5 -2.594 12.805 1 97 270 GLY B C 1
ATOM 5191 O O . GLY B 1 270 ? 20.375 -1.407 13.109 1 97 270 GLY B O 1
ATOM 5192 N N . LYS B 1 271 ? 20.219 -3.102 11.586 1 97.81 271 LYS B N 1
ATOM 5193 C CA . LYS B 1 271 ? 19.75 -2.213 10.523 1 97.81 271 LYS B CA 1
ATOM 5194 C C . LYS B 1 271 ? 18.547 -2.795 9.812 1 97.81 271 LYS B C 1
ATOM 5196 O O . LYS B 1 271 ? 18.562 -3.945 9.367 1 97.81 271 LYS B O 1
ATOM 5201 N N . ALA B 1 272 ? 17.484 -2.016 9.734 1 98.12 272 ALA B N 1
ATOM 5202 C CA . ALA B 1 272 ? 16.328 -2.389 8.922 1 98.12 272 ALA B CA 1
ATOM 5203 C C . ALA B 1 272 ? 16.5 -1.939 7.477 1 98.12 272 ALA B C 1
ATOM 5205 O O . ALA B 1 272 ? 16.656 -0.747 7.203 1 98.12 272 ALA B O 1
ATOM 5206 N N . THR B 1 273 ? 16.438 -2.832 6.508 1 98.19 273 THR B N 1
ATOM 5207 C CA . THR B 1 273 ? 16.734 -2.506 5.117 1 98.19 273 THR B CA 1
ATOM 5208 C C . THR B 1 273 ? 15.453 -2.217 4.344 1 98.19 273 THR B C 1
ATOM 5210 O O . THR B 1 273 ? 14.391 -2.76 4.66 1 98.19 273 THR B O 1
ATOM 5213 N N . ALA B 1 274 ? 15.586 -1.34 3.369 1 98.62 274 ALA B N 1
ATOM 5214 C CA . ALA B 1 274 ? 14.445 -1.023 2.504 1 98.62 274 ALA B CA 1
ATOM 5215 C C . ALA B 1 274 ? 14.094 -2.207 1.61 1 98.62 274 ALA B C 1
ATOM 5217 O O . ALA B 1 274 ? 12.914 -2.496 1.394 1 98.62 274 ALA B O 1
ATOM 5218 N N . VAL B 1 275 ? 15.031 -2.895 1.077 1 98.5 275 VAL B N 1
ATOM 5219 C CA . VAL B 1 275 ? 14.789 -4.074 0.254 1 98.5 275 VAL B CA 1
ATOM 5220 C C . VAL B 1 275 ? 14.109 -5.156 1.089 1 98.5 275 VAL B C 1
ATOM 5222 O O . VAL B 1 275 ? 13.18 -5.82 0.616 1 98.5 275 VAL B O 1
ATOM 5225 N N . GLY B 1 276 ? 14.609 -5.312 2.311 1 98.5 276 GLY B N 1
ATOM 5226 C CA . GLY B 1 276 ? 13.953 -6.242 3.219 1 98.5 276 GLY B CA 1
ATOM 5227 C C . GLY B 1 276 ? 12.5 -5.898 3.477 1 98.5 276 GLY B C 1
ATOM 5228 O O . GLY B 1 276 ? 11.641 -6.785 3.486 1 98.5 276 GLY B O 1
ATOM 5229 N N . ALA B 1 277 ? 12.227 -4.648 3.711 1 98.81 277 ALA B N 1
ATOM 5230 C CA . ALA B 1 277 ? 10.859 -4.199 3.943 1 98.81 277 ALA B CA 1
ATOM 5231 C C . ALA B 1 277 ? 9.977 -4.492 2.734 1 98.81 277 ALA B C 1
ATOM 5233 O O . ALA B 1 277 ? 8.844 -4.965 2.885 1 98.81 277 ALA B O 1
ATOM 5234 N N . ALA B 1 278 ? 10.469 -4.164 1.553 1 98.81 278 ALA B N 1
ATOM 5235 C CA . ALA B 1 278 ? 9.727 -4.441 0.328 1 98.81 278 ALA B CA 1
ATOM 5236 C C . ALA B 1 278 ? 9.445 -5.934 0.182 1 98.81 278 ALA B C 1
ATOM 5238 O O . ALA B 1 278 ? 8.336 -6.332 -0.178 1 98.81 278 ALA B O 1
ATOM 5239 N N . THR B 1 279 ? 10.391 -6.746 0.456 1 98.81 279 THR B N 1
ATOM 5240 C CA . THR B 1 279 ? 10.25 -8.195 0.387 1 98.81 279 THR B CA 1
ATOM 5241 C C . THR B 1 279 ? 9.227 -8.688 1.406 1 98.81 279 THR B C 1
ATOM 5243 O O . THR B 1 279 ? 8.398 -9.547 1.096 1 98.81 279 THR B O 1
ATOM 5246 N N . ALA B 1 280 ? 9.312 -8.148 2.592 1 98.94 280 ALA B N 1
ATOM 5247 C CA . ALA B 1 280 ? 8.391 -8.531 3.66 1 98.94 280 ALA B CA 1
ATOM 5248 C C . ALA B 1 280 ? 6.941 -8.266 3.258 1 98.94 280 ALA B C 1
ATOM 5250 O O . ALA B 1 280 ? 6.055 -9.07 3.553 1 98.94 280 ALA B O 1
ATOM 5251 N N . ILE B 1 281 ? 6.715 -7.129 2.652 1 98.94 281 ILE B N 1
ATOM 5252 C CA . ILE B 1 281 ? 5.375 -6.789 2.186 1 98.94 281 ILE B CA 1
ATOM 5253 C C . ILE B 1 281 ? 4.871 -7.867 1.233 1 98.94 281 ILE B C 1
ATOM 5255 O O . ILE B 1 281 ? 3.77 -8.398 1.414 1 98.94 281 ILE B O 1
ATOM 5259 N N . VAL B 1 282 ? 5.672 -8.281 0.295 1 98.94 282 VAL B N 1
ATOM 5260 C CA . VAL B 1 282 ? 5.277 -9.273 -0.699 1 98.94 282 VAL B CA 1
ATOM 5261 C C . VAL B 1 282 ? 5.059 -10.625 -0.023 1 98.94 282 VAL B C 1
ATOM 5263 O O . VAL B 1 282 ? 4.059 -11.297 -0.281 1 98.94 282 VAL B O 1
ATOM 5266 N N . VAL B 1 283 ? 5.934 -10.977 0.881 1 98.94 283 VAL B N 1
ATOM 5267 C CA . VAL B 1 283 ? 5.828 -12.258 1.567 1 98.94 283 VAL B CA 1
ATOM 5268 C C . VAL B 1 283 ? 4.52 -12.32 2.354 1 98.94 283 VAL B C 1
ATOM 5270 O O . VAL B 1 283 ? 3.828 -13.336 2.342 1 98.94 283 VAL B O 1
ATOM 5273 N N . GLY B 1 284 ? 4.211 -11.266 3.061 1 98.94 284 GLY B N 1
ATOM 5274 C CA . GLY B 1 284 ? 2.967 -11.227 3.816 1 98.94 284 GLY B CA 1
ATOM 5275 C C . GLY B 1 284 ? 1.733 -11.344 2.939 1 98.94 284 GLY B C 1
ATOM 5276 O O . GLY B 1 284 ? 0.778 -12.039 3.293 1 98.94 284 GLY B O 1
ATOM 5277 N N . LEU B 1 285 ? 1.748 -10.633 1.82 1 98.94 285 LEU B N 1
ATOM 5278 C CA . LEU B 1 285 ? 0.654 -10.703 0.858 1 98.94 285 LEU B CA 1
ATOM 5279 C C . LEU B 1 285 ? 0.512 -12.117 0.299 1 98.94 285 LEU B C 1
ATOM 5281 O O . LEU B 1 285 ? -0.6 -12.641 0.196 1 98.94 285 LEU B O 1
ATOM 5285 N N . VAL B 1 286 ? 1.651 -12.734 -0.03 1 98.94 286 VAL B N 1
ATOM 5286 C CA . VAL B 1 286 ? 1.685 -14.094 -0.565 1 98.94 286 VAL B CA 1
ATOM 5287 C C . VAL B 1 286 ? 1.113 -15.062 0.462 1 98.94 286 VAL B C 1
ATOM 5289 O O . VAL B 1 286 ? 0.265 -15.898 0.133 1 98.94 286 VAL B O 1
ATOM 5292 N N . ALA B 1 287 ? 1.442 -14.906 1.655 1 98.94 287 ALA B N 1
ATOM 5293 C CA . ALA B 1 287 ? 1.103 -15.867 2.703 1 98.94 287 ALA B CA 1
ATOM 5294 C C . ALA B 1 287 ? -0.389 -15.828 3.021 1 98.94 287 ALA B C 1
ATOM 5296 O O . ALA B 1 287 ? -0.99 -16.859 3.346 1 98.94 287 ALA B O 1
ATOM 5297 N N . VAL B 1 288 ? -0.975 -14.664 2.936 1 98.94 288 VAL B N 1
ATOM 5298 C CA . VAL B 1 288 ? -2.373 -14.562 3.342 1 98.94 288 VAL B CA 1
ATOM 5299 C C . VAL B 1 288 ? -3.279 -14.875 2.154 1 98.94 288 VAL B C 1
ATOM 5301 O O . VAL B 1 288 ? -4.473 -15.141 2.33 1 98.94 288 VAL B O 1
ATOM 5304 N N . THR B 1 289 ? -2.762 -14.961 0.943 1 98.94 289 THR B N 1
ATOM 5305 C CA . THR B 1 289 ? -3.514 -15.07 -0.301 1 98.94 289 THR B CA 1
ATOM 5306 C C . THR B 1 289 ? -4.379 -16.328 -0.306 1 98.94 289 THR B C 1
ATOM 5308 O O . THR B 1 289 ? -5.57 -16.266 -0.616 1 98.94 289 THR B O 1
ATOM 5311 N N . PRO B 1 290 ? -3.9 -17.516 0.117 1 98.88 290 PRO B N 1
ATOM 5312 C CA . PRO B 1 290 ? -4.781 -18.688 0.126 1 98.88 290 PRO B CA 1
ATOM 5313 C C . PRO B 1 290 ? -5.809 -18.641 1.256 1 98.88 290 PRO B C 1
ATOM 5315 O O . PRO B 1 290 ? -6.816 -19.344 1.207 1 98.88 290 PRO B O 1
ATOM 5318 N N . ALA B 1 291 ? -5.629 -17.781 2.238 1 98.88 291 ALA B N 1
ATOM 5319 C CA . ALA B 1 291 ? -6.418 -17.781 3.467 1 98.88 291 ALA B CA 1
ATOM 5320 C C . ALA B 1 291 ? -7.309 -16.547 3.555 1 98.88 291 ALA B C 1
ATOM 5322 O O . ALA B 1 291 ? -8.164 -16.453 4.441 1 98.88 291 ALA B O 1
ATOM 5323 N N . ALA B 1 292 ? -7.172 -15.609 2.66 1 98.88 292 ALA B N 1
ATOM 5324 C CA . ALA B 1 292 ? -7.656 -14.242 2.818 1 98.88 292 ALA B CA 1
ATOM 5325 C C . ALA B 1 292 ? -9.148 -14.219 3.148 1 98.88 292 ALA B C 1
ATOM 5327 O O . ALA B 1 292 ? -9.609 -13.375 3.918 1 98.88 292 ALA B O 1
ATOM 5328 N N . GLY B 1 293 ? -9.945 -15.117 2.639 1 98.62 293 GLY B N 1
ATOM 5329 C CA . GLY B 1 293 ? -11.375 -15.164 2.889 1 98.62 293 GLY B CA 1
ATOM 5330 C C . GLY B 1 293 ? -11.789 -16.297 3.807 1 98.62 293 GLY B C 1
ATOM 5331 O O . GLY B 1 293 ? -12.977 -16.547 3.996 1 98.62 293 GLY B O 1
ATOM 5332 N N . PHE B 1 294 ? -10.766 -17 4.406 1 98.75 294 PHE B N 1
ATOM 5333 C CA . PHE B 1 294 ? -11.117 -18.219 5.133 1 98.75 294 PHE B CA 1
ATOM 5334 C C . PHE B 1 294 ? -10.805 -18.062 6.617 1 98.75 294 PHE B C 1
ATOM 5336 O O . PHE B 1 294 ? -11.195 -18.906 7.426 1 98.75 294 PHE B O 1
ATOM 5343 N N . VAL B 1 295 ? -10.133 -16.953 6.98 1 98.88 295 VAL B N 1
ATOM 5344 C CA . VAL B 1 295 ? -9.656 -16.875 8.359 1 98.88 295 VAL B CA 1
ATOM 5345 C C . VAL B 1 295 ? -10.086 -15.539 8.977 1 98.88 295 VAL B C 1
ATOM 5347 O O . VAL B 1 295 ? -10.375 -14.578 8.258 1 98.88 295 VAL B O 1
ATOM 5350 N N . SER B 1 296 ? -10.109 -15.477 10.297 1 98.75 296 SER B N 1
ATOM 5351 C CA . SER B 1 296 ? -10.422 -14.25 11.016 1 98.75 296 SER B CA 1
ATOM 5352 C C . SER B 1 296 ? -9.305 -13.219 10.867 1 98.75 296 SER B C 1
ATOM 5354 O O . SER B 1 296 ? -8.18 -13.57 10.508 1 98.75 296 SER B O 1
ATOM 5356 N N . PRO B 1 297 ? -9.586 -12 11.117 1 98.75 297 PRO B N 1
ATOM 5357 C CA . PRO B 1 297 ? -8.562 -10.953 11.055 1 98.75 297 PRO B CA 1
ATOM 5358 C C . PRO B 1 297 ? -7.402 -11.219 12.016 1 98.75 297 PRO B C 1
ATOM 5360 O O . PRO B 1 297 ? -6.242 -10.969 11.68 1 98.75 297 PRO B O 1
ATOM 5363 N N . LEU B 1 298 ? -7.691 -11.648 13.203 1 98.69 298 LEU B N 1
ATOM 5364 C CA . LEU B 1 298 ? -6.617 -11.969 14.141 1 98.69 298 LEU B CA 1
ATOM 5365 C C . LEU B 1 298 ? -5.742 -13.094 13.609 1 98.69 298 LEU B C 1
ATOM 5367 O O . LEU B 1 298 ? -4.516 -13.039 13.734 1 98.69 298 LEU B O 1
ATOM 5371 N N . SER B 1 299 ? -6.379 -14.133 13.055 1 98.88 299 SER B N 1
ATOM 5372 C CA . SER B 1 299 ? -5.625 -15.227 12.445 1 98.88 299 SER B CA 1
ATOM 5373 C C . SER B 1 299 ? -4.773 -14.719 11.281 1 98.88 299 SER B C 1
ATOM 5375 O O . SER B 1 299 ? -3.674 -15.227 11.047 1 98.88 299 SER B O 1
ATOM 5377 N N . ALA B 1 300 ? -5.312 -13.766 10.516 1 98.94 300 ALA B N 1
ATOM 5378 C CA . ALA B 1 300 ? -4.547 -13.188 9.422 1 98.94 300 ALA B CA 1
ATOM 5379 C C . ALA B 1 300 ? -3.289 -12.492 9.93 1 98.94 300 ALA B C 1
ATOM 5381 O O . ALA B 1 300 ? -2.223 -12.594 9.32 1 98.94 300 ALA B O 1
ATOM 5382 N N . LEU B 1 301 ? -3.385 -11.727 11.031 1 98.94 301 LEU B N 1
ATOM 5383 C CA . LEU B 1 301 ? -2.217 -11.125 11.656 1 98.94 301 LEU B CA 1
ATOM 5384 C C . LEU B 1 301 ? -1.188 -12.188 12.031 1 98.94 301 LEU B C 1
ATOM 5386 O O . LEU B 1 301 ? 0.01 -12 11.805 1 98.94 301 LEU B O 1
ATOM 5390 N N . LEU B 1 302 ? -1.623 -13.266 12.539 1 98.88 302 LEU B N 1
ATOM 5391 C CA . LEU B 1 302 ? -0.728 -14.336 12.961 1 98.88 302 LEU B CA 1
ATOM 5392 C C . LEU B 1 302 ? -0.071 -15 11.758 1 98.88 302 LEU B C 1
ATOM 5394 O O . LEU B 1 302 ? 1.125 -15.297 11.781 1 98.88 302 LEU B O 1
ATOM 5398 N N . ILE B 1 303 ? -0.863 -15.281 10.734 1 98.94 303 ILE B N 1
ATOM 5399 C CA . ILE B 1 303 ? -0.309 -15.844 9.516 1 98.94 303 ILE B CA 1
ATOM 5400 C C . ILE B 1 303 ? 0.793 -14.938 8.977 1 98.94 303 ILE B C 1
ATOM 5402 O O . ILE B 1 303 ? 1.877 -15.406 8.625 1 98.94 303 ILE B O 1
ATOM 5406 N N . GLY B 1 304 ? 0.484 -13.609 8.922 1 98.94 304 GLY B N 1
ATOM 5407 C CA . GLY B 1 304 ? 1.493 -12.656 8.477 1 98.94 304 GLY B CA 1
ATOM 5408 C C . GLY B 1 304 ? 2.756 -12.695 9.32 1 98.94 304 GLY B C 1
ATOM 5409 O O . GLY B 1 304 ? 3.863 -12.75 8.781 1 98.94 304 GLY B O 1
ATOM 5410 N N . ALA B 1 305 ? 2.604 -12.688 10.602 1 98.94 305 ALA B N 1
ATOM 5411 C CA . ALA B 1 305 ? 3.744 -12.695 11.516 1 98.94 305 ALA B CA 1
ATOM 5412 C C . ALA B 1 305 ? 4.57 -13.969 11.352 1 98.94 305 ALA B C 1
ATOM 5414 O O . ALA B 1 305 ? 5.801 -13.906 11.258 1 98.94 305 ALA B O 1
ATOM 5415 N N . LEU B 1 306 ? 3.936 -15.086 11.234 1 98.94 306 LEU B N 1
ATOM 5416 C CA . LEU B 1 306 ? 4.602 -16.375 11.172 1 98.94 306 LEU B CA 1
ATOM 5417 C C . LEU B 1 306 ? 5.277 -16.578 9.82 1 98.94 306 LEU B C 1
ATOM 5419 O O . LEU B 1 306 ? 6.32 -17.234 9.727 1 98.94 306 LEU B O 1
ATOM 5423 N N . ALA B 1 307 ? 4.691 -16.031 8.805 1 98.75 307 ALA B N 1
ATOM 5424 C CA . ALA B 1 307 ? 5.184 -16.25 7.445 1 98.75 307 ALA B CA 1
ATOM 5425 C C . ALA B 1 307 ? 6.535 -15.578 7.234 1 98.75 307 ALA B C 1
ATOM 5427 O O . ALA B 1 307 ? 7.293 -15.961 6.336 1 98.75 307 ALA B O 1
ATOM 5428 N N . ALA B 1 308 ? 6.859 -14.594 8.062 1 98.88 308 ALA B N 1
ATOM 5429 C CA . ALA B 1 308 ? 8.141 -13.906 7.945 1 98.88 308 ALA B CA 1
ATOM 5430 C C . ALA B 1 308 ? 9.305 -14.875 8.141 1 98.88 308 ALA B C 1
ATOM 5432 O O . ALA B 1 308 ? 10.312 -14.797 7.434 1 98.88 308 ALA B O 1
ATOM 5433 N N . PHE B 1 309 ? 9.195 -15.828 8.969 1 98.81 309 PHE B N 1
ATOM 5434 C CA . PHE B 1 309 ? 10.312 -16.625 9.438 1 98.81 309 PHE B CA 1
ATOM 5435 C C . PHE B 1 309 ? 10.812 -17.562 8.344 1 98.81 309 PHE B C 1
ATOM 5437 O O . PHE B 1 309 ? 11.984 -17.516 7.969 1 98.81 309 PHE B O 1
ATOM 5444 N N . PRO B 1 310 ? 9.992 -18.453 7.727 1 98.94 310 PRO B N 1
ATOM 5445 C CA . PRO B 1 310 ? 10.547 -19.359 6.719 1 98.94 310 PRO B CA 1
ATOM 5446 C C . PRO B 1 310 ? 11.172 -18.609 5.535 1 98.94 310 PRO B C 1
ATOM 5448 O O . PRO B 1 310 ? 12.258 -18.969 5.086 1 98.94 310 PRO B O 1
ATOM 5451 N N . SER B 1 311 ? 10.469 -17.641 5.02 1 98.88 311 SER B N 1
ATOM 5452 C CA . SER B 1 311 ? 10.992 -16.891 3.877 1 98.88 311 SER B CA 1
ATOM 5453 C C . SER B 1 311 ? 12.289 -16.172 4.234 1 98.88 311 SER B C 1
ATOM 5455 O O . SER B 1 311 ? 13.242 -16.172 3.453 1 98.88 311 SER B O 1
ATOM 5457 N N . TYR B 1 312 ? 12.352 -15.508 5.438 1 98.75 312 TYR B N 1
ATOM 5458 C CA . TYR B 1 312 ? 13.523 -14.773 5.902 1 98.75 312 TYR B CA 1
ATOM 5459 C C . TYR B 1 312 ? 14.75 -15.68 5.965 1 98.75 312 TYR B C 1
ATOM 5461 O O . TYR B 1 312 ? 15.812 -15.328 5.449 1 98.75 312 TYR B O 1
ATOM 5469 N N . TYR B 1 313 ? 14.602 -16.844 6.492 1 98.56 313 TYR B N 1
ATOM 5470 C CA . TYR B 1 313 ? 15.75 -17.703 6.73 1 98.56 313 TYR B CA 1
ATOM 5471 C C . TYR B 1 313 ? 16.125 -18.469 5.465 1 98.56 313 TYR B C 1
ATOM 5473 O O . TYR B 1 313 ? 17.297 -18.812 5.27 1 98.56 313 TYR B O 1
ATOM 5481 N N . VAL B 1 314 ? 15.188 -18.734 4.57 1 98.62 314 VAL B N 1
ATOM 5482 C CA . VAL B 1 314 ? 15.531 -19.328 3.285 1 98.62 314 VAL B CA 1
ATOM 5483 C C . VAL B 1 314 ? 16.312 -18.312 2.439 1 98.62 314 VAL B C 1
ATOM 5485 O O . VAL B 1 314 ? 17.234 -18.688 1.71 1 98.62 314 VAL B O 1
ATOM 5488 N N . LEU B 1 315 ? 15.922 -17.094 2.553 1 97.62 315 LEU B N 1
ATOM 5489 C CA . LEU B 1 315 ? 16.672 -16.047 1.855 1 97.62 315 LEU B CA 1
ATOM 5490 C C . LEU B 1 315 ? 18.125 -16 2.332 1 97.62 315 LEU B C 1
ATOM 5492 O O . LEU B 1 315 ? 19.047 -15.906 1.521 1 97.62 315 LEU B O 1
ATOM 5496 N N . LEU B 1 316 ? 18.312 -16.047 3.643 1 96.81 316 LEU B N 1
ATOM 5497 C CA . LEU B 1 316 ? 19.656 -16.016 4.215 1 96.81 316 LEU B CA 1
ATOM 5498 C C . LEU B 1 316 ? 20.438 -17.266 3.812 1 96.81 316 LEU B C 1
ATOM 5500 O O . LEU B 1 316 ? 21.641 -17.172 3.496 1 96.81 316 LEU B O 1
ATOM 5504 N N . TRP B 1 317 ? 19.766 -18.406 3.799 1 97.38 317 TRP B N 1
ATOM 5505 C CA . TRP B 1 317 ? 20.406 -19.656 3.426 1 97.38 317 TRP B CA 1
ATOM 5506 C C . TRP B 1 317 ? 20.812 -19.641 1.958 1 97.38 317 TRP B C 1
ATOM 5508 O O . TRP B 1 317 ? 21.938 -20.016 1.619 1 97.38 317 TRP B O 1
ATOM 5518 N N . ARG B 1 318 ? 19.938 -19.234 1.115 1 95.88 318 ARG B N 1
ATOM 5519 C CA . ARG B 1 318 ? 20.172 -19.219 -0.325 1 95.88 318 ARG B CA 1
ATOM 5520 C C . ARG B 1 318 ? 21.391 -18.375 -0.674 1 95.88 318 ARG B C 1
ATOM 5522 O O . ARG B 1 318 ? 22.188 -18.75 -1.544 1 95.88 318 ARG B O 1
ATOM 5529 N N . ALA B 1 319 ? 21.531 -17.281 0.024 1 92.62 319 ALA B N 1
ATOM 5530 C CA . ALA B 1 319 ? 22.641 -16.359 -0.24 1 92.62 319 ALA B CA 1
ATOM 5531 C C . ALA B 1 319 ? 23.984 -17.047 0.004 1 92.62 319 ALA B C 1
ATOM 5533 O O . ALA B 1 319 ? 25.016 -16.594 -0.492 1 92.62 319 ALA B O 1
ATOM 5534 N N . ARG B 1 320 ? 23.984 -18.188 0.663 1 93.88 320 ARG B N 1
ATOM 5535 C CA . ARG B 1 320 ? 25.219 -18.906 0.983 1 93.88 320 ARG B CA 1
ATOM 5536 C C . ARG B 1 320 ? 25.406 -20.109 0.056 1 93.88 320 ARG B C 1
ATOM 5538 O O . ARG B 1 320 ? 26.375 -20.844 0.189 1 93.88 320 ARG B O 1
ATOM 5545 N N . THR B 1 321 ? 24.516 -20.203 -0.851 1 95.94 321 THR B N 1
ATOM 5546 C CA . THR B 1 321 ? 24.578 -21.344 -1.769 1 95.94 321 THR B CA 1
ATOM 5547 C C . THR B 1 321 ? 24.906 -20.875 -3.184 1 95.94 321 THR B C 1
ATOM 5549 O O . THR B 1 321 ? 25.062 -19.672 -3.426 1 95.94 321 THR B O 1
ATOM 5552 N N . ARG B 1 322 ? 24.984 -21.875 -4.086 1 94.75 322 ARG B N 1
ATOM 5553 C CA . ARG B 1 322 ? 25.266 -21.578 -5.48 1 94.75 322 ARG B CA 1
ATOM 5554 C C . ARG B 1 322 ? 23.984 -21.359 -6.277 1 94.75 322 ARG B C 1
ATOM 5556 O O . ARG B 1 322 ? 24.031 -21.109 -7.48 1 94.75 322 ARG B O 1
ATOM 5563 N N . LEU B 1 323 ? 22.906 -21.438 -5.59 1 97.31 323 LEU B N 1
ATOM 5564 C CA . LEU B 1 323 ? 21.609 -21.234 -6.223 1 97.31 323 LEU B CA 1
ATOM 5565 C C . LEU B 1 323 ? 21.359 -19.75 -6.461 1 97.31 323 LEU B C 1
ATOM 5567 O O . LEU B 1 323 ? 21.219 -18.984 -5.508 1 97.31 323 LEU B O 1
ATOM 5571 N N . ASP B 1 324 ? 21.297 -19.375 -7.777 1 97.38 324 ASP B N 1
ATOM 5572 C CA . ASP B 1 324 ? 21.094 -17.969 -8.133 1 97.38 324 ASP B CA 1
ATOM 5573 C C . ASP B 1 324 ? 19.625 -17.719 -8.523 1 97.38 324 ASP B C 1
ATOM 5575 O O . ASP B 1 324 ? 19.344 -17.375 -9.664 1 97.38 324 ASP B O 1
ATOM 5579 N N . ASP B 1 325 ? 18.75 -17.891 -7.543 1 97.62 325 ASP B N 1
ATOM 5580 C CA . ASP B 1 325 ? 17.406 -17.312 -7.648 1 97.62 325 ASP B CA 1
ATOM 5581 C C . ASP B 1 325 ? 17.469 -15.789 -7.52 1 97.62 325 ASP B C 1
ATOM 5583 O O . ASP B 1 325 ? 17.266 -15.25 -6.43 1 97.62 325 ASP B O 1
ATOM 5587 N N . SER B 1 326 ? 17.703 -15.133 -8.594 1 97.31 326 SER B N 1
ATOM 5588 C CA . SER B 1 326 ? 18.297 -13.805 -8.695 1 97.31 326 SER B CA 1
ATOM 5589 C C . SER B 1 326 ? 17.594 -12.812 -7.777 1 97.31 326 SER B C 1
ATOM 5591 O O . SER B 1 326 ? 18.25 -11.969 -7.156 1 97.31 326 SER B O 1
ATOM 5593 N N . LEU B 1 327 ? 16.25 -12.891 -7.797 1 98.44 327 LEU B N 1
ATOM 5594 C CA . LEU B 1 327 ? 15.508 -11.922 -6.992 1 98.44 327 LEU B CA 1
ATOM 5595 C C . LEU B 1 327 ? 14.688 -12.625 -5.918 1 98.44 327 LEU B C 1
ATOM 5597 O O . LEU B 1 327 ? 13.633 -12.125 -5.516 1 98.44 327 LEU B O 1
ATOM 5601 N N . ASP B 1 328 ? 15.047 -13.844 -5.547 1 98.44 328 ASP B N 1
ATOM 5602 C CA . ASP B 1 328 ? 14.531 -14.617 -4.422 1 98.44 328 ASP B CA 1
ATOM 5603 C C . ASP B 1 328 ? 13.047 -14.922 -4.598 1 98.44 328 ASP B C 1
ATOM 5605 O O . ASP B 1 328 ? 12.258 -14.711 -3.68 1 98.44 328 ASP B O 1
ATOM 5609 N N . VAL B 1 329 ? 12.68 -15.367 -5.77 1 98.88 329 VAL B N 1
ATOM 5610 C CA . VAL B 1 329 ? 11.289 -15.672 -6.082 1 98.88 329 VAL B CA 1
ATOM 5611 C C . VAL B 1 329 ? 10.836 -16.906 -5.309 1 98.88 329 VAL B C 1
ATOM 5613 O O . VAL B 1 329 ? 9.711 -16.969 -4.805 1 98.88 329 VAL B O 1
ATOM 5616 N N . PHE B 1 330 ? 11.711 -17.875 -5.215 1 98.81 330 PHE B N 1
ATOM 5617 C CA . PHE B 1 330 ? 11.344 -19.078 -4.488 1 98.81 330 PHE B CA 1
ATOM 5618 C C . PHE B 1 330 ? 11.141 -18.781 -3.008 1 98.81 330 PHE B C 1
ATOM 5620 O O . PHE B 1 330 ? 10.156 -19.219 -2.408 1 98.81 330 PHE B O 1
ATOM 5627 N N . ALA B 1 331 ? 12.008 -18.062 -2.371 1 98.69 331 ALA B N 1
ATOM 5628 C CA . ALA B 1 331 ? 11.875 -17.719 -0.96 1 98.69 331 ALA B CA 1
ATOM 5629 C C . ALA B 1 331 ? 10.625 -16.875 -0.716 1 98.69 331 ALA B C 1
ATOM 5631 O O . ALA B 1 331 ? 9.93 -17.062 0.288 1 98.69 331 ALA B O 1
ATOM 5632 N N . GLY B 1 332 ? 10.352 -15.953 -1.592 1 98.75 332 GLY B N 1
ATOM 5633 C CA . GLY B 1 332 ? 9.242 -15.031 -1.411 1 98.75 332 GLY B CA 1
ATOM 5634 C C . GLY B 1 332 ? 7.898 -15.648 -1.759 1 98.75 332 GLY B C 1
ATOM 5635 O O . GLY B 1 332 ? 6.969 -15.625 -0.948 1 98.75 332 GLY B O 1
ATOM 5636 N N . HIS B 1 333 ? 7.832 -16.234 -2.961 1 98.94 333 HIS B N 1
ATOM 5637 C CA . HIS B 1 333 ? 6.562 -16.75 -3.455 1 98.94 333 HIS B CA 1
ATOM 5638 C C . HIS B 1 333 ? 6.434 -18.25 -3.18 1 98.94 333 HIS B C 1
ATOM 5640 O O . HIS B 1 333 ? 5.379 -18.703 -2.73 1 98.94 333 HIS B O 1
ATOM 5646 N N . GLY B 1 334 ? 7.488 -19.031 -3.453 1 98.94 334 GLY B N 1
ATOM 5647 C CA . GLY B 1 334 ? 7.426 -20.469 -3.205 1 98.94 334 GLY B CA 1
ATOM 5648 C C . GLY B 1 334 ? 7.246 -20.812 -1.738 1 98.94 334 GLY B C 1
ATOM 5649 O O . GLY B 1 334 ? 6.207 -21.344 -1.346 1 98.94 334 GLY B O 1
ATOM 5650 N N . VAL B 1 335 ? 8.227 -20.406 -0.948 1 98.94 335 VAL B N 1
ATOM 5651 C CA . VAL B 1 335 ? 8.211 -20.703 0.482 1 98.94 335 VAL B CA 1
ATOM 5652 C C . VAL B 1 335 ? 7.055 -19.938 1.144 1 98.94 335 VAL B C 1
ATOM 5654 O O . VAL B 1 335 ? 6.348 -20.5 1.985 1 98.94 335 VAL B O 1
ATOM 5657 N N . GLY B 1 336 ? 6.875 -18.688 0.769 1 98.94 336 GLY B N 1
ATOM 5658 C CA . GLY B 1 336 ? 5.75 -17.922 1.293 1 98.94 336 GLY B CA 1
ATOM 5659 C C . GLY B 1 336 ? 4.406 -18.562 0.984 1 98.94 336 GLY B C 1
ATOM 5660 O O . GLY B 1 336 ? 3.539 -18.641 1.856 1 98.94 336 GLY B O 1
ATOM 5661 N N . GLY B 1 337 ? 4.254 -19 -0.291 1 98.94 337 GLY B N 1
ATOM 5662 C CA . GLY B 1 337 ? 3.029 -19.672 -0.704 1 98.94 337 GLY B CA 1
ATOM 5663 C C . GLY B 1 337 ? 2.781 -20.969 0.031 1 98.94 337 GLY B C 1
ATOM 5664 O O . GLY B 1 337 ? 1.654 -21.25 0.44 1 98.94 337 GLY B O 1
ATOM 5665 N N . ILE B 1 338 ? 3.807 -21.75 0.208 1 98.94 338 ILE B N 1
ATOM 5666 C CA . ILE B 1 338 ? 3.705 -23.031 0.921 1 98.94 338 ILE B CA 1
ATOM 5667 C C . ILE B 1 338 ? 3.301 -22.766 2.371 1 98.94 338 ILE B C 1
ATOM 5669 O O . ILE B 1 338 ? 2.379 -23.406 2.887 1 98.94 338 ILE B O 1
ATOM 5673 N N . THR B 1 339 ? 3.969 -21.797 2.98 1 98.94 339 THR B N 1
ATOM 5674 C CA . THR B 1 339 ? 3.646 -21.422 4.355 1 98.94 339 THR B CA 1
ATOM 5675 C C . THR B 1 339 ? 2.193 -20.984 4.473 1 98.94 339 THR B C 1
ATOM 5677 O O . THR B 1 339 ? 1.469 -21.422 5.363 1 98.94 339 THR B O 1
ATOM 5680 N N . GLY B 1 340 ? 1.775 -20.125 3.582 1 98.94 340 GLY B N 1
ATOM 5681 C CA . GLY B 1 340 ? 0.405 -19.641 3.59 1 98.94 340 GLY B CA 1
ATOM 5682 C C . GLY B 1 340 ? -0.619 -20.734 3.391 1 98.94 340 GLY B C 1
ATOM 5683 O O . GLY B 1 340 ? -1.638 -20.781 4.082 1 98.94 340 GLY B O 1
ATOM 5684 N N . ALA B 1 341 ? -0.355 -21.625 2.436 1 98.94 341 ALA B N 1
ATOM 5685 C CA . ALA B 1 341 ? -1.281 -22.719 2.133 1 98.94 341 ALA B CA 1
ATOM 5686 C C . ALA B 1 341 ? -1.444 -23.656 3.332 1 98.94 341 ALA B C 1
ATOM 5688 O O . ALA B 1 341 ? -2.562 -24.031 3.678 1 98.94 341 ALA B O 1
ATOM 5689 N N . LEU B 1 342 ? -0.364 -23.984 3.953 1 98.94 342 LEU B N 1
ATOM 5690 C CA . LEU B 1 342 ? -0.425 -24.875 5.105 1 98.94 342 LEU B CA 1
ATOM 5691 C C . LEU B 1 342 ? -1.095 -24.188 6.289 1 98.94 342 LEU B C 1
ATOM 5693 O O . LEU B 1 342 ? -1.91 -24.797 6.988 1 98.94 342 LEU B O 1
ATOM 5697 N N . LEU B 1 343 ? -0.816 -22.906 6.52 1 98.94 343 LEU B N 1
ATOM 5698 C CA . LEU B 1 343 ? -1.421 -22.172 7.625 1 98.94 343 LEU B CA 1
ATOM 5699 C C . LEU B 1 343 ? -2.91 -21.953 7.383 1 98.94 343 LEU B C 1
ATOM 5701 O O . LEU B 1 343 ? -3.684 -21.797 8.328 1 98.94 343 LEU B O 1
ATOM 5705 N N . THR B 1 344 ? -3.32 -21.953 6.113 1 98.94 344 THR B N 1
ATOM 5706 C CA . THR B 1 344 ? -4.75 -21.938 5.816 1 98.94 344 THR B CA 1
ATOM 5707 C C . THR B 1 344 ? -5.434 -23.172 6.406 1 98.94 344 THR B C 1
ATOM 5709 O O . THR B 1 344 ? -6.516 -23.062 6.984 1 98.94 344 THR B O 1
ATOM 5712 N N . GLY B 1 345 ? -4.773 -24.328 6.273 1 98.88 345 GLY B N 1
ATOM 5713 C CA . GLY B 1 345 ? -5.312 -25.547 6.84 1 98.88 345 GLY B CA 1
ATOM 5714 C C . GLY B 1 345 ? -5.328 -25.547 8.359 1 98.88 345 GLY B C 1
ATOM 5715 O O . GLY B 1 345 ? -6.094 -26.297 8.977 1 98.88 345 GLY B O 1
ATOM 5716 N N . VAL B 1 346 ? -4.539 -24.688 8.969 1 98.94 346 VAL B N 1
ATOM 5717 C CA . VAL B 1 346 ? -4.457 -24.594 10.422 1 98.94 346 VAL B CA 1
ATOM 5718 C C . VAL B 1 346 ? -5.504 -23.594 10.938 1 98.94 346 VAL B C 1
ATOM 5720 O O . VAL B 1 346 ? -6.203 -23.875 11.914 1 98.94 346 VAL B O 1
ATOM 5723 N N . PHE B 1 347 ? -5.75 -22.438 10.234 1 98.88 347 PHE B N 1
ATOM 5724 C CA . PHE B 1 347 ? -6.43 -21.312 10.852 1 98.88 347 PHE B CA 1
ATOM 5725 C C . PHE B 1 347 ? -7.812 -21.109 10.234 1 98.88 347 PHE B C 1
ATOM 5727 O O . PHE B 1 347 ? -8.594 -20.281 10.711 1 98.88 347 PHE B O 1
ATOM 5734 N N . ALA B 1 348 ? -8.117 -21.844 9.148 1 98.88 348 ALA B N 1
ATOM 5735 C CA . ALA B 1 348 ? -9.445 -21.656 8.555 1 98.88 348 ALA B CA 1
ATOM 5736 C C . ALA B 1 348 ? -10.539 -21.844 9.602 1 98.88 348 ALA B C 1
ATOM 5738 O O . ALA B 1 348 ? -10.438 -22.703 10.477 1 98.88 348 ALA B O 1
ATOM 5739 N N . GLU B 1 349 ? -11.539 -21.016 9.508 1 98.44 349 GLU B N 1
ATOM 5740 C CA . GLU B 1 349 ? -12.625 -21.031 10.484 1 98.44 349 GLU B CA 1
ATOM 5741 C C . GLU B 1 349 ? -13.984 -20.906 9.805 1 98.44 349 GLU B C 1
ATOM 5743 O O . GLU B 1 349 ? -14.305 -19.859 9.234 1 98.44 349 GLU B O 1
ATOM 5748 N N . LYS B 1 350 ? -14.805 -21.859 9.961 1 97 350 LYS B N 1
ATOM 5749 C CA . LYS B 1 350 ? -16.094 -21.938 9.281 1 97 350 LYS B CA 1
ATOM 5750 C C . LYS B 1 350 ? -16.984 -20.75 9.68 1 97 350 LYS B C 1
ATOM 5752 O O . LYS B 1 350 ? -17.766 -20.25 8.867 1 97 350 LYS B O 1
ATOM 5757 N N . ALA B 1 351 ? -16.844 -20.25 10.867 1 94.31 351 ALA B N 1
ATOM 5758 C CA . ALA B 1 351 ? -17.625 -19.109 11.352 1 94.31 351 ALA B CA 1
ATOM 5759 C C . ALA B 1 351 ? -17.375 -17.875 10.492 1 94.31 351 ALA B C 1
ATOM 5761 O O . ALA B 1 351 ? -18.219 -16.984 10.391 1 94.31 351 ALA B O 1
ATOM 5762 N N . TRP B 1 352 ? -16.203 -17.828 9.805 1 96.06 352 TRP B N 1
ATOM 5763 C CA . TRP B 1 352 ? -15.828 -16.672 9 1 96.06 352 TRP B CA 1
ATOM 5764 C C . TRP B 1 352 ? -16 -16.953 7.516 1 96.06 352 TRP B C 1
ATOM 5766 O O . TRP B 1 352 ? -16.219 -16.031 6.719 1 96.06 352 TRP B O 1
ATOM 5776 N N . ASN B 1 353 ? -15.93 -18.219 7.16 1 95.56 353 ASN B N 1
ATOM 5777 C CA . ASN B 1 353 ? -15.836 -18.469 5.727 1 95.56 353 ASN B CA 1
ATOM 5778 C C . ASN B 1 353 ? -17 -19.328 5.234 1 95.56 353 ASN B C 1
ATOM 5780 O O . ASN B 1 353 ? -17.25 -19.422 4.027 1 95.56 353 ASN B O 1
ATOM 5784 N N . GLY B 1 354 ? -17.766 -19.953 6.141 1 93.81 354 GLY B N 1
ATOM 5785 C CA . GLY B 1 354 ? -18.938 -20.75 5.801 1 93.81 354 GLY B CA 1
ATOM 5786 C C . GLY B 1 354 ? -18.594 -22.047 5.09 1 93.81 354 GLY B C 1
ATOM 5787 O O . GLY B 1 354 ? -19.484 -22.719 4.562 1 93.81 354 GLY B O 1
ATOM 5788 N N . VAL B 1 355 ? -17.344 -22.422 5.059 1 93.75 355 VAL B N 1
ATOM 5789 C CA . VAL B 1 355 ? -16.953 -23.547 4.207 1 93.75 355 VAL B CA 1
ATOM 5790 C C . VAL B 1 355 ? -16.281 -24.625 5.051 1 93.75 355 VAL B C 1
ATOM 5792 O O . VAL B 1 355 ? -16.719 -25.781 5.059 1 93.75 355 VAL B O 1
ATOM 5795 N N . ALA B 1 356 ? -15.297 -24.203 5.781 1 96.31 356 ALA B N 1
ATOM 5796 C CA . ALA B 1 356 ? -14.508 -25.25 6.43 1 96.31 356 ALA B CA 1
ATOM 5797 C C . ALA B 1 356 ? -13.781 -24.719 7.656 1 96.31 356 ALA B C 1
ATOM 5799 O O . ALA B 1 356 ? -13.523 -23.516 7.75 1 96.31 356 ALA B O 1
ATOM 5800 N N . ASP B 1 357 ? -13.438 -25.672 8.57 1 98.38 357 ASP B N 1
ATOM 5801 C CA . ASP B 1 357 ? -12.555 -25.391 9.703 1 98.38 357 ASP B CA 1
ATOM 5802 C C . ASP B 1 357 ? -11.164 -25.984 9.461 1 98.38 357 ASP B C 1
ATOM 5804 O O . ASP B 1 357 ? -11.008 -26.938 8.695 1 98.38 357 ASP B O 1
ATOM 5808 N N . GLY B 1 358 ? -10.188 -25.328 10.07 1 98.62 358 GLY B N 1
ATOM 5809 C CA . GLY B 1 358 ? -8.836 -25.859 10.078 1 98.62 358 GLY B CA 1
ATOM 5810 C C . GLY B 1 358 ? -8.508 -26.625 11.344 1 98.62 358 GLY B C 1
ATOM 5811 O O . GLY B 1 358 ? -9.391 -26.938 12.141 1 98.62 358 GLY B O 1
ATOM 5812 N N . LEU B 1 359 ? -7.266 -26.938 11.453 1 98.69 359 LEU B N 1
ATOM 5813 C CA . LEU B 1 359 ? -6.766 -27.781 12.531 1 98.69 359 LEU B CA 1
ATOM 5814 C C . LEU B 1 359 ? -7.137 -27.188 13.891 1 98.69 359 LEU B C 1
ATOM 5816 O O . LEU B 1 359 ? -7.648 -27.891 14.758 1 98.69 359 LEU B O 1
ATOM 5820 N N . LEU B 1 360 ? -7.016 -25.859 14.125 1 98.44 360 LEU B N 1
ATOM 5821 C CA . LEU B 1 360 ? -7.195 -25.203 15.422 1 98.44 360 LEU B CA 1
ATOM 5822 C C . LEU B 1 360 ? -8.672 -25.078 15.766 1 98.44 360 LEU B C 1
ATOM 5824 O O . LEU B 1 360 ? -9.031 -24.797 16.906 1 98.44 360 LEU B O 1
ATOM 5828 N N . PHE B 1 361 ? -9.469 -25.359 14.82 1 98.19 361 PHE B N 1
ATOM 5829 C CA . PHE B 1 361 ? -10.898 -25.188 15.039 1 98.19 361 PHE B CA 1
ATOM 5830 C C . PHE B 1 361 ? -11.641 -26.5 14.867 1 98.19 361 PHE B C 1
ATOM 5832 O O . PHE B 1 361 ? -12.844 -26.5 14.609 1 98.19 361 PHE B O 1
ATOM 5839 N N . GLY B 1 362 ? -10.883 -27.625 14.836 1 97.81 362 GLY B N 1
ATOM 5840 C CA . GLY B 1 362 ? -11.523 -28.922 15.016 1 97.81 362 GLY B CA 1
ATOM 5841 C C . GLY B 1 362 ? -11.422 -29.812 13.789 1 97.81 362 GLY B C 1
ATOM 5842 O O . GLY B 1 362 ? -11.984 -30.906 13.766 1 97.81 362 GLY B O 1
ATOM 5843 N N . ASN B 1 363 ? -10.766 -29.453 12.664 1 98.31 363 ASN B N 1
ATOM 5844 C CA . ASN B 1 363 ? -10.664 -30.266 11.461 1 98.31 363 ASN B CA 1
ATOM 5845 C C . ASN B 1 363 ? -9.219 -30.438 11.016 1 98.31 363 ASN B C 1
ATOM 5847 O O . ASN B 1 363 ? -8.789 -29.828 10.031 1 98.31 363 ASN B O 1
ATOM 5851 N N . PRO B 1 364 ? -8.5 -31.344 11.633 1 97.94 364 PRO B N 1
ATOM 5852 C CA . PRO B 1 364 ? -7.094 -31.578 11.273 1 97.94 364 PRO B CA 1
ATOM 5853 C C . PRO B 1 364 ? -6.926 -32.094 9.844 1 97.94 364 PRO B C 1
ATOM 5855 O O . PRO B 1 364 ? -5.855 -31.922 9.25 1 97.94 364 PRO B O 1
ATOM 5858 N N . MET B 1 365 ? -7.953 -32.656 9.258 1 98.38 365 MET B N 1
ATOM 5859 C CA . MET B 1 365 ? -7.887 -33.188 7.902 1 98.38 365 MET B CA 1
ATOM 5860 C C . MET B 1 365 ? -7.641 -32.094 6.887 1 98.38 365 MET B C 1
ATOM 5862 O O . MET B 1 365 ? -7.012 -32.312 5.852 1 98.38 365 MET B O 1
ATOM 5866 N N . GLN B 1 366 ? -8.102 -30.938 7.215 1 98.69 366 GLN B N 1
ATOM 5867 C CA . GLN B 1 366 ? -7.91 -29.828 6.289 1 98.69 366 GLN B CA 1
ATOM 5868 C C . GLN B 1 366 ? -6.426 -29.562 6.043 1 98.69 366 GLN B C 1
ATOM 5870 O O . GLN B 1 366 ? -6.031 -29.203 4.934 1 98.69 366 GLN B O 1
ATOM 5875 N N . LEU B 1 367 ? -5.621 -29.625 7.082 1 98.81 367 LEU B N 1
ATOM 5876 C CA . LEU B 1 367 ? -4.18 -29.469 6.922 1 98.81 367 LEU B CA 1
ATOM 5877 C C . LEU B 1 367 ? -3.609 -30.531 5.984 1 98.81 367 LEU B C 1
ATOM 5879 O O . LEU B 1 367 ? -2.727 -30.234 5.172 1 98.81 367 LEU B O 1
ATOM 5883 N N . GLY B 1 368 ? -4.094 -31.766 6.105 1 98.75 368 GLY B N 1
ATOM 5884 C CA . GLY B 1 368 ? -3.691 -32.812 5.195 1 98.75 368 GLY B CA 1
ATOM 5885 C C . GLY B 1 368 ? -4.043 -32.531 3.748 1 98.75 368 GLY B C 1
ATOM 5886 O O . GLY B 1 368 ? -3.232 -32.75 2.848 1 98.75 368 GLY B O 1
ATOM 5887 N N . ILE B 1 369 ? -5.27 -32.062 3.518 1 98.81 369 ILE B N 1
ATOM 5888 C CA . ILE B 1 369 ? -5.727 -31.719 2.178 1 98.81 369 ILE B CA 1
ATOM 5889 C C . ILE B 1 369 ? -4.844 -30.625 1.603 1 98.81 369 ILE B C 1
ATOM 5891 O O . ILE B 1 369 ? -4.434 -30.688 0.44 1 98.81 369 ILE B O 1
ATOM 5895 N N . GLN B 1 370 ? -4.555 -29.594 2.486 1 98.94 370 GLN B N 1
ATOM 5896 C CA . GLN B 1 370 ? -3.662 -28.531 2.049 1 98.94 370 GLN B CA 1
ATOM 5897 C C . GLN B 1 370 ? -2.289 -29.078 1.678 1 98.94 370 GLN B C 1
ATOM 5899 O O . GLN B 1 370 ? -1.681 -28.641 0.699 1 98.94 370 GLN B O 1
ATOM 5904 N N . ALA B 1 371 ? -1.767 -29.984 2.41 1 98.88 371 ALA B N 1
ATOM 5905 C CA . ALA B 1 371 ? -0.463 -30.578 2.127 1 98.88 371 ALA B CA 1
ATOM 5906 C C . ALA B 1 371 ? -0.469 -31.297 0.78 1 98.88 371 ALA B C 1
ATOM 5908 O O . ALA B 1 371 ? 0.503 -31.219 0.025 1 98.88 371 ALA B O 1
ATOM 5909 N N . VAL B 1 372 ? -1.527 -32 0.494 1 98.88 372 VAL B N 1
ATOM 5910 C CA . VAL B 1 372 ? -1.661 -32.719 -0.78 1 98.88 372 VAL B CA 1
ATOM 5911 C C . VAL B 1 372 ? -1.671 -31.703 -1.925 1 98.88 372 VAL B C 1
ATOM 5913 O O . VAL B 1 372 ? -1.016 -31.906 -2.949 1 98.88 372 VAL B O 1
ATOM 5916 N N . ALA B 1 373 ? -2.436 -30.656 -1.695 1 98.94 373 ALA B N 1
ATOM 5917 C CA . ALA B 1 373 ? -2.504 -29.625 -2.721 1 98.94 373 ALA B CA 1
ATOM 5918 C C . ALA B 1 373 ? -1.132 -29 -2.969 1 98.94 373 ALA B C 1
ATOM 5920 O O . ALA B 1 373 ? -0.744 -28.781 -4.117 1 98.94 373 ALA B O 1
ATOM 5921 N N . VAL B 1 374 ? -0.396 -28.688 -1.902 1 98.94 374 VAL B N 1
ATOM 5922 C CA . VAL B 1 374 ? 0.946 -28.125 -1.995 1 98.94 374 VAL B CA 1
ATOM 5923 C C . VAL B 1 374 ? 1.86 -29.078 -2.756 1 98.94 374 VAL B C 1
ATOM 5925 O O . VAL B 1 374 ? 2.564 -28.672 -3.682 1 98.94 374 VAL B O 1
ATOM 5928 N N . LEU B 1 375 ? 1.815 -30.312 -2.443 1 98.94 375 LEU B N 1
ATOM 5929 C CA . LEU B 1 375 ? 2.682 -31.297 -3.072 1 98.94 375 LEU B CA 1
ATOM 5930 C C . LEU B 1 375 ? 2.361 -31.438 -4.559 1 98.94 375 LEU B C 1
ATOM 5932 O O . LEU B 1 375 ? 3.268 -31.516 -5.387 1 98.94 375 LEU B O 1
ATOM 5936 N N . ALA B 1 376 ? 1.097 -31.547 -4.848 1 98.94 376 ALA B N 1
ATOM 5937 C CA . ALA B 1 376 ? 0.677 -31.656 -6.242 1 98.94 376 ALA B CA 1
ATOM 5938 C C . ALA B 1 376 ? 1.17 -30.469 -7.059 1 98.94 376 ALA B C 1
ATOM 5940 O O . ALA B 1 376 ? 1.67 -30.625 -8.172 1 98.94 376 ALA B O 1
ATOM 5941 N N . ALA B 1 377 ? 0.989 -29.266 -6.484 1 98.94 377 ALA B N 1
ATOM 5942 C CA . ALA B 1 377 ? 1.414 -28.047 -7.18 1 98.94 377 ALA B CA 1
ATOM 5943 C C . ALA B 1 377 ? 2.93 -28.031 -7.359 1 98.94 377 ALA B C 1
ATOM 5945 O O . ALA B 1 377 ? 3.426 -27.656 -8.43 1 98.94 377 ALA B O 1
ATOM 5946 N N . VAL B 1 378 ? 3.689 -28.375 -6.305 1 98.94 378 VAL B N 1
ATOM 5947 C CA . VAL B 1 378 ? 5.148 -28.375 -6.355 1 98.94 378 VAL B CA 1
ATOM 5948 C C . VAL B 1 378 ? 5.625 -29.344 -7.438 1 98.94 378 VAL B C 1
ATOM 5950 O O . VAL B 1 378 ? 6.457 -28.984 -8.273 1 98.94 378 VAL B O 1
ATOM 5953 N N . VAL B 1 379 ? 5.082 -30.516 -7.48 1 98.94 379 VAL B N 1
ATOM 5954 C CA . VAL B 1 379 ? 5.527 -31.562 -8.406 1 98.94 379 VAL B CA 1
ATOM 5955 C C . VAL B 1 379 ? 5.16 -31.172 -9.836 1 98.94 379 VAL B C 1
ATOM 5957 O O . VAL B 1 379 ? 5.996 -31.234 -10.734 1 98.94 379 VAL B O 1
ATOM 5960 N N . TYR B 1 380 ? 3.969 -30.766 -10.023 1 98.88 380 TYR B N 1
ATOM 5961 C CA . TYR B 1 380 ? 3.504 -30.438 -11.367 1 98.88 380 TYR B CA 1
ATOM 5962 C C . TYR B 1 380 ? 4.258 -29.219 -11.922 1 98.88 380 TYR B C 1
ATOM 5964 O O . TYR B 1 380 ? 4.684 -29.234 -13.078 1 98.88 380 TYR B O 1
ATOM 5972 N N . SER B 1 381 ? 4.367 -28.172 -11.102 1 98.94 381 SER B N 1
ATOM 5973 C CA . SER B 1 381 ? 5.074 -26.969 -11.539 1 98.94 381 SER B CA 1
ATOM 5974 C C . SER B 1 381 ? 6.535 -27.281 -11.859 1 98.94 381 SER B C 1
ATOM 5976 O O . SER B 1 381 ? 7.07 -26.797 -12.859 1 98.94 381 SER B O 1
ATOM 5978 N N . ALA B 1 382 ? 7.176 -28.078 -11.016 1 98.94 382 ALA B N 1
ATOM 5979 C CA . ALA B 1 382 ? 8.586 -28.422 -11.227 1 98.94 382 ALA B CA 1
ATOM 5980 C C . ALA B 1 382 ? 8.773 -29.188 -12.523 1 98.94 382 ALA B C 1
ATOM 5982 O O . ALA B 1 382 ? 9.602 -28.812 -13.359 1 98.94 382 ALA B O 1
ATOM 5983 N N . LEU B 1 383 ? 8.016 -30.234 -12.703 1 98.88 383 LEU B N 1
ATOM 5984 C CA . LEU B 1 383 ? 8.164 -31.094 -13.875 1 98.88 383 LEU B CA 1
ATOM 5985 C C . LEU B 1 383 ? 7.754 -30.359 -15.148 1 98.88 383 LEU B C 1
ATOM 5987 O O . LEU B 1 383 ? 8.438 -30.453 -16.172 1 98.88 383 LEU B O 1
ATOM 5991 N N . GLY B 1 384 ? 6.594 -29.688 -15.07 1 98.88 384 GLY B N 1
ATOM 5992 C CA . GLY B 1 384 ? 6.137 -28.938 -16.219 1 98.88 384 GLY B CA 1
ATOM 5993 C C . GLY B 1 384 ? 7.109 -27.859 -16.656 1 98.88 384 GLY B C 1
ATOM 5994 O O . GLY B 1 384 ? 7.371 -27.688 -17.859 1 98.88 384 GLY B O 1
ATOM 5995 N N . THR B 1 385 ? 7.664 -27.094 -15.672 1 98.94 385 THR B N 1
ATOM 5996 C CA . THR B 1 385 ? 8.617 -26.031 -15.977 1 98.94 385 THR B CA 1
ATOM 5997 C C . THR B 1 385 ? 9.891 -26.609 -16.578 1 98.94 385 THR B C 1
ATOM 5999 O O . THR B 1 385 ? 10.406 -26.078 -17.578 1 98.94 385 THR B O 1
ATOM 6002 N N . PHE B 1 386 ? 10.359 -27.672 -15.984 1 98.94 386 PHE B N 1
ATOM 6003 C CA . PHE B 1 386 ? 11.562 -28.312 -16.5 1 98.94 386 PHE B CA 1
ATOM 6004 C C . PHE B 1 386 ? 11.359 -28.766 -17.938 1 98.94 386 PHE B C 1
ATOM 6006 O O . PHE B 1 386 ? 12.195 -28.5 -18.812 1 98.94 386 PHE B O 1
ATOM 6013 N N . ALA B 1 387 ? 10.289 -29.438 -18.203 1 98.88 387 ALA B N 1
ATOM 6014 C CA . ALA B 1 387 ? 9.992 -29.953 -19.547 1 98.88 387 ALA B CA 1
ATOM 6015 C C . ALA B 1 387 ? 9.891 -28.828 -20.562 1 98.88 387 ALA B C 1
ATOM 6017 O O . ALA B 1 387 ? 10.414 -28.938 -21.672 1 98.88 387 ALA B O 1
ATOM 6018 N N . LEU B 1 388 ? 9.227 -27.766 -20.203 1 98.88 388 LEU B N 1
ATOM 6019 C CA . LEU B 1 388 ? 9.008 -26.656 -21.125 1 98.88 388 LEU B CA 1
ATOM 6020 C C . LEU B 1 388 ? 10.312 -25.922 -21.406 1 98.88 388 LEU B C 1
ATOM 6022 O O . LEU B 1 388 ? 10.547 -25.469 -22.531 1 98.88 388 LEU B O 1
ATOM 6026 N N . LEU B 1 389 ? 11.141 -25.703 -20.359 1 98.88 389 LEU B N 1
ATOM 6027 C CA . LEU B 1 389 ? 12.43 -25.062 -20.594 1 98.88 389 LEU B CA 1
ATOM 6028 C C . LEU B 1 389 ? 13.305 -25.922 -21.5 1 98.88 389 LEU B C 1
ATOM 6030 O O . LEU B 1 389 ? 14 -25.391 -22.375 1 98.88 389 LEU B O 1
ATOM 6034 N N . LYS B 1 390 ? 13.25 -27.25 -21.328 1 98.62 390 LYS B N 1
ATOM 6035 C CA . LYS B 1 390 ? 13.984 -28.141 -22.219 1 98.62 390 LYS B CA 1
ATOM 6036 C C . LYS B 1 390 ? 13.453 -28.062 -23.641 1 98.62 390 LYS B C 1
ATOM 6038 O O . LYS B 1 390 ? 14.227 -28.047 -24.594 1 98.62 390 LYS B O 1
ATOM 6043 N N . LEU B 1 391 ? 12.211 -28.016 -23.734 1 98.75 391 LEU B N 1
ATOM 6044 C CA . LEU B 1 391 ? 11.594 -27.922 -25.062 1 98.75 391 LEU B CA 1
ATOM 6045 C C . LEU B 1 391 ? 12 -26.625 -25.766 1 98.75 391 LEU B C 1
ATOM 6047 O O . LEU B 1 391 ? 12.391 -26.656 -26.938 1 98.75 391 LEU B O 1
ATOM 6051 N N . VAL B 1 392 ? 11.922 -25.469 -25.109 1 98.75 392 VAL B N 1
ATOM 6052 C CA . VAL B 1 392 ? 12.305 -24.188 -25.688 1 98.75 392 VAL B CA 1
ATOM 6053 C C . VAL B 1 392 ? 13.797 -24.188 -26 1 98.75 392 VAL B C 1
ATOM 6055 O O . VAL B 1 392 ? 14.219 -23.641 -27.031 1 98.75 392 VAL B O 1
ATOM 6058 N N . GLY B 1 393 ? 14.57 -24.844 -25.141 1 98.25 393 GLY B N 1
ATOM 6059 C CA . GLY B 1 393 ? 16 -24.953 -25.344 1 98.25 393 GLY B CA 1
ATOM 6060 C C . GLY B 1 393 ? 16.391 -25.688 -26.609 1 98.25 393 GLY B C 1
ATOM 6061 O O . GLY B 1 393 ? 17.484 -25.5 -27.141 1 98.25 393 GLY B O 1
ATOM 6062 N N . LEU B 1 394 ? 15.523 -26.562 -27.078 1 97.81 394 LEU B N 1
ATOM 6063 C CA . LEU B 1 394 ? 15.75 -27.266 -28.328 1 97.81 394 LEU B CA 1
ATOM 6064 C C . LEU B 1 394 ? 15.547 -26.344 -29.516 1 97.81 394 LEU B C 1
ATOM 6066 O O . LEU B 1 394 ? 16.109 -26.578 -30.594 1 97.81 394 LEU B O 1
ATOM 6070 N N . LEU B 1 395 ? 14.789 -25.297 -29.312 1 96.94 395 LEU B N 1
ATOM 6071 C CA . LEU B 1 395 ? 14.422 -24.422 -30.422 1 96.94 395 LEU B CA 1
ATOM 6072 C C . LEU B 1 395 ? 15.344 -23.203 -30.469 1 96.94 395 LEU B C 1
ATOM 6074 O O . LEU B 1 395 ? 15.609 -22.672 -31.562 1 96.94 395 LEU B O 1
ATOM 6078 N N . THR B 1 396 ? 15.727 -22.719 -29.328 1 97.19 396 THR B N 1
ATOM 6079 C CA . THR B 1 396 ? 16.594 -21.547 -29.219 1 97.19 396 THR B CA 1
ATOM 6080 C C . THR B 1 396 ? 17.406 -21.609 -27.938 1 97.19 396 THR B C 1
ATOM 6082 O O . THR B 1 396 ? 17 -22.219 -26.953 1 97.19 396 THR B O 1
ATOM 6085 N N . PRO B 1 397 ? 18.578 -21 -28.031 1 97.81 397 PRO B N 1
ATOM 6086 C CA . PRO B 1 397 ? 19.328 -20.938 -26.766 1 97.81 397 PRO B CA 1
ATOM 6087 C C . PRO B 1 397 ? 18.562 -20.234 -25.656 1 97.81 397 PRO B C 1
ATOM 6089 O O . PRO B 1 397 ? 17.953 -19.172 -25.891 1 97.81 397 PRO B O 1
ATOM 6092 N N . LEU B 1 398 ? 18.594 -20.766 -24.484 1 98.62 398 LEU B N 1
ATOM 6093 C CA . LEU B 1 398 ? 17.875 -20.203 -23.359 1 98.62 398 LEU B CA 1
ATOM 6094 C C . LEU B 1 398 ? 18.625 -19.016 -22.766 1 98.62 398 LEU B C 1
ATOM 6096 O O . LEU B 1 398 ? 18 -18.016 -22.375 1 98.62 398 LEU B O 1
ATOM 6100 N N . ARG B 1 399 ? 19.938 -19.109 -22.766 1 98.12 399 ARG B N 1
ATOM 6101 C CA . ARG B 1 399 ? 20.781 -18.188 -22.031 1 98.12 399 ARG B CA 1
ATOM 6102 C C . ARG B 1 399 ? 21.562 -17.281 -22.984 1 98.12 399 ARG B C 1
ATOM 6104 O O . ARG B 1 399 ? 21.953 -17.719 -24.078 1 98.12 399 ARG B O 1
ATOM 6111 N N . ALA B 1 400 ? 21.75 -16.062 -22.516 1 97.75 400 ALA B N 1
ATOM 6112 C CA . ALA B 1 400 ? 22.625 -15.148 -23.234 1 97.75 400 ALA B CA 1
ATOM 6113 C C . ALA B 1 400 ? 24.094 -15.57 -23.094 1 97.75 400 ALA B C 1
ATOM 6115 O O . ALA B 1 400 ? 24.469 -16.188 -22.094 1 97.75 400 ALA B O 1
ATOM 6116 N N . GLY B 1 401 ? 24.875 -15.188 -24.078 1 96.75 401 GLY B N 1
ATOM 6117 C CA . GLY B 1 401 ? 26.297 -15.477 -24 1 96.75 401 GLY B CA 1
ATOM 6118 C C . GLY B 1 401 ? 27.016 -14.633 -22.969 1 96.75 401 GLY B C 1
ATOM 6119 O O . GLY B 1 401 ? 26.484 -13.625 -22.5 1 96.75 401 GLY B O 1
ATOM 6120 N N . PRO B 1 402 ? 28.172 -15.117 -22.641 1 94.81 402 PRO B N 1
ATOM 6121 C CA . PRO B 1 402 ? 28.922 -14.398 -21.609 1 94.81 402 PRO B CA 1
ATOM 6122 C C . PRO B 1 402 ? 29.172 -12.938 -21.984 1 94.81 402 PRO B C 1
ATOM 6124 O O . PRO B 1 402 ? 29.125 -12.055 -21.109 1 94.81 402 PRO B O 1
ATOM 6127 N N . LYS B 1 403 ? 29.375 -12.695 -23.203 1 95.56 403 LYS B N 1
ATOM 6128 C CA . LYS B 1 403 ? 29.609 -11.328 -23.656 1 95.56 403 LYS B CA 1
ATOM 6129 C C . LYS B 1 403 ? 28.344 -10.484 -23.547 1 95.56 403 LYS B C 1
ATOM 6131 O O . LYS B 1 403 ? 28.391 -9.328 -23.125 1 95.56 403 LYS B O 1
ATOM 6136 N N . GLU B 1 404 ? 27.281 -11.102 -23.938 1 96.38 404 GLU B N 1
ATOM 6137 C CA . GLU B 1 404 ? 26 -10.414 -23.844 1 96.38 404 GLU B CA 1
ATOM 6138 C C . GLU B 1 404 ? 25.641 -10.094 -22.391 1 96.38 404 GLU B C 1
ATOM 6140 O O . GLU B 1 404 ? 25.172 -8.992 -22.094 1 96.38 404 GLU B O 1
ATOM 6145 N N . GLU B 1 405 ? 25.891 -11.023 -21.531 1 95.69 405 GLU B N 1
ATOM 6146 C CA . GLU B 1 405 ? 25.641 -10.82 -20.109 1 95.69 405 GLU B CA 1
ATOM 6147 C C . GLU B 1 405 ? 26.516 -9.711 -19.547 1 95.69 405 GLU B C 1
ATOM 6149 O O . GLU B 1 405 ? 26.094 -8.938 -18.688 1 95.69 405 GLU B O 1
ATOM 6154 N N . GLY B 1 406 ? 27.75 -9.672 -20.016 1 93.94 406 GLY B N 1
ATOM 6155 C CA . GLY B 1 406 ? 28.688 -8.672 -19.547 1 93.94 406 GLY B CA 1
ATOM 6156 C C . GLY B 1 406 ? 28.281 -7.258 -19.938 1 93.94 406 GLY B C 1
ATOM 6157 O O . GLY B 1 406 ? 28.406 -6.332 -19.125 1 93.94 406 GLY B O 1
ATOM 6158 N N . VAL B 1 407 ? 27.797 -7.141 -21.109 1 94.44 407 VAL B N 1
ATOM 6159 C CA . VAL B 1 407 ? 27.391 -5.836 -21.625 1 94.44 407 VAL B CA 1
ATOM 6160 C C . VAL B 1 407 ? 26.062 -5.422 -20.984 1 94.44 407 VAL B C 1
ATOM 6162 O O . VAL B 1 407 ? 25.859 -4.246 -20.672 1 94.44 407 VAL B O 1
ATOM 6165 N N . GLY B 1 408 ? 25.234 -6.379 -20.797 1 95.62 408 GLY B N 1
ATOM 6166 C CA . GLY B 1 408 ? 23.891 -6.137 -20.297 1 95.62 408 GLY B CA 1
ATOM 6167 C C . GLY B 1 408 ? 22.812 -6.473 -21.312 1 95.62 408 GLY B C 1
ATOM 6168 O O . GLY B 1 408 ? 22.984 -6.234 -22.516 1 95.62 408 GLY B O 1
ATOM 6169 N N . LEU B 1 409 ? 21.734 -6.887 -20.828 1 97.75 409 LEU B N 1
ATOM 6170 C CA . LEU B 1 409 ? 20.703 -7.398 -21.719 1 97.75 409 LEU B CA 1
ATOM 6171 C C . LEU B 1 409 ? 19.844 -6.266 -22.25 1 97.75 409 LEU B C 1
ATOM 6173 O O . LEU B 1 409 ? 19.094 -6.449 -23.219 1 97.75 409 LEU B O 1
ATOM 6177 N N . ASP B 1 410 ? 19.891 -5.098 -21.578 1 97.31 410 ASP B N 1
ATOM 6178 C CA . ASP B 1 410 ? 19.188 -3.959 -22.156 1 97.31 410 ASP B CA 1
ATOM 6179 C C . ASP B 1 410 ? 19.656 -3.678 -23.578 1 97.31 410 ASP B C 1
ATOM 6181 O O . ASP B 1 410 ? 18.844 -3.609 -24.5 1 97.31 410 ASP B O 1
ATOM 6185 N N . VAL B 1 411 ? 20.922 -3.604 -23.703 1 96.69 411 VAL B N 1
ATOM 6186 C CA . VAL B 1 411 ? 21.484 -3.244 -25 1 96.69 411 VAL B CA 1
ATOM 6187 C C . VAL B 1 411 ? 21.469 -4.457 -25.922 1 96.69 411 VAL B C 1
ATOM 6189 O O . VAL B 1 411 ? 21.109 -4.344 -27.109 1 96.69 411 VAL B O 1
ATOM 6192 N N . THR B 1 412 ? 21.797 -5.598 -25.453 1 97.25 412 THR B N 1
ATOM 6193 C CA . THR B 1 412 ? 22.016 -6.754 -26.328 1 97.25 412 THR B CA 1
ATOM 6194 C C . THR B 1 412 ? 20.688 -7.355 -26.781 1 97.25 412 THR B C 1
ATOM 6196 O O . THR B 1 412 ? 20.594 -7.93 -27.859 1 97.25 412 THR B O 1
ATOM 6199 N N . GLN B 1 413 ? 19.656 -7.25 -25.953 1 97.44 413 GLN B N 1
ATOM 6200 C CA . GLN B 1 413 ? 18.375 -7.859 -26.297 1 97.44 413 GLN B CA 1
ATOM 6201 C C . GLN B 1 413 ? 17.391 -6.812 -26.797 1 97.44 413 GLN B C 1
ATOM 6203 O O . GLN B 1 413 ? 16.453 -7.137 -27.531 1 97.44 413 GLN B O 1
ATOM 6208 N N . HIS B 1 414 ? 17.578 -5.473 -26.438 1 97.75 414 HIS B N 1
ATOM 6209 C CA . HIS B 1 414 ? 16.547 -4.484 -26.719 1 97.75 414 HIS B CA 1
ATOM 6210 C C . HIS B 1 414 ? 17.125 -3.295 -27.484 1 97.75 414 HIS B C 1
ATOM 6212 O O . HIS B 1 414 ? 16.375 -2.467 -28.016 1 97.75 414 HIS B O 1
ATOM 6218 N N . GLY B 1 415 ? 18.406 -3.164 -27.547 1 96.38 415 GLY B N 1
ATOM 6219 C CA . GLY B 1 415 ? 19.016 -2.061 -28.266 1 96.38 415 GLY B CA 1
ATOM 6220 C C . GLY B 1 415 ? 18.781 -0.713 -27.625 1 96.38 415 GLY B C 1
ATOM 6221 O O . GLY B 1 415 ? 18.766 0.317 -28.297 1 96.38 415 GLY B O 1
ATOM 6222 N N . GLU B 1 416 ? 18.484 -0.716 -26.297 1 94.81 416 GLU B N 1
ATOM 6223 C CA . GLU B 1 416 ? 18.156 0.491 -25.547 1 94.81 416 GLU B CA 1
ATOM 6224 C C . GLU B 1 416 ? 18.859 0.501 -24.188 1 94.81 416 GLU B C 1
ATOM 6226 O O . GLU B 1 416 ? 19.281 -0.546 -23.703 1 94.81 416 GLU B O 1
ATOM 6231 N N . GLU B 1 417 ? 19.109 1.731 -23.656 1 92.56 417 GLU B N 1
ATOM 6232 C CA . GLU B 1 417 ? 19.594 1.908 -22.297 1 92.56 417 GLU B CA 1
ATOM 6233 C C . GLU B 1 417 ? 18.516 2.52 -21.406 1 92.56 417 GLU B C 1
ATOM 6235 O O . GLU B 1 417 ? 17.734 3.373 -21.859 1 92.56 417 GLU B O 1
ATOM 6240 N N . ALA B 1 418 ? 18.547 2.119 -20.172 1 93.06 418 ALA B N 1
ATOM 6241 C CA . ALA B 1 418 ? 17.516 2.588 -19.25 1 93.06 418 ALA B CA 1
ATOM 6242 C C . ALA B 1 418 ? 17.672 4.074 -18.953 1 93.06 418 ALA B C 1
ATOM 6244 O O . ALA B 1 418 ? 16.688 4.793 -18.766 1 93.06 418 ALA B O 1
ATOM 6245 N N . TYR B 1 419 ? 18.875 4.566 -18.812 1 90.25 419 TYR B N 1
ATOM 6246 C CA . TYR B 1 419 ? 19.188 5.934 -18.422 1 90.25 419 TYR B CA 1
ATOM 6247 C C . TYR B 1 419 ? 20.188 6.566 -19.391 1 90.25 419 TYR B C 1
ATOM 6249 O O . TYR B 1 419 ? 21.156 5.922 -19.797 1 90.25 419 TYR B O 1
ATOM 6257 N N . THR B 1 420 ? 19.859 7.66 -19.828 1 84.19 420 THR B N 1
ATOM 6258 C CA . THR B 1 420 ? 20.781 8.438 -20.641 1 84.19 420 THR B CA 1
ATOM 6259 C C . THR B 1 420 ? 21.125 9.758 -19.969 1 84.19 420 THR B C 1
ATOM 6261 O O . THR B 1 420 ? 20.25 10.422 -19.422 1 84.19 420 THR B O 1
ATOM 6264 N N . SER B 1 421 ? 22.469 9.664 -19.562 1 73.38 421 SER B N 1
ATOM 6265 C CA . SER B 1 421 ? 22.906 10.906 -18.938 1 73.38 421 SER B CA 1
ATOM 6266 C C . SER B 1 421 ? 23.406 11.898 -19.969 1 73.38 421 SER B C 1
ATOM 6268 O O . SER B 1 421 ? 23.953 11.5 -21 1 73.38 421 SER B O 1
ATOM 6270 N N . GLY B 1 422 ? 23.125 13.094 -19.953 1 65.06 422 GLY B N 1
ATOM 6271 C CA . GLY B 1 422 ? 23.734 14.133 -20.75 1 65.06 422 GLY B CA 1
ATOM 6272 C C . GLY B 1 422 ? 22.828 14.672 -21.844 1 65.06 422 GLY B C 1
ATOM 6273 O O . GLY B 1 422 ? 21.625 14.383 -21.844 1 65.06 422 GLY B O 1
ATOM 6274 N N . GLU B 1 423 ? 23.25 15.688 -22.422 1 60.53 423 GLU B N 1
ATOM 6275 C CA . GLU B 1 423 ? 22.578 16.438 -23.484 1 60.53 423 GLU B CA 1
ATOM 6276 C C . GLU B 1 423 ? 22.594 15.656 -24.797 1 60.53 423 GLU B C 1
ATOM 6278 O O . GLU B 1 423 ? 23.641 15.164 -25.234 1 60.53 423 GLU B O 1
ATOM 6283 N N . GLY B 1 424 ? 21.406 15.07 -24.984 1 53.88 424 GLY B N 1
ATOM 6284 C CA . GLY B 1 424 ? 21.078 14.398 -26.219 1 53.88 424 GLY B CA 1
ATOM 6285 C C . GLY B 1 424 ? 22.234 14.414 -27.219 1 53.88 424 GLY B C 1
ATOM 6286 O O . GLY B 1 424 ? 23.156 15.211 -27.094 1 53.88 424 GLY B O 1
ATOM 6287 N N . ALA B 1 425 ? 22.656 13.32 -27.641 1 49.69 425 ALA B N 1
ATOM 6288 C CA . ALA B 1 425 ? 23.625 13.273 -28.734 1 49.69 425 ALA B CA 1
ATOM 6289 C C . ALA B 1 425 ? 23.281 14.281 -29.812 1 49.69 425 ALA B C 1
ATOM 6291 O O . ALA B 1 425 ? 22.109 14.477 -30.141 1 49.69 425 ALA B O 1
ATOM 6292 N N . ILE B 1 426 ? 24.125 15.25 -29.875 1 46.75 426 ILE B N 1
ATOM 6293 C CA . ILE B 1 426 ? 23.969 16.062 -31.062 1 46.75 426 ILE B CA 1
ATOM 6294 C C . ILE B 1 426 ? 23.781 15.172 -32.281 1 46.75 426 ILE B C 1
ATOM 6296 O O . ILE B 1 426 ? 24.641 14.312 -32.562 1 46.75 426 ILE B O 1
ATOM 6300 N N . LEU B 1 427 ? 22.562 14.805 -32.375 1 48.84 427 LEU B N 1
ATOM 6301 C CA . LEU B 1 427 ? 22.375 14.133 -33.656 1 48.84 427 LEU B CA 1
ATOM 6302 C C . LEU B 1 427 ? 23.156 14.828 -34.781 1 48.84 427 LEU B C 1
ATOM 6304 O O . LEU B 1 427 ? 22.906 16 -35.062 1 48.84 427 LEU B O 1
ATOM 6308 N N . VAL B 1 428 ? 24.438 14.633 -34.812 1 42.25 428 VAL B N 1
ATOM 6309 C CA . VAL B 1 428 ? 25.141 15.156 -35.969 1 42.25 428 VAL B CA 1
ATOM 6310 C C . VAL B 1 428 ? 24.438 14.719 -37.25 1 42.25 428 VAL B C 1
ATOM 6312 O O . VAL B 1 428 ? 24.391 13.523 -37.562 1 42.25 428 VAL B O 1
ATOM 6315 N N . LEU B 1 429 ? 23.297 15.336 -37.438 1 44.91 429 LEU B N 1
ATOM 6316 C CA . LEU B 1 429 ? 22.781 15.109 -38.781 1 44.91 429 LEU B CA 1
ATOM 6317 C C . LEU B 1 429 ? 23.906 15.094 -39.812 1 44.91 429 LEU B C 1
ATOM 6319 O O . LEU B 1 429 ? 24.875 15.852 -39.688 1 44.91 429 LEU B O 1
ATOM 6323 N N . SER B 1 430 ? 24.25 13.969 -40.25 1 44.72 430 SER B N 1
ATOM 6324 C CA . SER B 1 430 ? 25.188 13.875 -41.344 1 44.72 430 SER B CA 1
ATOM 6325 C C . SER B 1 430 ? 25.062 15.078 -42.281 1 44.72 430 SER B C 1
ATOM 6327 O O . SER B 1 430 ? 24 15.305 -42.875 1 44.72 430 SER B O 1
ATOM 6329 N N . GLU B 1 431 ? 25.641 16.172 -41.844 1 40.34 431 GLU B N 1
ATOM 6330 C CA . GLU B 1 431 ? 25.703 17.266 -42.812 1 40.34 431 GLU B CA 1
ATOM 6331 C C . GLU B 1 431 ? 25.938 16.75 -44.219 1 40.34 431 GLU B C 1
ATOM 6333 O O . GLU B 1 431 ? 26.812 15.898 -44.438 1 40.34 431 GLU B O 1
ATOM 6338 N N . LYS B 1 432 ? 24.984 16.719 -45.062 1 38.03 432 LYS B N 1
ATOM 6339 C CA . LYS B 1 432 ? 25.234 16.531 -46.5 1 38.03 432 LYS B CA 1
ATOM 6340 C C . LYS B 1 432 ? 26.578 17.156 -46.906 1 38.03 432 LYS B C 1
ATOM 6342 O O . LYS B 1 432 ? 26.812 18.344 -46.656 1 38.03 432 LYS B O 1
ATOM 6347 N N . ALA B 1 433 ? 27.625 16.375 -47 1 39.06 433 ALA B N 1
ATOM 6348 C CA . ALA B 1 433 ? 28.875 16.828 -47.594 1 39.06 433 ALA B CA 1
ATOM 6349 C C . ALA B 1 433 ? 28.625 17.781 -48.75 1 39.06 433 ALA B C 1
ATOM 6351 O O . ALA B 1 433 ? 27.812 17.484 -49.656 1 39.06 433 ALA B O 1
ATOM 6352 N N . PRO B 1 434 ? 28.859 19.062 -48.562 1 39.81 434 PRO B N 1
ATOM 6353 C CA . PRO B 1 434 ? 28.656 19.844 -49.781 1 39.81 434 PRO B CA 1
ATOM 6354 C C . PRO B 1 434 ? 29.141 19.109 -51.031 1 39.81 434 PRO B C 1
ATOM 6356 O O . PRO B 1 434 ? 30.062 18.297 -50.969 1 39.81 434 PRO B O 1
ATOM 6359 N N . ALA B 1 435 ? 28.266 18.828 -52 1 39.03 435 ALA B N 1
ATOM 6360 C CA . ALA B 1 435 ? 28.578 18.266 -53.312 1 39.03 435 ALA B CA 1
ATOM 6361 C C . ALA B 1 435 ? 29.906 18.812 -53.812 1 39.03 435 ALA B C 1
ATOM 6363 O O . ALA B 1 435 ? 30.062 20.016 -54.031 1 39.03 435 ALA B O 1
ATOM 6364 N N . VAL B 1 436 ? 31.016 18.328 -53.375 1 36.53 436 VAL B N 1
ATOM 6365 C CA . VAL B 1 436 ? 32.281 18.734 -54 1 36.53 436 VAL B CA 1
ATOM 6366 C C . VAL B 1 436 ? 32.094 18.797 -55.5 1 36.53 436 VAL B C 1
ATOM 6368 O O . VAL B 1 436 ? 31.656 17.828 -56.125 1 36.53 436 VAL B O 1
ATOM 6371 N N . PRO B 1 437 ? 31.891 19.984 -56.062 1 37.69 437 PRO B N 1
ATOM 6372 C CA . PRO B 1 437 ? 31.719 20.062 -57.5 1 37.69 437 PRO B CA 1
ATOM 6373 C C . PRO B 1 437 ? 32.656 19.141 -58.281 1 37.69 437 PRO B C 1
ATOM 6375 O O . PRO B 1 437 ? 33.781 18.922 -57.844 1 37.69 437 PRO B O 1
ATOM 6378 N N . SER B 1 438 ? 32.094 18.078 -58.844 1 34.81 438 SER B N 1
ATOM 6379 C CA . SER B 1 438 ? 32.781 17.172 -59.75 1 34.81 438 SER B CA 1
ATOM 6380 C C . SER B 1 438 ? 33.719 17.938 -60.688 1 34.81 438 SER B C 1
ATOM 6382 O O . SER B 1 438 ? 33.281 18.797 -61.469 1 34.81 438 SER B O 1
ATOM 6384 N N . LEU B 1 439 ? 34.906 18.406 -60.156 1 34.25 439 LEU B N 1
ATOM 6385 C CA . LEU B 1 439 ? 35.844 18.969 -61.125 1 34.25 439 LEU B CA 1
ATOM 6386 C C . LEU B 1 439 ? 35.875 18.125 -62.375 1 34.25 439 LEU B C 1
ATOM 6388 O O . LEU B 1 439 ? 36.062 16.906 -62.312 1 34.25 439 LEU B O 1
ATOM 6392 N N . ARG B 1 440 ? 35.094 18.547 -63.438 1 33.41 440 ARG B N 1
ATOM 6393 C CA . ARG B 1 440 ? 35.062 18.031 -64.812 1 33.41 440 ARG B CA 1
ATOM 6394 C C . ARG B 1 440 ? 36.438 17.719 -65.312 1 33.41 440 ARG B C 1
ATOM 6396 O O . ARG B 1 440 ? 37.375 18.531 -65.188 1 33.41 440 ARG B O 1
ATOM 6403 N N . PRO B 1 441 ? 36.781 16.391 -65.438 1 32.31 441 PRO B N 1
ATOM 6404 C CA . PRO B 1 441 ? 38.031 16.047 -66.062 1 32.31 441 PRO B CA 1
ATOM 6405 C C . PRO B 1 441 ? 38.281 16.844 -67.375 1 32.31 441 PRO B C 1
ATOM 6407 O O . PRO B 1 441 ? 37.375 16.953 -68.188 1 32.31 441 PRO B O 1
ATOM 6410 N N . GLN B 1 442 ? 38.812 18.109 -67.312 1 30.72 442 GLN B N 1
ATOM 6411 C CA . GLN B 1 442 ? 39.188 18.812 -68.5 1 30.72 442 GLN B CA 1
ATOM 6412 C C . GLN B 1 442 ? 39.781 17.859 -69.562 1 30.72 442 GLN B C 1
ATOM 6414 O O . GLN B 1 442 ? 40.688 17.078 -69.188 1 30.72 442 GLN B O 1
ATOM 6419 N N . GLY B 1 443 ? 39.062 17.516 -70.625 1 29.34 443 GLY B N 1
ATOM 6420 C CA . GLY B 1 443 ? 39.312 16.828 -71.875 1 29.34 443 GLY B CA 1
ATOM 6421 C C . GLY B 1 443 ? 40.625 17.203 -72.5 1 29.34 443 GLY B C 1
ATOM 6422 O O . GLY B 1 443 ? 41.031 18.359 -72.5 1 29.34 443 GLY B O 1
ATOM 6423 N N . GLY B 1 444 ? 41.719 16.359 -72.375 1 25.98 444 GLY B N 1
ATOM 6424 C CA . GLY B 1 444 ? 42.844 16.328 -73.312 1 25.98 444 GLY B CA 1
ATOM 6425 C C . GLY B 1 444 ? 42.438 16.547 -74.75 1 25.98 444 GLY B C 1
ATOM 6426 O O . GLY B 1 444 ? 41.406 16.047 -75.188 1 25.98 444 GLY B O 1
ATOM 6427 N N . GLU B 1 445 ? 42.625 17.75 -75.375 1 22.66 445 GLU B N 1
ATOM 6428 C CA . GLU B 1 445 ? 42.844 18.094 -76.812 1 22.66 445 GLU B CA 1
ATOM 6429 C C . GLU B 1 445 ? 43.781 17.094 -77.5 1 22.66 445 GLU B C 1
ATOM 6431 O O . GLU B 1 445 ? 44.969 17.016 -77.125 1 22.66 445 GLU B O 1
ATOM 6436 N N . ALA B 1 446 ? 43.594 15.758 -77.438 1 20.95 446 ALA B N 1
ATOM 6437 C CA . ALA B 1 446 ? 43.781 15.211 -78.75 1 20.95 446 ALA B CA 1
ATOM 6438 C C . ALA B 1 446 ? 42.562 15.445 -79.688 1 20.95 446 ALA B C 1
ATOM 6440 O O . ALA B 1 446 ? 41.438 15.391 -79.188 1 20.95 446 ALA B O 1
#

Organism: Thermus thermophilus (strain ATCC 27634 / DSM 579 / HB8) (NCBI:txid300852)

Sequence (892 aa):
MRKGTLNGIAALGLSGLALAEGVDGADTAWMLVSTALVLLMTPALAFFYGGLVRSKNALNTMMMSFAALAFVGVGWALLGYTLAFGEGGPLLGGLGHLFLRGVGLEAQGTIPHVLFLAFQGTFAIITAALVSGALVERMRFPAYLAFLTLWGLFVYAPLAHWVWGGGFLGALGALDFAGGTVVHINAGVAALVGALVLGARKDYGRQAILPHNVPFTLLGAALLWFGWFGFNGGSALAANASAALAFANTMLAPAATLLVWTLLDLLRTGKATAVGAATAIVVGLVAVTPAAGFVSPLSALLIGALAAFPSYYVLLWRARTRLDDSLDVFAGHGVGGITGALLTGVFAEKAWNGVADGLLFGNPMQLGIQAVAVLAAVVYSALGTFALLKLVGLLTPLRAGPKEEGVGLDVTQHGEEAYTSGEGAILVLSEKAPAVPSLRPQGGEAMRKGTLNGIAALGLSGLALAEGVDGADTAWMLVSTALVLLMTPALAFFYGGLVRSKNALNTMMMSFAALAFVGVGWALLGYTLAFGEGGPLLGGLGHLFLRGVGLEAQGTIPHVLFLAFQGTFAIITAALVSGALVERMRFPAYLAFLTLWGLFVYAPLAHWVWGGGFLGALGALDFAGGTVVHINAGVAALVGALVLGARKDYGRQAILPHNVPFTLLGAALLWFGWFGFNGGSALAANASAALAFANTMLAPAATLLVWTLLDLLRTGKATAVGAATAIVVGLVAVTPAAGFVSPLSALLIGALAAFPSYYVLLWRARTRLDDSLDVFAGHGVGGITGALLTGVFAEKAWNGVADGLLFGNPMQLGIQAVAVLAAVVYSALGTFALLKLVGLLTPLRAGPKEEGVGLDVTQHGEEAYTSGEGAILVLSEKAPAVPSLRPQGGEA